Protein AF-A0A800JFX0-F1 (afdb_monomer_lite)

Structure (mmCIF, N/CA/C/O backbone):
data_AF-A0A800JFX0-F1
#
_entry.id   AF-A0A800JFX0-F1
#
loop_
_atom_site.group_PDB
_atom_site.id
_atom_site.type_symbol
_atom_site.label_atom_id
_atom_site.label_alt_id
_atom_site.label_comp_id
_atom_site.label_asym_id
_atom_site.label_entity_id
_atom_site.label_seq_id
_atom_site.pdbx_PDB_ins_code
_atom_site.Cartn_x
_atom_site.Cartn_y
_atom_site.Cartn_z
_atom_site.occupancy
_atom_site.B_iso_or_equiv
_atom_site.auth_seq_id
_atom_site.auth_comp_id
_atom_site.auth_asym_id
_atom_site.auth_atom_id
_atom_site.pdbx_PDB_model_num
ATOM 1 N N . MET A 1 1 ? 51.362 -11.423 40.341 1.00 31.89 1 MET A N 1
ATOM 2 C CA . MET A 1 1 ? 51.155 -12.878 40.547 1.00 31.89 1 MET A CA 1
ATOM 3 C C . MET A 1 1 ? 49.943 -13.297 39.725 1.00 31.89 1 MET A C 1
ATOM 5 O O . MET A 1 1 ? 48.928 -12.647 39.886 1.00 31.89 1 MET A O 1
ATOM 9 N N . LYS A 1 2 ? 49.920 -14.266 38.809 1.00 31.39 2 LYS A N 1
ATOM 10 C CA . LYS A 1 2 ? 50.889 -15.140 38.117 1.00 31.39 2 LYS A CA 1
ATOM 11 C C . LYS A 1 2 ? 50.219 -15.403 36.737 1.00 31.39 2 LYS A C 1
ATOM 13 O O . LYS A 1 2 ? 49.031 -15.685 36.722 1.00 31.39 2 LYS A O 1
ATOM 18 N N . LYS A 1 3 ? 50.875 -15.041 35.619 1.00 29.92 3 LYS A N 1
ATOM 19 C CA . LYS A 1 3 ? 51.467 -15.957 34.600 1.00 29.92 3 LYS A CA 1
ATOM 20 C C . LYS A 1 3 ? 50.419 -16.675 33.709 1.00 29.92 3 LYS A C 1
ATOM 22 O O . LYS A 1 3 ? 49.511 -17.274 34.252 1.00 29.92 3 LYS A O 1
ATOM 27 N N . THR A 1 4 ? 50.471 -16.739 32.371 1.00 33.66 4 THR A N 1
ATOM 28 C CA . THR A 1 4 ? 51.390 -16.228 31.329 1.00 33.66 4 THR A CA 1
ATOM 29 C C . THR A 1 4 ? 50.779 -16.505 29.940 1.00 33.66 4 THR A C 1
ATOM 31 O O . THR A 1 4 ? 49.936 -17.383 29.792 1.00 33.66 4 THR A O 1
ATOM 34 N N . ASN A 1 5 ? 51.275 -15.768 28.943 1.00 33.19 5 ASN A N 1
ATOM 35 C CA . ASN A 1 5 ? 51.171 -15.948 27.488 1.00 33.19 5 ASN A CA 1
ATOM 36 C C . ASN A 1 5 ? 51.281 -17.404 26.972 1.00 33.19 5 ASN A C 1
ATOM 38 O O . ASN A 1 5 ? 52.024 -18.189 27.555 1.00 33.19 5 ASN A O 1
ATOM 42 N N . LEU A 1 6 ? 50.736 -17.685 25.772 1.00 27.27 6 LEU A N 1
ATOM 43 C CA . LEU A 1 6 ? 51.493 -17.734 24.495 1.00 27.27 6 LEU A CA 1
ATOM 44 C C . LEU A 1 6 ? 50.897 -18.746 23.461 1.00 27.27 6 LEU A C 1
ATOM 46 O O . LEU A 1 6 ? 50.661 -19.900 23.787 1.00 27.27 6 LEU A O 1
ATOM 50 N N . LEU A 1 7 ? 50.780 -18.292 22.197 1.00 24.94 7 LEU A N 1
ATOM 51 C CA . LEU A 1 7 ? 50.815 -19.039 20.910 1.00 24.94 7 LEU A CA 1
ATOM 52 C C . LEU A 1 7 ? 49.556 -19.731 20.296 1.00 24.94 7 LEU A C 1
ATOM 54 O O . LEU A 1 7 ? 49.221 -20.869 20.587 1.00 24.94 7 LEU A O 1
ATOM 58 N N . LEU A 1 8 ? 49.049 -19.065 19.237 1.00 24.47 8 LEU A N 1
ATOM 59 C CA . LEU A 1 8 ? 49.073 -19.508 17.817 1.00 24.47 8 LEU A CA 1
ATOM 60 C C . LEU A 1 8 ? 47.778 -20.035 17.119 1.00 24.47 8 LEU A C 1
ATOM 62 O O . LEU A 1 8 ? 47.313 -21.143 17.337 1.00 24.47 8 LEU A O 1
ATOM 66 N N . ALA A 1 9 ? 47.356 -19.237 16.121 1.00 28.19 9 ALA A N 1
ATOM 67 C CA . ALA A 1 9 ? 46.900 -19.591 14.758 1.00 28.19 9 ALA A CA 1
ATOM 68 C C . ALA A 1 9 ? 45.443 -20.015 14.399 1.00 28.19 9 ALA A C 1
ATOM 70 O O . ALA A 1 9 ? 45.055 -21.169 14.486 1.00 28.19 9 ALA A O 1
ATOM 71 N N . VAL A 1 10 ? 44.739 -19.050 13.772 1.00 30.62 10 VAL A N 1
ATOM 72 C CA . VAL A 1 10 ? 44.364 -18.997 12.326 1.00 30.62 10 VAL A CA 1
ATOM 73 C C . VAL A 1 10 ? 43.278 -19.950 11.752 1.00 30.62 10 VAL A C 1
ATOM 75 O O . VAL A 1 10 ? 43.517 -21.102 11.429 1.00 30.62 10 VAL A O 1
ATOM 78 N N . ALA A 1 11 ? 42.138 -19.302 11.455 1.00 31.47 11 ALA A N 1
ATOM 79 C CA . ALA A 1 11 ? 41.409 -19.174 10.171 1.00 31.47 11 ALA A CA 1
ATOM 80 C C . ALA A 1 11 ? 40.453 -20.239 9.578 1.00 31.47 11 ALA A C 1
ATOM 82 O O . ALA A 1 11 ? 40.729 -21.422 9.435 1.00 31.47 11 ALA A O 1
ATOM 83 N N . LEU A 1 12 ? 39.343 -19.658 9.087 1.00 35.84 12 LEU A N 1
ATOM 84 C CA . LEU A 1 12 ? 38.417 -20.075 8.025 1.00 35.84 12 LEU A CA 1
ATOM 85 C C . LEU A 1 12 ? 39.061 -20.779 6.816 1.00 35.84 12 LEU A C 1
ATOM 87 O O . LEU A 1 12 ? 40.006 -20.241 6.246 1.00 35.84 12 LEU A O 1
ATOM 91 N N . ALA A 1 13 ? 38.362 -21.780 6.262 1.00 27.53 13 ALA A N 1
ATOM 92 C CA . ALA A 1 13 ? 38.081 -21.855 4.820 1.00 27.53 13 ALA A CA 1
ATOM 93 C C . ALA A 1 13 ? 36.938 -22.836 4.485 1.00 27.53 13 ALA A C 1
ATOM 95 O O . ALA A 1 13 ? 36.904 -23.972 4.944 1.00 27.53 13 ALA A O 1
ATOM 96 N N . VAL A 1 14 ? 36.030 -22.387 3.616 1.00 35.62 14 VAL A N 1
ATOM 97 C CA . VAL A 1 14 ? 35.141 -23.223 2.792 1.00 35.62 14 VAL A CA 1
ATOM 98 C C . VAL A 1 14 ? 35.913 -23.601 1.520 1.00 35.62 14 VAL A C 1
ATOM 100 O O . VAL A 1 14 ? 36.536 -22.706 0.958 1.00 35.62 14 VAL A O 1
ATOM 103 N N . PHE A 1 15 ? 35.851 -24.861 1.054 1.00 29.88 15 PHE A N 1
ATOM 104 C CA . PHE A 1 15 ? 35.455 -25.285 -0.315 1.00 29.88 15 PHE A CA 1
ATOM 105 C C . PHE A 1 15 ? 35.940 -26.704 -0.706 1.00 29.88 15 PHE A C 1
ATOM 107 O O . PHE A 1 15 ? 37.036 -27.127 -0.363 1.00 29.88 15 PHE A O 1
ATOM 114 N N . THR A 1 16 ? 35.140 -27.349 -1.570 1.00 27.17 16 THR A N 1
ATOM 115 C CA . THR A 1 16 ? 35.393 -28.541 -2.418 1.00 27.17 16 THR A CA 1
ATOM 116 C C . THR A 1 16 ? 35.145 -29.940 -1.827 1.00 27.17 16 THR A C 1
ATOM 118 O O . THR A 1 16 ? 35.936 -30.480 -1.068 1.00 27.17 16 THR A O 1
ATOM 121 N N . LEU A 1 17 ? 34.068 -30.583 -2.299 1.00 25.03 17 LEU A N 1
ATOM 122 C CA . LEU A 1 17 ? 34.016 -32.035 -2.486 1.00 25.03 17 LEU A CA 1
ATOM 123 C C . LEU A 1 17 ? 34.780 -32.354 -3.781 1.00 25.03 17 LEU A C 1
ATOM 125 O O . LEU A 1 17 ? 34.197 -32.398 -4.862 1.00 25.03 17 LEU A O 1
ATOM 129 N N . ASN A 1 18 ? 36.096 -32.515 -3.665 1.00 29.98 18 ASN A N 1
ATOM 130 C CA . ASN A 1 18 ? 36.841 -33.456 -4.496 1.00 29.98 18 ASN A CA 1
ATOM 131 C C . ASN A 1 18 ? 36.906 -34.785 -3.730 1.00 29.98 18 ASN A C 1
ATOM 133 O O . ASN A 1 18 ? 36.866 -34.797 -2.500 1.00 29.98 18 ASN A O 1
ATOM 137 N N . ALA A 1 19 ? 36.953 -35.890 -4.471 1.00 35.72 19 ALA A N 1
ATOM 138 C CA . ALA A 1 19 ? 37.069 -37.251 -3.960 1.00 35.72 19 ALA A CA 1
ATOM 139 C C . ALA A 1 19 ? 38.100 -37.359 -2.822 1.00 35.72 19 ALA A C 1
ATOM 141 O O . ALA A 1 19 ? 39.172 -36.756 -2.887 1.00 35.72 19 ALA A O 1
ATOM 142 N N . TRP A 1 20 ? 37.738 -38.095 -1.771 1.00 42.78 20 TRP A N 1
ATOM 143 C CA . TRP A 1 20 ? 38.525 -38.207 -0.548 1.00 42.78 20 TRP A CA 1
ATOM 144 C C . TRP A 1 20 ? 39.895 -38.804 -0.891 1.00 42.78 20 TRP A C 1
ATOM 146 O O . TRP A 1 20 ? 39.968 -39.860 -1.519 1.00 42.78 20 TRP A O 1
ATOM 156 N N . ALA A 1 21 ? 40.969 -38.096 -0.541 1.00 54.41 21 ALA A N 1
ATOM 157 C CA . ALA A 1 21 ? 42.328 -38.593 -0.707 1.00 54.41 21 ALA A CA 1
ATOM 158 C C . ALA A 1 21 ? 42.578 -39.743 0.283 1.00 54.41 21 ALA A C 1
ATOM 160 O O . ALA A 1 21 ? 42.263 -39.599 1.468 1.00 54.41 21 ALA A O 1
ATOM 161 N N . ASP A 1 22 ? 43.152 -40.861 -0.169 1.00 65.75 22 ASP A N 1
ATOM 162 C CA . ASP A 1 22 ? 43.520 -41.983 0.708 1.00 65.75 22 ASP A CA 1
ATOM 163 C C . ASP A 1 22 ? 44.812 -41.614 1.466 1.00 65.75 22 ASP A C 1
ATOM 165 O O . ASP A 1 22 ? 45.940 -41.921 1.070 1.00 65.75 22 ASP A O 1
ATOM 169 N N . LEU A 1 23 ? 44.653 -40.860 2.558 1.00 75.00 23 LEU A N 1
ATOM 170 C CA . LEU A 1 23 ? 45.734 -40.398 3.430 1.00 75.00 23 LEU A CA 1
ATOM 171 C C . LEU A 1 23 ? 45.781 -41.224 4.720 1.00 75.00 23 LEU A C 1
ATOM 173 O O . LEU A 1 23 ? 44.759 -41.472 5.352 1.00 75.00 23 LEU A O 1
ATOM 177 N N . CYS A 1 24 ? 46.983 -41.602 5.166 1.00 79.19 24 CYS A N 1
ATOM 178 C CA . CYS A 1 24 ? 47.150 -42.254 6.467 1.00 79.19 24 CYS A CA 1
ATOM 179 C C . CYS A 1 24 ? 46.810 -41.297 7.628 1.00 79.19 24 CYS A C 1
ATOM 181 O O . CYS A 1 24 ? 46.922 -40.080 7.457 1.00 79.19 24 CYS A O 1
ATOM 183 N N . PRO A 1 25 ? 46.488 -41.804 8.836 1.00 75.38 25 PRO A N 1
ATOM 184 C CA . PRO A 1 25 ? 46.047 -40.983 9.974 1.00 75.38 25 PRO A CA 1
ATOM 185 C C . PRO A 1 25 ? 47.003 -39.854 10.392 1.00 75.38 25 PRO A C 1
ATOM 187 O O . PRO A 1 25 ? 46.586 -38.879 11.015 1.00 75.38 25 PRO A O 1
ATOM 190 N N . LYS A 1 26 ? 48.298 -39.980 10.069 1.00 77.38 26 LYS A N 1
ATOM 191 C CA . LYS A 1 26 ? 49.296 -38.924 10.297 1.00 77.38 26 LYS A CA 1
ATOM 192 C C . LYS A 1 26 ? 49.232 -37.836 9.225 1.00 77.38 26 LYS A C 1
ATOM 194 O O . LYS A 1 26 ? 49.356 -36.662 9.546 1.00 77.38 26 LYS A O 1
ATOM 199 N N . CYS A 1 27 ? 49.026 -38.213 7.964 1.00 78.50 27 CYS A N 1
ATOM 200 C CA . CYS A 1 27 ? 48.965 -37.271 6.852 1.00 78.50 27 CYS A CA 1
ATOM 201 C C . CYS A 1 27 ? 47.585 -36.628 6.698 1.00 78.50 27 CYS A C 1
ATOM 203 O O . CYS A 1 27 ? 47.526 -35.487 6.270 1.00 78.50 27 CYS A O 1
ATOM 205 N N . SER A 1 28 ? 46.493 -37.288 7.091 1.00 75.00 28 SER A N 1
ATOM 206 C CA . SER A 1 28 ? 45.139 -36.709 7.037 1.00 75.00 28 SER A CA 1
ATOM 207 C C . SER A 1 28 ? 44.950 -35.502 7.964 1.00 75.00 28 SER A C 1
ATOM 209 O O . SER A 1 28 ? 44.048 -34.699 7.747 1.00 75.00 28 SER A O 1
ATOM 211 N N . LYS A 1 29 ? 45.816 -35.351 8.975 1.00 73.19 29 LYS A N 1
ATOM 212 C CA . LYS A 1 29 ? 45.848 -34.202 9.892 1.00 73.19 29 LYS A CA 1
ATOM 213 C C . LYS A 1 29 ? 46.700 -33.035 9.382 1.00 73.19 29 LYS A C 1
ATOM 215 O O . LYS A 1 29 ? 46.724 -31.985 10.017 1.00 73.19 29 LYS A O 1
ATOM 220 N N . LEU A 1 30 ? 47.417 -33.209 8.272 1.00 73.69 30 LEU A N 1
ATOM 221 C CA . LEU A 1 30 ? 48.210 -32.146 7.662 1.00 73.69 30 LEU A CA 1
ATOM 222 C C . LEU A 1 30 ? 47.331 -31.333 6.708 1.00 73.69 30 LEU A C 1
ATOM 224 O O . LEU A 1 30 ? 46.566 -31.885 5.919 1.00 73.69 30 LEU A O 1
ATOM 228 N N . ALA A 1 31 ? 47.451 -30.009 6.772 1.00 68.44 31 ALA A N 1
ATOM 229 C CA . ALA A 1 31 ? 46.774 -29.122 5.838 1.00 68.44 31 ALA A CA 1
ATOM 230 C C . ALA A 1 31 ? 47.555 -29.078 4.518 1.00 68.44 31 ALA A C 1
ATOM 232 O O . ALA A 1 31 ? 48.714 -28.664 4.487 1.00 68.44 31 ALA A O 1
ATOM 233 N N . PHE A 1 32 ? 46.915 -29.485 3.422 1.00 70.50 32 PHE A N 1
ATOM 234 C CA . PHE A 1 32 ? 47.513 -29.449 2.090 1.00 70.50 32 PHE A CA 1
ATOM 235 C C . PHE A 1 32 ? 46.901 -28.338 1.248 1.00 70.50 32 PHE A C 1
ATOM 237 O O . PHE A 1 32 ? 45.685 -28.157 1.202 1.00 70.50 32 PHE A O 1
ATOM 244 N N . ILE A 1 33 ? 47.757 -27.604 0.543 1.00 62.53 33 ILE A N 1
ATOM 245 C CA . ILE A 1 33 ? 47.316 -26.616 -0.438 1.00 62.53 33 ILE A CA 1
ATOM 246 C C . ILE A 1 33 ? 46.846 -27.314 -1.723 1.00 62.53 33 ILE A C 1
ATOM 248 O O . ILE A 1 33 ? 47.414 -28.327 -2.141 1.00 62.53 33 ILE A O 1
ATOM 252 N N . SER A 1 34 ? 45.830 -26.751 -2.382 1.00 61.47 34 SER A N 1
ATOM 253 C CA . SER A 1 34 ? 45.351 -27.210 -3.691 1.00 61.47 34 SER A CA 1
ATOM 254 C C . SER A 1 34 ? 46.300 -26.730 -4.805 1.00 61.47 34 SER A C 1
ATOM 256 O O . SER A 1 34 ? 45.997 -25.781 -5.538 1.00 61.47 34 SER A O 1
ATOM 258 N N . SER A 1 35 ? 47.490 -27.321 -4.876 1.00 70.31 35 SER A N 1
ATOM 259 C CA . SER A 1 35 ? 48.451 -27.169 -5.975 1.00 70.31 35 SER A CA 1
ATOM 260 C C . SER A 1 35 ? 48.517 -28.469 -6.772 1.00 70.31 35 SER A C 1
ATOM 262 O O . SER A 1 35 ? 48.308 -29.534 -6.217 1.00 70.31 35 SER A O 1
ATOM 264 N N . ILE A 1 36 ? 48.773 -28.424 -8.076 1.00 70.88 36 ILE A N 1
ATOM 265 C CA . ILE A 1 36 ? 48.854 -29.655 -8.871 1.00 70.88 36 ILE A CA 1
ATOM 266 C C . ILE A 1 36 ? 50.304 -30.152 -8.849 1.00 70.88 36 ILE A C 1
ATOM 268 O O . ILE A 1 36 ? 51.194 -29.438 -9.303 1.00 70.88 36 ILE A O 1
ATOM 272 N N . GLY A 1 37 ? 50.541 -31.349 -8.309 1.00 75.25 37 GLY A N 1
ATOM 273 C CA . GLY A 1 37 ? 51.840 -32.035 -8.358 1.00 75.25 37 GLY A CA 1
ATOM 274 C C . GLY A 1 37 ? 51.901 -33.097 -9.454 1.00 75.25 37 GLY A C 1
ATOM 275 O O . GLY A 1 37 ? 50.948 -33.267 -10.218 1.00 75.25 37 GLY A O 1
ATOM 276 N N . LYS A 1 38 ? 53.014 -33.837 -9.524 1.00 83.81 38 LYS A N 1
ATOM 277 C CA . LYS A 1 38 ? 53.167 -35.016 -10.393 1.00 83.81 38 LYS A CA 1
ATOM 278 C C . LYS A 1 38 ? 53.276 -36.286 -9.558 1.00 83.81 38 LYS A C 1
ATOM 280 O O . LYS A 1 38 ? 54.020 -36.347 -8.583 1.00 83.81 38 LYS A O 1
ATOM 285 N N . CYS A 1 39 ? 52.547 -37.319 -9.966 1.00 84.31 39 CYS A N 1
ATOM 286 C CA . CYS A 1 39 ? 52.588 -38.622 -9.327 1.00 84.31 39 CYS A CA 1
ATOM 287 C C . CYS A 1 39 ? 53.895 -39.336 -9.673 1.00 84.31 39 CYS A C 1
ATOM 289 O O . CYS A 1 39 ? 54.146 -39.634 -10.833 1.00 84.31 39 CYS A O 1
ATOM 291 N N . SER A 1 40 ? 54.658 -39.728 -8.660 1.00 82.38 40 SER A N 1
ATOM 292 C CA . SER A 1 40 ? 55.919 -40.473 -8.816 1.00 82.38 40 SER A CA 1
ATOM 293 C C . SER A 1 40 ? 55.801 -41.836 -9.520 1.00 82.38 40 SER A C 1
ATOM 295 O O . SER A 1 40 ? 56.815 -42.385 -9.922 1.00 82.38 40 SER A O 1
ATOM 297 N N . LYS A 1 41 ? 54.590 -42.400 -9.669 1.00 82.38 41 LYS A N 1
ATOM 298 C CA . LYS A 1 41 ? 54.374 -43.749 -10.234 1.00 82.38 41 LYS A CA 1
ATOM 299 C C . LYS A 1 41 ? 53.788 -43.770 -11.648 1.00 82.38 41 LYS A C 1
ATOM 301 O O . LYS A 1 41 ? 53.941 -44.755 -12.352 1.00 82.38 41 LYS A O 1
ATOM 306 N N . CYS A 1 42 ? 53.054 -42.734 -12.043 1.00 84.31 42 CYS A N 1
ATOM 307 C CA . CYS A 1 42 ? 52.403 -42.687 -13.361 1.00 84.31 42 CYS A CA 1
ATOM 308 C C . CYS A 1 42 ? 52.508 -41.318 -14.035 1.00 84.31 42 CYS A C 1
ATOM 310 O O . CYS A 1 42 ? 51.823 -41.083 -15.024 1.00 84.31 42 CYS A O 1
ATOM 312 N N . GLU A 1 43 ? 53.266 -40.400 -13.428 1.00 78.12 43 GLU A N 1
ATOM 313 C CA . GLU A 1 43 ? 53.538 -39.022 -13.863 1.00 78.12 43 GLU A CA 1
ATOM 314 C C . GLU A 1 43 ? 52.317 -38.104 -14.033 1.00 78.12 43 GLU A C 1
ATOM 316 O O . GLU A 1 43 ? 52.460 -36.893 -14.201 1.00 78.12 43 GLU A O 1
ATOM 321 N N . ASN A 1 44 ? 51.108 -38.647 -13.880 1.00 78.12 44 ASN A N 1
ATOM 322 C CA . ASN A 1 44 ? 49.856 -37.907 -13.906 1.00 78.12 44 ASN A CA 1
ATOM 323 C C . ASN A 1 44 ? 49.725 -36.935 -12.730 1.00 78.12 44 ASN A C 1
ATOM 325 O O . ASN A 1 44 ? 50.321 -37.099 -11.663 1.00 78.12 44 ASN A O 1
ATOM 329 N N . HIS A 1 45 ? 48.861 -35.946 -12.919 1.00 77.19 45 HIS A N 1
ATOM 330 C CA . HIS A 1 45 ? 48.621 -34.873 -11.967 1.00 77.19 45 HIS A CA 1
ATOM 331 C C . HIS A 1 45 ? 48.054 -35.363 -10.622 1.00 77.19 45 HIS A C 1
ATOM 333 O O . HIS A 1 45 ? 47.116 -36.164 -10.579 1.00 77.19 45 HIS A O 1
ATOM 339 N N . THR A 1 46 ? 48.605 -34.854 -9.519 1.00 80.69 46 THR A N 1
ATOM 340 C CA . THR A 1 46 ? 48.089 -35.061 -8.157 1.00 80.69 46 THR A CA 1
ATOM 341 C C . THR A 1 46 ? 47.250 -33.868 -7.703 1.00 80.69 46 THR A C 1
ATOM 343 O O . THR A 1 46 ? 47.422 -32.744 -8.173 1.00 80.69 46 THR A O 1
ATOM 346 N N . SER A 1 47 ? 46.319 -34.113 -6.782 1.00 72.12 47 SER A N 1
ATOM 347 C CA . SER A 1 47 ? 45.401 -33.112 -6.214 1.00 72.12 47 SER A CA 1
ATOM 348 C C . SER A 1 47 ? 46.086 -32.099 -5.284 1.00 72.12 47 SER A C 1
ATOM 350 O O . SER A 1 47 ? 45.533 -31.024 -5.046 1.00 72.12 47 SER A O 1
ATOM 352 N N . SER A 1 48 ? 47.284 -32.430 -4.787 1.00 80.12 48 SER A N 1
ATOM 353 C CA . SER A 1 48 ? 48.193 -31.524 -4.081 1.00 80.12 48 SER A CA 1
ATOM 354 C C . SER A 1 48 ? 49.637 -31.720 -4.562 1.00 80.12 48 SER A C 1
ATOM 356 O O . SER A 1 48 ? 50.073 -32.856 -4.756 1.00 80.12 48 SER A O 1
ATOM 358 N N . GLY A 1 49 ? 50.416 -30.639 -4.672 1.00 75.94 49 GLY A N 1
ATOM 359 C CA . GLY A 1 49 ? 51.856 -30.678 -4.954 1.00 75.94 49 GLY A CA 1
ATOM 360 C C . GLY A 1 49 ? 52.670 -31.405 -3.884 1.00 75.94 49 GLY A C 1
ATOM 361 O O . GLY A 1 49 ? 53.763 -31.884 -4.160 1.00 75.94 49 GLY A O 1
ATOM 362 N N . ALA A 1 50 ? 52.112 -31.534 -2.678 1.00 76.44 50 ALA A N 1
ATOM 363 C CA . ALA A 1 50 ? 52.697 -32.293 -1.579 1.00 76.44 50 ALA A CA 1
ATOM 364 C C . ALA A 1 50 ? 52.419 -33.808 -1.664 1.00 76.44 50 ALA A C 1
ATOM 366 O O . ALA A 1 50 ? 52.969 -34.576 -0.874 1.00 76.44 50 ALA A O 1
ATOM 367 N N . PHE A 1 51 ? 51.557 -34.257 -2.585 1.00 86.31 51 PHE A N 1
ATOM 368 C CA . PHE A 1 51 ? 51.235 -35.673 -2.755 1.00 86.31 51 PHE A CA 1
ATOM 369 C C . PHE A 1 51 ? 52.199 -36.341 -3.726 1.00 86.31 51 PHE A C 1
ATOM 371 O O . PHE A 1 51 ? 52.353 -35.913 -4.868 1.00 86.31 51 PHE A O 1
ATOM 378 N N . LYS A 1 52 ? 52.820 -37.433 -3.273 1.00 83.81 52 LYS A N 1
ATOM 379 C CA . LYS A 1 52 ? 53.734 -38.251 -4.077 1.00 83.81 52 LYS A CA 1
ATOM 380 C C . LYS A 1 52 ? 52.986 -39.204 -5.008 1.00 83.81 52 LYS A C 1
ATOM 382 O O . LYS A 1 52 ? 53.543 -39.615 -6.028 1.00 83.81 52 LYS A O 1
ATOM 387 N N . LEU A 1 53 ? 51.754 -39.594 -4.674 1.00 83.88 53 LEU A N 1
ATOM 388 C CA . LEU A 1 53 ? 50.908 -40.467 -5.493 1.00 83.88 53 LEU A CA 1
ATOM 389 C C . LEU A 1 53 ? 49.593 -39.772 -5.846 1.00 83.88 53 LEU A C 1
ATOM 391 O O . LEU A 1 53 ? 49.051 -39.018 -5.047 1.00 83.88 53 LEU A O 1
ATOM 395 N N . CYS A 1 54 ? 49.066 -40.042 -7.041 1.00 86.12 54 CYS A N 1
ATOM 396 C CA . CYS A 1 54 ? 47.695 -39.665 -7.368 1.00 86.12 54 CYS A CA 1
ATOM 397 C C . CYS A 1 54 ? 46.719 -40.654 -6.723 1.00 86.12 54 CYS A C 1
ATOM 399 O O . CYS A 1 54 ? 47.069 -41.811 -6.477 1.00 86.12 54 CYS A O 1
ATOM 401 N N . ASN A 1 55 ? 45.478 -40.217 -6.532 1.00 79.25 55 ASN A N 1
ATOM 402 C CA . ASN A 1 55 ? 44.415 -41.009 -5.916 1.00 79.25 55 ASN A CA 1
ATOM 403 C C . ASN A 1 55 ? 44.259 -42.412 -6.544 1.00 79.25 55 ASN A C 1
ATOM 405 O O . ASN A 1 55 ? 44.241 -43.413 -5.836 1.00 79.25 55 ASN A O 1
ATOM 409 N N . LYS A 1 56 ? 44.320 -42.526 -7.880 1.00 83.25 56 LYS A N 1
ATOM 410 C CA . LYS A 1 56 ? 44.262 -43.829 -8.575 1.00 83.25 56 LYS A CA 1
ATOM 411 C C . LYS A 1 56 ? 45.433 -44.761 -8.240 1.00 83.25 56 LYS A C 1
ATOM 413 O O . LYS A 1 56 ? 45.246 -45.972 -8.179 1.00 83.25 56 LYS A O 1
ATOM 418 N N . CYS A 1 57 ? 46.641 -44.226 -8.074 1.00 82.44 57 CYS A N 1
ATOM 419 C CA . CYS A 1 57 ? 47.824 -45.023 -7.738 1.00 82.44 57 CYS A CA 1
ATOM 420 C C . CYS A 1 57 ? 47.872 -45.376 -6.250 1.00 82.44 57 CYS A C 1
ATOM 422 O O . CYS A 1 57 ? 48.342 -46.458 -5.906 1.00 82.44 57 CYS A O 1
ATOM 424 N N . SER A 1 58 ? 47.369 -44.492 -5.389 1.00 81.00 58 SER A N 1
ATOM 425 C CA . SER A 1 58 ? 47.200 -44.753 -3.961 1.00 81.00 58 SER A CA 1
ATOM 426 C C . SER A 1 58 ? 46.198 -45.883 -3.724 1.00 81.00 58 SER A C 1
ATOM 428 O O . SER A 1 58 ? 46.572 -46.887 -3.124 1.00 81.00 58 SER A O 1
ATOM 430 N N . ALA A 1 59 ? 45.015 -45.809 -4.343 1.00 77.19 59 ALA A N 1
ATOM 431 C CA . ALA A 1 59 ? 43.978 -46.836 -4.246 1.00 77.19 59 ALA A CA 1
ATOM 432 C C . ALA A 1 59 ? 44.387 -48.201 -4.836 1.00 77.19 59 ALA A C 1
ATOM 434 O O . ALA A 1 59 ? 43.862 -49.229 -4.435 1.00 77.19 59 ALA A O 1
ATOM 435 N N . LYS A 1 60 ? 45.326 -48.237 -5.795 1.00 80.62 60 LYS A N 1
ATOM 436 C CA . LYS A 1 60 ? 45.855 -49.492 -6.367 1.00 80.62 60 LYS A CA 1
ATOM 437 C C . LYS A 1 60 ? 46.993 -50.120 -5.563 1.00 80.62 60 LYS A C 1
ATOM 439 O O . LYS A 1 60 ? 47.390 -51.237 -5.871 1.00 80.62 60 LYS A O 1
ATOM 444 N N . SER A 1 61 ? 47.605 -49.381 -4.640 1.00 76.00 61 SER A N 1
ATOM 445 C CA . SER A 1 61 ? 48.781 -49.853 -3.897 1.00 76.00 61 SER A CA 1
ATOM 446 C C . SER A 1 61 ? 48.621 -49.782 -2.382 1.00 76.00 61 SER A C 1
ATOM 448 O O . SER A 1 61 ? 49.605 -50.008 -1.684 1.00 76.00 61 SER A O 1
ATOM 450 N N . ASP A 1 62 ? 47.418 -49.450 -1.899 1.00 77.75 62 ASP A N 1
ATOM 451 C CA . ASP A 1 62 ? 47.045 -49.283 -0.487 1.00 77.75 62 ASP A CA 1
ATOM 452 C C . ASP A 1 62 ? 48.012 -48.403 0.320 1.00 77.75 62 ASP A C 1
ATOM 454 O O . ASP A 1 62 ? 48.260 -48.593 1.514 1.00 77.75 62 ASP A O 1
ATOM 458 N N . LYS A 1 63 ? 48.579 -47.396 -0.351 1.00 82.19 63 LYS A N 1
ATOM 459 C CA . LYS A 1 63 ? 49.621 -46.512 0.179 1.00 82.19 63 LYS A CA 1
ATOM 460 C C . LYS A 1 63 ? 49.170 -45.063 0.147 1.00 82.19 63 LYS A C 1
ATOM 462 O O . LYS A 1 63 ? 48.657 -44.591 -0.860 1.00 82.19 63 LYS A O 1
ATOM 467 N N . CYS A 1 64 ? 49.441 -44.343 1.228 1.00 84.81 64 CYS A N 1
ATOM 468 C CA . CYS A 1 64 ? 49.058 -42.951 1.441 1.00 84.81 64 CYS A CA 1
ATOM 469 C C . CYS A 1 64 ? 49.498 -42.025 0.291 1.00 84.81 64 CYS A C 1
ATOM 471 O O . CYS A 1 64 ? 50.679 -42.020 -0.069 1.00 84.81 64 CYS A O 1
ATOM 473 N N . GLU A 1 65 ? 48.588 -41.180 -0.212 1.00 84.56 65 GLU A N 1
ATOM 474 C CA . GLU A 1 65 ? 48.865 -40.211 -1.292 1.00 84.56 65 GLU A CA 1
ATOM 475 C C . GLU A 1 65 ? 50.038 -39.260 -0.974 1.00 84.56 65 GLU A C 1
ATOM 477 O O . GLU A 1 65 ? 50.809 -38.898 -1.867 1.00 84.56 65 GLU A O 1
ATOM 482 N N . ALA A 1 66 ? 50.232 -38.903 0.302 1.00 84.81 66 ALA A N 1
ATOM 483 C CA . ALA A 1 66 ? 51.274 -37.972 0.744 1.00 84.81 66 ALA A CA 1
ATOM 484 C C . ALA A 1 66 ? 52.624 -38.642 1.069 1.00 84.81 66 ALA A C 1
ATOM 486 O O . ALA A 1 66 ? 53.670 -38.168 0.629 1.00 84.81 66 ALA A O 1
ATOM 487 N N . CYS A 1 67 ? 52.631 -39.740 1.835 1.00 84.44 67 CYS A N 1
ATOM 488 C CA . CYS A 1 67 ? 53.870 -40.324 2.376 1.00 84.44 67 CYS A CA 1
ATOM 489 C C . CYS A 1 67 ? 54.180 -41.752 1.906 1.00 84.44 67 CYS A C 1
ATOM 491 O O . CYS A 1 67 ? 55.200 -42.298 2.317 1.00 84.44 67 CYS A O 1
ATOM 493 N N . GLN A 1 68 ? 53.322 -42.356 1.074 1.00 82.38 68 GLN A N 1
ATOM 494 C CA . GLN A 1 68 ? 53.456 -43.718 0.533 1.00 82.38 68 GLN A CA 1
ATOM 495 C C . GLN A 1 68 ? 53.518 -44.852 1.575 1.00 82.38 68 GLN A C 1
ATOM 497 O O . GLN A 1 68 ? 53.839 -45.988 1.231 1.00 82.38 68 GLN A O 1
ATOM 502 N N . LYS A 1 69 ? 53.186 -44.574 2.842 1.00 82.69 69 LYS A N 1
ATOM 503 C CA . LYS A 1 69 ? 53.043 -45.600 3.888 1.00 82.69 69 LYS A CA 1
ATOM 504 C C . LYS A 1 69 ? 51.680 -46.305 3.794 1.00 82.69 69 LYS A C 1
ATOM 506 O O . LYS A 1 69 ? 50.729 -45.655 3.353 1.00 82.69 69 LYS A O 1
ATOM 511 N N . PRO A 1 70 ? 51.557 -47.573 4.232 1.00 74.81 70 PRO A N 1
ATOM 512 C CA . PRO A 1 70 ? 50.291 -48.308 4.220 1.00 74.81 70 PRO A CA 1
ATOM 513 C C . PRO A 1 70 ? 49.192 -47.576 4.999 1.00 74.81 70 PRO A C 1
ATOM 515 O O . PRO A 1 70 ? 49.442 -47.047 6.087 1.00 74.81 70 PRO A O 1
ATOM 518 N N . VAL A 1 71 ? 47.980 -47.523 4.448 1.00 68.00 71 VAL A N 1
ATOM 519 C CA . VAL A 1 71 ? 46.827 -46.877 5.096 1.00 68.00 71 VAL A CA 1
ATOM 520 C C . VAL A 1 71 ? 46.080 -47.925 5.929 1.00 68.00 71 VAL A C 1
ATOM 522 O O . VAL A 1 71 ? 45.120 -48.530 5.469 1.00 68.00 71 VAL A O 1
ATOM 525 N N . ALA A 1 72 ? 46.542 -48.192 7.154 1.00 55.22 72 ALA A N 1
ATOM 526 C CA . ALA A 1 72 ? 45.873 -49.138 8.050 1.00 55.22 72 ALA A CA 1
ATOM 527 C C . ALA A 1 72 ? 44.578 -48.529 8.624 1.00 55.22 72 ALA A C 1
ATOM 529 O O . ALA A 1 72 ? 44.627 -47.497 9.296 1.00 55.22 72 ALA A O 1
ATOM 530 N N . GLY A 1 73 ? 43.437 -49.181 8.365 1.00 54.25 73 GLY A N 1
ATOM 531 C CA . GLY A 1 73 ? 42.139 -48.864 8.972 1.00 54.25 73 GLY A CA 1
ATOM 532 C C . GLY A 1 73 ? 41.034 -48.467 7.987 1.00 54.25 73 GLY A C 1
ATOM 533 O O . GLY A 1 73 ? 40.598 -47.318 7.981 1.00 54.25 73 GLY A O 1
ATOM 534 N N . LYS A 1 74 ? 40.516 -49.428 7.211 1.00 33.78 74 LYS A N 1
ATOM 535 C CA . LYS A 1 74 ? 39.135 -49.388 6.697 1.00 33.78 74 LYS A CA 1
ATOM 536 C C . LYS A 1 74 ? 38.402 -50.649 7.177 1.00 33.78 74 LYS A C 1
ATOM 538 O O . LYS A 1 74 ? 38.794 -51.738 6.765 1.00 33.78 74 LYS A O 1
ATOM 543 N N . PRO A 1 75 ? 37.352 -50.543 8.014 1.00 32.22 75 PRO A N 1
ATOM 544 C CA . PRO A 1 75 ? 36.355 -51.600 8.106 1.00 32.22 75 PRO A CA 1
ATOM 545 C C . PRO A 1 75 ? 35.617 -51.690 6.764 1.00 32.22 75 PRO A C 1
ATOM 547 O O . PRO A 1 75 ? 35.249 -50.675 6.166 1.00 32.22 75 PRO A O 1
ATOM 550 N N . ILE A 1 76 ? 35.449 -52.915 6.274 1.00 35.78 76 ILE A N 1
ATOM 551 C CA . ILE A 1 76 ? 34.768 -53.227 5.018 1.00 35.78 76 ILE A CA 1
ATOM 552 C C . ILE A 1 76 ? 33.278 -52.908 5.200 1.00 35.78 76 ILE A C 1
ATOM 554 O O . ILE A 1 76 ? 32.527 -53.686 5.781 1.00 35.78 76 ILE A O 1
ATOM 558 N N . ALA A 1 77 ? 32.851 -51.738 4.727 1.00 31.55 77 ALA A N 1
ATOM 559 C CA . ALA A 1 77 ? 31.444 -51.372 4.648 1.00 31.55 77 ALA A CA 1
ATOM 560 C C . ALA A 1 77 ? 30.845 -51.943 3.355 1.00 31.55 77 ALA A C 1
ATOM 562 O O . ALA A 1 77 ? 31.142 -51.478 2.251 1.00 31.55 77 ALA A O 1
ATOM 563 N N . ALA A 1 78 ? 29.998 -52.962 3.505 1.00 28.23 78 ALA A N 1
ATOM 564 C CA . ALA A 1 78 ? 29.127 -53.462 2.453 1.00 28.23 78 ALA A CA 1
ATOM 565 C C . ALA A 1 78 ? 28.200 -52.339 1.945 1.00 28.23 78 ALA A C 1
ATOM 567 O O . ALA A 1 78 ? 27.619 -51.585 2.727 1.00 28.23 78 ALA A O 1
ATOM 568 N N . GLN A 1 79 ? 28.077 -52.214 0.623 1.00 29.91 79 GLN A N 1
ATOM 569 C CA . GLN A 1 79 ? 27.230 -51.209 -0.021 1.00 29.91 79 GLN A CA 1
ATOM 570 C C . GLN A 1 79 ? 25.735 -51.491 0.214 1.00 29.91 79 GLN A C 1
ATOM 572 O O . GLN A 1 79 ? 25.304 -52.631 0.030 1.00 29.91 79 GLN A O 1
ATOM 577 N N . PRO A 1 80 ? 24.898 -50.476 0.496 1.00 34.50 80 PRO A N 1
ATOM 578 C CA . PRO A 1 80 ? 23.457 -50.630 0.408 1.00 34.50 80 PRO A CA 1
ATOM 579 C C . PRO A 1 80 ? 23.007 -50.502 -1.059 1.00 34.50 80 PRO A C 1
ATOM 581 O O . PRO A 1 80 ? 23.147 -49.450 -1.680 1.00 34.50 80 PRO A O 1
ATOM 584 N N . GLY A 1 81 ? 22.429 -51.581 -1.601 1.00 35.78 81 GLY A N 1
ATOM 585 C CA . GLY A 1 81 ? 21.523 -51.525 -2.757 1.00 35.78 81 GLY A CA 1
ATOM 586 C C . GLY A 1 81 ? 22.119 -51.765 -4.149 1.00 35.78 81 GLY A C 1
ATOM 587 O O . GLY A 1 81 ? 21.766 -51.057 -5.091 1.00 35.78 81 GLY A O 1
ATOM 588 N N . GLY A 1 82 ? 22.970 -52.780 -4.325 1.00 34.59 82 GLY A N 1
ATOM 589 C CA . GLY A 1 82 ? 23.264 -53.315 -5.659 1.00 34.59 82 GLY A CA 1
ATOM 590 C C . GLY A 1 82 ? 22.016 -53.964 -6.273 1.00 34.59 82 GLY A C 1
ATOM 591 O O . GLY A 1 82 ? 21.393 -54.823 -5.651 1.00 34.59 82 GLY A O 1
ATOM 592 N N . ARG A 1 83 ? 21.636 -53.566 -7.497 1.00 49.59 83 ARG A N 1
ATOM 593 C CA . ARG A 1 83 ? 20.643 -54.302 -8.299 1.00 49.59 83 ARG A CA 1
ATOM 594 C C . ARG A 1 83 ? 21.127 -55.748 -8.416 1.00 49.59 83 ARG A C 1
ATOM 596 O O . ARG A 1 83 ? 22.193 -55.970 -8.988 1.00 49.59 83 ARG A O 1
ATOM 603 N N . LYS A 1 84 ? 20.371 -56.711 -7.877 1.00 60.22 84 LYS A N 1
ATOM 604 C CA . LYS A 1 84 ? 20.641 -58.138 -8.100 1.00 60.22 84 LYS A CA 1
ATOM 605 C C . LYS A 1 84 ? 20.760 -58.364 -9.614 1.00 60.22 84 LYS A C 1
ATOM 607 O O . LYS A 1 84 ? 19.904 -57.908 -10.370 1.00 60.22 84 LYS A O 1
ATOM 612 N N . ALA A 1 85 ? 21.837 -58.995 -10.071 1.00 67.44 85 ALA A N 1
ATOM 613 C CA . ALA A 1 85 ? 21.965 -59.363 -11.477 1.00 67.44 85 ALA A CA 1
ATOM 614 C C . ALA A 1 85 ? 20.969 -60.490 -11.794 1.00 67.44 85 ALA A C 1
ATOM 616 O O . ALA A 1 85 ? 20.739 -61.359 -10.951 1.00 67.44 85 ALA A O 1
ATOM 617 N N . PHE A 1 86 ? 20.364 -60.475 -12.984 1.00 76.75 86 PHE A N 1
ATOM 618 C CA . PHE A 1 86 ? 19.499 -61.578 -13.406 1.00 76.75 86 PHE A CA 1
ATOM 619 C C . PHE A 1 86 ? 20.326 -62.868 -13.547 1.00 76.75 86 PHE A C 1
ATOM 621 O O . PHE A 1 86 ? 21.465 -62.795 -14.025 1.00 76.75 86 PHE A O 1
ATOM 628 N N . PRO A 1 87 ? 19.790 -64.033 -13.144 1.00 81.19 87 PRO A N 1
ATOM 629 C CA . PRO A 1 87 ? 20.437 -65.317 -13.371 1.00 81.19 87 PRO A CA 1
ATOM 630 C C . PRO A 1 87 ? 20.799 -65.505 -14.844 1.00 81.19 87 PRO A C 1
ATOM 632 O O . PRO A 1 87 ? 20.024 -65.164 -15.738 1.00 81.19 87 PRO A O 1
ATOM 635 N N . LYS A 1 88 ? 21.993 -66.044 -15.109 1.00 74.62 88 LYS A N 1
ATOM 636 C CA . LYS A 1 88 ? 22.509 -66.184 -16.479 1.00 74.62 88 LYS A CA 1
ATOM 637 C C . LYS A 1 88 ? 21.603 -67.059 -17.356 1.00 74.62 88 LYS A C 1
ATOM 639 O O . LYS A 1 88 ? 21.494 -66.793 -18.549 1.00 74.62 88 LYS A O 1
ATOM 644 N N . HIS A 1 89 ? 20.925 -68.053 -16.773 1.00 80.56 89 HIS A N 1
ATOM 645 C CA . HIS A 1 89 ? 20.037 -68.972 -17.495 1.00 80.56 89 HIS A CA 1
ATOM 646 C C . HIS A 1 89 ? 18.704 -68.343 -17.924 1.00 80.56 89 HIS A C 1
ATOM 648 O O . HIS A 1 89 ? 18.005 -68.916 -18.753 1.00 80.56 89 HIS A O 1
ATOM 654 N N . TRP A 1 90 ? 18.356 -67.150 -17.429 1.00 82.31 90 TRP A N 1
ATOM 655 C CA . TRP A 1 90 ? 17.140 -66.436 -17.846 1.00 82.31 90 TRP A CA 1
ATOM 656 C C . TRP A 1 90 ? 17.268 -65.768 -19.219 1.00 82.31 90 TRP A C 1
ATOM 658 O O . TRP A 1 90 ? 16.260 -65.382 -19.813 1.00 82.31 90 TRP A O 1
ATOM 668 N N . GLY A 1 91 ? 18.494 -65.630 -19.731 1.00 78.06 91 GLY A N 1
ATOM 669 C CA . GLY A 1 91 ? 18.779 -64.908 -20.966 1.00 78.06 91 GLY A CA 1
ATOM 670 C C . GLY A 1 91 ? 18.681 -63.385 -20.814 1.00 78.06 91 GLY A C 1
ATOM 671 O O . GLY A 1 91 ? 18.540 -62.838 -19.719 1.00 78.06 91 GLY A O 1
ATOM 672 N N . ALA A 1 92 ? 18.797 -62.672 -21.936 1.00 76.50 92 ALA A N 1
ATOM 673 C CA . ALA A 1 92 ? 18.748 -61.213 -21.940 1.00 76.50 92 ALA A CA 1
ATOM 674 C C . ALA A 1 92 ? 17.311 -60.692 -21.721 1.00 76.50 92 ALA A C 1
ATOM 676 O O . ALA A 1 92 ? 16.365 -61.246 -22.289 1.00 76.50 92 ALA A O 1
ATOM 677 N N . PRO A 1 93 ? 17.124 -59.598 -20.957 1.00 83.12 93 PRO A N 1
ATOM 678 C CA . PRO A 1 93 ? 15.806 -59.007 -20.765 1.00 83.12 93 PRO A CA 1
ATOM 679 C C . PRO A 1 93 ? 15.257 -58.413 -22.078 1.00 83.12 93 PRO A C 1
ATOM 681 O O . PRO A 1 93 ? 16.036 -58.039 -22.963 1.00 83.12 93 PRO A O 1
ATOM 684 N N . PRO A 1 94 ? 13.923 -58.255 -22.207 1.00 82.69 94 PRO A N 1
ATOM 685 C CA . PRO A 1 94 ? 13.295 -57.680 -23.394 1.00 82.69 94 PRO A CA 1
ATOM 686 C C . PRO A 1 94 ? 13.896 -56.318 -23.766 1.00 82.69 94 PRO A C 1
ATOM 688 O O . PRO A 1 94 ? 13.983 -55.409 -22.934 1.00 82.69 94 PRO A O 1
ATOM 691 N N . ARG A 1 95 ? 14.312 -56.176 -25.032 1.00 73.56 95 ARG A N 1
ATOM 692 C CA . ARG A 1 95 ? 14.939 -54.945 -25.552 1.00 73.56 95 ARG A CA 1
ATOM 693 C C . ARG A 1 95 ? 13.921 -53.821 -25.758 1.00 73.56 95 ARG A C 1
ATOM 695 O O . ARG A 1 95 ? 14.249 -52.657 -25.554 1.00 73.56 95 ARG A O 1
ATOM 702 N N . LEU A 1 96 ? 12.692 -54.174 -26.135 1.00 70.75 96 LEU A N 1
ATOM 703 C CA . LEU A 1 96 ? 11.563 -53.250 -26.220 1.00 70.75 96 LEU A CA 1
ATOM 704 C C . LEU A 1 96 ? 10.867 -53.210 -24.863 1.00 70.75 96 LEU A C 1
ATOM 706 O O . LEU A 1 96 ? 10.366 -54.227 -24.391 1.00 70.75 96 LEU A O 1
ATOM 710 N N . GLN A 1 97 ? 10.869 -52.041 -24.230 1.00 83.69 97 GLN A N 1
ATOM 711 C CA . GLN A 1 97 ? 10.302 -51.841 -22.903 1.00 83.69 97 GLN A CA 1
ATOM 712 C C . GLN A 1 97 ? 9.331 -50.671 -22.906 1.00 83.69 97 GLN A C 1
ATOM 714 O O . GLN A 1 97 ? 9.555 -49.638 -23.540 1.00 83.69 97 GLN A O 1
ATOM 719 N N . THR A 1 98 ? 8.263 -50.832 -22.142 1.00 77.25 98 THR A N 1
ATOM 720 C CA . THR A 1 98 ? 7.352 -49.753 -21.781 1.00 77.25 98 THR A CA 1
ATOM 721 C C . THR A 1 98 ? 8.073 -48.703 -20.922 1.00 77.25 98 THR A C 1
ATOM 723 O O . THR A 1 98 ? 9.006 -49.014 -20.184 1.00 77.25 98 THR A O 1
ATOM 726 N N . LYS A 1 99 ? 7.665 -47.431 -21.023 1.00 79.00 99 LYS A N 1
ATOM 727 C CA . LYS A 1 99 ? 8.302 -46.306 -20.301 1.00 79.00 99 LYS A CA 1
ATOM 728 C C . LYS A 1 99 ? 7.879 -46.177 -18.828 1.00 79.00 99 LYS A C 1
ATOM 730 O O . LYS A 1 99 ? 8.205 -45.180 -18.190 1.00 79.00 99 LYS A O 1
ATOM 735 N N . ASP A 1 100 ? 7.121 -47.131 -18.298 1.00 76.75 100 ASP A N 1
ATOM 736 C CA . ASP A 1 100 ? 6.663 -47.113 -16.911 1.00 76.75 100 ASP A CA 1
ATOM 737 C C . ASP A 1 100 ? 7.771 -47.541 -15.935 1.00 76.75 100 ASP A C 1
ATOM 739 O O . ASP A 1 100 ? 8.730 -48.211 -16.316 1.00 76.75 100 ASP A O 1
ATOM 743 N N . LEU A 1 101 ? 7.649 -47.138 -14.668 1.00 77.31 101 LEU A N 1
ATOM 744 C CA . LEU A 1 101 ? 8.600 -47.480 -13.612 1.00 77.31 101 LEU A CA 1
ATOM 745 C C . LEU A 1 101 ? 7.842 -48.058 -12.413 1.00 77.31 101 LEU A C 1
ATOM 747 O O . LEU A 1 101 ? 7.091 -47.342 -11.752 1.00 77.31 101 LEU A O 1
ATOM 751 N N . ARG A 1 102 ? 8.037 -49.348 -12.131 1.00 80.19 102 ARG A N 1
ATOM 752 C CA . ARG A 1 102 ? 7.354 -50.087 -11.060 1.00 80.19 102 ARG A CA 1
ATOM 753 C C . ARG A 1 102 ? 8.302 -51.033 -10.314 1.00 80.19 102 ARG A C 1
ATOM 755 O O . ARG A 1 102 ? 9.350 -51.383 -10.860 1.00 80.19 102 ARG A O 1
ATOM 762 N N . PRO A 1 103 ? 7.944 -51.482 -9.100 1.00 78.69 103 PRO A N 1
ATOM 763 C CA . PRO A 1 103 ? 8.698 -52.510 -8.386 1.00 78.69 103 PRO A CA 1
ATOM 764 C C . PRO A 1 103 ? 8.747 -53.819 -9.182 1.00 78.69 103 PRO A C 1
ATOM 766 O O . PRO A 1 103 ? 7.720 -54.290 -9.676 1.00 78.69 103 PRO A O 1
ATOM 769 N N . LEU A 1 104 ? 9.943 -54.389 -9.322 1.00 82.38 104 LEU A N 1
ATOM 770 C CA . LEU A 1 104 ? 10.186 -55.674 -9.967 1.00 82.38 104 LEU A CA 1
ATOM 771 C C . LEU A 1 104 ? 10.013 -56.814 -8.944 1.00 82.38 104 LEU A C 1
ATOM 773 O O . LEU A 1 104 ? 10.515 -56.690 -7.821 1.00 82.38 104 LEU A O 1
ATOM 777 N N . PRO A 1 105 ? 9.354 -57.927 -9.314 1.00 77.50 105 PRO A N 1
ATOM 778 C CA . PRO A 1 105 ? 9.235 -59.109 -8.455 1.00 77.50 105 PRO A CA 1
ATOM 779 C C . PRO A 1 105 ? 10.610 -59.669 -8.066 1.00 77.50 105 PRO A C 1
ATOM 781 O O . PRO A 1 105 ? 11.574 -59.467 -8.796 1.00 77.50 105 PRO A O 1
ATOM 784 N N . GLY A 1 106 ? 10.731 -60.358 -6.926 1.00 73.31 106 GLY A N 1
ATOM 785 C CA . GLY A 1 106 ? 11.984 -61.020 -6.510 1.00 73.31 106 GLY A CA 1
ATOM 786 C C . GLY A 1 106 ? 13.083 -60.102 -5.945 1.00 73.31 106 GLY A C 1
ATOM 787 O O . GLY A 1 106 ? 14.220 -60.534 -5.746 1.00 73.31 106 GLY A O 1
ATOM 788 N N . GLY A 1 107 ? 12.774 -58.829 -5.667 1.00 72.06 107 GLY A N 1
ATOM 789 C CA . GLY A 1 107 ? 13.719 -57.890 -5.043 1.00 72.06 107 GLY A CA 1
ATOM 790 C C . GLY A 1 107 ? 14.761 -57.305 -6.004 1.00 72.06 107 GLY A C 1
ATOM 791 O O . GLY A 1 107 ? 15.827 -56.874 -5.569 1.00 72.06 107 GLY A O 1
ATOM 792 N N . TYR A 1 108 ? 14.461 -57.270 -7.307 1.00 77.25 108 TYR A N 1
ATOM 793 C CA . TYR A 1 108 ? 15.344 -56.742 -8.361 1.00 77.25 108 TYR A CA 1
ATOM 794 C C . TYR A 1 108 ? 15.285 -55.206 -8.540 1.00 77.25 108 TYR A C 1
ATOM 796 O O . TYR A 1 108 ? 15.927 -54.655 -9.434 1.00 77.25 108 TYR A O 1
ATOM 804 N N . GLY A 1 109 ? 14.553 -54.483 -7.685 1.00 78.88 109 GLY A N 1
ATOM 805 C CA . GLY A 1 109 ? 14.474 -53.016 -7.703 1.00 78.88 109 GLY A CA 1
ATOM 806 C C . GLY A 1 109 ? 13.306 -52.473 -8.535 1.00 78.88 109 GLY A C 1
ATOM 807 O O . GLY A 1 109 ? 12.212 -53.021 -8.480 1.00 78.88 109 GLY A O 1
ATOM 808 N N . LEU A 1 110 ? 13.507 -51.371 -9.269 1.00 79.62 110 LEU A N 1
ATOM 809 C CA . LEU A 1 110 ? 12.479 -50.701 -10.087 1.00 79.62 110 LEU A CA 1
ATOM 810 C C . LEU A 1 110 ? 12.773 -50.860 -11.591 1.00 79.62 110 LEU A C 1
ATOM 812 O O . LEU A 1 110 ? 13.921 -50.686 -12.006 1.00 79.62 110 LEU A O 1
ATOM 816 N N . GLY A 1 111 ? 11.750 -51.120 -12.411 1.00 82.31 111 GLY A N 1
ATOM 817 C CA . GLY A 1 111 ? 11.871 -51.254 -13.870 1.00 82.31 111 GLY A CA 1
ATOM 818 C C . GLY A 1 111 ? 10.529 -51.200 -14.607 1.00 82.31 111 GLY A C 1
ATOM 819 O O . GLY A 1 111 ? 9.500 -50.914 -14.000 1.00 82.31 111 GLY A O 1
ATOM 820 N N . SER A 1 112 ? 10.539 -51.453 -15.918 1.00 85.69 112 SER A N 1
ATOM 821 C CA . SER A 1 112 ? 9.330 -51.413 -16.756 1.00 85.69 112 SER A CA 1
ATOM 822 C C . SER A 1 112 ? 8.394 -52.591 -16.494 1.00 85.69 112 SER A C 1
ATOM 824 O O . SER A 1 112 ? 8.834 -53.677 -16.110 1.00 85.69 112 SER A O 1
ATOM 826 N N . SER A 1 113 ? 7.093 -52.429 -16.748 1.00 84.19 113 SER A N 1
ATOM 827 C CA . SER A 1 113 ? 6.127 -53.536 -16.665 1.00 84.19 113 SER A CA 1
ATOM 828 C C . SER A 1 113 ? 6.447 -54.692 -17.599 1.00 84.19 113 SER A C 1
ATOM 830 O O . SER A 1 113 ? 6.156 -55.840 -17.258 1.00 84.19 113 SER A O 1
ATOM 832 N N . THR A 1 114 ? 7.117 -54.410 -18.715 1.00 85.12 114 THR A N 1
ATOM 833 C CA . THR A 1 114 ? 7.628 -55.435 -19.630 1.00 85.12 114 THR A CA 1
ATOM 834 C C . THR A 1 114 ? 8.713 -56.287 -18.960 1.00 85.12 114 THR A C 1
ATOM 836 O O . THR A 1 114 ? 8.654 -57.514 -19.011 1.00 85.12 114 THR A O 1
ATOM 839 N N . VAL A 1 115 ? 9.655 -55.655 -18.249 1.00 85.50 115 VAL A N 1
ATOM 840 C CA . VAL A 1 115 ? 10.694 -56.357 -17.474 1.00 85.50 115 VAL A CA 1
ATOM 841 C C . VAL A 1 115 ? 10.100 -57.071 -16.259 1.00 85.50 115 VAL A C 1
ATOM 843 O O . VAL A 1 115 ? 10.466 -58.208 -15.991 1.00 85.50 115 VAL A O 1
ATOM 846 N N . ALA A 1 116 ? 9.136 -56.464 -15.564 1.00 87.62 116 ALA A N 1
ATOM 847 C CA . ALA A 1 116 ? 8.469 -57.080 -14.415 1.00 87.62 116 ALA A CA 1
ATOM 848 C C . ALA A 1 116 ? 7.742 -58.384 -14.786 1.00 87.62 116 ALA A C 1
ATOM 850 O O . ALA A 1 116 ? 7.860 -59.374 -14.068 1.00 87.62 116 ALA A O 1
ATOM 851 N N . LYS A 1 117 ? 7.024 -58.404 -15.920 1.00 86.31 117 LYS A N 1
ATOM 852 C CA . LYS A 1 117 ? 6.351 -59.614 -16.426 1.00 86.31 117 LYS A CA 1
ATOM 853 C C . LYS A 1 117 ? 7.349 -60.690 -16.856 1.00 86.31 117 LYS A C 1
ATOM 855 O O . LYS A 1 117 ? 7.122 -61.867 -16.597 1.00 86.31 117 LYS A O 1
ATOM 860 N N . TRP A 1 118 ? 8.451 -60.292 -17.491 1.00 90.44 118 TRP A N 1
ATOM 861 C CA . TRP A 1 118 ? 9.515 -61.215 -17.888 1.00 90.44 118 TRP A CA 1
ATOM 862 C C . TRP A 1 118 ? 10.201 -61.866 -16.675 1.00 90.44 118 TRP A C 1
ATOM 864 O O . TRP A 1 118 ? 10.370 -63.082 -16.666 1.00 90.44 118 TRP A O 1
ATOM 874 N N . ILE A 1 119 ? 10.501 -61.094 -15.622 1.00 87.06 119 ILE A N 1
ATOM 875 C CA . ILE A 1 119 ? 11.061 -61.614 -14.360 1.00 87.06 119 ILE A CA 1
ATOM 876 C C . ILE A 1 119 ? 10.096 -62.599 -13.702 1.00 87.06 119 ILE A C 1
ATOM 878 O O . ILE A 1 119 ? 10.518 -63.688 -13.335 1.00 87.06 119 ILE A O 1
ATOM 882 N N . GLN A 1 120 ? 8.809 -62.247 -13.592 1.00 86.38 120 GLN A N 1
ATOM 883 C CA . GLN A 1 120 ? 7.817 -63.138 -12.984 1.00 86.38 120 GLN A CA 1
ATOM 884 C C . GLN A 1 120 ? 7.746 -64.477 -13.727 1.00 86.38 120 GLN A C 1
ATOM 886 O O . GLN A 1 120 ? 7.848 -65.524 -13.107 1.00 86.38 120 GLN A O 1
ATOM 891 N N . LYS A 1 121 ? 7.704 -64.448 -15.065 1.00 85.50 121 LYS A N 1
ATOM 892 C CA . LYS A 1 121 ? 7.665 -65.663 -15.889 1.00 85.50 121 LYS A CA 1
ATOM 893 C C . LYS A 1 121 ? 8.889 -66.564 -15.691 1.00 85.50 121 LYS A C 1
ATOM 895 O O . LYS A 1 121 ? 8.758 -67.779 -15.794 1.00 85.50 121 LYS A O 1
ATOM 900 N N . ASN A 1 122 ? 10.069 -65.993 -15.453 1.00 86.38 122 ASN A N 1
ATOM 901 C CA . ASN A 1 122 ? 11.279 -66.777 -15.202 1.00 86.38 122 ASN A CA 1
ATOM 902 C C . ASN A 1 122 ? 11.342 -67.303 -13.764 1.00 86.38 122 ASN A C 1
ATOM 904 O O . ASN A 1 122 ? 11.725 -68.449 -13.575 1.00 86.38 122 ASN A O 1
ATOM 908 N N . LEU A 1 123 ? 10.876 -66.531 -12.777 1.00 85.19 123 LEU A N 1
ATOM 909 C CA . LEU A 1 123 ? 10.698 -67.018 -11.405 1.00 85.19 123 LEU A CA 1
ATOM 910 C C . LEU A 1 123 ? 9.711 -68.191 -11.347 1.00 85.19 123 LEU A C 1
ATOM 912 O O . LEU A 1 123 ? 9.993 -69.195 -10.704 1.00 85.19 123 LEU A O 1
ATOM 916 N N . ASP A 1 124 ? 8.594 -68.098 -12.071 1.00 81.38 124 ASP A N 1
ATOM 917 C CA . ASP A 1 124 ? 7.588 -69.163 -12.135 1.00 81.38 124 ASP A CA 1
ATOM 918 C C . ASP A 1 124 ? 8.138 -70.427 -12.828 1.00 81.38 124 ASP A C 1
ATOM 920 O O . ASP A 1 124 ? 7.744 -71.544 -12.497 1.00 81.38 124 ASP A O 1
ATOM 924 N N . LYS A 1 125 ? 9.058 -70.271 -13.792 1.00 78.44 125 LYS A N 1
ATOM 925 C CA . LYS A 1 125 ? 9.769 -71.390 -14.438 1.00 78.44 125 LYS A CA 1
ATOM 926 C C . LYS A 1 125 ? 10.808 -72.021 -13.516 1.00 78.44 125 LYS A C 1
ATOM 928 O O . LYS A 1 125 ? 10.879 -73.242 -13.447 1.00 78.44 125 LYS A O 1
ATOM 933 N N . ASP A 1 126 ? 11.576 -71.209 -12.801 1.00 76.81 126 ASP A N 1
ATOM 934 C CA . ASP A 1 126 ? 12.564 -71.684 -11.831 1.00 76.81 126 ASP A CA 1
ATOM 935 C C . ASP A 1 126 ? 11.890 -72.442 -10.679 1.00 76.81 126 ASP A C 1
ATOM 937 O O . ASP A 1 126 ? 12.371 -73.502 -10.280 1.00 76.81 126 ASP A O 1
ATOM 941 N N . ALA A 1 127 ? 10.724 -71.965 -10.225 1.00 71.94 127 ALA A N 1
ATOM 942 C CA . ALA A 1 127 ? 9.902 -72.638 -9.222 1.00 71.94 127 ALA A CA 1
ATOM 943 C C . ALA A 1 127 ? 9.374 -74.004 -9.699 1.00 71.94 127 ALA A C 1
ATOM 945 O O . ALA A 1 127 ? 9.265 -74.929 -8.900 1.00 71.94 127 ALA A O 1
ATOM 946 N N . LYS A 1 128 ? 9.081 -74.158 -10.999 1.00 71.25 128 LYS A N 1
ATOM 947 C CA . LYS A 1 128 ? 8.673 -75.446 -11.595 1.00 71.25 128 LYS A CA 1
ATOM 948 C C . LYS A 1 128 ? 9.838 -76.413 -11.813 1.00 71.25 128 LYS A C 1
ATOM 950 O O . LYS A 1 128 ? 9.618 -77.617 -11.821 1.00 71.25 128 LYS A O 1
ATOM 955 N N . ASN A 1 129 ? 11.058 -75.900 -11.960 1.00 63.16 129 ASN A N 1
ATOM 956 C CA . ASN A 1 129 ? 12.261 -76.689 -12.241 1.00 63.16 129 ASN A CA 1
ATOM 957 C C . ASN A 1 129 ? 13.083 -77.021 -10.978 1.00 63.16 129 ASN A C 1
ATOM 959 O O . ASN A 1 129 ? 14.236 -77.429 -11.093 1.00 63.16 129 ASN A O 1
ATOM 963 N N . GLY A 1 130 ? 12.519 -76.833 -9.779 1.00 56.38 130 GLY A N 1
ATOM 964 C CA . GLY A 1 130 ? 13.154 -77.220 -8.514 1.00 56.38 130 GLY A CA 1
ATOM 965 C C . GLY A 1 130 ? 14.355 -76.364 -8.093 1.00 56.38 130 GLY A C 1
ATOM 966 O O . GLY A 1 130 ? 15.141 -76.796 -7.252 1.00 56.38 130 GLY A O 1
ATOM 967 N N . VAL A 1 131 ? 14.521 -75.153 -8.641 1.00 53.25 131 VAL A N 1
ATOM 968 C CA . VAL A 1 131 ? 15.593 -74.235 -8.220 1.00 53.25 131 VAL A CA 1
ATOM 969 C C . VAL A 1 131 ? 15.138 -73.468 -6.963 1.00 53.25 131 VAL A C 1
ATOM 971 O O . VAL A 1 131 ? 14.080 -72.835 -7.006 1.00 53.25 131 VAL A O 1
ATOM 974 N N . PRO A 1 132 ? 15.887 -73.481 -5.836 1.00 48.62 132 PRO A N 1
ATOM 975 C CA . PRO A 1 132 ? 15.411 -72.901 -4.578 1.00 48.62 132 PRO A CA 1
ATOM 976 C C . PRO A 1 132 ? 15.189 -71.382 -4.646 1.00 48.62 132 PRO A C 1
ATOM 978 O O . PRO A 1 132 ? 16.088 -70.614 -4.996 1.00 48.62 132 PRO A O 1
ATOM 981 N N . VAL A 1 133 ? 14.000 -70.939 -4.229 1.00 48.62 133 VAL A N 1
ATOM 982 C CA . VAL A 1 133 ? 13.643 -69.525 -4.029 1.00 48.62 133 VAL A CA 1
ATOM 983 C C . VAL A 1 133 ? 14.087 -69.086 -2.620 1.00 48.62 133 VAL A C 1
ATOM 985 O O . VAL A 1 133 ? 13.742 -69.764 -1.654 1.00 48.62 133 VAL A O 1
ATOM 988 N N . PRO A 1 134 ? 14.811 -67.962 -2.431 1.00 42.56 134 PRO A N 1
ATOM 989 C CA . PRO A 1 134 ? 15.144 -67.475 -1.091 1.00 42.56 134 PRO A CA 1
ATOM 990 C C . PRO A 1 134 ? 13.912 -66.882 -0.382 1.00 42.56 134 PRO A C 1
ATOM 992 O O . PRO A 1 134 ? 13.264 -65.970 -0.901 1.00 42.56 134 PRO A O 1
ATOM 995 N N . ALA A 1 135 ? 13.615 -67.401 0.813 1.00 43.34 135 ALA A N 1
ATOM 996 C CA . ALA A 1 135 ? 12.486 -67.027 1.670 1.00 43.34 135 ALA A CA 1
ATOM 997 C C . ALA A 1 135 ? 12.559 -65.580 2.228 1.00 43.34 135 ALA A C 1
ATOM 999 O O . ALA A 1 135 ? 13.655 -65.038 2.404 1.00 43.34 135 ALA A O 1
ATOM 1000 N N . PRO A 1 136 ? 11.409 -64.942 2.540 1.00 42.72 136 PRO A N 1
ATOM 1001 C CA . PRO A 1 136 ? 11.355 -63.658 3.244 1.00 42.72 136 PRO A CA 1
ATOM 1002 C C . PRO A 1 136 ? 11.694 -63.811 4.741 1.00 42.72 136 PRO A C 1
ATOM 1004 O O . PRO A 1 136 ? 11.260 -64.758 5.389 1.00 42.72 136 PRO A O 1
ATOM 1007 N N . ALA A 1 137 ? 12.465 -62.868 5.296 1.00 36.59 137 ALA A N 1
ATOM 1008 C CA . ALA A 1 137 ? 12.907 -62.888 6.696 1.00 36.59 137 ALA A CA 1
ATOM 1009 C C . ALA A 1 137 ? 11.782 -62.509 7.702 1.00 36.59 137 ALA A C 1
ATOM 1011 O O . ALA A 1 137 ? 10.940 -61.671 7.367 1.00 36.59 137 ALA A O 1
ATOM 1012 N N . PRO A 1 138 ? 11.780 -63.085 8.927 1.00 41.97 138 PRO A N 1
ATOM 1013 C CA . PRO A 1 138 ? 10.754 -62.885 9.966 1.00 41.97 138 PRO A CA 1
ATOM 1014 C C . PRO A 1 138 ? 10.868 -61.540 10.728 1.00 41.97 138 PRO A C 1
ATOM 1016 O O . PRO A 1 138 ? 11.917 -60.891 10.675 1.00 41.97 138 PRO A O 1
ATOM 1019 N N . PRO A 1 139 ? 9.813 -61.105 11.457 1.00 41.47 139 PRO A N 1
ATOM 1020 C CA . PRO A 1 139 ? 9.812 -59.850 12.211 1.00 41.47 139 PRO A CA 1
ATOM 1021 C C . PRO A 1 139 ? 10.625 -59.983 13.508 1.00 41.47 139 PRO A C 1
ATOM 1023 O O . PRO A 1 139 ? 10.361 -60.851 14.334 1.00 41.47 139 PRO A O 1
ATOM 1026 N N . ILE A 1 140 ? 11.612 -59.106 13.695 1.00 37.00 140 ILE A N 1
ATOM 1027 C CA . ILE A 1 140 ? 12.443 -59.058 14.905 1.00 37.00 140 ILE A CA 1
ATOM 1028 C C . ILE A 1 140 ? 11.720 -58.230 15.978 1.00 37.00 140 ILE A C 1
ATOM 1030 O O . ILE A 1 140 ? 11.331 -57.087 15.728 1.00 37.00 140 ILE A O 1
ATOM 1034 N N . ALA A 1 141 ? 11.549 -58.826 17.161 1.00 36.16 141 ALA A N 1
ATOM 1035 C CA . ALA A 1 141 ? 11.025 -58.199 18.371 1.00 36.16 141 ALA A CA 1
ATOM 1036 C C . ALA A 1 141 ? 11.931 -57.048 18.853 1.00 36.16 141 ALA A C 1
ATOM 1038 O O . ALA A 1 141 ? 13.157 -57.128 18.776 1.00 36.16 141 ALA A O 1
ATOM 1039 N N . ILE A 1 142 ? 11.317 -55.964 19.328 1.00 36.06 142 ILE A N 1
ATOM 1040 C CA . ILE A 1 142 ? 12.003 -54.753 19.786 1.00 36.06 142 ILE A CA 1
ATOM 1041 C C . ILE A 1 142 ? 12.040 -54.769 21.317 1.00 36.06 142 ILE A C 1
ATOM 1043 O O . ILE A 1 142 ? 11.030 -54.462 21.943 1.00 36.06 142 ILE A O 1
ATOM 1047 N N . ASP A 1 143 ? 13.208 -55.046 21.894 1.00 38.16 143 ASP A N 1
ATOM 1048 C CA . ASP A 1 143 ? 13.572 -54.584 23.241 1.00 38.16 143 ASP A CA 1
ATOM 1049 C C . ASP A 1 143 ? 14.253 -53.198 23.155 1.00 38.16 143 ASP A C 1
ATOM 1051 O O . ASP A 1 143 ? 14.798 -52.833 22.101 1.00 38.16 143 ASP A O 1
ATOM 1055 N N . PRO A 1 144 ? 14.177 -52.357 24.207 1.00 49.72 144 PRO A N 1
ATOM 1056 C CA . PRO A 1 144 ? 14.298 -50.907 24.083 1.00 49.72 144 PRO A CA 1
ATOM 1057 C C . PRO A 1 144 ? 15.747 -50.460 23.854 1.00 49.72 144 PRO A C 1
ATOM 1059 O O . PRO A 1 144 ? 16.574 -50.396 24.760 1.00 49.72 144 PRO A O 1
ATOM 1062 N N . VAL A 1 145 ? 16.038 -50.094 22.606 1.00 42.19 145 VAL A N 1
ATOM 1063 C CA . VAL A 1 145 ? 17.310 -49.506 22.175 1.00 42.19 145 VAL A CA 1
ATOM 1064 C C . VAL A 1 145 ? 17.473 -48.101 22.769 1.00 42.19 145 VAL A C 1
ATOM 1066 O O . VAL A 1 145 ? 16.661 -47.207 22.521 1.00 42.19 145 VAL A O 1
ATOM 1069 N N . ALA A 1 146 ? 18.566 -47.909 23.512 1.00 46.81 146 ALA A N 1
ATOM 1070 C CA . ALA A 1 146 ? 19.117 -46.615 23.912 1.00 46.81 146 ALA A CA 1
ATOM 1071 C C . ALA A 1 146 ? 19.146 -45.612 22.732 1.00 46.81 146 ALA A C 1
ATOM 1073 O O . ALA A 1 146 ? 19.339 -46.024 21.586 1.00 46.81 146 ALA A O 1
ATOM 1074 N N . PRO A 1 147 ? 18.968 -44.296 22.963 1.00 44.16 147 PRO A N 1
ATOM 1075 C CA . PRO A 1 147 ? 18.781 -43.330 21.883 1.00 44.16 147 PRO A CA 1
ATOM 1076 C C . PRO A 1 147 ? 19.970 -43.335 20.910 1.00 44.16 147 PRO A C 1
ATOM 1078 O O . PRO A 1 147 ? 21.089 -42.964 21.261 1.00 44.16 147 PRO A O 1
ATOM 1081 N N . ARG A 1 148 ? 19.711 -43.760 19.665 1.00 47.72 148 ARG A N 1
ATOM 1082 C CA . ARG A 1 148 ? 20.666 -43.687 18.552 1.00 47.72 148 ARG A CA 1
ATOM 1083 C C . ARG A 1 148 ? 21.103 -42.230 18.319 1.00 47.72 148 ARG A C 1
ATOM 1085 O O . ARG A 1 148 ? 20.258 -41.335 18.407 1.00 47.72 148 ARG A O 1
ATOM 1092 N N . PRO A 1 149 ? 22.375 -41.973 17.958 1.00 51.84 149 PRO A N 1
ATOM 1093 C CA . PRO A 1 149 ? 22.798 -40.672 17.457 1.00 51.84 149 PRO A CA 1
ATOM 1094 C C . PRO A 1 149 ? 21.959 -40.314 16.229 1.00 51.84 149 PRO A C 1
ATOM 1096 O O . PRO A 1 149 ? 21.876 -41.094 15.284 1.00 51.84 149 PRO A O 1
ATOM 1099 N N . VAL A 1 150 ? 21.308 -39.154 16.283 1.00 51.03 150 VAL A N 1
ATOM 1100 C CA . VAL A 1 150 ? 20.497 -38.589 15.201 1.00 51.03 150 VAL A CA 1
ATOM 1101 C C . VAL A 1 150 ? 21.229 -38.665 13.859 1.00 51.03 150 VAL A C 1
ATOM 1103 O O . VAL A 1 150 ? 22.353 -38.175 13.735 1.00 51.03 150 VAL A O 1
ATOM 1106 N N . ASP A 1 151 ? 20.580 -39.268 12.860 1.00 48.28 151 ASP A N 1
ATOM 1107 C CA . ASP A 1 151 ? 21.068 -39.305 11.481 1.00 48.28 151 ASP A CA 1
ATOM 1108 C C . ASP A 1 151 ? 21.464 -37.892 11.002 1.00 48.28 151 ASP A C 1
ATOM 1110 O O . ASP A 1 151 ? 20.778 -36.912 11.329 1.00 48.28 151 ASP A O 1
ATOM 1114 N N . PRO A 1 152 ? 22.542 -37.737 10.207 1.00 57.59 152 PRO A N 1
ATOM 1115 C CA . PRO A 1 152 ? 22.884 -36.446 9.627 1.00 57.59 152 PRO A CA 1
ATOM 1116 C C . PRO A 1 152 ? 21.720 -35.934 8.757 1.00 57.59 152 PRO A C 1
ATOM 1118 O O . PRO A 1 152 ? 21.136 -36.703 7.988 1.00 57.59 152 PRO A O 1
ATOM 1121 N N . PRO A 1 153 ? 21.362 -34.639 8.852 1.00 59.66 153 PRO A N 1
ATOM 1122 C CA . PRO A 1 153 ? 20.152 -34.116 8.235 1.00 59.66 153 PRO A CA 1
ATOM 1123 C C . PRO A 1 153 ? 20.199 -34.266 6.712 1.00 59.66 153 PRO A C 1
ATOM 1125 O O . PRO A 1 153 ? 21.099 -33.749 6.046 1.00 59.66 153 PRO A O 1
ATOM 1128 N N . ALA A 1 154 ? 19.192 -34.943 6.158 1.00 61.22 154 ALA A N 1
ATOM 1129 C CA . ALA A 1 154 ? 18.961 -35.005 4.721 1.00 61.22 154 ALA A CA 1
ATOM 1130 C C . ALA A 1 154 ? 18.886 -33.584 4.129 1.00 61.22 154 ALA A C 1
ATOM 1132 O O . ALA A 1 154 ? 18.261 -32.689 4.707 1.00 61.22 154 ALA A O 1
ATOM 1133 N N . PHE A 1 155 ? 19.523 -33.360 2.973 1.00 61.38 155 PHE A N 1
ATOM 1134 C CA . PHE A 1 155 ? 19.518 -32.058 2.301 1.00 61.38 155 PHE A CA 1
ATOM 1135 C C . PHE A 1 155 ? 18.116 -31.719 1.769 1.00 61.38 155 PHE A C 1
ATOM 1137 O O . PHE A 1 155 ? 17.721 -32.101 0.671 1.00 61.38 155 PHE A O 1
ATOM 1144 N N . ASP A 1 156 ? 17.380 -31.008 2.616 1.00 73.06 156 ASP A N 1
ATOM 1145 C CA . ASP A 1 156 ? 16.114 -30.312 2.420 1.00 73.06 156 ASP A CA 1
ATOM 114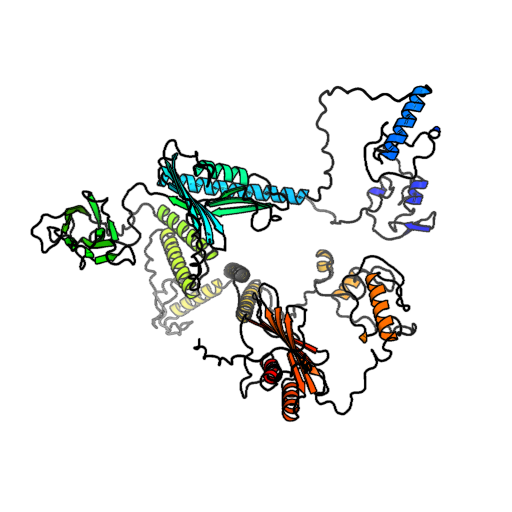6 C C . ASP A 1 156 ? 16.173 -28.998 1.606 1.00 73.06 156 ASP A C 1
ATOM 1148 O O . ASP A 1 156 ? 16.296 -27.965 2.275 1.00 73.06 156 ASP A O 1
ATOM 1152 N N . PRO A 1 157 ? 16.077 -28.905 0.256 1.00 72.75 157 PRO A N 1
ATOM 1153 C CA . PRO A 1 157 ? 16.160 -27.600 -0.421 1.00 72.75 157 PRO A CA 1
ATOM 1154 C C . PRO A 1 157 ? 15.048 -26.622 0.004 1.00 72.75 157 PRO A C 1
ATOM 1156 O O . PRO A 1 157 ? 15.212 -25.408 -0.127 1.00 72.75 157 PRO A O 1
ATOM 1159 N N . ASN A 1 158 ? 13.941 -27.127 0.560 1.00 77.69 158 ASN A N 1
ATOM 1160 C CA . ASN A 1 158 ? 12.830 -26.342 1.090 1.00 77.69 158 ASN A CA 1
ATOM 1161 C C . ASN A 1 158 ? 12.839 -26.225 2.623 1.00 77.69 158 ASN A C 1
ATOM 1163 O O . ASN A 1 158 ? 11.996 -25.508 3.168 1.00 77.69 158 ASN A O 1
ATOM 1167 N N . ALA A 1 159 ? 13.782 -26.853 3.337 1.00 80.50 159 ALA A N 1
ATOM 1168 C CA . ALA A 1 159 ? 13.835 -26.824 4.803 1.00 80.50 159 ALA A CA 1
ATOM 1169 C C . ALA A 1 159 ? 13.883 -25.394 5.355 1.00 80.50 159 ALA A C 1
ATOM 1171 O O . ALA A 1 159 ? 13.082 -25.028 6.213 1.00 80.50 159 ALA A O 1
ATOM 1172 N N . LYS A 1 160 ? 14.719 -24.540 4.758 1.00 81.69 160 LYS A N 1
ATOM 1173 C CA . LYS A 1 160 ? 14.817 -23.122 5.130 1.00 81.69 160 LYS A CA 1
ATOM 1174 C C . LYS A 1 160 ? 13.536 -22.331 4.836 1.00 81.69 160 LYS A C 1
ATOM 1176 O O . LYS A 1 160 ? 13.207 -21.391 5.557 1.00 81.69 160 LYS A O 1
ATOM 1181 N N . ALA A 1 161 ? 12.807 -22.693 3.778 1.00 80.62 161 ALA A N 1
ATOM 1182 C CA . ALA A 1 161 ? 11.537 -22.055 3.439 1.00 80.62 161 ALA A CA 1
ATOM 1183 C C . ALA A 1 161 ? 10.430 -22.444 4.433 1.00 80.62 161 ALA A C 1
ATOM 1185 O O . ALA A 1 161 ? 9.673 -21.568 4.855 1.00 80.62 161 ALA A O 1
ATOM 1186 N N . ARG A 1 162 ? 10.374 -23.715 4.863 1.00 83.50 162 ARG A N 1
ATOM 1187 C CA . ARG A 1 162 ? 9.459 -24.157 5.930 1.00 83.50 162 ARG A CA 1
ATOM 1188 C C . ARG A 1 162 ? 9.770 -23.481 7.259 1.00 83.50 162 ARG A C 1
ATOM 1190 O O . ARG A 1 162 ? 8.868 -22.933 7.879 1.00 83.50 162 ARG A O 1
ATOM 1197 N N . GLU A 1 163 ? 11.044 -23.437 7.643 1.00 86.19 163 GLU A N 1
ATOM 1198 C CA . GLU A 1 163 ? 11.490 -22.785 8.879 1.00 86.19 163 GLU A CA 1
ATOM 1199 C C . GLU A 1 163 ? 11.081 -21.300 8.905 1.00 86.19 163 GLU A C 1
ATOM 1201 O O . GLU A 1 163 ? 10.584 -20.787 9.910 1.00 86.19 163 GLU A O 1
ATOM 1206 N N . LEU A 1 164 ? 11.228 -20.595 7.776 1.00 86.31 164 LEU A N 1
ATOM 1207 C CA . LEU A 1 164 ? 10.774 -19.210 7.648 1.00 86.31 164 LEU A CA 1
ATOM 1208 C C . LEU A 1 164 ? 9.244 -19.094 7.740 1.00 86.31 164 LEU A C 1
ATOM 1210 O O . LEU A 1 164 ? 8.745 -18.177 8.395 1.00 86.31 164 LEU A O 1
ATOM 1214 N N . ALA A 1 165 ? 8.502 -20.011 7.113 1.00 86.12 165 ALA A N 1
ATOM 1215 C CA . ALA A 1 165 ? 7.042 -20.043 7.169 1.00 86.12 165 ALA A CA 1
ATOM 1216 C C . ALA A 1 165 ? 6.524 -20.299 8.596 1.00 86.12 165 ALA A C 1
ATOM 1218 O O . ALA A 1 165 ? 5.582 -19.639 9.032 1.00 86.12 165 ALA A O 1
ATOM 1219 N N . GLU A 1 166 ? 7.170 -21.186 9.352 1.00 88.44 166 GLU A N 1
ATOM 1220 C CA . GLU A 1 166 ? 6.866 -21.455 10.761 1.00 88.44 166 GLU A CA 1
ATOM 1221 C C . GLU A 1 166 ? 7.176 -20.249 11.654 1.00 88.44 166 GLU A C 1
ATOM 1223 O O . GLU A 1 166 ? 6.358 -19.861 12.493 1.00 88.44 166 GLU A O 1
ATOM 1228 N N . ARG A 1 167 ? 8.328 -19.593 11.450 1.00 87.94 167 ARG A N 1
ATOM 1229 C CA . ARG A 1 167 ? 8.664 -18.340 12.150 1.00 87.94 167 ARG A CA 1
ATOM 1230 C C . ARG A 1 167 ? 7.632 -17.251 11.867 1.00 87.94 167 ARG A C 1
ATOM 1232 O O . ARG A 1 167 ? 7.188 -16.576 12.795 1.00 87.94 167 ARG A O 1
ATOM 1239 N N . GLN A 1 168 ? 7.206 -17.109 10.613 1.00 87.75 168 GLN A N 1
ATOM 1240 C CA . GLN A 1 168 ? 6.172 -16.146 10.244 1.00 87.75 168 GLN A CA 1
ATOM 1241 C C . GLN A 1 168 ? 4.815 -16.499 10.869 1.00 87.75 168 GLN A C 1
ATOM 1243 O O . GLN A 1 168 ? 4.137 -15.606 11.374 1.00 87.75 168 GLN A O 1
ATOM 1248 N N . ALA A 1 169 ? 4.437 -17.781 10.918 1.00 89.00 169 ALA A N 1
ATOM 1249 C CA . ALA A 1 169 ? 3.205 -18.226 11.568 1.00 89.00 169 ALA A CA 1
ATOM 1250 C C . ALA A 1 169 ? 3.177 -17.883 13.068 1.00 89.00 169 ALA A C 1
ATOM 1252 O O . ALA A 1 169 ? 2.141 -17.451 13.575 1.00 89.00 169 ALA A O 1
ATOM 1253 N N . LYS A 1 170 ? 4.318 -17.965 13.769 1.00 90.00 170 LYS A N 1
ATOM 1254 C CA . LYS A 1 170 ? 4.435 -17.520 15.172 1.00 90.00 170 LYS A CA 1
ATOM 1255 C C . LYS A 1 170 ? 4.179 -16.015 15.323 1.00 90.00 170 LYS A C 1
ATOM 1257 O O . LYS A 1 170 ? 3.414 -15.610 16.198 1.00 90.00 170 LYS A O 1
ATOM 1262 N N . VAL A 1 171 ? 4.763 -15.194 14.447 1.00 91.06 171 VAL A N 1
ATOM 1263 C CA . VAL A 1 171 ? 4.559 -13.731 14.440 1.00 91.06 171 VAL A CA 1
ATOM 1264 C C . VAL A 1 171 ? 3.103 -13.374 14.131 1.00 91.06 171 VAL A C 1
ATOM 1266 O O . VAL A 1 171 ? 2.510 -12.526 14.795 1.00 91.06 171 VAL A O 1
ATOM 1269 N N . ASP A 1 172 ? 2.511 -14.028 13.138 1.00 90.00 172 ASP A N 1
ATOM 1270 C CA . ASP A 1 172 ? 1.120 -13.809 12.745 1.00 90.00 172 ASP A CA 1
ATOM 1271 C C . ASP A 1 172 ? 0.150 -14.225 13.856 1.00 90.00 172 ASP A C 1
ATOM 1273 O O . ASP A 1 172 ? -0.776 -13.482 14.177 1.00 90.00 172 ASP A O 1
ATOM 1277 N N . THR A 1 173 ? 0.405 -15.362 14.506 1.00 91.44 173 THR A N 1
ATOM 1278 C CA . THR A 1 173 ? -0.368 -15.831 15.663 1.00 91.44 173 THR A CA 1
ATOM 1279 C C . THR A 1 173 ? -0.324 -14.817 16.806 1.00 91.44 173 THR A C 1
ATOM 1281 O O . THR A 1 173 ? -1.354 -14.554 17.425 1.00 91.44 173 THR A O 1
ATOM 1284 N N . ALA A 1 174 ? 0.832 -14.198 17.070 1.00 91.38 174 ALA A N 1
ATOM 1285 C CA . ALA A 1 174 ? 0.947 -13.149 18.083 1.00 91.38 174 ALA A CA 1
ATOM 1286 C C . ALA A 1 174 ? 0.070 -11.924 17.756 1.00 91.38 174 ALA A C 1
ATOM 1288 O O . ALA A 1 174 ? -0.629 -11.429 18.637 1.00 91.38 174 ALA A O 1
ATOM 1289 N N . LYS A 1 175 ? 0.021 -11.497 16.486 1.00 90.00 175 LYS A N 1
ATOM 1290 C CA . LYS A 1 175 ? -0.854 -10.395 16.040 1.00 90.00 175 LYS A CA 1
ATOM 1291 C C . LYS A 1 175 ? -2.337 -10.718 16.207 1.00 90.00 175 LYS A C 1
ATOM 1293 O O . LYS A 1 175 ? -3.109 -9.857 16.613 1.00 90.00 175 LYS A O 1
ATOM 1298 N N . ILE A 1 176 ? -2.750 -11.952 15.905 1.00 92.44 176 ILE A N 1
ATOM 1299 C CA . ILE A 1 176 ? -4.147 -12.361 16.108 1.00 92.44 176 ILE A CA 1
ATOM 1300 C C . ILE A 1 176 ? -4.489 -12.403 17.597 1.00 92.44 176 ILE A C 1
ATOM 1302 O O . ILE A 1 176 ? -5.545 -11.911 17.980 1.00 92.44 176 ILE A O 1
ATOM 1306 N N . LYS A 1 177 ? -3.586 -12.906 18.450 1.00 92.25 177 LYS A N 1
ATOM 1307 C CA . LYS A 1 177 ? -3.766 -12.873 19.911 1.00 92.25 177 LYS A CA 1
ATOM 1308 C C . LYS A 1 177 ? -3.915 -11.444 20.443 1.00 92.25 177 LYS A C 1
ATOM 1310 O O . LYS A 1 177 ? -4.744 -11.208 21.314 1.00 92.25 177 LYS A O 1
ATOM 1315 N N . GLU A 1 178 ? -3.163 -10.485 19.908 1.00 89.88 178 GLU A N 1
ATOM 1316 C CA . GLU A 1 178 ? -3.330 -9.062 20.237 1.00 89.88 178 GLU A CA 1
ATOM 1317 C C . GLU A 1 178 ? -4.700 -8.526 19.787 1.00 89.88 178 GLU A C 1
ATOM 1319 O O . GLU A 1 178 ? -5.392 -7.866 20.560 1.00 89.88 178 GLU A O 1
ATOM 1324 N N . GLY A 1 179 ? -5.143 -8.881 18.576 1.00 90.62 179 GLY A N 1
ATOM 1325 C CA . GLY A 1 179 ? -6.480 -8.541 18.079 1.00 90.62 179 GLY A CA 1
ATOM 1326 C C . GLY A 1 179 ? -7.616 -9.137 18.920 1.00 90.62 179 GLY A C 1
ATOM 1327 O O . GLY A 1 179 ? -8.614 -8.458 19.153 1.00 90.62 179 GLY A O 1
ATOM 1328 N N . ILE A 1 180 ? -7.454 -10.370 19.419 1.00 91.75 180 ILE A N 1
ATOM 1329 C CA . ILE A 1 180 ? -8.396 -11.021 20.346 1.00 91.75 180 ILE A CA 1
ATOM 1330 C C . ILE A 1 180 ? -8.496 -10.227 21.650 1.00 91.75 180 ILE A C 1
ATOM 1332 O O . ILE A 1 180 ? -9.604 -9.884 22.051 1.00 91.75 180 ILE A O 1
ATOM 1336 N N . LYS A 1 181 ? -7.367 -9.826 22.249 1.00 90.94 181 LYS A N 1
ATOM 1337 C CA . LYS A 1 181 ? -7.370 -8.964 23.446 1.00 90.94 181 LYS A CA 1
ATOM 1338 C C . LYS A 1 181 ? -8.085 -7.632 23.196 1.00 90.94 181 LYS A C 1
ATOM 1340 O O . LYS A 1 181 ? -8.856 -7.164 24.033 1.00 90.94 181 LYS A O 1
ATOM 1345 N N . GLY A 1 182 ? -7.859 -7.022 22.029 1.00 90.44 182 GLY A N 1
ATOM 1346 C CA . GLY A 1 182 ? -8.561 -5.802 21.620 1.00 90.44 182 GLY A CA 1
ATOM 1347 C C . GLY A 1 182 ? -10.076 -6.001 21.503 1.00 90.44 182 GLY A C 1
ATOM 1348 O O . GLY A 1 182 ? -10.852 -5.141 21.925 1.00 90.44 182 GLY A O 1
ATOM 1349 N N . TRP A 1 183 ? -10.503 -7.153 20.985 1.00 92.81 183 TRP A N 1
ATOM 1350 C CA . TRP A 1 183 ? -11.912 -7.527 20.910 1.00 92.81 183 TRP A CA 1
ATOM 1351 C C . TRP A 1 183 ? -12.533 -7.792 22.279 1.00 92.81 183 TRP A C 1
ATOM 1353 O O . TRP A 1 183 ? -13.611 -7.271 22.537 1.00 92.81 183 TRP A O 1
ATOM 1363 N N . GLU A 1 184 ? -11.867 -8.508 23.183 1.00 91.00 184 GLU A N 1
ATOM 1364 C CA . GLU A 1 184 ? -12.364 -8.742 24.547 1.00 91.00 184 GLU A CA 1
ATOM 1365 C C . GLU A 1 184 ? -12.630 -7.418 25.282 1.00 91.00 184 GLU A C 1
ATOM 1367 O O . GLU A 1 184 ? -13.703 -7.219 25.859 1.00 91.00 184 GLU A O 1
ATOM 1372 N N . ALA A 1 185 ? -11.711 -6.455 25.161 1.00 89.00 185 ALA A N 1
ATOM 1373 C CA . ALA A 1 185 ? -11.890 -5.113 25.710 1.00 89.00 185 ALA A CA 1
ATOM 1374 C C . ALA A 1 185 ? -13.062 -4.352 25.056 1.00 89.00 185 ALA A C 1
ATOM 1376 O O . ALA A 1 185 ? -13.800 -3.631 25.732 1.00 89.00 185 ALA A O 1
ATOM 1377 N N . ALA A 1 186 ? -13.256 -4.492 23.742 1.00 88.94 186 ALA A N 1
ATOM 1378 C CA . ALA A 1 186 ? -14.379 -3.884 23.027 1.00 88.94 186 ALA A CA 1
ATOM 1379 C C . ALA A 1 186 ? -15.726 -4.534 23.388 1.00 88.94 186 ALA A C 1
ATOM 1381 O O . ALA A 1 186 ? -16.720 -3.831 23.583 1.00 88.94 186 ALA A O 1
ATOM 1382 N N . LYS A 1 187 ? -15.745 -5.859 23.536 1.00 89.25 187 LYS A N 1
ATOM 1383 C CA . LYS A 1 187 ? -16.903 -6.665 23.923 1.00 89.25 187 LYS A CA 1
ATOM 1384 C C . LYS A 1 187 ? -17.390 -6.306 25.323 1.00 89.25 187 LYS A C 1
ATOM 1386 O O . LYS A 1 187 ? -18.596 -6.160 25.518 1.00 89.25 187 LYS A O 1
ATOM 1391 N N . ALA A 1 188 ? -16.467 -6.090 26.264 1.00 86.31 188 ALA A N 1
ATOM 1392 C CA . ALA A 1 188 ? -16.789 -5.582 27.596 1.00 86.31 188 ALA A CA 1
ATOM 1393 C C . ALA A 1 188 ? -17.478 -4.207 27.523 1.00 86.31 188 ALA A C 1
ATOM 1395 O O . ALA A 1 188 ? -18.512 -3.992 28.154 1.00 86.31 188 ALA A O 1
ATOM 1396 N N . LYS A 1 189 ? -16.973 -3.297 26.676 1.00 85.94 189 LYS A N 1
ATOM 1397 C CA . LYS A 1 189 ? -17.553 -1.954 26.489 1.00 85.94 189 LYS A CA 1
ATOM 1398 C C . LYS A 1 189 ? -18.952 -1.972 25.869 1.00 85.94 189 LYS A C 1
ATOM 1400 O O . LYS A 1 189 ? -19.770 -1.125 26.213 1.00 85.94 189 LYS A O 1
ATOM 1405 N N . CYS A 1 190 ? -19.242 -2.904 24.962 1.00 84.75 190 CYS A N 1
ATOM 1406 C CA . CYS A 1 190 ? -20.560 -3.006 24.325 1.00 84.75 190 CYS A CA 1
ATOM 1407 C C . CYS A 1 190 ? -21.506 -4.021 24.991 1.00 84.75 190 CYS A C 1
ATOM 1409 O O . CYS A 1 190 ? -22.612 -4.238 24.493 1.00 84.75 190 CYS A O 1
ATOM 1411 N N . LYS A 1 191 ? -21.095 -4.656 26.101 1.00 86.81 191 LYS A N 1
ATOM 1412 C CA . LYS A 1 191 ? -21.822 -5.753 26.772 1.00 86.81 191 LYS A CA 1
ATOM 1413 C C . LYS A 1 191 ? -22.287 -6.848 25.793 1.00 86.81 191 LYS A C 1
ATOM 1415 O O . LYS A 1 191 ? -23.388 -7.377 25.906 1.00 86.81 191 LYS A O 1
ATOM 1420 N N . GLY A 1 192 ? -21.469 -7.150 24.782 1.00 83.38 192 GLY A N 1
ATOM 1421 C CA . GLY A 1 192 ? -21.797 -8.145 23.754 1.00 83.38 192 GLY A CA 1
ATOM 1422 C C . GLY A 1 192 ? -22.863 -7.720 22.732 1.00 83.38 192 GLY A C 1
ATOM 1423 O O . GLY A 1 192 ? -23.378 -8.586 22.027 1.00 83.38 192 GLY A O 1
ATOM 1424 N N . ASN A 1 193 ? -23.184 -6.424 22.622 1.00 89.25 193 ASN A N 1
ATOM 1425 C CA . ASN A 1 193 ? -24.085 -5.879 21.603 1.00 89.25 193 ASN A CA 1
ATOM 1426 C C . ASN A 1 193 ? -23.296 -5.248 20.452 1.00 89.25 193 ASN A C 1
ATOM 1428 O O . ASN A 1 193 ? -22.617 -4.231 20.605 1.00 89.25 193 ASN A O 1
ATOM 1432 N N . TYR A 1 194 ? -23.380 -5.842 19.271 1.00 91.88 194 TYR A N 1
ATOM 1433 C CA . TYR A 1 194 ? -22.644 -5.378 18.100 1.00 91.88 194 TYR A CA 1
ATOM 1434 C C . TYR A 1 194 ? -23.303 -5.871 16.820 1.00 91.88 194 TYR A C 1
ATOM 1436 O O . TYR A 1 194 ? -24.119 -6.787 16.820 1.00 91.88 194 TYR A O 1
ATOM 1444 N N . SER A 1 195 ? -22.928 -5.273 15.702 1.00 91.50 195 SER A N 1
ATOM 1445 C CA . SER A 1 195 ? -23.275 -5.790 14.386 1.00 91.50 195 SER A CA 1
ATOM 1446 C C . SER A 1 195 ? -22.057 -5.769 13.488 1.00 91.50 195 SER A C 1
ATOM 1448 O O . SER A 1 195 ? -21.206 -4.889 13.616 1.00 91.50 195 SER A O 1
ATOM 1450 N N . TYR A 1 196 ? -21.969 -6.711 12.564 1.00 93.25 196 TYR A N 1
ATOM 1451 C CA . TYR A 1 196 ? -20.894 -6.732 11.587 1.00 93.25 196 TYR A CA 1
ATOM 1452 C C . TYR A 1 196 ? -21.420 -7.121 10.210 1.00 93.25 196 TYR A C 1
ATOM 1454 O O . TYR A 1 196 ? -22.500 -7.694 10.068 1.00 93.25 196 TYR A O 1
ATOM 1462 N N . LYS A 1 197 ? -20.651 -6.769 9.181 1.00 92.88 197 LYS A N 1
ATOM 1463 C CA . LYS A 1 197 ? -21.019 -6.973 7.779 1.00 92.88 197 LYS A CA 1
ATOM 1464 C C . LYS A 1 197 ? -20.009 -7.867 7.089 1.00 92.88 197 LYS A C 1
ATOM 1466 O O . LYS A 1 197 ? -18.808 -7.638 7.218 1.00 92.88 197 LYS A O 1
ATOM 1471 N N . ILE A 1 198 ? -20.490 -8.832 6.319 1.00 91.75 198 ILE A N 1
ATOM 1472 C CA . ILE A 1 198 ? -19.691 -9.694 5.448 1.00 91.75 198 ILE A CA 1
ATOM 1473 C C . ILE A 1 198 ? -20.246 -9.549 4.042 1.00 91.75 198 ILE A C 1
ATOM 1475 O O . ILE A 1 198 ? -21.434 -9.755 3.821 1.00 91.75 198 ILE A O 1
ATOM 1479 N N . GLY A 1 199 ? -19.409 -9.189 3.080 1.00 87.50 199 GLY A N 1
ATOM 1480 C CA . GLY A 1 199 ? -19.884 -9.048 1.714 1.00 87.50 199 GLY A CA 1
ATOM 1481 C C . GLY A 1 199 ? -18.773 -9.002 0.690 1.00 87.50 199 GLY A C 1
ATOM 1482 O O . GLY A 1 199 ? -17.613 -8.725 1.003 1.00 87.50 199 GLY A O 1
ATOM 1483 N N . PHE A 1 200 ? -19.170 -9.250 -0.548 1.00 85.56 200 PHE A N 1
ATOM 1484 C CA . PHE A 1 200 ? -18.333 -9.125 -1.725 1.00 85.56 200 PHE A CA 1
ATOM 1485 C C . PHE A 1 200 ? -18.924 -8.063 -2.649 1.00 85.56 200 PHE A C 1
ATOM 1487 O O . PHE A 1 200 ? -20.137 -7.996 -2.842 1.00 85.56 200 PHE A O 1
ATOM 1494 N N . GLN A 1 201 ? -18.049 -7.255 -3.240 1.00 83.06 201 GLN A N 1
ATOM 1495 C CA . GLN A 1 201 ? -18.403 -6.316 -4.292 1.00 83.06 201 GLN A CA 1
ATOM 1496 C C . GLN A 1 201 ? -17.452 -6.523 -5.470 1.00 83.06 201 GLN A C 1
ATOM 1498 O O . GLN A 1 201 ? -16.234 -6.436 -5.311 1.00 83.06 201 GLN A O 1
ATOM 1503 N N . SER A 1 202 ? -18.029 -6.762 -6.644 1.00 77.81 202 SER A N 1
ATOM 1504 C CA . SER A 1 202 ? -17.317 -6.825 -7.913 1.00 77.81 202 SER A CA 1
ATOM 1505 C C . SER A 1 202 ? -17.021 -5.424 -8.445 1.00 77.81 202 SER A C 1
ATOM 1507 O O . SER A 1 202 ? -17.749 -4.462 -8.176 1.00 77.81 202 SER A O 1
ATOM 1509 N N . TRP A 1 203 ? -15.973 -5.310 -9.260 1.00 68.19 203 TRP A N 1
ATOM 1510 C CA . TRP A 1 203 ? -15.594 -4.051 -9.900 1.00 68.19 203 TRP A CA 1
ATOM 1511 C C . TRP A 1 203 ? -16.678 -3.507 -10.852 1.00 68.19 203 TRP A C 1
ATOM 1513 O O . TRP A 1 203 ? -16.778 -2.297 -11.032 1.00 68.19 203 TRP A O 1
ATOM 1523 N N . VAL A 1 204 ? -17.536 -4.380 -11.401 1.00 69.81 204 VAL A N 1
ATOM 1524 C CA . VAL A 1 204 ? -18.649 -4.015 -12.297 1.00 69.81 204 VAL A CA 1
ATOM 1525 C C . VAL A 1 204 ? -19.905 -3.590 -11.525 1.00 69.81 204 VAL A C 1
ATOM 1527 O O . VAL A 1 204 ? -20.921 -3.264 -12.128 1.00 69.81 204 VAL A O 1
ATOM 1530 N N . GLY A 1 205 ? -19.852 -3.572 -10.189 1.00 71.12 205 GLY A N 1
ATOM 1531 C CA . GLY A 1 205 ? -20.897 -3.000 -9.342 1.00 71.12 205 GLY A CA 1
ATOM 1532 C C . GLY A 1 205 ? -21.898 -3.996 -8.757 1.00 71.12 205 GLY A C 1
ATOM 1533 O O . GLY A 1 205 ? -22.655 -3.595 -7.872 1.00 71.12 205 GLY A O 1
ATOM 1534 N N . PHE A 1 206 ? -21.898 -5.270 -9.164 1.00 83.38 206 PHE A N 1
ATOM 1535 C CA . PHE A 1 206 ? -22.702 -6.294 -8.489 1.00 83.38 206 PHE A CA 1
ATOM 1536 C C . PHE A 1 206 ? -22.033 -6.794 -7.205 1.00 83.38 206 PHE A C 1
ATOM 1538 O O . PHE A 1 206 ? -20.806 -6.791 -7.078 1.00 83.38 206 PHE A O 1
ATOM 1545 N N . GLY A 1 207 ? -22.832 -7.234 -6.243 1.00 86.25 207 GLY A N 1
ATOM 1546 C CA . GLY A 1 207 ? -22.335 -7.759 -4.983 1.00 86.25 207 GLY A CA 1
ATOM 1547 C C . GLY A 1 207 ? -23.440 -8.277 -4.078 1.00 86.25 207 GLY A C 1
ATOM 1548 O O . GLY A 1 207 ? -24.626 -8.216 -4.401 1.00 86.25 207 GLY A O 1
ATOM 1549 N N . HIS A 1 208 ? -23.031 -8.790 -2.926 1.00 89.56 208 HIS A N 1
ATOM 1550 C CA . HIS A 1 208 ? -23.938 -9.185 -1.859 1.00 89.56 208 HIS A CA 1
ATOM 1551 C C . HIS A 1 208 ? -23.347 -8.823 -0.501 1.00 89.56 208 HIS A C 1
ATOM 1553 O O . HIS A 1 208 ? -22.130 -8.743 -0.325 1.00 89.56 208 HIS A O 1
ATOM 1559 N N . GLU A 1 209 ? -24.223 -8.595 0.465 1.00 91.69 209 GLU A N 1
ATOM 1560 C CA . GLU A 1 209 ? -23.882 -8.184 1.817 1.00 91.69 209 GLU A CA 1
ATOM 1561 C C . GLU A 1 209 ? -24.784 -8.931 2.797 1.00 91.69 209 GLU A C 1
ATOM 1563 O O . GLU A 1 209 ? -26.004 -8.934 2.660 1.00 91.69 209 GLU A O 1
ATOM 1568 N N . THR A 1 210 ? -24.165 -9.557 3.791 1.00 92.62 210 THR A N 1
ATOM 1569 C CA . THR A 1 210 ? -24.818 -10.158 4.951 1.00 92.62 210 THR A CA 1
ATOM 1570 C C . THR A 1 210 ? -24.475 -9.315 6.175 1.00 92.62 210 THR A C 1
ATOM 1572 O O . THR A 1 210 ? -23.298 -9.157 6.500 1.00 92.62 210 THR A O 1
ATOM 1575 N N . THR A 1 211 ? -25.475 -8.765 6.853 1.00 92.31 211 THR A N 1
ATOM 1576 C CA . THR A 1 211 ? -25.325 -8.090 8.145 1.00 92.31 211 THR A CA 1
ATOM 1577 C C . THR A 1 211 ? -25.756 -9.044 9.248 1.00 92.31 211 THR A C 1
ATOM 1579 O O . THR A 1 211 ? -26.863 -9.572 9.210 1.00 92.31 211 THR A O 1
ATOM 1582 N N . ILE A 1 212 ? -24.889 -9.256 10.231 1.00 91.62 212 ILE A N 1
ATOM 1583 C CA . ILE A 1 212 ? -25.168 -10.067 11.412 1.00 91.62 212 ILE A CA 1
ATOM 1584 C C . ILE A 1 212 ? -25.306 -9.125 12.599 1.00 91.62 212 ILE A C 1
ATOM 1586 O O . ILE A 1 212 ? -24.389 -8.353 12.890 1.00 91.62 212 ILE A O 1
ATOM 1590 N N . VAL A 1 213 ? -26.450 -9.179 13.274 1.00 90.81 213 VAL A N 1
ATOM 1591 C CA . VAL A 1 213 ? -26.726 -8.421 14.494 1.00 90.81 213 VAL A CA 1
ATOM 1592 C C . VAL A 1 213 ? -26.631 -9.378 15.670 1.00 90.81 213 VAL A C 1
ATOM 1594 O O . VAL A 1 213 ? -27.342 -10.379 15.735 1.00 90.81 213 VAL A O 1
ATOM 1597 N N . VAL A 1 214 ? -25.750 -9.062 16.610 1.00 91.12 214 VAL A N 1
ATOM 1598 C CA . VAL A 1 214 ? -25.509 -9.842 17.820 1.00 91.12 214 VAL A CA 1
ATOM 1599 C C . VAL A 1 214 ? -25.979 -9.029 19.018 1.00 91.12 214 VAL A C 1
ATOM 1601 O O . VAL A 1 214 ? -25.582 -7.873 19.195 1.00 91.12 214 VAL A O 1
ATOM 1604 N N . ARG A 1 215 ? -26.837 -9.632 19.841 1.00 89.19 215 ARG A N 1
ATOM 1605 C CA . ARG A 1 215 ? -27.322 -9.050 21.096 1.00 89.19 215 ARG A CA 1
ATOM 1606 C C . ARG A 1 215 ? -26.961 -9.977 22.242 1.00 89.19 215 ARG A C 1
ATOM 1608 O O . ARG A 1 215 ? -27.152 -11.185 22.130 1.00 89.19 215 ARG A O 1
ATOM 1615 N N . ASN A 1 216 ? -26.418 -9.428 23.325 1.00 85.56 216 ASN A N 1
ATOM 1616 C CA . ASN A 1 216 ? -25.970 -10.205 24.489 1.00 85.56 216 ASN A CA 1
ATOM 1617 C C . ASN A 1 216 ? -25.078 -11.406 24.102 1.00 85.56 216 ASN A C 1
ATOM 1619 O O . ASN A 1 216 ? -25.238 -12.514 24.607 1.00 85.56 216 ASN A O 1
ATOM 1623 N N . ASN A 1 217 ? -24.162 -11.193 23.152 1.00 87.25 217 ASN A N 1
ATOM 1624 C CA . ASN A 1 217 ? -23.267 -12.211 22.597 1.00 87.25 217 ASN A CA 1
ATOM 1625 C C . ASN A 1 217 ? -23.939 -13.407 21.887 1.00 87.25 217 ASN A C 1
ATOM 1627 O O . ASN A 1 217 ? -23.273 -14.407 21.630 1.00 87.25 217 ASN A O 1
ATOM 1631 N N . LYS A 1 218 ? -25.225 -13.313 21.534 1.00 88.25 218 LYS A N 1
ATOM 1632 C CA . LYS A 1 218 ? -25.938 -14.294 20.704 1.00 88.25 218 LYS A CA 1
ATOM 1633 C C . LYS A 1 218 ? -26.382 -13.649 19.396 1.00 88.25 218 LYS A C 1
ATOM 1635 O O . LYS A 1 218 ? -26.797 -12.488 19.380 1.00 88.25 218 LYS A O 1
ATOM 1640 N N . VAL A 1 219 ? -26.264 -14.376 18.285 1.00 90.38 219 VAL A N 1
ATOM 1641 C CA . VAL A 1 219 ? -26.756 -13.891 16.988 1.00 90.38 219 VAL A CA 1
ATOM 1642 C C . VAL A 1 219 ? -28.273 -13.747 17.089 1.00 90.38 219 VAL A C 1
ATOM 1644 O O . VAL A 1 219 ? -28.967 -14.717 17.368 1.00 90.38 219 VAL A O 1
ATOM 1647 N N . ALA A 1 220 ? -28.766 -12.523 16.922 1.00 88.38 220 ALA A N 1
ATOM 1648 C CA . ALA A 1 220 ? -30.180 -12.188 17.053 1.00 88.38 220 ALA A CA 1
ATOM 1649 C C . ALA A 1 220 ? -30.852 -12.039 15.685 1.00 88.38 220 ALA A C 1
ATOM 1651 O O . ALA A 1 220 ? -32.020 -12.392 15.532 1.00 88.38 220 ALA A O 1
ATOM 1652 N N . GLU A 1 221 ? -30.123 -11.509 14.697 1.00 90.19 221 GLU A N 1
ATOM 1653 C CA . GLU A 1 221 ? -30.656 -11.267 13.357 1.00 90.19 221 GLU A CA 1
ATOM 1654 C C . GLU A 1 221 ? -29.571 -11.475 12.289 1.00 90.19 221 GLU A C 1
ATOM 1656 O O . GLU A 1 221 ? -28.405 -11.114 12.489 1.00 90.19 221 GLU A O 1
ATOM 1661 N N . ARG A 1 222 ? -29.965 -12.004 11.127 1.00 91.75 222 ARG A N 1
ATOM 1662 C CA . ARG A 1 222 ? -29.124 -12.109 9.926 1.00 91.75 222 ARG A CA 1
ATOM 1663 C C . ARG A 1 222 ? -29.865 -11.521 8.731 1.00 91.75 222 ARG A C 1
ATOM 1665 O O . ARG A 1 222 ? -30.920 -12.004 8.349 1.00 91.75 222 ARG A O 1
ATOM 1672 N N . HIS A 1 223 ? -29.307 -10.470 8.142 1.00 91.12 223 HIS A N 1
ATOM 1673 C CA . HIS A 1 223 ? -29.905 -9.726 7.034 1.00 91.12 223 HIS A CA 1
ATOM 1674 C C . HIS A 1 223 ? -29.051 -9.929 5.792 1.00 91.12 223 HIS A C 1
ATOM 1676 O O . HIS A 1 223 ? -27.884 -9.542 5.792 1.00 91.12 223 HIS A O 1
ATOM 1682 N N . PHE A 1 224 ? -29.602 -10.492 4.728 1.00 91.25 224 PHE A N 1
ATOM 1683 C CA . PHE A 1 224 ? -28.905 -10.659 3.458 1.00 91.25 224 PHE A CA 1
ATOM 1684 C C . PHE A 1 224 ? -29.515 -9.757 2.396 1.00 91.25 224 PHE A C 1
ATOM 1686 O O . PHE A 1 224 ? -30.734 -9.632 2.298 1.00 91.25 224 PHE A O 1
ATOM 1693 N N . ARG A 1 225 ? -28.668 -9.162 1.559 1.00 89.00 225 ARG A N 1
ATOM 1694 C CA . ARG A 1 225 ? -29.098 -8.478 0.342 1.00 89.00 225 ARG A CA 1
ATOM 1695 C C . ARG A 1 225 ? -28.073 -8.634 -0.768 1.00 89.00 225 ARG A C 1
ATOM 1697 O O . ARG A 1 225 ? -26.867 -8.578 -0.534 1.00 89.00 225 ARG A O 1
ATOM 1704 N N . THR A 1 226 ? -28.563 -8.751 -1.987 1.00 87.50 226 THR A N 1
ATOM 1705 C CA . THR A 1 226 ? -27.785 -8.535 -3.209 1.00 87.50 226 THR A CA 1
ATOM 1706 C C . THR A 1 226 ? -27.921 -7.078 -3.638 1.00 87.50 226 THR A C 1
ATOM 1708 O O . THR A 1 226 ? -28.834 -6.372 -3.219 1.00 87.50 226 THR A O 1
ATOM 1711 N N . PHE A 1 227 ? -26.980 -6.580 -4.424 1.00 83.81 227 PHE A N 1
ATOM 1712 C CA . PHE A 1 227 ? -27.092 -5.267 -5.043 1.00 83.81 227 PHE A CA 1
ATOM 1713 C C . PHE A 1 227 ? -26.390 -5.282 -6.393 1.00 83.81 227 PHE A C 1
ATOM 1715 O O . PHE A 1 227 ? -25.381 -5.964 -6.570 1.00 83.81 227 PHE A O 1
ATOM 1722 N N . ASN A 1 228 ? -26.898 -4.494 -7.335 1.00 78.38 228 ASN A N 1
ATOM 1723 C CA . ASN A 1 228 ? -26.233 -4.231 -8.600 1.00 78.38 228 ASN A CA 1
ATOM 1724 C C . ASN A 1 228 ? -26.139 -2.718 -8.807 1.00 78.38 228 ASN A C 1
ATOM 1726 O O . ASN A 1 228 ? -27.137 -2.050 -9.043 1.00 78.38 228 ASN A O 1
ATOM 1730 N N . ARG A 1 229 ? -24.931 -2.173 -8.641 1.00 66.62 229 ARG A N 1
ATOM 1731 C CA . ARG A 1 229 ? -24.610 -0.748 -8.810 1.00 66.62 229 ARG A CA 1
ATOM 1732 C C . ARG A 1 229 ? -24.135 -0.412 -10.227 1.00 66.62 229 ARG A C 1
ATOM 1734 O O . ARG A 1 229 ? -23.599 0.679 -10.428 1.00 66.62 229 ARG A O 1
ATOM 1741 N N . ALA A 1 230 ? -24.264 -1.333 -11.188 1.00 55.50 230 ALA A N 1
ATOM 1742 C CA . ALA A 1 230 ? -24.025 -1.014 -12.591 1.00 55.50 230 ALA A CA 1
ATOM 1743 C C . ALA A 1 230 ? -24.915 0.170 -13.018 1.00 55.50 230 ALA A C 1
ATOM 1745 O O . ALA A 1 230 ? -26.009 0.356 -12.486 1.00 55.50 230 ALA A O 1
ATOM 1746 N N . ARG A 1 231 ? -24.389 1.005 -13.927 1.00 50.12 231 ARG A N 1
ATOM 1747 C CA . ARG A 1 231 ? -25.009 2.251 -14.420 1.00 50.12 231 ARG A CA 1
ATOM 1748 C C . ARG A 1 231 ? -26.503 2.068 -14.730 1.00 50.12 231 ARG A C 1
ATOM 1750 O O . ARG A 1 231 ? -26.875 0.973 -15.148 1.00 50.12 231 ARG A O 1
ATOM 1757 N N . PRO A 1 232 ? -27.325 3.136 -14.634 1.00 52.47 232 PRO A N 1
ATOM 1758 C CA . PRO A 1 232 ? -28.666 3.119 -15.208 1.00 52.47 232 PRO A CA 1
ATOM 1759 C C . PRO A 1 232 ? -28.564 2.579 -16.632 1.00 52.47 232 PRO A C 1
ATOM 1761 O O . PRO A 1 232 ? -27.764 3.088 -17.425 1.00 52.47 232 PRO A O 1
ATOM 1764 N N . ILE A 1 233 ? -29.296 1.506 -16.920 1.00 54.41 233 ILE A N 1
ATOM 1765 C CA . ILE A 1 233 ? -29.413 0.993 -18.280 1.00 54.41 233 ILE A CA 1
ATOM 1766 C C . ILE A 1 233 ? -29.917 2.171 -19.117 1.00 54.41 233 ILE A C 1
ATOM 1768 O O . ILE A 1 233 ? -30.874 2.837 -18.716 1.00 54.41 233 ILE A O 1
ATOM 1772 N N . ALA A 1 234 ? -29.219 2.496 -20.209 1.00 52.88 234 ALA A N 1
ATOM 1773 C CA . ALA A 1 234 ? -29.656 3.562 -21.104 1.00 52.88 234 ALA A CA 1
ATOM 1774 C C . ALA A 1 234 ? -31.124 3.304 -21.495 1.00 52.88 234 ALA A C 1
ATOM 1776 O O . ALA A 1 234 ? -31.466 2.139 -21.722 1.00 52.88 234 ALA A O 1
ATOM 1777 N N . PRO A 1 235 ? -31.990 4.335 -21.544 1.00 55.31 235 PRO A N 1
ATOM 1778 C CA . PRO A 1 235 ? -33.367 4.135 -21.972 1.00 55.31 235 PRO A CA 1
ATOM 1779 C C . PRO A 1 235 ? -33.364 3.425 -23.334 1.00 55.31 235 PRO A C 1
ATOM 1781 O O . PRO A 1 235 ? -32.501 3.730 -24.170 1.00 55.31 235 PRO A O 1
ATOM 1784 N N . PRO A 1 236 ? -34.248 2.435 -23.547 1.00 59.12 236 PRO A N 1
ATOM 1785 C CA . PRO A 1 236 ? -34.271 1.712 -24.806 1.00 59.12 236 PRO A CA 1
ATOM 1786 C C . PRO A 1 236 ? -34.530 2.679 -25.967 1.00 59.12 236 PRO A C 1
ATOM 1788 O O . PRO A 1 236 ? -35.165 3.724 -25.806 1.00 59.12 236 PRO A O 1
ATOM 1791 N N . ARG A 1 237 ? -34.011 2.335 -27.153 1.00 58.84 237 ARG A N 1
ATOM 1792 C CA . ARG A 1 237 ? -34.353 3.051 -28.391 1.00 58.84 237 ARG A CA 1
ATOM 1793 C C . ARG A 1 237 ? -35.878 3.018 -28.588 1.00 58.84 237 ARG A C 1
ATOM 1795 O O . ARG A 1 237 ? -36.494 2.034 -28.170 1.00 58.84 237 ARG A O 1
ATOM 1802 N N . PRO A 1 238 ? -36.479 4.033 -29.237 1.00 47.19 238 PRO A N 1
ATOM 1803 C CA . PRO A 1 238 ? -37.908 4.019 -29.542 1.00 47.19 238 PRO A CA 1
ATOM 1804 C C . PRO A 1 238 ? -38.283 2.700 -30.237 1.00 47.19 238 PRO A C 1
ATOM 1806 O O . PRO A 1 238 ? -37.682 2.360 -31.254 1.00 47.19 238 PRO A O 1
ATOM 1809 N N . GLY A 1 239 ? -39.199 1.932 -29.637 1.00 61.56 239 GLY A N 1
ATOM 1810 C CA . GLY A 1 239 ? -39.652 0.622 -30.130 1.00 61.56 239 GLY A CA 1
ATOM 1811 C C . GLY A 1 239 ? -39.011 -0.622 -29.489 1.00 61.56 239 GLY A C 1
ATOM 1812 O O . GLY A 1 239 ? -39.437 -1.731 -29.789 1.00 61.56 239 GLY A O 1
ATOM 1813 N N . GLY A 1 240 ? -38.021 -0.487 -28.597 1.00 54.72 240 GLY A N 1
ATOM 1814 C CA . GLY A 1 240 ? -37.436 -1.621 -27.865 1.00 54.72 240 GLY A CA 1
ATOM 1815 C C . GLY A 1 240 ? -37.992 -1.761 -26.445 1.00 54.72 240 GLY A C 1
ATOM 1816 O O . GLY A 1 240 ? -37.968 -0.801 -25.678 1.00 54.72 240 GLY A O 1
ATOM 1817 N N . GLY A 1 241 ? -38.451 -2.955 -26.058 1.00 54.59 241 GLY A N 1
ATOM 1818 C CA . GLY A 1 241 ? -38.836 -3.245 -24.672 1.00 54.59 241 GLY A CA 1
ATOM 1819 C C . GLY A 1 241 ? -37.670 -3.033 -23.696 1.00 54.59 241 GLY A C 1
ATOM 1820 O O . GLY A 1 241 ? -36.521 -3.364 -24.001 1.00 54.59 241 GLY A O 1
ATOM 1821 N N . ALA A 1 242 ? -37.946 -2.459 -22.522 1.00 56.12 242 ALA A N 1
ATOM 1822 C CA . ALA A 1 242 ? -36.925 -2.259 -21.497 1.00 56.12 242 ALA A CA 1
ATOM 1823 C C . ALA A 1 242 ? -36.408 -3.619 -20.980 1.00 56.12 242 ALA A C 1
ATOM 1825 O O . ALA A 1 242 ? -37.219 -4.482 -20.636 1.00 56.12 242 ALA A O 1
ATOM 1826 N N . PRO A 1 243 ? -35.082 -3.835 -20.881 1.00 55.44 243 PRO A N 1
ATOM 1827 C CA . PRO A 1 243 ? -34.556 -5.050 -20.272 1.00 55.44 243 PRO A CA 1
ATOM 1828 C C . PRO A 1 243 ? -34.951 -5.108 -18.790 1.00 55.44 243 PRO A C 1
ATOM 1830 O O . PRO A 1 243 ? -34.868 -4.108 -18.071 1.00 55.44 243 PRO A O 1
ATOM 1833 N N . ALA A 1 244 ? -35.380 -6.287 -18.332 1.00 55.72 244 ALA A N 1
ATOM 1834 C CA . ALA A 1 244 ? -35.802 -6.503 -16.953 1.00 55.72 244 ALA A CA 1
ATOM 1835 C C . ALA A 1 244 ? -34.674 -6.146 -15.969 1.00 55.72 244 ALA A C 1
ATOM 1837 O O . ALA A 1 244 ? -33.532 -6.591 -16.114 1.00 55.72 244 ALA A O 1
ATOM 1838 N N . GLN A 1 245 ? -34.996 -5.343 -14.952 1.00 56.94 245 GLN A N 1
ATOM 1839 C CA . GLN A 1 245 ? -34.054 -5.016 -13.883 1.00 56.94 245 GLN A CA 1
ATOM 1840 C C . GLN A 1 245 ? -33.632 -6.304 -13.154 1.00 56.94 245 GLN A C 1
ATOM 1842 O O . GLN A 1 245 ? -34.487 -7.148 -12.866 1.00 56.94 245 GLN A O 1
ATOM 1847 N N . PRO A 1 246 ? -32.340 -6.479 -12.819 1.00 59.16 246 PRO A N 1
ATOM 1848 C CA . PRO A 1 246 ? -31.888 -7.660 -12.098 1.00 59.16 246 PRO A CA 1
ATOM 1849 C C . PRO A 1 246 ? -32.589 -7.741 -10.735 1.00 59.16 246 PRO A C 1
ATOM 1851 O O . PRO A 1 246 ? -32.522 -6.813 -9.924 1.00 59.16 246 PRO A O 1
ATOM 1854 N N . LYS A 1 247 ? -33.275 -8.862 -10.491 1.00 62.91 247 LYS A N 1
ATOM 1855 C CA . LYS A 1 247 ? -34.071 -9.104 -9.282 1.00 62.91 247 LYS A CA 1
ATOM 1856 C C . LYS A 1 247 ? -33.164 -9.015 -8.049 1.00 62.91 247 LYS A C 1
ATOM 1858 O O . LYS A 1 247 ? -32.231 -9.800 -7.897 1.00 62.91 247 LYS A O 1
ATOM 1863 N N . THR A 1 248 ? -33.416 -8.038 -7.180 1.00 72.56 248 THR A N 1
ATOM 1864 C CA . THR A 1 248 ? -32.666 -7.880 -5.928 1.00 72.56 248 THR A CA 1
ATOM 1865 C C . THR A 1 248 ? -33.204 -8.876 -4.910 1.00 72.56 248 THR A C 1
ATOM 1867 O O . THR A 1 248 ? -34.340 -8.770 -4.465 1.00 72.56 248 THR A O 1
ATOM 1870 N N . ILE A 1 249 ? -32.390 -9.866 -4.559 1.00 82.62 249 ILE A N 1
ATOM 1871 C CA . ILE A 1 249 ? -32.698 -10.850 -3.520 1.00 82.62 249 ILE A CA 1
ATOM 1872 C C . ILE A 1 249 ? -32.295 -10.254 -2.172 1.00 82.62 249 ILE A C 1
ATOM 1874 O O . ILE A 1 249 ? -31.120 -9.923 -1.981 1.00 82.62 249 ILE A O 1
ATOM 1878 N N . SER A 1 250 ? -33.243 -10.143 -1.244 1.00 87.00 250 SER A N 1
ATOM 1879 C CA . SER A 1 250 ? -32.994 -9.783 0.153 1.00 87.00 250 SER A CA 1
ATOM 1880 C C . SER A 1 250 ? -33.915 -10.549 1.090 1.00 87.00 250 SER A C 1
ATOM 1882 O O . SER A 1 250 ? -35.087 -10.732 0.775 1.00 87.00 250 SER A O 1
ATOM 1884 N N . TRP A 1 251 ? -33.399 -10.958 2.243 1.00 88.44 251 TRP A N 1
ATOM 1885 C CA . TRP A 1 251 ? -34.166 -11.640 3.283 1.00 88.44 251 TRP A CA 1
ATOM 1886 C C . TRP A 1 251 ? -33.588 -11.327 4.663 1.00 88.44 251 TRP A C 1
ATOM 1888 O O . TRP A 1 251 ? -32.430 -10.920 4.795 1.00 88.44 251 TRP A O 1
ATOM 1898 N N . VAL A 1 252 ? -34.411 -11.510 5.692 1.00 87.75 252 VAL A N 1
ATOM 1899 C CA . VAL A 1 252 ? -34.045 -11.309 7.095 1.00 87.75 252 VAL A CA 1
ATOM 1900 C C . VAL A 1 252 ? -34.440 -12.553 7.873 1.00 87.75 252 VAL A C 1
ATOM 1902 O O . VAL A 1 252 ? -35.568 -13.022 7.770 1.00 87.75 252 VAL A O 1
ATOM 1905 N N . GLU A 1 253 ? -33.508 -13.079 8.655 1.00 87.31 253 GLU A N 1
ATOM 1906 C CA . GLU A 1 253 ? -33.743 -14.174 9.586 1.00 87.31 253 GLU A CA 1
ATOM 1907 C C . GLU A 1 253 ? -33.666 -13.673 11.020 1.00 87.31 253 GLU A C 1
ATOM 1909 O O . GLU A 1 253 ? -32.716 -12.979 11.400 1.00 87.31 253 GLU A O 1
ATOM 1914 N N . THR A 1 254 ? -34.639 -14.084 11.824 1.00 87.50 254 THR A N 1
ATOM 1915 C CA . THR A 1 254 ? -34.728 -13.786 13.252 1.00 87.50 254 THR A CA 1
ATOM 1916 C C . THR A 1 254 ? -35.130 -15.043 14.026 1.00 87.50 254 THR A C 1
ATOM 1918 O O . THR A 1 254 ? -35.736 -15.971 13.482 1.00 87.50 254 THR A O 1
ATOM 1921 N N . GLY A 1 255 ? -34.767 -15.104 15.309 1.00 81.69 255 GLY A N 1
ATOM 1922 C CA . GLY A 1 255 ? -35.167 -16.196 16.202 1.00 81.69 255 GLY A CA 1
ATOM 1923 C C . GLY A 1 255 ? -34.758 -17.587 15.695 1.00 81.69 255 GLY A C 1
ATOM 1924 O O . GLY A 1 255 ? -33.591 -17.827 15.395 1.00 81.69 255 GLY A O 1
ATOM 1925 N N . LYS A 1 256 ? -35.725 -18.510 15.594 1.00 79.38 256 LYS A N 1
ATOM 1926 C CA . LYS A 1 256 ? -35.496 -19.903 15.159 1.00 79.38 256 LYS A CA 1
ATOM 1927 C C . LYS A 1 256 ? -35.125 -20.036 13.674 1.00 79.38 256 LYS A C 1
ATOM 1929 O O . LYS A 1 256 ? -34.618 -21.077 13.278 1.00 79.38 256 LYS A O 1
ATOM 1934 N N . ALA A 1 257 ? -35.352 -19.000 12.862 1.00 81.19 257 ALA A N 1
ATOM 1935 C CA . ALA A 1 257 ? -35.029 -19.016 11.435 1.00 81.19 257 ALA A CA 1
ATOM 1936 C C . ALA A 1 257 ? -33.544 -18.726 11.142 1.00 81.19 257 ALA A C 1
ATOM 1938 O O . ALA A 1 257 ? -33.117 -18.830 9.991 1.00 81.19 257 ALA A O 1
ATOM 1939 N N . ILE A 1 258 ? -32.744 -18.359 12.150 1.00 85.00 258 ILE A N 1
ATOM 1940 C CA . ILE A 1 258 ? -31.322 -18.035 11.975 1.00 85.00 258 ILE A CA 1
ATOM 1941 C C . ILE A 1 258 ? -30.559 -19.268 11.481 1.00 85.00 258 ILE A C 1
ATOM 1943 O O . ILE A 1 258 ? -30.498 -20.289 12.158 1.00 85.00 258 ILE A O 1
ATOM 1947 N N . GLY A 1 259 ? -29.940 -19.150 10.305 1.00 80.88 259 GLY A N 1
ATOM 1948 C CA . GLY A 1 259 ? -29.161 -20.224 9.686 1.00 80.88 259 GLY A CA 1
ATOM 1949 C C . GLY A 1 259 ? -29.953 -21.144 8.752 1.00 80.88 259 GLY A C 1
ATOM 1950 O O . GLY A 1 259 ? -29.349 -22.037 8.163 1.00 80.88 259 GLY A O 1
ATOM 1951 N N . THR A 1 260 ? -31.260 -20.924 8.568 1.00 85.00 260 THR A N 1
ATOM 1952 C CA . THR A 1 260 ? -32.098 -21.749 7.673 1.00 85.00 260 THR A CA 1
ATOM 1953 C C . THR A 1 260 ? -31.780 -21.526 6.191 1.00 85.00 260 THR A C 1
ATOM 1955 O O . THR A 1 260 ? -31.762 -22.475 5.407 1.00 85.00 260 THR A O 1
ATOM 1958 N N . ASN A 1 261 ? -31.444 -20.297 5.791 1.00 84.44 261 ASN A N 1
ATOM 1959 C CA . ASN A 1 261 ? -31.024 -19.998 4.427 1.00 84.44 261 ASN A CA 1
ATOM 1960 C C . ASN A 1 261 ? -29.554 -20.379 4.198 1.00 84.44 261 ASN A C 1
ATOM 1962 O O . ASN A 1 261 ? -28.653 -19.962 4.932 1.00 84.44 261 ASN A O 1
ATOM 1966 N N . LYS A 1 262 ? -29.299 -21.114 3.106 1.00 80.94 262 LYS A N 1
ATOM 1967 C CA . LYS A 1 262 ? -27.945 -21.504 2.664 1.00 80.94 262 LYS A CA 1
ATOM 1968 C C . LYS A 1 262 ? -27.152 -20.353 2.023 1.00 80.94 262 LYS A C 1
ATOM 1970 O O . LYS A 1 262 ? -25.945 -20.473 1.840 1.00 80.94 262 LYS A O 1
ATOM 1975 N N . GLY A 1 263 ? -27.821 -19.257 1.656 1.00 77.38 263 GLY A N 1
ATOM 1976 C CA . GLY A 1 263 ? -27.190 -18.067 1.081 1.00 77.38 263 GLY A CA 1
ATOM 1977 C C . GLY A 1 263 ? -26.554 -17.154 2.134 1.00 77.38 263 GLY A C 1
ATOM 1978 O O . GLY A 1 263 ? -26.959 -17.139 3.295 1.00 77.38 263 GLY A O 1
ATOM 1979 N N . GLY A 1 264 ? -25.583 -16.341 1.715 1.00 83.06 264 GLY A N 1
ATOM 1980 C CA . GLY A 1 264 ? -24.931 -15.359 2.585 1.00 83.06 264 GLY A CA 1
ATOM 1981 C C . GLY A 1 264 ? -23.930 -15.956 3.576 1.00 83.06 264 GLY A C 1
ATOM 1982 O O . GLY A 1 264 ? -23.554 -17.123 3.508 1.00 83.06 264 GLY A O 1
ATOM 1983 N N . ALA A 1 265 ? -23.441 -15.116 4.485 1.00 85.88 265 ALA A N 1
ATOM 1984 C CA . ALA A 1 265 ? -22.459 -15.531 5.479 1.00 85.88 265 ALA A CA 1
ATOM 1985 C C . ALA A 1 265 ? -23.091 -16.408 6.582 1.00 85.88 265 ALA A C 1
ATOM 1987 O O . ALA A 1 265 ? -24.259 -16.207 6.936 1.00 85.88 265 ALA A O 1
ATOM 1988 N N . PRO A 1 266 ? -22.335 -17.359 7.165 1.00 87.69 266 PRO A N 1
ATOM 1989 C CA . PRO A 1 266 ? -22.830 -18.182 8.264 1.00 87.69 266 PRO A CA 1
ATOM 1990 C C . PRO A 1 266 ? -23.140 -17.325 9.500 1.00 87.69 266 PRO A C 1
ATOM 1992 O O . PRO A 1 266 ? -22.455 -16.336 9.768 1.00 87.69 266 PRO A O 1
ATOM 1995 N N . ALA A 1 267 ? -24.154 -17.724 10.268 1.00 89.00 267 ALA A N 1
ATOM 1996 C CA . ALA A 1 267 ? -24.580 -17.045 11.492 1.00 89.00 267 ALA A CA 1
ATOM 1997 C C . ALA A 1 267 ? -23.610 -17.320 12.658 1.00 89.00 267 ALA A C 1
ATOM 1999 O O . ALA A 1 267 ? -23.923 -18.072 13.573 1.00 89.00 267 ALA A O 1
ATOM 2000 N N . LYS A 1 268 ? -22.410 -16.734 12.597 1.00 91.38 268 LYS A N 1
ATOM 2001 C CA . LYS A 1 268 ? -21.374 -16.855 13.635 1.00 91.38 268 LYS A CA 1
ATOM 2002 C C . LYS A 1 268 ? -21.256 -15.579 14.465 1.00 91.38 268 LYS A C 1
ATOM 2004 O O . LYS A 1 268 ? -21.604 -14.487 14.023 1.00 91.38 268 LYS A O 1
ATOM 2009 N N . THR A 1 269 ? -20.736 -15.682 15.672 1.00 93.19 269 THR A N 1
ATOM 2010 C CA . THR A 1 269 ? -20.330 -14.540 16.502 1.00 93.19 269 THR A CA 1
ATOM 2011 C C . THR A 1 269 ? -18.909 -14.090 16.149 1.00 93.19 269 THR A C 1
ATOM 2013 O O . THR A 1 269 ? -18.156 -14.820 15.500 1.00 93.19 269 THR A O 1
ATOM 2016 N N . LEU A 1 270 ? -18.501 -12.889 16.583 1.00 91.44 270 LEU A N 1
ATOM 2017 C CA . LEU A 1 270 ? -17.106 -12.456 16.424 1.00 91.44 270 LEU A CA 1
ATOM 2018 C C . LEU A 1 270 ? -16.129 -13.343 17.215 1.00 91.44 270 LEU A C 1
ATOM 2020 O O . LEU A 1 270 ? -15.017 -13.553 16.743 1.00 91.44 270 LEU A O 1
ATOM 2024 N N . ASP A 1 271 ? -16.551 -13.931 18.340 1.00 91.38 271 ASP A N 1
ATOM 2025 C CA . ASP A 1 271 ? -15.731 -14.873 19.118 1.00 91.38 271 ASP A CA 1
ATOM 2026 C C . ASP A 1 271 ? -15.365 -16.115 18.284 1.00 91.38 271 ASP A C 1
ATOM 2028 O O . ASP A 1 271 ? -14.194 -16.480 18.158 1.00 91.38 271 ASP A O 1
ATOM 2032 N N . GLU A 1 272 ? -16.362 -16.735 17.646 1.00 92.62 272 GLU A N 1
ATOM 2033 C CA . GLU A 1 272 ? -16.166 -17.906 16.781 1.00 92.62 272 GLU A CA 1
ATOM 2034 C C . GLU A 1 272 ? -15.328 -17.561 15.546 1.00 92.62 272 GLU A C 1
ATOM 2036 O O . GLU A 1 272 ? -14.445 -18.314 15.132 1.00 92.62 272 GLU A O 1
ATOM 2041 N N . LEU A 1 273 ? -15.576 -16.389 14.966 1.00 91.88 273 LEU A N 1
ATOM 2042 C CA . LEU A 1 273 ? -14.829 -15.860 13.832 1.00 91.88 273 LEU A CA 1
ATOM 2043 C C . LEU A 1 273 ? -13.353 -15.591 14.174 1.00 91.88 273 LEU A C 1
ATOM 2045 O O . LEU A 1 273 ? -12.467 -15.852 13.355 1.00 91.88 273 LEU A O 1
ATOM 2049 N N . TYR A 1 274 ? -13.066 -15.117 15.384 1.00 92.56 274 TYR A N 1
ATOM 2050 C CA . TYR A 1 274 ? -11.705 -14.878 15.860 1.00 92.56 274 TYR A CA 1
ATOM 2051 C C . TYR A 1 274 ? -10.987 -16.183 16.222 1.00 92.56 274 TYR A C 1
ATOM 2053 O O . TYR A 1 274 ? -9.782 -16.296 15.986 1.00 92.56 274 TYR A O 1
ATOM 2061 N N . LYS A 1 275 ? -11.714 -17.204 16.695 1.00 93.31 275 LYS A N 1
ATOM 2062 C CA . LYS A 1 275 ? -11.175 -18.564 16.847 1.00 93.31 275 LYS A CA 1
ATOM 2063 C C . LYS A 1 275 ? -10.723 -19.134 15.497 1.00 93.31 275 LYS A C 1
ATOM 2065 O O . LYS A 1 275 ? -9.585 -19.580 15.371 1.00 93.31 275 LYS A O 1
ATOM 2070 N N . ILE A 1 276 ? -11.548 -18.993 14.457 1.00 91.38 276 ILE A N 1
ATOM 2071 C CA . ILE A 1 276 ? -11.187 -19.381 13.080 1.00 91.38 276 ILE A CA 1
ATOM 2072 C C . ILE A 1 276 ? -9.964 -18.592 12.588 1.00 91.38 276 ILE A C 1
ATOM 2074 O O . ILE A 1 276 ? -9.077 -19.151 11.936 1.00 91.38 276 ILE A O 1
ATOM 2078 N N . ALA A 1 277 ? -9.876 -17.297 12.905 1.00 92.56 277 ALA A N 1
ATOM 2079 C CA . ALA A 1 277 ? -8.712 -16.480 12.564 1.00 92.56 277 ALA A CA 1
ATOM 2080 C C . ALA A 1 277 ? -7.426 -16.977 13.244 1.00 92.56 277 ALA A C 1
ATOM 2082 O O . ALA A 1 277 ? -6.366 -16.965 12.616 1.00 92.56 277 ALA A O 1
ATOM 2083 N N . LEU A 1 278 ? -7.516 -17.420 14.501 1.00 92.12 278 LEU A N 1
ATOM 2084 C CA . LEU A 1 278 ? -6.390 -17.961 15.259 1.00 92.12 278 LEU A CA 1
ATOM 2085 C C . LEU A 1 278 ? -5.911 -19.291 14.669 1.00 92.12 278 LEU A C 1
ATOM 2087 O O . LEU A 1 278 ? -4.722 -19.435 14.391 1.00 92.12 278 LEU A O 1
ATOM 2091 N N . GLU A 1 279 ? -6.830 -20.217 14.395 1.00 91.56 279 GLU A N 1
ATOM 2092 C CA . GLU A 1 279 ? -6.530 -21.490 13.723 1.00 91.56 279 GLU A CA 1
ATOM 2093 C C . GLU A 1 279 ? -5.894 -21.254 12.344 1.00 91.56 279 GLU A C 1
ATOM 2095 O O . GLU A 1 279 ? -4.926 -21.908 11.955 1.00 91.56 279 GLU A O 1
ATOM 2100 N N . THR A 1 280 ? -6.390 -20.257 11.609 1.00 90.50 280 THR A N 1
ATOM 2101 C CA . THR A 1 280 ? -5.845 -19.874 10.301 1.00 90.50 280 THR A CA 1
ATOM 2102 C C . THR A 1 280 ? -4.438 -19.281 10.413 1.00 90.50 280 THR A C 1
ATOM 2104 O O . THR A 1 280 ? -3.618 -19.500 9.520 1.00 90.50 280 THR A O 1
ATOM 2107 N N . ALA A 1 281 ? -4.126 -18.555 11.491 1.00 90.50 281 ALA A N 1
ATOM 2108 C CA . ALA A 1 281 ? -2.809 -17.960 11.731 1.00 90.50 281 ALA A CA 1
ATOM 2109 C C . ALA A 1 281 ? -1.739 -18.974 12.173 1.00 90.50 281 ALA A C 1
ATOM 2111 O O . ALA A 1 281 ? -0.559 -18.781 11.872 1.00 90.50 281 ALA A O 1
ATOM 2112 N N . GLN A 1 282 ? -2.149 -20.066 12.822 1.00 90.56 282 GLN A N 1
ATOM 2113 C CA . GLN A 1 282 ? -1.246 -21.130 13.269 1.00 90.56 282 GLN A CA 1
ATOM 2114 C C . GLN A 1 282 ? -0.733 -22.011 12.122 1.00 90.56 282 GLN A C 1
ATOM 2116 O O . GLN A 1 282 ? 0.376 -22.533 12.204 1.00 90.56 282 GLN A O 1
ATOM 2121 N N . LYS A 1 283 ? -1.500 -22.158 11.033 1.00 88.00 283 LYS A N 1
ATOM 2122 C CA . LYS A 1 283 ? -1.105 -22.995 9.886 1.00 88.00 283 LYS A CA 1
ATOM 2123 C C . LYS A 1 283 ? 0.191 -22.473 9.235 1.00 88.00 283 LYS A C 1
ATOM 2125 O O . LYS A 1 283 ? 0.264 -21.287 8.926 1.00 88.00 283 LYS A O 1
ATOM 2130 N N . PRO A 1 284 ? 1.225 -23.286 8.982 1.00 85.81 284 PRO A N 1
ATOM 2131 C CA . PRO A 1 284 ? 2.370 -22.827 8.199 1.00 85.81 284 PRO A CA 1
ATOM 2132 C C . PRO A 1 284 ? 1.941 -22.561 6.747 1.00 85.81 284 PRO A C 1
ATOM 2134 O O . PRO A 1 284 ? 1.138 -23.305 6.185 1.00 85.81 284 PRO A O 1
ATOM 2137 N N . LEU A 1 285 ? 2.455 -21.485 6.142 1.00 86.38 285 LEU A N 1
ATOM 2138 C CA . LEU A 1 285 ? 2.139 -21.138 4.752 1.00 86.38 285 LEU A CA 1
ATOM 2139 C C . LEU A 1 285 ? 2.856 -22.072 3.776 1.00 86.38 285 LEU A C 1
ATOM 2141 O O . LEU A 1 285 ? 4.070 -22.263 3.876 1.00 86.38 285 LEU A O 1
ATOM 2145 N N . LYS A 1 286 ? 2.126 -22.598 2.787 1.00 85.38 286 LYS A N 1
ATOM 2146 C CA . LYS A 1 286 ? 2.731 -23.313 1.653 1.00 85.38 286 LYS A CA 1
ATOM 2147 C C . LYS A 1 286 ? 3.376 -22.329 0.669 1.00 85.38 286 LYS A C 1
ATOM 2149 O O . LYS A 1 286 ? 3.063 -21.142 0.653 1.00 85.38 286 LYS A O 1
ATOM 2154 N N . GLN A 1 287 ? 4.243 -22.839 -0.211 1.00 80.06 287 GLN A N 1
ATOM 2155 C CA . GLN A 1 287 ? 5.070 -22.055 -1.147 1.00 80.06 287 GLN A CA 1
ATOM 2156 C C . GLN A 1 287 ? 4.308 -20.991 -1.969 1.00 80.06 287 GLN A C 1
ATOM 2158 O O . GLN A 1 287 ? 4.865 -19.935 -2.268 1.00 80.06 287 GLN A O 1
ATOM 2163 N N . PHE A 1 288 ? 3.047 -21.247 -2.329 1.00 82.69 288 PHE A N 1
ATOM 2164 C CA . PHE A 1 288 ? 2.225 -20.346 -3.151 1.00 82.69 288 PHE A CA 1
ATOM 2165 C C . PHE A 1 288 ? 1.072 -19.687 -2.389 1.00 82.69 288 PHE A C 1
ATOM 2167 O O . PHE A 1 288 ? 0.276 -18.955 -2.976 1.00 82.69 288 PHE A O 1
ATOM 2174 N N . GLU A 1 289 ? 0.986 -19.907 -1.082 1.00 88.38 289 GLU A N 1
ATOM 2175 C CA . GLU A 1 289 ? -0.054 -19.334 -0.240 1.00 88.38 289 GLU A CA 1
ATOM 2176 C C . GLU A 1 289 ? 0.377 -17.976 0.321 1.00 88.38 289 GLU A C 1
ATOM 2178 O O . GLU A 1 289 ? 1.551 -17.703 0.582 1.00 88.38 289 GLU A O 1
ATOM 2183 N N . ARG A 1 290 ? -0.599 -17.096 0.531 1.00 87.56 290 ARG A N 1
ATOM 2184 C CA . ARG A 1 290 ? -0.412 -15.829 1.232 1.00 87.56 290 ARG A CA 1
ATOM 2185 C C . ARG A 1 290 ? -1.447 -15.698 2.329 1.00 87.56 290 ARG A C 1
ATOM 2187 O O . ARG A 1 290 ? -2.640 -15.831 2.070 1.00 87.56 290 ARG A O 1
ATOM 2194 N N . ARG A 1 291 ? -0.995 -15.331 3.527 1.00 91.81 291 ARG A N 1
ATOM 2195 C CA . ARG A 1 291 ? -1.877 -14.859 4.592 1.00 91.81 291 ARG A CA 1
ATOM 2196 C C . ARG A 1 291 ? -2.102 -13.356 4.487 1.00 91.81 291 ARG A C 1
ATOM 2198 O O . ARG A 1 291 ? -1.160 -12.590 4.280 1.00 91.81 291 ARG A O 1
ATOM 2205 N N . SER A 1 292 ? -3.349 -12.939 4.665 1.00 89.06 292 SER A N 1
ATOM 2206 C CA . SER A 1 292 ? -3.741 -11.538 4.804 1.00 89.06 292 SER A CA 1
ATOM 2207 C C . SER A 1 292 ? -4.284 -11.299 6.207 1.00 89.06 292 SER A C 1
ATOM 2209 O O . SER A 1 292 ? -5.258 -11.943 6.582 1.00 89.06 292 SER A O 1
ATOM 2211 N N . ILE A 1 293 ? -3.670 -10.390 6.969 1.00 92.31 293 ILE A N 1
ATOM 2212 C CA . ILE A 1 293 ? -4.115 -9.975 8.309 1.00 92.31 293 ILE A CA 1
ATOM 2213 C C . ILE A 1 293 ? -4.349 -8.468 8.271 1.00 92.31 293 ILE A C 1
ATOM 2215 O O . ILE A 1 293 ? -3.441 -7.714 7.916 1.00 92.31 293 ILE A O 1
ATOM 2219 N N . ARG A 1 294 ? -5.556 -8.023 8.621 1.00 91.75 294 ARG A N 1
ATOM 2220 C CA . ARG A 1 294 ? -5.930 -6.604 8.640 1.00 91.75 294 ARG A CA 1
ATOM 2221 C C . ARG A 1 294 ? -6.829 -6.315 9.830 1.00 91.75 294 ARG A C 1
ATOM 2223 O O . ARG A 1 294 ? -7.804 -7.034 10.050 1.00 91.75 294 ARG A O 1
ATOM 2230 N N . SER A 1 295 ? -6.544 -5.205 10.495 1.00 91.06 295 SER A N 1
ATOM 2231 C CA . SER A 1 295 ? -7.412 -4.607 11.505 1.00 91.06 295 SER A CA 1
ATOM 2232 C C . SER A 1 295 ? -8.049 -3.324 10.971 1.00 91.06 295 SER A C 1
ATOM 2234 O O . SER A 1 295 ? -7.525 -2.703 10.041 1.00 91.06 295 SER A O 1
ATOM 2236 N N . ASP A 1 296 ? -9.202 -2.953 11.512 1.00 87.56 296 ASP A N 1
ATOM 2237 C CA . ASP A 1 296 ? -9.863 -1.689 11.211 1.00 87.56 296 ASP A CA 1
ATOM 2238 C C . ASP A 1 296 ? -9.222 -0.502 11.952 1.00 87.56 296 ASP A C 1
ATOM 2240 O O . ASP A 1 296 ? -8.225 -0.630 12.665 1.00 87.56 296 ASP A O 1
ATOM 2244 N N . LYS A 1 297 ? -9.813 0.686 11.779 1.00 83.00 297 LYS A N 1
ATOM 2245 C CA . LYS A 1 297 ? -9.386 1.914 12.467 1.00 83.00 297 LYS A CA 1
ATOM 2246 C C . LYS A 1 297 ? -9.578 1.851 13.990 1.00 83.00 297 LYS A C 1
ATOM 2248 O O . LYS A 1 297 ? -8.959 2.641 14.692 1.00 83.00 297 LYS A O 1
ATOM 2253 N N . GLN A 1 298 ? -10.435 0.957 14.482 1.00 82.81 298 GLN A N 1
ATOM 2254 C CA . GLN A 1 298 ? -10.700 0.737 15.905 1.00 82.81 298 GLN A CA 1
ATOM 2255 C C . GLN A 1 298 ? -9.734 -0.299 16.511 1.00 82.81 298 GLN A C 1
ATOM 2257 O O . GLN A 1 298 ? -9.767 -0.527 17.717 1.00 82.81 298 GLN A O 1
ATOM 2262 N N . GLY A 1 299 ? -8.864 -0.907 15.695 1.00 83.56 299 GLY A N 1
ATOM 2263 C CA . GLY A 1 299 ? -7.933 -1.956 16.105 1.00 83.56 299 GLY A CA 1
ATOM 2264 C C . GLY A 1 299 ? -8.541 -3.362 16.119 1.00 83.56 299 GLY A C 1
ATOM 2265 O O . GLY A 1 299 ? -7.847 -4.309 16.484 1.00 83.56 299 GLY A O 1
ATOM 2266 N N . LEU A 1 300 ? -9.798 -3.530 15.694 1.00 89.88 300 LEU A N 1
ATOM 2267 C CA . LEU A 1 300 ? -10.472 -4.825 15.626 1.00 89.88 300 LEU A CA 1
ATOM 2268 C C . LEU A 1 300 ? -10.089 -5.573 14.352 1.00 89.88 300 LEU A C 1
ATOM 2270 O O . LEU A 1 300 ? -9.953 -4.991 13.275 1.00 89.88 300 LEU A O 1
ATOM 2274 N N . LEU A 1 301 ? -9.911 -6.884 14.465 1.00 91.56 301 LEU A N 1
ATOM 2275 C CA . LEU A 1 301 ? -9.523 -7.736 13.355 1.00 91.56 301 LEU A CA 1
ATOM 2276 C C . LEU A 1 301 ? -10.691 -7.885 12.370 1.00 91.56 301 LEU A C 1
ATOM 2278 O O . LEU A 1 301 ? -11.730 -8.452 12.691 1.00 91.56 301 LEU A O 1
ATOM 2282 N N . VAL A 1 302 ? -10.494 -7.412 11.140 1.00 92.50 302 VAL A N 1
ATOM 2283 C CA . VAL A 1 302 ? -11.508 -7.493 10.076 1.00 92.50 302 VAL A CA 1
ATOM 2284 C C . VAL A 1 302 ? -11.200 -8.568 9.046 1.00 92.50 302 VAL A C 1
ATOM 2286 O O . VAL A 1 302 ? -12.107 -9.081 8.404 1.00 92.50 302 VAL A O 1
ATOM 2289 N N . SER A 1 303 ? -9.935 -8.943 8.854 1.00 89.81 303 SER A N 1
ATOM 2290 C CA . SER A 1 303 ? -9.622 -10.063 7.967 1.00 89.81 303 SER A CA 1
ATOM 2291 C C . SER A 1 303 ? -8.407 -10.849 8.424 1.00 89.81 303 SER A C 1
ATOM 2293 O O . SER A 1 303 ? -7.370 -10.254 8.710 1.00 89.81 303 SER A O 1
ATOM 2295 N N . CYS A 1 304 ? -8.531 -12.173 8.413 1.00 91.50 304 CYS A N 1
ATOM 2296 C CA . CYS A 1 304 ? -7.453 -13.139 8.592 1.00 91.50 304 CYS A CA 1
ATOM 2297 C C . CYS A 1 304 ? -7.762 -14.362 7.726 1.00 91.50 304 CYS A C 1
ATOM 2299 O O . CYS A 1 304 ? -8.527 -15.226 8.144 1.00 91.50 304 CYS A O 1
ATOM 2301 N N . TYR A 1 305 ? -7.218 -14.425 6.513 1.00 89.88 305 TYR A N 1
ATOM 2302 C CA . TYR A 1 305 ? -7.454 -15.551 5.603 1.00 89.88 305 TYR A CA 1
ATOM 2303 C C . TYR A 1 305 ? -6.194 -15.934 4.832 1.00 89.88 305 TYR A C 1
ATOM 2305 O O . TYR A 1 305 ? -5.284 -15.117 4.651 1.00 89.88 305 TYR A O 1
ATOM 2313 N N . ILE A 1 306 ? -6.162 -17.183 4.373 1.00 89.19 306 ILE A N 1
ATOM 2314 C CA . ILE A 1 306 ? -5.148 -17.700 3.452 1.00 89.19 306 ILE A CA 1
ATOM 2315 C C . ILE A 1 306 ? -5.750 -17.749 2.045 1.00 89.19 306 ILE A C 1
ATOM 2317 O O . ILE A 1 306 ? -6.897 -18.160 1.872 1.00 89.19 306 ILE A O 1
ATOM 2321 N N . MET A 1 307 ? -4.976 -17.299 1.058 1.00 87.75 307 MET A N 1
ATOM 2322 C CA . MET A 1 307 ? -5.308 -17.335 -0.369 1.00 87.75 307 MET A CA 1
ATOM 2323 C C . MET A 1 307 ? -4.155 -17.965 -1.158 1.00 87.75 307 MET A C 1
ATOM 2325 O O . MET A 1 307 ? -2.988 -17.655 -0.896 1.00 87.75 307 MET A O 1
ATOM 2329 N N . ASP A 1 308 ? -4.467 -18.821 -2.132 1.00 87.00 308 ASP A N 1
ATOM 2330 C CA . ASP A 1 308 ? -3.481 -19.325 -3.095 1.00 87.00 308 ASP A CA 1
ATOM 2331 C C . ASP A 1 308 ? -3.245 -18.264 -4.174 1.00 87.00 308 ASP A C 1
ATOM 2333 O O . ASP A 1 308 ? -4.179 -17.799 -4.821 1.00 87.00 308 ASP A O 1
ATOM 2337 N N . ARG A 1 309 ? -1.989 -17.861 -4.365 1.00 83.81 309 ARG A N 1
ATOM 2338 C CA . ARG A 1 309 ? -1.606 -16.811 -5.317 1.00 83.81 309 ARG A CA 1
ATOM 2339 C C . ARG A 1 309 ? -1.595 -17.274 -6.773 1.00 83.81 309 ARG A C 1
ATOM 2341 O O . ARG A 1 309 ? -1.381 -16.442 -7.650 1.00 83.81 309 ARG A O 1
ATOM 2348 N N . ARG A 1 310 ? -1.734 -18.576 -7.027 1.00 84.50 310 ARG A N 1
ATOM 2349 C CA . ARG A 1 310 ? -1.818 -19.140 -8.383 1.00 84.50 310 ARG A CA 1
ATOM 2350 C C . ARG A 1 310 ? -3.220 -19.016 -8.962 1.00 84.50 310 ARG A C 1
ATOM 2352 O O . ARG A 1 310 ? -3.365 -19.028 -10.178 1.00 84.50 310 ARG A O 1
ATOM 2359 N N . ILE A 1 311 ? -4.229 -18.900 -8.101 1.00 79.81 311 ILE A N 1
ATOM 2360 C CA . ILE A 1 311 ? -5.610 -18.660 -8.507 1.00 79.81 311 ILE A CA 1
ATOM 2361 C C . ILE A 1 311 ? -5.783 -17.142 -8.635 1.00 79.81 311 ILE A C 1
ATOM 2363 O O . ILE A 1 311 ? -5.381 -16.396 -7.740 1.00 79.81 311 ILE A O 1
ATOM 2367 N N . ALA A 1 312 ? -6.308 -16.693 -9.777 1.00 68.75 312 ALA A N 1
ATOM 2368 C CA . ALA A 1 312 ? -6.561 -15.280 -10.057 1.00 68.75 312 ALA A CA 1
ATOM 2369 C C . ALA A 1 312 ? -7.794 -14.770 -9.274 1.00 68.75 312 ALA A C 1
ATOM 2371 O O . ALA A 1 312 ? -8.026 -15.211 -8.151 1.00 68.75 312 ALA A O 1
ATOM 2372 N N . ASP A 1 313 ? -8.550 -13.824 -9.838 1.00 62.22 313 ASP A N 1
ATOM 2373 C CA . ASP A 1 313 ? -9.605 -13.005 -9.209 1.00 62.22 313 ASP A CA 1
ATOM 2374 C C . ASP A 1 313 ? -10.557 -13.723 -8.217 1.00 62.22 313 ASP A C 1
ATOM 2376 O O . ASP A 1 313 ? -11.007 -13.094 -7.254 1.00 62.22 313 ASP A O 1
ATOM 2380 N N . ASP A 1 314 ? -10.770 -15.036 -8.370 1.00 68.62 314 ASP A N 1
ATOM 2381 C CA . ASP A 1 314 ? -11.693 -15.868 -7.581 1.00 68.62 314 ASP A CA 1
ATOM 2382 C C . ASP A 1 314 ? -11.026 -16.803 -6.549 1.00 68.62 314 ASP A C 1
ATOM 2384 O O . ASP A 1 314 ? -11.626 -17.784 -6.104 1.00 68.62 314 ASP A O 1
ATOM 2388 N N . ALA A 1 315 ? -9.780 -16.538 -6.140 1.00 75.50 315 ALA A N 1
ATOM 2389 C CA . ALA A 1 315 ? -9.103 -17.370 -5.141 1.00 75.50 315 ALA A CA 1
ATOM 2390 C C . ALA A 1 315 ? -9.934 -17.506 -3.840 1.00 75.50 315 ALA A C 1
ATOM 2392 O O . ALA A 1 315 ? -10.253 -16.484 -3.211 1.00 75.50 315 ALA A O 1
ATOM 2393 N N . PRO A 1 316 ? -10.250 -18.739 -3.383 1.00 77.31 316 PRO A N 1
ATOM 2394 C CA . PRO A 1 316 ? -11.045 -18.947 -2.181 1.00 77.31 316 PRO A CA 1
ATOM 2395 C C . PRO A 1 316 ? -10.308 -18.383 -0.969 1.00 77.31 316 PRO A C 1
ATOM 2397 O O . PRO A 1 316 ? -9.135 -18.675 -0.720 1.00 77.31 316 PRO A O 1
ATOM 2400 N N . ARG A 1 317 ? -11.006 -17.538 -0.213 1.00 82.50 317 ARG A N 1
ATOM 2401 C CA . ARG A 1 317 ? -10.476 -16.896 0.989 1.00 82.50 317 ARG A CA 1
ATOM 2402 C C . ARG A 1 317 ? -10.886 -17.732 2.192 1.00 82.50 317 ARG A C 1
ATOM 2404 O O . ARG A 1 317 ? -12.000 -17.615 2.690 1.00 82.50 317 ARG A O 1
ATOM 2411 N N . ASN A 1 318 ? -9.977 -18.577 2.658 1.00 78.56 318 ASN A N 1
ATOM 2412 C CA . ASN A 1 318 ? -10.247 -19.464 3.785 1.00 78.56 318 ASN A CA 1
ATOM 2413 C C . ASN A 1 318 ? -9.855 -18.762 5.092 1.00 78.56 318 ASN A C 1
ATOM 2415 O O . ASN A 1 318 ? -8.662 -18.597 5.364 1.00 78.56 318 ASN A O 1
ATOM 2419 N N . GLY A 1 319 ? -10.845 -18.312 5.871 1.00 85.75 319 GLY A N 1
ATOM 2420 C CA . GLY A 1 319 ? -10.643 -17.694 7.186 1.00 85.75 319 GLY A CA 1
ATOM 2421 C C . GLY A 1 319 ? -11.666 -16.605 7.532 1.00 85.75 319 GLY A C 1
ATOM 2422 O O . GLY A 1 319 ? -12.805 -16.625 7.073 1.00 85.75 319 GLY A O 1
ATOM 2423 N N . LEU A 1 320 ? -11.247 -15.641 8.353 1.00 88.69 320 LEU A N 1
ATOM 2424 C CA . LEU A 1 320 ? -12.040 -14.486 8.768 1.00 88.69 320 LEU A CA 1
ATOM 2425 C C . LEU A 1 320 ? -12.132 -13.435 7.658 1.00 88.69 320 LEU A C 1
ATOM 2427 O O . LEU A 1 320 ? -11.109 -12.898 7.217 1.00 88.69 320 LEU A O 1
ATOM 2431 N N . ILE A 1 321 ? -13.360 -13.085 7.271 1.00 88.75 321 ILE A N 1
ATOM 2432 C CA . ILE A 1 321 ? -13.649 -12.054 6.271 1.00 88.75 321 ILE A CA 1
ATOM 2433 C C . ILE A 1 321 ? -14.813 -11.198 6.763 1.00 88.75 321 ILE A C 1
ATOM 2435 O O . ILE A 1 321 ? -15.973 -11.553 6.592 1.00 88.75 321 ILE A O 1
ATOM 2439 N N . VAL A 1 322 ? -14.496 -10.055 7.356 1.00 91.44 322 VAL A N 1
ATOM 2440 C CA . VAL A 1 322 ? -15.459 -9.046 7.794 1.00 91.44 322 VAL A CA 1
ATOM 2441 C C . VAL A 1 322 ? -15.141 -7.735 7.080 1.00 91.44 322 VAL A C 1
ATOM 2443 O O . VAL A 1 322 ? -13.987 -7.320 6.948 1.00 91.44 322 VAL A O 1
ATOM 2446 N N . SER A 1 323 ? -16.178 -7.082 6.571 1.00 86.69 323 SER A N 1
ATOM 2447 C CA . SER A 1 323 ? -16.071 -5.804 5.865 1.00 86.69 323 SER A CA 1
ATOM 2448 C C . SER A 1 323 ? -16.055 -4.629 6.842 1.00 86.69 323 SER A C 1
ATOM 2450 O O . SER A 1 323 ? -15.271 -3.698 6.670 1.00 86.69 323 SER A O 1
ATOM 2452 N N . SER A 1 324 ? -16.891 -4.677 7.882 1.00 89.44 324 SER A N 1
ATOM 2453 C CA . SER A 1 324 ? -16.946 -3.659 8.937 1.00 89.44 324 SER A CA 1
ATOM 2454 C C . SER A 1 324 ? -17.565 -4.210 10.216 1.00 89.44 324 SER A C 1
ATOM 2456 O O . SER A 1 324 ? -18.494 -5.018 10.145 1.00 89.44 324 SER A O 1
ATOM 2458 N N . ILE A 1 325 ? -17.106 -3.709 11.361 1.00 91.19 325 ILE A N 1
ATOM 2459 C CA . ILE A 1 325 ? -17.663 -3.992 12.685 1.00 91.19 325 ILE A CA 1
ATOM 2460 C C . ILE A 1 325 ? -18.256 -2.692 13.236 1.00 91.19 325 ILE A C 1
ATOM 2462 O O . ILE A 1 325 ? -17.713 -1.607 13.044 1.00 91.19 325 ILE A O 1
ATOM 2466 N N . THR A 1 326 ? -19.411 -2.785 13.883 1.00 90.19 326 THR A N 1
ATOM 2467 C CA . THR A 1 326 ? -20.082 -1.668 14.547 1.00 90.19 326 THR A CA 1
ATOM 2468 C C . THR A 1 326 ? -20.420 -2.096 15.964 1.00 90.19 326 THR A C 1
ATOM 2470 O O . THR A 1 326 ? -21.218 -3.007 16.180 1.00 90.19 326 THR A O 1
ATOM 2473 N N . LEU A 1 327 ? -19.775 -1.453 16.934 1.00 88.56 327 LEU A N 1
ATOM 2474 C CA . LEU A 1 327 ? -20.037 -1.668 18.351 1.00 88.56 327 LEU A CA 1
ATOM 2475 C C . LEU A 1 327 ? -21.236 -0.812 18.748 1.00 88.56 327 LEU A C 1
ATOM 2477 O O . LEU A 1 327 ? -21.167 0.417 18.687 1.00 88.56 327 LEU A O 1
ATOM 2481 N N . ASN A 1 328 ? -22.325 -1.450 19.163 1.00 76.25 328 ASN A N 1
ATOM 2482 C CA . ASN A 1 328 ? -23.482 -0.722 19.656 1.00 76.25 328 ASN A CA 1
ATOM 2483 C C . ASN A 1 328 ? -23.199 -0.371 21.116 1.00 76.25 328 ASN A C 1
ATOM 2485 O O . ASN A 1 328 ? -23.141 -1.251 21.975 1.00 76.25 328 ASN A O 1
ATOM 2489 N N . LYS A 1 329 ? -22.968 0.914 21.406 1.00 56.06 329 LYS A N 1
ATOM 2490 C CA . LYS A 1 329 ? -22.907 1.372 22.796 1.00 56.06 329 LYS A CA 1
ATOM 2491 C C . LYS A 1 329 ? -24.267 1.097 23.436 1.00 56.06 329 LYS A C 1
ATOM 2493 O O . LYS A 1 329 ? -25.297 1.500 22.897 1.00 56.06 329 LYS A O 1
ATOM 2498 N N . VAL A 1 330 ? -24.257 0.409 24.576 1.00 45.75 330 VAL A N 1
ATOM 2499 C CA . VAL A 1 330 ? -25.416 0.373 25.474 1.00 45.75 330 VAL A CA 1
ATOM 2500 C C . VAL A 1 330 ? -25.748 1.824 25.801 1.00 45.75 330 VAL A C 1
ATOM 2502 O O . VAL A 1 330 ? -24.838 2.592 26.104 1.00 45.75 330 VAL A O 1
ATOM 2505 N N . GLY A 1 331 ? -27.014 2.204 25.636 1.00 40.22 331 GLY A N 1
ATOM 2506 C CA . GLY A 1 331 ? -27.470 3.586 25.716 1.00 40.22 331 GLY A CA 1
ATOM 2507 C C . GLY A 1 331 ? -27.084 4.267 27.026 1.00 40.22 331 GLY A C 1
ATOM 2508 O O . GLY A 1 331 ? -27.804 4.192 28.010 1.00 40.22 331 GLY A O 1
ATOM 2509 N N . THR A 1 332 ? -25.977 4.991 26.990 1.00 31.28 332 THR A N 1
ATOM 2510 C CA . THR A 1 332 ? -25.781 6.253 27.691 1.00 31.28 332 THR A CA 1
ATOM 2511 C C . THR A 1 332 ? -25.488 7.283 26.611 1.00 31.28 332 THR A C 1
ATOM 2513 O O . THR A 1 332 ? -24.726 7.019 25.676 1.00 31.28 332 THR A O 1
ATOM 2516 N N . ALA A 1 333 ? -26.208 8.403 26.677 1.00 35.00 333 ALA A N 1
ATOM 2517 C CA . ALA A 1 333 ? -26.222 9.450 25.668 1.00 35.00 333 ALA A CA 1
ATOM 2518 C C . ALA A 1 333 ? -24.807 9.764 25.157 1.00 35.00 333 ALA A C 1
ATOM 2520 O O . ALA A 1 333 ? -23.874 10.018 25.916 1.00 35.00 333 ALA A O 1
ATOM 2521 N N . SER A 1 334 ? -24.652 9.688 23.839 1.00 31.91 334 SER A N 1
ATOM 2522 C CA . SER A 1 334 ? -23.414 9.983 23.134 1.00 31.91 334 SER A CA 1
ATOM 2523 C C . SER A 1 334 ? -23.141 11.487 23.189 1.00 31.91 334 SER A C 1
ATOM 2525 O O . SER A 1 334 ? -23.569 12.221 22.300 1.00 31.91 334 SER A O 1
ATOM 2527 N N . THR A 1 335 ? -22.384 11.950 24.182 1.00 32.50 335 THR A N 1
ATOM 2528 C CA . THR A 1 335 ? -21.683 13.236 24.099 1.00 32.50 335 THR A CA 1
ATOM 2529 C C . THR A 1 335 ? -20.562 13.074 23.074 1.00 32.50 335 THR A C 1
ATOM 2531 O O . THR A 1 335 ? -19.515 12.487 23.351 1.00 32.50 335 THR A O 1
ATOM 2534 N N . GLY A 1 336 ? -20.836 13.497 21.839 1.00 31.23 336 GLY A N 1
ATOM 2535 C CA . GLY A 1 336 ? -19.817 13.651 20.810 1.00 31.23 336 GLY A CA 1
ATOM 2536 C C . GLY A 1 336 ? -18.833 14.753 21.197 1.00 31.23 336 GLY A C 1
ATOM 2537 O O . GLY A 1 336 ? -19.142 15.630 21.995 1.00 31.23 336 GLY A O 1
ATOM 2538 N N . GLU A 1 337 ? -17.649 14.711 20.600 1.00 37.03 337 GLU A N 1
ATOM 2539 C CA . GLU A 1 337 ? -16.522 15.655 20.719 1.00 37.03 337 GLU A CA 1
ATOM 2540 C C . GLU A 1 337 ? -16.810 17.082 20.193 1.00 37.03 337 GLU A C 1
ATOM 2542 O O . GLU A 1 337 ? -15.918 17.841 19.829 1.00 37.03 337 GLU A O 1
ATOM 2547 N N . THR A 1 338 ? -18.074 17.474 20.175 1.00 40.41 338 THR A N 1
ATOM 2548 C CA . THR A 1 338 ? -18.578 18.824 19.933 1.00 40.41 338 THR A CA 1
ATOM 2549 C C . THR A 1 338 ? -19.450 19.131 21.137 1.00 40.41 338 THR A C 1
ATOM 2551 O O . THR A 1 338 ? -20.260 18.276 21.469 1.00 40.41 338 THR A O 1
ATOM 2554 N N . GLY A 1 339 ? -19.311 20.278 21.809 1.00 55.53 339 GLY A N 1
ATOM 2555 C CA . GLY A 1 339 ? -20.080 20.654 23.016 1.00 55.53 339 GLY A CA 1
ATOM 2556 C C . GLY A 1 339 ? -21.602 20.817 22.815 1.00 55.53 339 GLY A C 1
ATOM 2557 O O . GLY A 1 339 ? -22.178 21.817 23.237 1.00 55.53 339 GLY A O 1
ATOM 2558 N N . VAL A 1 340 ? -22.236 19.852 22.147 1.00 68.50 340 VAL A N 1
ATOM 2559 C CA . VAL A 1 340 ? -23.621 19.778 21.698 1.00 68.50 340 VAL A CA 1
ATOM 2560 C C . VAL A 1 340 ? -24.164 18.394 22.076 1.00 68.50 340 VAL A C 1
ATOM 2562 O O . VAL A 1 340 ? -23.670 17.370 21.601 1.00 68.50 340 VAL A O 1
ATOM 2565 N N . THR A 1 341 ? -25.173 18.354 22.942 1.00 79.19 341 THR A N 1
ATOM 2566 C CA . THR A 1 341 ? -25.900 17.130 23.309 1.00 79.19 341 THR A CA 1
ATOM 2567 C C . THR A 1 341 ? -27.003 16.877 22.292 1.00 79.19 341 THR A C 1
ATOM 2569 O O . THR A 1 341 ? -27.892 17.706 22.155 1.00 79.19 341 THR A O 1
ATOM 2572 N N . GLN A 1 342 ? -26.966 15.743 21.595 1.00 84.44 342 GLN A N 1
ATOM 2573 C CA . GLN A 1 342 ? -27.962 15.380 20.581 1.00 84.44 342 GLN A CA 1
ATOM 2574 C C . GLN A 1 342 ? -29.067 14.512 21.199 1.00 84.44 342 GLN A C 1
ATOM 2576 O O . GLN A 1 342 ? -28.766 13.478 21.798 1.00 84.44 342 GLN A O 1
ATOM 2581 N N . LEU A 1 343 ? -30.328 14.908 21.030 1.00 85.25 343 LEU A N 1
ATOM 2582 C CA . LEU A 1 343 ? -31.522 14.216 21.517 1.00 85.25 343 LEU A CA 1
ATOM 2583 C C . LEU A 1 343 ? -32.452 13.838 20.366 1.00 85.25 343 LEU A C 1
ATOM 2585 O O . LEU A 1 343 ? -32.550 14.535 19.356 1.00 85.25 343 LEU A O 1
ATOM 2589 N N . THR A 1 344 ? -33.169 12.731 20.539 1.00 88.00 344 THR A N 1
ATOM 2590 C CA . THR A 1 344 ? -34.122 12.213 19.549 1.00 88.00 344 THR A CA 1
ATOM 2591 C C . THR A 1 344 ? -35.468 11.897 20.191 1.00 88.00 344 THR A C 1
ATOM 2593 O O . THR A 1 344 ? -35.604 11.923 21.410 1.00 88.00 344 THR A O 1
ATOM 2596 N N . ALA A 1 345 ? -36.463 11.495 19.393 1.00 81.62 345 ALA A N 1
ATOM 2597 C CA . ALA A 1 345 ? -37.777 11.080 19.900 1.00 81.62 345 ALA A CA 1
ATOM 2598 C C . ALA A 1 345 ? -37.719 9.963 20.970 1.00 81.62 345 ALA A C 1
ATOM 2600 O O . ALA A 1 345 ? -38.631 9.847 21.783 1.00 81.62 345 ALA A O 1
ATOM 2601 N N . LYS A 1 346 ? -36.642 9.163 21.011 1.00 79.88 346 LYS A N 1
ATOM 2602 C CA . LYS A 1 346 ? -36.424 8.115 22.029 1.00 79.88 346 LYS A CA 1
ATOM 2603 C C . LYS A 1 346 ? -36.086 8.664 23.416 1.00 79.88 346 LYS A C 1
ATOM 2605 O O . LYS A 1 346 ? -36.011 7.887 24.366 1.00 79.88 346 LYS A O 1
ATOM 2610 N N . ASP A 1 347 ? -35.814 9.959 23.516 1.00 81.25 347 ASP A N 1
ATOM 2611 C CA . ASP A 1 347 ? -35.414 10.648 24.742 1.00 81.25 347 ASP A CA 1
ATOM 2612 C C . ASP A 1 347 ? -36.564 11.452 25.362 1.00 81.25 347 ASP A C 1
ATOM 2614 O O . ASP A 1 347 ? -36.358 12.184 26.326 1.00 81.25 347 ASP A O 1
ATOM 2618 N N . ASN A 1 348 ? -37.781 11.268 24.838 1.00 85.56 348 ASN A N 1
ATOM 2619 C CA . ASN A 1 348 ? -39.000 11.847 25.385 1.00 85.56 348 ASN A CA 1
ATOM 2620 C C . ASN A 1 348 ? -39.249 11.323 26.811 1.00 85.56 348 ASN A C 1
ATOM 2622 O O . ASN A 1 348 ? -39.189 10.116 27.047 1.00 85.56 348 ASN A O 1
ATOM 2626 N N . GLY A 1 349 ? -39.502 12.230 27.748 1.00 80.31 349 GLY A N 1
ATOM 2627 C CA . GLY A 1 349 ? -39.711 11.963 29.170 1.00 80.31 349 GLY A CA 1
ATOM 2628 C C . GLY A 1 349 ? -38.439 11.681 29.977 1.00 80.31 349 GLY A C 1
ATOM 2629 O O . GLY A 1 349 ? -38.541 11.343 31.152 1.00 80.31 349 GLY A O 1
ATOM 2630 N N . LYS A 1 350 ? -37.238 11.781 29.386 1.00 82.50 350 LYS A N 1
ATOM 2631 C CA . LYS A 1 350 ? -35.982 11.520 30.110 1.00 82.50 350 LYS A CA 1
ATOM 2632 C C . LYS A 1 350 ? -35.435 12.765 30.801 1.00 82.50 350 LYS A C 1
ATOM 2634 O O . LYS A 1 350 ? -35.660 13.890 30.360 1.00 82.50 350 LYS A O 1
ATOM 2639 N N . THR A 1 351 ? -34.610 12.529 31.818 1.00 81.06 351 THR A N 1
ATOM 2640 C CA . THR A 1 351 ? -33.773 13.556 32.442 1.00 81.06 351 THR A CA 1
ATOM 2641 C C . THR A 1 351 ? -32.350 13.473 31.899 1.00 81.06 351 THR A C 1
ATOM 2643 O O . THR A 1 351 ? -31.725 12.412 31.953 1.00 81.06 351 THR A O 1
ATOM 2646 N N . ILE A 1 352 ? -31.825 14.584 31.385 1.00 80.38 352 ILE A N 1
ATOM 2647 C CA . ILE A 1 352 ? -30.455 14.704 30.883 1.00 80.38 352 ILE A CA 1
ATOM 2648 C C . ILE A 1 352 ? -29.656 15.700 31.719 1.00 80.38 352 ILE A C 1
ATOM 2650 O O . ILE A 1 352 ? -30.160 16.752 32.099 1.00 80.38 352 ILE A O 1
ATOM 2654 N N . THR A 1 353 ? -28.390 15.385 31.979 1.00 77.81 353 THR A N 1
ATOM 2655 C CA . THR A 1 353 ? -27.480 16.283 32.701 1.00 77.81 353 THR A CA 1
ATOM 2656 C C . THR A 1 353 ? -26.563 16.988 31.710 1.00 77.81 353 THR A C 1
ATOM 2658 O O . THR A 1 353 ? -25.885 16.330 30.917 1.00 77.81 353 THR A O 1
ATOM 2661 N N . VAL A 1 354 ? -26.527 18.319 31.752 1.00 76.38 354 VAL A N 1
ATOM 2662 C CA . VAL A 1 354 ? -25.693 19.154 30.870 1.00 76.38 354 VAL A CA 1
ATOM 2663 C C . VAL A 1 354 ? -24.932 20.200 31.677 1.00 76.38 354 VAL A C 1
ATOM 2665 O O . VAL A 1 354 ? -25.320 20.552 32.789 1.00 76.38 354 VAL A O 1
ATOM 2668 N N . LYS A 1 355 ? -23.831 20.704 31.119 1.00 77.88 355 LYS A N 1
ATOM 2669 C CA . LYS A 1 355 ? -23.066 21.799 31.726 1.00 77.88 355 LYS A CA 1
ATOM 2670 C C . LYS A 1 355 ? -23.700 23.152 31.393 1.00 77.88 355 LYS A C 1
ATOM 2672 O O . LYS A 1 355 ? -24.261 23.316 30.307 1.00 77.88 355 LYS A O 1
ATOM 2677 N N . ALA A 1 356 ? -23.557 24.133 32.283 1.00 74.38 356 ALA A N 1
ATOM 2678 C CA . ALA A 1 356 ? -23.923 25.519 31.983 1.00 74.38 356 ALA A CA 1
ATOM 2679 C C . ALA A 1 356 ? -23.206 26.005 30.704 1.00 74.38 356 ALA A C 1
ATOM 2681 O O . ALA A 1 356 ? -22.013 25.766 30.518 1.00 74.38 356 ALA A O 1
ATOM 2682 N N . GLY A 1 357 ? -23.950 26.625 29.785 1.00 69.81 357 GLY A N 1
ATOM 2683 C CA . GLY A 1 357 ? -23.463 27.073 28.477 1.00 69.81 357 GLY A CA 1
ATOM 2684 C C . GLY A 1 357 ? -23.431 26.007 27.371 1.00 69.81 357 GLY A C 1
ATOM 2685 O O . GLY A 1 357 ? -23.176 26.354 26.216 1.00 69.81 357 GLY A O 1
ATOM 2686 N N . GLN A 1 358 ? -23.710 24.731 27.673 1.00 79.06 358 GLN A N 1
ATOM 2687 C CA . GLN A 1 358 ? -23.737 23.647 26.683 1.00 79.06 358 GLN A CA 1
ATOM 2688 C C . GLN A 1 358 ? -24.956 23.758 25.754 1.00 79.06 358 GLN A C 1
ATOM 2690 O O . GLN A 1 358 ? -26.053 24.131 26.180 1.00 79.06 358 GLN A O 1
ATOM 2695 N N . ARG A 1 359 ? -24.769 23.416 24.471 1.00 85.19 359 ARG A N 1
ATOM 2696 C CA . ARG A 1 359 ? -25.857 23.382 23.482 1.00 85.19 359 ARG A CA 1
ATOM 2697 C C . ARG A 1 359 ? -26.539 22.016 23.473 1.00 85.19 359 ARG A C 1
ATOM 2699 O O . ARG A 1 359 ? -25.887 20.992 23.670 1.00 85.19 359 ARG A O 1
ATOM 2706 N N . ILE A 1 360 ? -27.838 21.993 23.222 1.00 86.06 360 ILE A N 1
ATOM 2707 C CA . ILE A 1 360 ? -28.663 20.787 23.133 1.00 86.06 360 ILE A CA 1
ATOM 2708 C C . ILE A 1 360 ? -29.401 20.844 21.805 1.00 86.06 360 ILE A C 1
ATOM 2710 O O . ILE A 1 360 ? -30.110 21.805 21.544 1.00 86.06 360 ILE A O 1
ATOM 2714 N N . GLU A 1 361 ? -29.242 19.838 20.965 1.00 87.94 361 GLU A N 1
ATOM 2715 C CA . GLU A 1 361 ? -29.903 19.753 19.669 1.00 87.94 361 GLU A CA 1
ATOM 2716 C C . GLU A 1 361 ? -30.913 18.605 19.700 1.00 87.94 361 GLU A C 1
ATOM 2718 O O . GLU A 1 361 ? -30.568 17.465 20.000 1.00 87.94 361 GLU A O 1
ATOM 2723 N N . ILE A 1 362 ? -32.176 18.912 19.426 1.00 89.50 362 ILE A N 1
ATOM 2724 C CA . ILE A 1 362 ? -33.296 17.974 19.452 1.00 89.50 362 ILE A CA 1
ATOM 2725 C C . ILE A 1 362 ? -33.738 17.741 18.011 1.00 89.50 362 ILE A C 1
ATOM 2727 O O . ILE A 1 362 ? -34.240 18.657 17.364 1.00 89.50 362 ILE A O 1
ATOM 2731 N N . SER A 1 363 ? -33.561 16.517 17.516 1.00 89.06 363 SER A N 1
ATOM 2732 C CA . SER A 1 363 ? -33.927 16.115 16.154 1.00 89.06 363 SER A CA 1
ATOM 2733 C C . SER A 1 363 ? -35.135 15.173 16.163 1.00 89.06 363 SER A C 1
ATOM 2735 O O . SER A 1 363 ? -35.049 14.024 16.611 1.00 89.06 363 SER A O 1
ATOM 2737 N N . LEU A 1 364 ? -36.267 15.641 15.633 1.00 89.69 364 LEU A N 1
ATOM 2738 C CA . LEU A 1 364 ? -37.555 14.937 15.611 1.00 89.69 364 LEU A CA 1
ATOM 2739 C C . LEU A 1 364 ? -38.051 14.761 14.175 1.00 89.69 364 LEU A C 1
ATOM 2741 O O . LEU A 1 364 ? -37.863 15.634 13.334 1.00 89.69 364 LEU A O 1
ATOM 2745 N N . ALA A 1 365 ? -38.706 13.639 13.876 1.00 88.94 365 ALA A N 1
ATOM 2746 C CA . ALA A 1 365 ? -39.336 13.457 12.570 1.00 88.94 365 ALA A CA 1
ATOM 2747 C C . ALA A 1 365 ? -40.466 14.487 12.388 1.00 88.94 365 ALA A C 1
ATOM 2749 O O . ALA A 1 365 ? -41.301 14.656 13.280 1.00 88.94 365 ALA A O 1
ATOM 2750 N N . GLY A 1 366 ? -40.491 15.168 11.246 1.00 85.75 366 GLY A N 1
ATOM 2751 C CA . GLY A 1 366 ? -41.483 16.192 10.923 1.00 85.75 366 GLY A CA 1
ATOM 2752 C C . GLY A 1 366 ? -41.723 16.275 9.420 1.00 85.75 366 GLY A C 1
ATOM 2753 O O . GLY A 1 366 ? -40.862 15.900 8.625 1.00 85.75 366 GLY A O 1
ATOM 2754 N N . ASN A 1 367 ? -42.901 16.744 9.021 1.00 86.44 367 ASN A N 1
ATOM 2755 C CA . ASN A 1 367 ? -43.224 16.999 7.621 1.00 86.44 367 ASN A CA 1
ATOM 2756 C C . ASN A 1 367 ? -43.983 18.331 7.449 1.00 86.44 367 ASN A C 1
ATOM 2758 O O . ASN A 1 367 ? -45.216 18.328 7.426 1.00 86.44 367 ASN A O 1
ATOM 2762 N N . PRO A 1 368 ? -43.275 19.464 7.283 1.00 84.44 368 PRO A N 1
ATOM 2763 C CA . PRO A 1 368 ? -43.892 20.777 7.098 1.00 84.44 368 PRO A CA 1
ATOM 2764 C C . PRO A 1 368 ? -44.799 20.879 5.868 1.00 84.44 368 PRO A C 1
ATOM 2766 O O . PRO A 1 368 ? -45.708 21.698 5.864 1.00 84.44 368 PRO A O 1
ATOM 2769 N N . THR A 1 369 ? -44.618 20.026 4.848 1.00 83.62 369 THR A N 1
ATOM 2770 C CA . THR A 1 369 ? -45.480 20.028 3.645 1.00 83.62 369 THR A CA 1
ATOM 2771 C C . THR A 1 369 ? -46.930 19.639 3.941 1.00 83.62 369 THR A C 1
ATOM 2773 O O . THR A 1 369 ? -47.825 19.935 3.161 1.00 83.62 369 THR A O 1
ATOM 2776 N N . THR A 1 370 ? -47.174 19.030 5.104 1.00 83.50 370 THR A N 1
ATOM 2777 C CA . THR A 1 370 ? -48.515 18.700 5.604 1.00 83.50 370 THR A CA 1
ATOM 2778 C C . THR A 1 370 ? -49.110 19.800 6.492 1.00 83.50 370 THR A C 1
ATOM 2780 O O . THR A 1 370 ? -50.156 19.588 7.102 1.00 83.50 370 THR A O 1
ATOM 2783 N N . GLY A 1 371 ? -48.431 20.942 6.641 1.00 81.69 371 GLY A N 1
ATOM 2784 C CA . GLY A 1 371 ? -48.794 22.029 7.557 1.00 81.69 371 GLY A CA 1
ATOM 2785 C C . GLY A 1 371 ? -48.410 21.785 9.024 1.00 81.69 371 GLY A C 1
ATOM 2786 O O . GLY A 1 371 ? -48.435 22.719 9.820 1.00 81.69 371 GLY A O 1
ATOM 2787 N N . PHE A 1 372 ? -48.037 20.559 9.406 1.00 85.88 372 PHE A N 1
ATOM 2788 C CA . PHE A 1 372 ? -47.629 20.240 10.775 1.00 85.88 372 PHE A CA 1
ATOM 2789 C C . PHE A 1 372 ? -46.152 20.566 11.024 1.00 85.88 372 PHE A C 1
ATOM 2791 O O . PHE A 1 372 ? -45.257 19.978 10.399 1.00 85.88 372 PHE A O 1
ATOM 2798 N N . THR A 1 373 ? -45.891 21.429 12.006 1.00 87.19 373 THR A N 1
ATOM 2799 C CA . THR A 1 373 ? -44.545 21.838 12.429 1.00 87.19 373 THR A CA 1
ATOM 2800 C C . THR A 1 373 ? -44.329 21.576 13.918 1.00 87.19 373 THR A C 1
ATOM 2802 O O . THR A 1 373 ? -45.274 21.494 14.704 1.00 87.19 373 THR A O 1
ATOM 2805 N N . TRP A 1 374 ? -43.066 21.396 14.309 1.00 89.31 374 TRP A N 1
ATOM 2806 C CA . TRP A 1 374 ? -42.678 21.374 15.719 1.00 89.31 374 TRP A CA 1
ATOM 2807 C C . TRP A 1 374 ? -42.562 22.811 16.220 1.00 89.31 374 TRP A C 1
ATOM 2809 O O . TRP A 1 374 ? -41.891 23.619 15.585 1.00 89.31 374 TRP A O 1
ATOM 2819 N N . ASN A 1 375 ? -43.196 23.106 17.350 1.00 86.56 375 ASN A N 1
ATOM 2820 C CA . ASN A 1 375 ? -43.258 24.428 17.963 1.00 86.56 375 ASN A CA 1
ATOM 2821 C C . ASN A 1 375 ? -42.703 24.367 19.384 1.00 86.56 375 ASN A C 1
ATOM 2823 O O . ASN A 1 375 ? -42.924 23.389 20.096 1.00 86.56 375 ASN A O 1
ATOM 2827 N N . ASN A 1 376 ? -41.977 25.405 19.794 1.00 86.94 376 ASN A N 1
ATOM 2828 C CA . ASN A 1 376 ? -41.411 25.490 21.134 1.00 86.94 376 ASN A CA 1
ATOM 2829 C C . ASN A 1 376 ? -42.434 26.061 22.125 1.00 86.94 376 ASN A C 1
ATOM 2831 O O . ASN A 1 376 ? -42.872 27.193 21.957 1.00 86.94 376 ASN A O 1
ATOM 2835 N N . VAL A 1 377 ? -42.758 25.298 23.170 1.00 85.12 377 VAL A N 1
ATOM 2836 C CA . VAL A 1 377 ? -43.641 25.707 24.282 1.00 85.12 377 VAL A CA 1
ATOM 2837 C C . VAL A 1 377 ? -42.932 25.619 25.640 1.00 85.12 377 VAL A C 1
ATOM 2839 O O . VAL A 1 377 ? -43.568 25.608 26.693 1.00 85.12 377 VAL A O 1
ATOM 2842 N N . THR A 1 378 ? -41.600 25.543 25.621 1.00 81.38 378 THR A N 1
ATOM 2843 C CA . THR A 1 378 ? -40.742 25.526 26.812 1.00 81.38 378 THR A CA 1
ATOM 2844 C C . THR A 1 378 ? -41.063 26.711 27.723 1.00 81.38 378 THR A C 1
ATOM 2846 O O . THR A 1 378 ? -40.970 27.863 27.299 1.00 81.38 378 THR A O 1
ATOM 2849 N N . ARG A 1 379 ? -41.437 26.427 28.977 1.00 68.06 379 ARG A N 1
ATOM 2850 C CA . ARG A 1 379 ? -41.743 27.436 30.000 1.00 68.06 379 ARG A CA 1
ATOM 2851 C C . ARG A 1 379 ? -40.493 27.692 30.846 1.00 68.06 379 ARG A C 1
ATOM 2853 O O . ARG A 1 379 ? -39.928 26.752 31.393 1.00 68.06 379 ARG A O 1
ATOM 2860 N N . GLY A 1 380 ? -40.078 28.955 30.950 1.00 61.50 380 GLY A N 1
ATOM 2861 C CA . GLY A 1 380 ? -38.917 29.388 31.738 1.00 61.50 380 GLY A CA 1
ATOM 2862 C C . GLY A 1 380 ? -37.805 30.028 30.896 1.00 61.50 380 GLY A C 1
ATOM 2863 O O . GLY A 1 380 ? -37.533 29.615 29.772 1.00 61.50 380 GLY A O 1
ATOM 2864 N N . HIS A 1 381 ? -37.141 31.049 31.445 1.00 60.38 381 HIS A N 1
ATOM 2865 C CA . HIS A 1 381 ? -36.086 31.819 30.759 1.00 60.38 381 HIS A CA 1
ATOM 2866 C C . HIS A 1 381 ? -34.679 31.200 30.879 1.00 60.38 381 HIS A C 1
ATOM 2868 O O . HIS A 1 381 ? -33.686 31.792 30.458 1.00 60.38 381 HIS A O 1
ATOM 2874 N N . GLU A 1 382 ? -34.574 30.012 31.470 1.00 70.62 382 GLU A N 1
ATOM 2875 C CA . GLU A 1 382 ? -33.303 29.374 31.840 1.00 70.62 382 GLU A CA 1
ATOM 2876 C C . GLU A 1 382 ? -32.705 28.537 30.695 1.00 70.62 382 GLU A C 1
ATOM 2878 O O . GLU A 1 382 ? -31.502 28.253 30.684 1.00 70.62 382 GLU A O 1
ATOM 2883 N N . MET A 1 383 ? -33.531 28.216 29.690 1.00 76.38 383 MET A N 1
ATOM 2884 C CA . MET A 1 383 ? -33.167 27.523 28.453 1.00 76.38 383 MET A CA 1
ATOM 2885 C C . MET A 1 383 ? -33.554 28.383 27.247 1.00 76.38 383 MET A C 1
ATOM 2887 O O . MET A 1 383 ? -34.732 28.626 26.998 1.00 76.38 383 MET A O 1
ATOM 2891 N N . LYS A 1 384 ? -32.569 28.830 26.463 1.00 80.06 384 LYS A N 1
ATOM 2892 C CA . LYS A 1 384 ? -32.814 29.677 25.285 1.00 80.06 384 LYS A CA 1
ATOM 2893 C C . LYS A 1 384 ? -32.815 28.842 24.006 1.00 80.06 384 LYS A C 1
ATOM 2895 O O . LYS A 1 384 ? -31.818 28.181 23.725 1.00 80.06 384 LYS A O 1
ATOM 2900 N N . LEU A 1 385 ? -33.887 28.908 23.210 1.00 84.19 385 LEU A N 1
ATOM 2901 C CA . LEU A 1 385 ? -33.879 28.394 21.835 1.00 84.19 385 LEU A CA 1
ATOM 2902 C C . LEU A 1 385 ? -32.967 29.290 20.974 1.00 84.19 385 LEU A C 1
ATOM 2904 O O . LEU A 1 385 ? -33.123 30.510 20.935 1.00 84.19 385 LEU A O 1
ATOM 2908 N N . LEU A 1 386 ? -31.982 28.683 20.321 1.00 80.81 386 LEU A N 1
ATOM 2909 C CA . LEU A 1 386 ? -31.054 29.329 19.405 1.00 80.81 386 LEU A CA 1
ATOM 2910 C C . LEU A 1 386 ? -31.612 29.256 17.980 1.00 80.81 386 LEU A C 1
ATOM 2912 O O . LEU A 1 386 ? -31.450 28.245 17.298 1.00 80.81 386 LEU A O 1
ATOM 2916 N N . GLY A 1 387 ? -32.234 30.352 17.542 1.00 80.94 387 GLY A N 1
ATOM 2917 C CA . GLY A 1 387 ? -32.827 30.482 16.210 1.00 80.94 387 GLY A CA 1
ATOM 2918 C C . GLY A 1 387 ? -34.190 29.798 16.083 1.00 80.94 387 GLY A C 1
ATOM 2919 O O . GLY A 1 387 ? -34.847 29.499 17.078 1.00 80.94 387 GLY A O 1
ATOM 2920 N N . GLU A 1 388 ? -34.613 29.565 14.843 1.00 83.00 388 GLU A N 1
ATOM 2921 C CA . GLU A 1 388 ? -35.860 28.869 14.523 1.00 83.00 388 GLU A CA 1
ATOM 2922 C C . GLU A 1 388 ? -35.647 27.356 14.381 1.00 83.00 388 GLU A C 1
ATOM 2924 O O . GLU A 1 388 ? -34.539 26.872 14.127 1.00 83.00 388 GLU A O 1
ATOM 2929 N N . ILE A 1 389 ? -36.727 26.588 14.529 1.00 86.62 389 ILE A N 1
ATOM 2930 C CA . ILE A 1 389 ? -36.701 25.138 14.322 1.00 86.62 389 ILE A CA 1
ATOM 2931 C C . ILE A 1 389 ? -36.563 24.872 12.821 1.00 86.62 389 ILE A C 1
ATOM 2933 O O . ILE A 1 389 ? -37.470 25.138 12.037 1.00 86.62 389 ILE A O 1
ATOM 2937 N N . THR A 1 390 ? -35.421 24.322 12.417 1.00 85.88 390 THR A N 1
ATOM 2938 C CA . THR A 1 390 ? -35.118 24.068 11.001 1.00 85.88 390 THR A CA 1
ATOM 2939 C C . THR A 1 390 ? -35.642 22.707 10.560 1.00 85.88 390 THR A C 1
ATOM 2941 O O . THR A 1 390 ? -35.797 21.806 11.381 1.00 85.88 390 THR A O 1
ATOM 2944 N N . HIS A 1 391 ? -35.910 22.525 9.264 1.00 83.06 391 HIS A N 1
ATOM 2945 C CA . HIS A 1 391 ? -36.346 21.243 8.713 1.00 83.06 391 HIS A CA 1
ATOM 2946 C C . HIS A 1 391 ? -35.488 20.796 7.529 1.00 83.06 391 HIS A C 1
ATOM 2948 O O . HIS A 1 391 ? -35.204 21.572 6.618 1.00 83.06 391 HIS A O 1
ATOM 2954 N N . LYS A 1 392 ? -35.121 19.513 7.515 1.00 85.94 392 LYS A N 1
ATOM 2955 C CA . LYS A 1 392 ? -34.372 18.873 6.434 1.00 85.94 392 LYS A CA 1
ATOM 2956 C C . LYS A 1 392 ? -35.137 17.677 5.876 1.00 85.94 392 LYS A C 1
ATOM 2958 O O . LYS A 1 392 ? -35.290 16.670 6.567 1.00 85.94 392 LYS A O 1
ATOM 2963 N N . ALA A 1 393 ? -35.550 17.766 4.611 1.00 83.00 393 ALA A N 1
ATOM 2964 C CA . ALA A 1 393 ? -36.247 16.691 3.904 1.00 83.00 393 ALA A CA 1
ATOM 2965 C C . ALA A 1 393 ? -35.378 15.422 3.779 1.00 83.00 393 ALA A C 1
ATOM 2967 O O . ALA A 1 393 ? -34.176 15.497 3.505 1.00 83.00 393 ALA A O 1
ATOM 2968 N N . GLY A 1 394 ? -35.988 14.246 3.962 1.00 76.75 394 GLY A N 1
ATOM 2969 C CA . GLY A 1 394 ? -35.307 12.946 3.900 1.00 76.75 394 GLY A CA 1
ATOM 2970 C C . GLY A 1 394 ? -35.052 12.417 2.482 1.00 76.75 394 GLY A C 1
ATOM 2971 O O . GLY A 1 394 ? -34.371 11.404 2.321 1.00 76.75 394 GLY A O 1
ATOM 2972 N N . GLY A 1 395 ? -35.569 13.086 1.446 1.00 77.50 395 GLY A N 1
ATOM 2973 C CA . GLY A 1 395 ? -35.465 12.655 0.051 1.00 77.50 395 GLY A CA 1
ATOM 2974 C C . GLY A 1 395 ? -35.724 13.779 -0.953 1.00 77.50 395 GLY A C 1
ATOM 2975 O O . GLY A 1 395 ? -36.069 14.894 -0.578 1.00 77.50 395 GLY A O 1
ATOM 2976 N N . ARG A 1 396 ? -35.538 13.476 -2.247 1.00 72.50 396 ARG A N 1
ATOM 2977 C CA . ARG A 1 396 ? -35.758 14.415 -3.369 1.00 72.50 396 ARG A CA 1
ATOM 2978 C C . ARG A 1 396 ? -37.214 14.489 -3.848 1.00 72.50 396 ARG A C 1
ATOM 2980 O O . ARG A 1 396 ? -37.503 15.265 -4.750 1.00 72.50 396 ARG A O 1
ATOM 2987 N N . ALA A 1 397 ? -38.101 13.658 -3.302 1.00 74.56 397 ALA A N 1
ATOM 2988 C CA . ALA A 1 397 ? -39.517 13.681 -3.648 1.00 74.56 397 ALA A CA 1
ATOM 2989 C C . ALA A 1 397 ? -40.202 14.906 -3.021 1.00 74.56 397 ALA A C 1
ATOM 2991 O O . ALA A 1 397 ? -39.945 15.233 -1.859 1.00 74.56 397 ALA A O 1
ATOM 2992 N N . LEU A 1 398 ? -41.079 15.563 -3.783 1.00 75.69 398 LEU A N 1
ATOM 2993 C CA . LEU A 1 398 ? -41.945 16.626 -3.271 1.00 75.69 398 LEU A CA 1
ATOM 2994 C C . LEU A 1 398 ? -42.827 16.047 -2.153 1.00 75.69 398 LEU A C 1
ATOM 2996 O O . LEU A 1 398 ? -43.426 14.990 -2.329 1.00 75.69 398 LEU A O 1
ATOM 3000 N N . GLY A 1 399 ? -42.856 16.698 -0.987 1.00 75.50 399 GLY A N 1
ATOM 3001 C CA . GLY A 1 399 ? -43.624 16.222 0.172 1.00 75.50 399 GLY A CA 1
ATOM 3002 C C . GLY A 1 399 ? -42.922 15.200 1.076 1.00 75.50 399 GLY A C 1
ATOM 3003 O O . GLY A 1 399 ? -43.531 14.715 2.032 1.00 75.50 399 GLY A O 1
ATOM 3004 N N . ALA A 1 400 ? -41.658 14.846 0.800 1.00 75.75 400 ALA A N 1
ATOM 3005 C CA . ALA A 1 400 ? -40.953 13.824 1.570 1.00 75.75 400 ALA A CA 1
ATOM 3006 C C . ALA A 1 400 ? -40.825 14.205 3.061 1.00 75.75 400 ALA A C 1
ATOM 3008 O O . ALA A 1 400 ? -40.336 15.297 3.368 1.00 75.75 400 ALA A O 1
ATOM 3009 N N . PRO A 1 401 ? -41.176 13.299 3.996 1.00 79.25 401 PRO A N 1
ATOM 3010 C CA . PRO A 1 401 ? -40.948 13.534 5.413 1.00 79.25 401 PRO A CA 1
ATOM 3011 C C . PRO A 1 401 ? -39.447 13.669 5.689 1.00 79.25 401 PRO A C 1
ATOM 3013 O O . PRO A 1 401 ? -38.598 13.096 4.996 1.00 79.25 401 PRO A O 1
ATOM 3016 N N . GLY A 1 402 ? -39.105 14.431 6.719 1.00 86.56 402 GLY A N 1
ATOM 3017 C CA . GLY A 1 402 ? -37.720 14.698 7.078 1.00 86.56 402 GLY A CA 1
ATOM 3018 C C . GLY A 1 402 ? -37.527 14.863 8.579 1.00 86.56 402 GLY A C 1
ATOM 3019 O O . GLY A 1 402 ? -38.331 14.392 9.383 1.00 86.56 402 GLY A O 1
ATOM 3020 N N . MET A 1 403 ? -36.458 15.558 8.954 1.00 88.94 403 MET A N 1
ATOM 3021 C CA . MET A 1 403 ? -36.100 15.813 10.349 1.00 88.94 403 MET A CA 1
ATOM 3022 C C . MET A 1 403 ? -36.192 17.304 10.655 1.00 88.94 403 MET A C 1
ATOM 3024 O O . MET A 1 403 ? -35.614 18.119 9.939 1.00 88.94 403 MET A O 1
ATOM 3028 N N . SER A 1 404 ? -36.942 17.652 11.695 1.00 88.25 404 SER A N 1
ATOM 3029 C CA . SER A 1 404 ? -36.975 18.979 12.301 1.00 88.25 404 SER A CA 1
ATOM 3030 C C . SER A 1 404 ? -35.982 19.043 13.459 1.00 88.25 404 SER A C 1
ATOM 3032 O O . SER A 1 404 ? -35.978 18.153 14.310 1.00 88.25 404 SER A O 1
ATOM 3034 N N . THR A 1 405 ? -35.163 20.089 13.495 1.00 88.44 405 THR A N 1
ATOM 3035 C CA . THR A 1 405 ? -34.063 20.249 14.447 1.00 88.44 405 THR A CA 1
ATOM 3036 C C . THR A 1 405 ? -34.223 21.550 15.231 1.00 88.44 405 THR A C 1
ATOM 3038 O O . THR A 1 405 ? -34.237 22.634 14.647 1.00 88.44 405 THR A O 1
ATOM 3041 N N . ALA A 1 406 ? -34.326 21.435 16.557 1.00 86.62 406 ALA A N 1
ATOM 3042 C CA . ALA A 1 406 ? -34.398 22.549 17.501 1.00 86.62 406 ALA A CA 1
ATOM 3043 C C . ALA A 1 406 ? -33.118 22.608 18.350 1.00 86.62 406 ALA A C 1
ATOM 3045 O O . ALA A 1 406 ? -32.721 21.595 18.922 1.00 86.62 406 ALA A O 1
ATOM 3046 N N . THR A 1 407 ? -32.483 23.777 18.462 1.00 87.25 407 THR A N 1
ATOM 3047 C CA . THR A 1 407 ? -31.236 23.941 19.231 1.00 87.25 407 THR A CA 1
ATOM 3048 C C . THR A 1 407 ? -31.477 24.810 20.458 1.00 87.25 407 THR A C 1
ATOM 3050 O O . THR A 1 407 ? -31.913 25.941 20.319 1.00 87.25 407 THR A O 1
ATOM 3053 N N . PHE A 1 408 ? -31.149 24.328 21.651 1.00 86.56 408 PHE A N 1
ATOM 3054 C CA . PHE A 1 408 ? -31.266 25.045 22.919 1.00 86.56 408 PHE A CA 1
ATOM 3055 C C . PHE A 1 408 ? -29.892 25.299 23.546 1.00 86.56 408 PHE A C 1
ATOM 3057 O O . PHE A 1 408 ? -28.952 24.533 23.338 1.00 86.56 408 PHE A O 1
ATOM 3064 N N . GLN A 1 409 ? -29.773 26.353 24.349 1.00 83.56 409 GLN A N 1
ATOM 3065 C CA . GLN A 1 409 ? -28.600 26.649 25.169 1.00 83.56 409 GLN A CA 1
ATOM 3066 C C . GLN A 1 409 ? -29.000 26.775 26.638 1.00 83.56 409 GLN A C 1
ATOM 3068 O O . GLN A 1 409 ? -29.933 27.509 26.970 1.00 83.56 409 GLN A O 1
ATOM 3073 N N . ALA A 1 410 ? -28.279 26.065 27.506 1.00 80.31 410 ALA A N 1
ATOM 3074 C CA . ALA A 1 410 ? -28.464 26.142 28.951 1.00 80.31 410 ALA A CA 1
ATOM 3075 C C . ALA A 1 410 ? -27.812 27.413 29.514 1.00 80.31 410 ALA A C 1
ATOM 3077 O O . ALA A 1 410 ? -26.591 27.552 29.430 1.00 80.31 410 ALA A O 1
ATOM 3078 N N . MET A 1 411 ? -28.606 28.332 30.073 1.00 74.69 411 MET A N 1
ATOM 3079 C CA . MET A 1 411 ? -28.118 29.627 30.571 1.00 74.69 411 MET A CA 1
ATOM 3080 C C . MET A 1 411 ? -27.881 29.631 32.084 1.00 74.69 411 MET A C 1
ATOM 3082 O O . MET A 1 411 ? -26.870 30.165 32.533 1.00 74.69 411 MET A O 1
ATOM 3086 N N . LYS A 1 412 ? -28.788 29.034 32.867 1.00 70.25 412 LYS A N 1
ATOM 3087 C CA . LYS A 1 412 ? -28.719 29.005 34.337 1.00 70.25 412 LYS A CA 1
ATOM 3088 C C . LYS A 1 412 ? -28.705 27.578 34.883 1.00 70.25 412 LYS A C 1
ATOM 3090 O O . LYS A 1 412 ? -29.222 26.658 34.250 1.00 70.25 412 LYS A O 1
ATOM 3095 N N . LEU A 1 413 ? -28.081 27.421 36.050 1.00 75.44 413 LEU A N 1
ATOM 3096 C CA . LEU A 1 413 ? -28.046 26.182 36.829 1.00 75.44 413 LEU A CA 1
ATOM 3097 C C . LEU A 1 413 ? -29.444 25.880 37.376 1.00 75.44 413 LEU A C 1
ATOM 3099 O O . LEU A 1 413 ? -30.113 26.791 37.853 1.00 75.44 413 LEU A O 1
ATOM 3103 N N . GLY A 1 414 ? -29.876 24.622 37.316 1.00 74.00 414 GLY A N 1
ATOM 3104 C CA . GLY A 1 414 ? -31.228 24.240 37.728 1.00 74.00 414 GLY A CA 1
ATOM 3105 C C . GLY A 1 414 ? -31.800 23.072 36.929 1.00 74.00 414 GLY A C 1
ATOM 3106 O O . GLY A 1 414 ? -31.192 22.596 35.968 1.00 74.00 414 GLY A O 1
ATOM 3107 N N . LYS A 1 415 ? -32.962 22.572 37.356 1.00 79.06 415 LYS A N 1
ATOM 3108 C CA . LYS A 1 415 ? -33.738 21.571 36.612 1.00 79.06 415 LYS A CA 1
ATOM 3109 C C . LYS A 1 415 ? -34.757 22.301 35.743 1.00 79.06 415 LYS A C 1
ATOM 3111 O O . LYS A 1 415 ? -35.721 22.843 36.266 1.00 79.06 415 LYS A O 1
ATOM 3116 N N . ASN A 1 416 ? -34.556 22.252 34.433 1.00 81.88 416 ASN A N 1
ATOM 3117 C CA . ASN A 1 416 ? -35.380 22.947 33.447 1.00 81.88 416 ASN A CA 1
ATOM 3118 C C . ASN A 1 416 ? -36.136 21.926 32.592 1.00 81.88 416 ASN A C 1
ATOM 3120 O O . ASN A 1 416 ? -35.596 20.865 32.298 1.00 81.88 416 ASN A O 1
ATOM 3124 N N . GLU A 1 417 ? -37.352 22.220 32.140 1.00 85.12 417 GLU A N 1
ATOM 3125 C CA . GLU A 1 417 ? -38.096 21.339 31.228 1.00 85.12 417 GLU A CA 1
ATOM 3126 C C . GLU A 1 417 ? -38.168 21.963 29.833 1.00 85.12 417 GLU A C 1
ATOM 3128 O O . GLU A 1 417 ? -38.682 23.064 29.679 1.00 85.12 417 GLU A O 1
ATOM 3133 N N . ILE A 1 418 ? -37.679 21.260 28.808 1.00 87.88 418 ILE A N 1
ATOM 3134 C CA . ILE A 1 418 ? -37.901 21.638 27.407 1.00 87.88 418 ILE A CA 1
ATOM 3135 C C . ILE A 1 418 ? -39.156 20.923 26.916 1.00 87.88 418 ILE A C 1
ATOM 3137 O O . ILE A 1 418 ? -39.245 19.697 27.025 1.00 87.88 418 ILE A O 1
ATOM 3141 N N . SER A 1 419 ? -40.085 21.667 26.311 1.00 88.31 419 SER A N 1
ATOM 3142 C CA . SER A 1 419 ? -41.307 21.111 25.730 1.00 88.31 419 SER A CA 1
ATOM 3143 C C . SER A 1 419 ? -41.531 21.598 24.293 1.00 88.31 419 SER A C 1
ATOM 3145 O O . SER A 1 419 ? -41.500 22.797 24.010 1.00 88.31 419 SER A O 1
ATOM 3147 N N . LEU A 1 420 ? -41.728 20.646 23.376 1.00 89.50 420 LEU A N 1
ATOM 3148 C CA . LEU A 1 420 ? -42.031 20.871 21.963 1.00 89.50 420 LEU A CA 1
ATOM 3149 C C . LEU A 1 420 ? -43.360 20.205 21.586 1.00 89.50 420 LEU A C 1
ATOM 3151 O O . LEU A 1 420 ? -43.629 19.067 21.976 1.00 89.50 420 LEU A O 1
ATOM 3155 N N . GLU A 1 421 ? -44.152 20.881 20.761 1.00 91.81 421 GLU A N 1
ATOM 3156 C CA . GLU A 1 421 ? -45.468 20.427 20.301 1.00 91.81 421 GLU A CA 1
ATOM 3157 C C . GLU A 1 421 ? -45.529 20.336 18.776 1.00 91.81 421 GLU A C 1
ATOM 3159 O O . GLU A 1 421 ? -45.167 21.276 18.069 1.00 91.81 421 GLU A O 1
ATOM 3164 N N . TYR A 1 422 ? -46.019 19.213 18.255 1.00 90.75 422 TYR A N 1
ATOM 3165 C CA . TYR A 1 422 ? -46.235 18.995 16.829 1.00 90.75 422 TYR A CA 1
ATOM 3166 C C . TYR A 1 422 ? -47.690 19.288 16.467 1.00 90.75 422 TYR A C 1
ATOM 3168 O O . TYR A 1 422 ? -48.581 18.481 16.751 1.00 90.75 422 TYR A O 1
ATOM 3176 N N . ARG A 1 423 ? -47.938 20.448 15.855 1.00 88.50 423 ARG A N 1
ATOM 3177 C CA . ARG A 1 423 ? -49.287 20.917 15.507 1.00 88.50 423 ARG A CA 1
ATOM 3178 C C . ARG A 1 423 ? -49.279 21.818 14.277 1.00 88.50 423 ARG A C 1
ATOM 3180 O O . ARG A 1 423 ? -48.232 22.320 13.870 1.00 88.50 423 ARG A O 1
ATOM 3187 N N . ARG A 1 424 ? -50.461 22.044 13.711 1.00 86.31 424 ARG A N 1
ATOM 3188 C CA . ARG A 1 424 ? -50.717 23.123 12.754 1.00 86.31 424 ARG A CA 1
ATOM 3189 C C . ARG A 1 424 ? -51.054 24.372 13.550 1.00 86.31 424 ARG A C 1
ATOM 3191 O O . ARG A 1 424 ? -52.091 24.423 14.194 1.00 86.31 424 ARG A O 1
ATOM 3198 N N . VAL A 1 425 ? -50.165 25.360 13.552 1.00 80.50 425 VAL A N 1
ATOM 3199 C CA . VAL A 1 425 ? -50.317 26.565 14.393 1.00 80.50 425 VAL A CA 1
ATOM 3200 C C . VAL A 1 425 ? -51.550 27.411 14.056 1.00 80.50 425 VAL A C 1
ATOM 3202 O O . VAL A 1 425 ? -51.985 28.193 14.891 1.00 80.50 425 VAL A O 1
ATOM 3205 N N . PHE A 1 426 ? -52.112 27.238 12.857 1.00 77.94 426 PHE A N 1
ATOM 3206 C CA . PHE A 1 426 ? -53.328 27.904 12.386 1.00 77.94 426 PHE A CA 1
ATOM 3207 C C . PHE A 1 426 ? -54.622 27.134 12.717 1.00 77.94 426 PHE A C 1
ATOM 3209 O O . PHE A 1 426 ? -55.710 27.650 12.482 1.00 77.94 426 PHE A O 1
ATOM 3216 N N . GLU A 1 427 ? -54.531 25.918 13.266 1.00 82.38 427 GLU A N 1
ATOM 3217 C CA . GLU A 1 427 ? -55.685 25.139 13.723 1.00 82.38 427 GLU A CA 1
ATOM 3218 C C . GLU A 1 427 ? -55.791 25.197 15.254 1.00 82.38 427 GLU A C 1
ATOM 3220 O O . GLU A 1 427 ? -54.789 25.123 15.964 1.00 82.38 427 GLU A O 1
ATOM 3225 N N . LYS A 1 428 ? -57.017 25.270 15.785 1.00 77.94 428 LYS A N 1
ATOM 3226 C CA . LYS A 1 428 ? -57.278 25.275 17.241 1.00 77.94 428 LYS A CA 1
ATOM 3227 C C . LYS A 1 428 ? -57.201 23.880 17.888 1.00 77.94 428 LYS A C 1
ATOM 3229 O O . LYS A 1 428 ? -57.512 23.730 19.066 1.00 77.94 428 LYS A O 1
ATOM 3234 N N . ASN A 1 429 ? -56.799 22.864 17.128 1.00 80.50 429 ASN A N 1
ATOM 3235 C CA . ASN A 1 429 ? -56.740 21.475 17.572 1.00 80.50 429 ASN A CA 1
ATOM 3236 C C . ASN A 1 429 ? -55.565 21.229 18.542 1.00 80.50 429 ASN A C 1
ATOM 3238 O O . ASN A 1 429 ? -54.516 21.874 18.419 1.00 80.50 429 ASN A O 1
ATOM 3242 N N . PRO A 1 430 ? -55.695 20.274 19.485 1.00 82.56 430 PRO A N 1
ATOM 3243 C CA . PRO A 1 430 ? -54.593 19.890 20.361 1.00 82.56 430 PRO A CA 1
ATOM 3244 C C . PRO A 1 430 ? -53.408 19.313 19.561 1.00 82.56 430 PRO A C 1
ATOM 3246 O O . PRO A 1 430 ? -53.588 18.781 18.460 1.00 82.56 430 PRO A O 1
ATOM 3249 N N . PRO A 1 431 ? -52.174 19.400 20.091 1.00 85.94 431 PRO A N 1
ATOM 3250 C CA . PRO A 1 431 ? -50.992 18.902 19.401 1.00 85.94 431 PRO A CA 1
ATOM 3251 C C . PRO A 1 431 ? -51.030 17.380 19.236 1.00 85.94 431 PRO A C 1
ATOM 3253 O O . PRO A 1 431 ? -51.284 16.637 20.179 1.00 85.94 431 PRO A O 1
ATOM 3256 N N . VAL A 1 432 ? -50.699 16.909 18.032 1.00 86.06 432 VAL A N 1
ATOM 3257 C CA . VAL A 1 432 ? -50.740 15.480 17.676 1.00 86.06 432 VAL A CA 1
ATOM 3258 C C . VAL A 1 432 ? -49.597 14.707 18.336 1.00 86.06 432 VAL A C 1
ATOM 3260 O O . VAL A 1 432 ? -49.718 13.515 18.610 1.00 86.06 432 VAL A O 1
ATOM 3263 N N . LYS A 1 433 ? -48.458 15.367 18.581 1.00 88.12 433 LYS A N 1
ATOM 3264 C CA . LYS A 1 433 ? -47.323 14.791 19.317 1.00 88.12 433 LYS A CA 1
ATOM 3265 C C . LYS A 1 433 ? -46.707 15.830 20.233 1.00 88.12 433 LYS A C 1
ATOM 3267 O O . LYS A 1 433 ? -46.557 16.986 19.849 1.00 88.12 433 LYS A O 1
ATOM 3272 N N . THR A 1 434 ? -46.279 15.391 21.407 1.00 88.75 434 THR A N 1
ATOM 3273 C CA . THR A 1 434 ? -45.546 16.217 22.365 1.00 88.75 434 THR A CA 1
ATOM 3274 C C . THR A 1 434 ? -44.204 15.568 22.684 1.00 88.75 434 THR A C 1
ATOM 3276 O O . THR A 1 434 ? -44.076 14.342 22.758 1.00 88.75 434 THR A O 1
ATOM 3279 N N . PHE A 1 435 ? -43.179 16.398 22.831 1.00 88.50 435 PHE A N 1
ATOM 3280 C CA . PHE A 1 435 ? -41.853 15.994 23.271 1.00 88.50 435 PHE A CA 1
ATOM 3281 C C . PHE A 1 435 ? -41.488 16.812 24.503 1.00 88.50 435 PHE A C 1
ATOM 3283 O O . PHE A 1 435 ? -41.492 18.039 24.448 1.00 88.50 435 PHE A O 1
ATOM 3290 N N . LYS A 1 436 ? -41.189 16.135 25.610 1.00 89.69 436 LYS A N 1
ATOM 3291 C CA . LYS A 1 436 ? -40.772 16.739 26.874 1.00 89.69 436 LYS A CA 1
ATOM 3292 C C . LYS A 1 436 ? -39.456 16.123 27.315 1.00 89.69 436 LYS A C 1
ATOM 3294 O O . LYS A 1 436 ? -39.296 14.909 27.245 1.00 89.69 436 LYS A O 1
ATOM 3299 N N . VAL A 1 437 ? -38.508 16.932 27.764 1.00 87.19 437 VAL A N 1
ATOM 3300 C CA . VAL A 1 437 ? -37.248 16.440 28.332 1.00 87.19 437 VAL A CA 1
ATOM 3301 C C . VAL A 1 437 ? -36.836 17.334 29.492 1.00 87.19 437 VAL A C 1
ATOM 3303 O O . VAL A 1 437 ? -36.843 18.560 29.377 1.00 87.19 437 VAL A O 1
ATOM 3306 N N . THR A 1 438 ? -36.467 16.721 30.613 1.00 84.56 438 THR A N 1
ATOM 3307 C CA . THR A 1 438 ? -35.954 17.447 31.775 1.00 84.56 438 THR A CA 1
ATOM 3308 C C . THR A 1 438 ? -34.442 17.589 31.642 1.00 84.56 438 THR A C 1
ATOM 3310 O O . THR A 1 438 ? -33.724 16.621 31.409 1.00 84.56 438 THR A O 1
ATOM 3313 N N . VAL A 1 439 ? -33.931 18.800 31.789 1.00 82.31 439 VAL A N 1
ATOM 3314 C CA . VAL A 1 439 ? -32.522 19.155 31.666 1.00 82.31 439 VAL A CA 1
ATOM 3315 C C . VAL A 1 439 ? -32.021 19.641 33.019 1.00 82.31 439 VAL A C 1
ATOM 3317 O O . VAL A 1 439 ? -32.377 20.725 33.466 1.00 82.31 439 VAL A O 1
ATOM 3320 N N . ALA A 1 440 ? -31.183 18.844 33.674 1.00 79.31 440 ALA A N 1
ATOM 3321 C CA . ALA A 1 440 ? -30.473 19.245 34.881 1.00 79.31 440 ALA A CA 1
ATOM 3322 C C . ALA A 1 440 ? -29.154 19.929 34.491 1.00 79.31 440 ALA A C 1
ATOM 3324 O O . ALA A 1 440 ? -28.225 19.281 33.999 1.00 79.31 440 ALA A O 1
ATOM 3325 N N . VAL A 1 441 ? -29.078 21.243 34.692 1.00 77.12 441 VAL A N 1
ATOM 3326 C CA . VAL A 1 441 ? -27.884 22.050 34.430 1.00 77.12 441 VAL A CA 1
ATOM 3327 C C . VAL A 1 441 ? -27.038 22.084 35.700 1.00 77.12 441 VAL A C 1
ATOM 3329 O O . VAL A 1 441 ? -27.417 22.715 36.685 1.00 77.12 441 VAL A O 1
ATOM 3332 N N . ALA A 1 442 ? -25.906 21.380 35.680 1.00 72.94 442 ALA A N 1
ATOM 3333 C CA . ALA A 1 442 ? -24.971 21.301 36.802 1.00 72.94 442 ALA A CA 1
ATOM 3334 C C . ALA A 1 442 ? -23.717 22.149 36.542 1.00 72.94 442 ALA A C 1
ATOM 3336 O O . ALA A 1 442 ? -23.317 22.349 35.387 1.00 72.94 442 ALA A O 1
ATOM 3337 N N . GLU A 1 443 ? -23.065 22.610 37.615 1.00 53.31 443 GLU A N 1
ATOM 3338 C CA . GLU A 1 443 ? -21.752 23.251 37.533 1.00 53.31 443 GLU A CA 1
ATOM 3339 C C . GLU A 1 443 ? -20.729 22.233 37.030 1.00 53.31 443 GLU A C 1
ATOM 3341 O O . GLU A 1 443 ? -20.209 21.383 37.751 1.00 53.31 443 GLU A O 1
ATOM 3346 N N . GLY A 1 444 ? -20.448 22.292 35.732 1.00 39.84 444 GLY A N 1
ATOM 3347 C CA . GLY A 1 444 ? -19.308 21.606 35.161 1.00 39.84 444 GLY A CA 1
ATOM 3348 C C . GLY A 1 444 ? -18.059 22.348 35.595 1.00 39.84 444 GLY A C 1
ATOM 3349 O O . GLY A 1 444 ? -17.695 23.311 34.931 1.00 39.84 444 GLY A O 1
ATOM 3350 N N . GLY A 1 445 ? -17.431 21.897 36.682 1.00 34.78 445 GLY A N 1
ATOM 3351 C CA . GLY A 1 445 ? -16.232 22.501 37.248 1.00 34.78 445 GLY A CA 1
ATOM 3352 C C . GLY A 1 445 ? -15.244 22.973 36.183 1.00 34.78 445 GLY A C 1
ATOM 3353 O O . GLY A 1 445 ? -14.534 22.178 35.566 1.00 34.78 445 GLY A O 1
ATOM 3354 N N . THR A 1 446 ? -15.138 24.290 36.033 1.00 33.28 446 THR A N 1
ATOM 3355 C CA . THR A 1 446 ? -13.909 24.965 35.617 1.00 33.28 446 THR A CA 1
ATOM 3356 C C . THR A 1 446 ? -12.962 24.988 36.810 1.00 33.28 446 THR A C 1
ATOM 3358 O O . THR A 1 446 ? -12.506 26.028 37.266 1.00 33.28 446 THR A O 1
ATOM 3361 N N . GLY A 1 447 ? -12.690 23.806 37.353 1.00 30.97 447 GLY A N 1
ATOM 3362 C CA . GLY A 1 447 ? -11.533 23.577 38.179 1.00 30.97 447 GLY A CA 1
ATOM 3363 C C . GLY A 1 447 ? -10.430 23.157 37.233 1.00 30.97 447 GLY A C 1
ATOM 3364 O O . GLY A 1 447 ? -10.277 21.973 36.939 1.00 30.97 447 GLY A O 1
ATOM 3365 N N . SER A 1 448 ? -9.612 24.109 36.791 1.00 32.78 448 SER A N 1
ATOM 3366 C CA . SER A 1 448 ? -8.180 23.844 36.758 1.00 32.78 448 SER A CA 1
ATOM 3367 C C . SER A 1 448 ? -7.805 23.416 38.175 1.00 32.78 448 SER A C 1
ATOM 3369 O O . SER A 1 448 ? -7.447 24.241 39.015 1.00 32.78 448 SER A O 1
ATOM 3371 N N . ALA A 1 449 ? -7.995 22.129 38.470 1.00 29.77 449 ALA A N 1
ATOM 3372 C CA . ALA A 1 449 ? -7.459 21.509 39.652 1.00 29.77 449 ALA A CA 1
ATOM 3373 C C . ALA A 1 449 ? -5.950 21.662 39.512 1.00 29.77 449 ALA A C 1
ATOM 3375 O O . ALA A 1 449 ? -5.282 20.911 38.803 1.00 29.77 449 ALA A O 1
ATOM 3376 N N . LYS A 1 450 ? -5.424 22.693 40.176 1.00 32.12 450 LYS A N 1
ATOM 3377 C CA . LYS A 1 450 ? -4.117 22.627 40.804 1.00 32.12 450 LYS A CA 1
ATOM 3378 C C . LYS A 1 450 ? -4.036 21.219 41.400 1.00 32.12 450 LYS A C 1
ATOM 3380 O O . LYS A 1 450 ? -4.865 20.918 42.262 1.00 32.12 450 LYS A O 1
ATOM 3385 N N . PRO A 1 451 ? -3.162 20.325 40.906 1.00 29.61 451 PRO A N 1
ATOM 3386 C CA . PRO A 1 451 ? -3.049 19.021 41.516 1.00 29.61 451 PRO A CA 1
ATOM 3387 C C . PRO A 1 451 ? -2.717 19.259 42.983 1.00 29.61 451 PRO A C 1
ATOM 3389 O O . PRO A 1 451 ? -1.790 20.008 43.312 1.00 29.61 451 PRO A O 1
ATOM 3392 N N . ALA A 1 452 ? -3.541 18.665 43.844 1.00 32.78 452 ALA A N 1
ATOM 3393 C CA . ALA A 1 452 ? -3.216 18.478 45.238 1.00 32.78 452 ALA A CA 1
ATOM 3394 C C . ALA A 1 452 ? -1.762 18.001 45.310 1.00 32.78 452 ALA A C 1
ATOM 3396 O O . ALA A 1 452 ? -1.342 17.135 44.532 1.00 32.78 452 ALA A O 1
ATOM 3397 N N . ALA A 1 453 ? -0.985 18.635 46.184 1.00 40.31 453 ALA A N 1
ATOM 3398 C CA . ALA A 1 453 ? 0.392 18.280 46.468 1.00 40.31 453 ALA A CA 1
ATOM 3399 C C . ALA A 1 453 ? 0.421 16.825 46.958 1.00 40.31 453 ALA A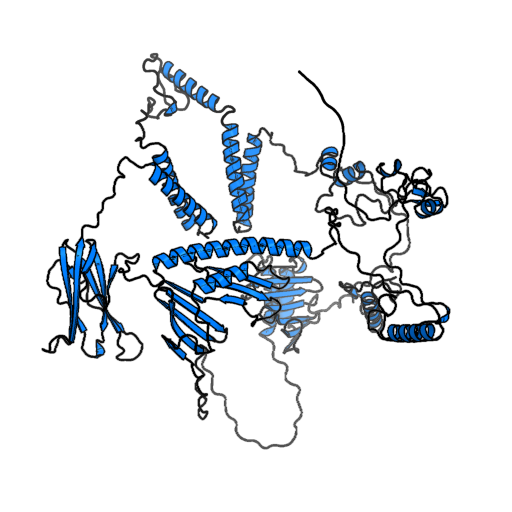 C 1
ATOM 3401 O O . ALA A 1 453 ? 0.220 16.556 48.134 1.00 40.31 453 ALA A O 1
ATOM 3402 N N . GLY A 1 454 ? 0.541 15.882 46.023 1.00 49.00 454 GLY A N 1
ATOM 3403 C CA . GLY A 1 454 ? 0.300 14.486 46.356 1.00 49.00 454 GLY A CA 1
ATOM 3404 C C . GLY A 1 454 ? 0.234 13.487 45.208 1.00 49.00 454 GLY A C 1
ATOM 3405 O O . GLY A 1 454 ? -0.218 12.386 45.467 1.00 49.00 454 GLY A O 1
ATOM 3406 N N . ASN A 1 455 ? 0.655 13.790 43.968 1.00 59.09 455 ASN A N 1
ATOM 3407 C CA . ASN A 1 455 ? 1.161 12.728 43.074 1.00 59.09 455 ASN A CA 1
ATOM 3408 C C . ASN A 1 455 ? 1.932 13.249 41.842 1.00 59.09 455 ASN A C 1
ATOM 3410 O O . ASN A 1 455 ? 1.579 12.965 40.694 1.00 59.09 455 ASN A O 1
ATOM 3414 N N . ASN A 1 456 ? 3.025 13.992 42.051 1.00 64.81 456 ASN A N 1
ATOM 3415 C CA . ASN A 1 456 ? 3.922 14.384 40.950 1.00 64.81 456 ASN A CA 1
ATOM 3416 C C . ASN A 1 456 ? 4.385 13.159 40.131 1.00 64.81 456 ASN A C 1
ATOM 3418 O O . ASN A 1 456 ? 4.575 13.257 38.921 1.00 64.81 456 ASN A O 1
ATOM 3422 N N . GLN A 1 457 ? 4.470 11.981 40.757 1.00 71.31 457 GLN A N 1
ATOM 3423 C CA . GLN A 1 457 ? 4.796 10.713 40.103 1.00 71.31 457 GLN A CA 1
ATOM 3424 C C . GLN A 1 457 ? 3.742 10.246 39.089 1.00 71.31 457 GLN A C 1
ATOM 3426 O O . GLN A 1 457 ? 4.119 9.814 37.998 1.00 71.31 457 GLN A O 1
ATOM 3431 N N . ALA A 1 458 ? 2.446 10.377 39.387 1.00 74.12 458 ALA A N 1
ATOM 3432 C CA . ALA A 1 458 ? 1.378 10.033 38.444 1.00 74.12 458 ALA A CA 1
ATOM 3433 C C . ALA A 1 458 ? 1.394 10.949 37.210 1.00 74.12 458 ALA A C 1
ATOM 3435 O O . ALA A 1 458 ? 1.312 10.465 36.079 1.00 74.12 458 ALA A O 1
ATOM 3436 N N . ARG A 1 459 ? 1.604 12.259 37.407 1.00 79.31 459 ARG A N 1
ATOM 3437 C CA . ARG A 1 459 ? 1.715 13.215 36.294 1.00 79.31 459 ARG A CA 1
ATOM 3438 C C . ARG A 1 459 ? 2.976 12.986 35.460 1.00 79.31 459 ARG A C 1
ATOM 3440 O O . ARG A 1 459 ? 2.922 13.045 34.235 1.00 79.31 459 ARG A O 1
ATOM 3447 N N . ILE A 1 460 ? 4.098 12.651 36.099 1.00 80.56 460 ILE A N 1
ATOM 3448 C CA . ILE A 1 460 ? 5.338 12.253 35.414 1.00 80.56 460 ILE A CA 1
ATOM 3449 C C . ILE A 1 460 ? 5.113 10.993 34.563 1.00 80.56 460 ILE A C 1
ATOM 3451 O O . ILE A 1 460 ? 5.591 10.930 33.430 1.00 80.56 460 ILE A O 1
ATOM 3455 N N . ALA A 1 461 ? 4.393 9.991 35.077 1.00 80.38 461 ALA A N 1
ATOM 3456 C CA . ALA A 1 461 ? 4.082 8.770 34.333 1.00 80.38 461 ALA A CA 1
ATOM 3457 C C . ALA A 1 461 ? 3.162 9.047 33.130 1.00 80.38 461 ALA A C 1
ATOM 3459 O O . ALA A 1 461 ? 3.409 8.549 32.029 1.00 80.38 461 ALA A O 1
ATOM 3460 N N . GLU A 1 462 ? 2.146 9.889 33.313 1.00 82.69 462 GLU A N 1
ATOM 3461 C CA . GLU A 1 462 ? 1.238 10.318 32.249 1.00 82.69 462 GLU A CA 1
ATOM 3462 C C . GLU A 1 462 ? 1.973 11.096 31.146 1.00 82.69 462 GLU A C 1
ATOM 3464 O O . GLU A 1 462 ? 1.861 10.748 29.968 1.00 82.69 462 GLU A O 1
ATOM 3469 N N . LEU A 1 463 ? 2.802 12.078 31.516 1.00 86.94 463 LEU A N 1
ATOM 3470 C CA . LEU A 1 463 ? 3.608 12.857 30.572 1.00 86.94 463 LEU A CA 1
ATOM 3471 C C . LEU A 1 463 ? 4.609 11.983 29.811 1.00 86.94 463 LEU A C 1
ATOM 3473 O O . LEU A 1 463 ? 4.761 12.139 28.600 1.00 86.94 463 LEU A O 1
ATOM 3477 N N . LYS A 1 464 ? 5.252 11.012 30.474 1.00 87.44 464 LYS A N 1
ATOM 3478 C CA . LYS A 1 464 ? 6.135 10.036 29.808 1.00 87.44 464 LYS A CA 1
ATOM 3479 C C . LYS A 1 464 ? 5.385 9.214 28.759 1.00 87.44 464 LYS A C 1
ATOM 3481 O O . LYS A 1 464 ? 5.893 9.039 27.649 1.00 87.44 464 LYS A O 1
ATOM 3486 N N . ASN A 1 465 ? 4.182 8.745 29.085 1.00 86.69 465 ASN A N 1
ATOM 3487 C CA . ASN A 1 465 ? 3.342 7.994 28.153 1.00 86.69 465 ASN A CA 1
ATOM 3488 C C . ASN A 1 465 ? 2.879 8.864 26.977 1.00 86.69 465 ASN A C 1
ATOM 3490 O O . ASN A 1 465 ? 2.898 8.409 25.833 1.00 86.69 465 ASN A O 1
ATOM 3494 N N . GLU A 1 466 ? 2.528 10.126 27.222 1.00 85.19 466 GLU A N 1
ATOM 3495 C CA . GLU A 1 466 ? 2.106 11.058 26.175 1.00 85.19 466 GLU A CA 1
ATOM 3496 C C . GLU A 1 466 ? 3.253 11.442 25.234 1.00 85.19 466 GLU A C 1
ATOM 3498 O O . GLU A 1 466 ? 3.110 11.349 24.014 1.00 85.19 466 GLU A O 1
ATOM 3503 N N . ILE A 1 467 ? 4.434 11.749 25.775 1.00 89.50 467 ILE A N 1
ATOM 3504 C CA . ILE A 1 467 ? 5.652 11.993 24.991 1.00 89.50 467 ILE A CA 1
ATOM 3505 C C . ILE A 1 467 ? 6.002 10.756 24.152 1.00 89.50 467 ILE A C 1
ATOM 3507 O O . ILE A 1 467 ? 6.351 10.884 22.975 1.00 89.50 467 ILE A O 1
ATOM 3511 N N . ALA A 1 468 ? 5.877 9.547 24.711 1.00 86.50 468 ALA A N 1
ATOM 3512 C CA . ALA A 1 468 ? 6.116 8.305 23.977 1.00 86.50 468 ALA A CA 1
ATOM 3513 C C . ALA A 1 468 ? 5.106 8.105 22.833 1.00 86.50 468 ALA A C 1
ATOM 3515 O O . ALA A 1 468 ? 5.514 7.780 21.714 1.00 86.50 468 ALA A O 1
ATOM 3516 N N . ARG A 1 469 ? 3.812 8.365 23.071 1.00 86.00 469 ARG A N 1
ATOM 3517 C CA . ARG A 1 469 ? 2.763 8.330 22.037 1.00 86.00 469 ARG A CA 1
ATOM 3518 C C . ARG A 1 469 ? 3.013 9.359 20.938 1.00 86.00 469 ARG A C 1
ATOM 3520 O O . ARG A 1 469 ? 2.948 9.014 19.760 1.00 86.00 469 ARG A O 1
ATOM 3527 N N . MET A 1 470 ? 3.365 10.593 21.292 1.00 85.31 470 MET A N 1
ATOM 3528 C CA . MET A 1 470 ? 3.656 11.651 20.323 1.00 85.31 470 MET A CA 1
ATOM 3529 C C . MET A 1 470 ? 4.923 11.372 19.507 1.00 85.31 470 MET A C 1
ATOM 3531 O O . MET A 1 470 ? 4.948 11.654 18.307 1.00 85.31 470 MET A O 1
ATOM 3535 N N . LYS A 1 471 ? 5.958 10.774 20.112 1.00 86.38 471 LYS A N 1
ATOM 3536 C CA . LYS A 1 471 ? 7.161 10.311 19.400 1.00 86.38 471 LYS A CA 1
ATOM 3537 C C . LYS A 1 471 ? 6.855 9.132 18.479 1.00 86.38 471 LYS A C 1
ATOM 3539 O O . LYS A 1 471 ? 7.372 9.074 17.367 1.00 86.38 471 LYS A O 1
ATOM 3544 N N . ASP A 1 472 ? 5.992 8.209 18.891 1.00 79.94 472 ASP A N 1
ATOM 3545 C CA . ASP A 1 472 ? 5.560 7.097 18.047 1.00 79.94 472 ASP A CA 1
ATOM 3546 C C . ASP A 1 472 ? 4.699 7.555 16.861 1.00 79.94 472 ASP A C 1
ATOM 3548 O O . ASP A 1 472 ? 4.959 7.154 15.725 1.00 79.94 472 ASP A O 1
ATOM 3552 N N . PHE A 1 473 ? 3.764 8.478 17.093 1.00 83.69 473 PHE A N 1
ATOM 3553 C CA . PHE A 1 473 ? 3.026 9.156 16.033 1.00 83.69 473 PHE A CA 1
ATOM 3554 C C . PHE A 1 473 ? 3.979 9.881 15.078 1.00 83.69 473 PHE A C 1
ATOM 3556 O O . PHE A 1 473 ? 3.860 9.710 13.866 1.00 83.69 473 PHE A O 1
ATOM 3563 N N . ALA A 1 474 ? 4.990 10.587 15.601 1.00 79.06 474 ALA A N 1
ATOM 3564 C CA . ALA A 1 474 ? 5.994 11.253 14.775 1.00 79.06 474 ALA A CA 1
ATOM 3565 C C . ALA A 1 474 ? 6.755 10.285 13.850 1.00 79.06 474 ALA A C 1
ATOM 3567 O O . ALA A 1 474 ? 7.101 10.643 12.726 1.00 79.06 474 ALA A O 1
ATOM 3568 N N . ARG A 1 475 ? 6.984 9.040 14.298 1.00 75.44 475 ARG A N 1
ATOM 3569 C CA . ARG A 1 475 ? 7.627 7.985 13.493 1.00 75.44 475 ARG A CA 1
ATOM 3570 C C . ARG A 1 475 ? 6.736 7.447 12.370 1.00 75.44 475 ARG A C 1
ATOM 3572 O O . ARG A 1 475 ? 7.268 6.915 11.398 1.00 75.44 475 ARG A O 1
ATOM 3579 N N . ARG A 1 476 ? 5.408 7.537 12.502 1.00 69.50 476 ARG A N 1
ATOM 3580 C CA . ARG A 1 476 ? 4.437 6.919 11.576 1.00 69.50 476 ARG A CA 1
ATOM 3581 C C . ARG A 1 476 ? 3.735 7.926 10.666 1.00 69.50 476 ARG A C 1
ATOM 3583 O O . ARG A 1 476 ? 3.348 7.574 9.552 1.00 69.50 476 ARG A O 1
ATOM 3590 N N . ALA A 1 477 ? 3.552 9.157 11.127 1.00 72.50 477 ALA A N 1
ATOM 3591 C CA . ALA A 1 477 ? 2.833 10.198 10.411 1.00 72.50 477 ALA A CA 1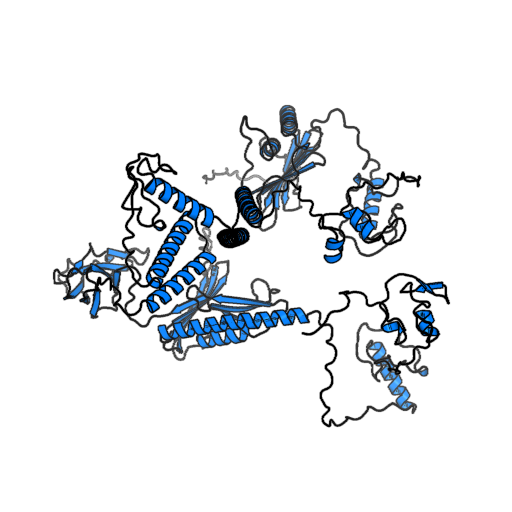
ATOM 3592 C C . ALA A 1 477 ? 3.696 10.854 9.322 1.00 72.50 477 ALA A C 1
ATOM 3594 O O . ALA A 1 477 ? 4.920 10.941 9.420 1.00 72.50 477 ALA A O 1
ATOM 3595 N N . ARG A 1 478 ? 3.041 11.346 8.266 1.00 77.81 478 ARG A N 1
ATOM 3596 C CA . ARG A 1 478 ? 3.666 12.213 7.259 1.00 77.81 478 ARG A CA 1
ATOM 3597 C C . ARG A 1 478 ? 3.262 13.651 7.551 1.00 77.81 478 ARG A C 1
ATOM 3599 O O . ARG A 1 478 ? 2.089 13.982 7.420 1.00 77.81 478 ARG A O 1
ATOM 3606 N N . PHE A 1 479 ? 4.222 14.487 7.929 1.00 80.44 479 PHE A N 1
ATOM 3607 C CA . PHE A 1 479 ? 3.975 15.899 8.213 1.00 80.44 479 PHE A CA 1
ATOM 3608 C C . PHE A 1 479 ? 4.249 16.777 6.994 1.00 80.44 479 PHE A C 1
ATOM 3610 O O . PHE A 1 479 ? 5.165 16.513 6.215 1.00 80.44 479 PHE A O 1
ATOM 3617 N N . THR A 1 480 ? 3.493 17.867 6.880 1.00 76.00 480 THR A N 1
ATOM 3618 C CA . THR A 1 480 ? 3.949 19.064 6.164 1.00 76.00 480 THR A CA 1
ATOM 3619 C C . THR A 1 480 ? 5.032 19.771 6.999 1.00 76.00 480 THR A C 1
ATOM 3621 O O . THR A 1 480 ? 5.080 19.565 8.215 1.00 76.00 480 THR A O 1
ATOM 3624 N N . PRO A 1 481 ? 5.903 20.614 6.413 1.00 68.75 481 PRO A N 1
ATOM 3625 C CA . PRO A 1 481 ? 6.938 21.330 7.171 1.00 68.75 481 PRO A CA 1
ATOM 3626 C C . PRO A 1 481 ? 6.379 22.142 8.351 1.00 68.75 481 PRO A C 1
ATOM 3628 O O . PRO A 1 481 ? 6.922 22.108 9.454 1.00 68.75 481 PRO A O 1
ATOM 3631 N N . GLU A 1 482 ? 5.241 22.807 8.148 1.00 68.25 482 GLU A N 1
ATOM 3632 C CA . GLU A 1 482 ? 4.562 23.568 9.198 1.00 68.25 482 GLU A CA 1
ATOM 3633 C C . GLU A 1 482 ? 3.932 22.657 10.264 1.00 68.25 482 GLU A C 1
ATOM 3635 O O . GLU A 1 482 ? 4.047 22.926 11.461 1.00 68.25 482 GLU A O 1
ATOM 3640 N N . GLY A 1 483 ? 3.328 21.539 9.845 1.00 66.94 483 GLY A N 1
ATOM 3641 C CA . GLY A 1 483 ? 2.780 20.535 10.757 1.00 66.94 483 GLY A CA 1
ATOM 3642 C C . GLY A 1 483 ? 3.857 19.910 11.645 1.00 66.94 483 GLY A C 1
ATOM 3643 O O . GLY A 1 483 ? 3.630 19.713 12.836 1.00 66.94 483 GLY A O 1
ATOM 3644 N N . LEU A 1 484 ? 5.054 19.673 11.099 1.00 80.38 484 LEU A N 1
ATOM 3645 C CA . LEU A 1 484 ? 6.196 19.169 11.860 1.00 80.38 484 LEU A CA 1
ATOM 3646 C C . LEU A 1 484 ? 6.693 20.200 12.880 1.00 80.38 484 LEU A C 1
ATOM 3648 O O . LEU A 1 484 ? 7.013 19.835 14.007 1.00 80.38 484 LEU A O 1
ATOM 3652 N N . ARG A 1 485 ? 6.721 21.489 12.516 1.00 69.81 485 ARG A N 1
ATOM 3653 C CA . ARG A 1 485 ? 7.112 22.572 13.433 1.00 69.81 485 ARG A CA 1
ATOM 3654 C C . ARG A 1 485 ? 6.151 22.678 14.619 1.00 69.81 485 ARG A C 1
ATOM 3656 O O . ARG A 1 485 ? 6.608 22.744 15.755 1.00 69.81 485 ARG A O 1
ATOM 3663 N N . LYS A 1 486 ? 4.837 22.630 14.366 1.00 76.44 486 LYS A N 1
ATOM 3664 C CA . LYS A 1 486 ? 3.801 22.637 15.418 1.00 76.44 486 LYS A CA 1
ATOM 3665 C C . LYS A 1 486 ? 3.883 21.386 16.299 1.00 76.44 486 LYS A C 1
ATOM 3667 O O . LYS A 1 486 ? 3.816 21.492 17.520 1.00 76.44 486 LYS A O 1
ATOM 3672 N N . HIS A 1 487 ? 4.099 20.216 15.693 1.00 84.56 487 HIS A N 1
ATOM 3673 C CA . HIS A 1 487 ? 4.270 18.955 16.421 1.00 84.56 487 HIS A CA 1
ATOM 3674 C C . HIS A 1 487 ? 5.503 18.970 17.332 1.00 84.56 487 HIS A C 1
ATOM 3676 O O . HIS A 1 487 ? 5.411 18.604 18.500 1.00 84.56 487 HIS A O 1
ATOM 3682 N N . ASN A 1 488 ? 6.644 19.443 16.824 1.00 82.69 488 ASN A N 1
ATOM 3683 C CA . ASN A 1 488 ? 7.882 19.539 17.598 1.00 82.69 488 ASN A CA 1
ATOM 3684 C C . ASN A 1 488 ? 7.791 20.584 18.718 1.00 82.69 488 ASN A C 1
ATOM 3686 O O . ASN A 1 488 ? 8.327 20.346 19.794 1.00 82.69 488 ASN A O 1
ATOM 3690 N N . ALA A 1 489 ? 7.096 21.705 18.495 1.00 82.19 489 ALA A N 1
ATOM 3691 C CA . ALA A 1 489 ? 6.862 22.708 19.535 1.00 82.19 489 ALA A CA 1
ATOM 3692 C C . ALA A 1 489 ? 6.038 22.133 20.698 1.00 82.19 489 ALA A C 1
ATOM 3694 O O . ALA A 1 489 ? 6.426 22.272 21.853 1.00 82.19 489 ALA A O 1
ATOM 3695 N N . LYS A 1 490 ? 4.964 21.397 20.385 1.00 82.75 490 LYS A N 1
ATOM 3696 C CA . LYS A 1 490 ? 4.136 20.724 21.394 1.00 82.75 490 LYS A CA 1
ATOM 3697 C C . LYS A 1 490 ? 4.905 19.632 22.147 1.00 82.75 490 LYS A C 1
ATOM 3699 O O . LYS A 1 490 ? 4.740 19.475 23.351 1.00 82.75 490 LYS A O 1
ATOM 3704 N N . LEU A 1 491 ? 5.775 18.894 21.454 1.00 89.00 491 LEU A N 1
ATOM 3705 C CA . LEU A 1 491 ? 6.642 17.904 22.095 1.00 89.00 491 LEU A CA 1
ATOM 3706 C C . LEU A 1 491 ? 7.633 18.565 23.068 1.00 89.00 491 LEU A C 1
ATOM 3708 O O . LEU A 1 491 ? 7.818 18.063 24.171 1.00 89.00 491 LEU A O 1
ATOM 3712 N N . ALA A 1 492 ? 8.225 19.698 22.678 1.00 83.38 492 ALA A N 1
ATOM 3713 C CA . ALA A 1 492 ? 9.155 20.450 23.517 1.00 83.38 492 ALA A CA 1
ATOM 3714 C C . ALA A 1 492 ? 8.478 21.033 24.769 1.00 83.38 492 ALA A C 1
ATOM 3716 O O . ALA A 1 492 ? 9.081 21.058 25.838 1.00 83.38 492 ALA A O 1
ATOM 3717 N N . GLU A 1 493 ? 7.222 21.467 24.658 1.00 84.12 493 GLU A N 1
ATOM 3718 C CA . GLU A 1 493 ? 6.426 21.950 25.791 1.00 84.12 493 GLU A CA 1
ATOM 3719 C C . GLU A 1 493 ? 6.158 20.839 26.818 1.00 84.12 493 GLU A C 1
ATOM 3721 O O . GLU A 1 493 ? 6.424 21.027 28.003 1.00 84.12 493 GLU A O 1
ATOM 3726 N N . LEU A 1 494 ? 5.744 19.650 26.365 1.00 84.50 494 LEU A N 1
ATOM 3727 C CA . LEU A 1 494 ? 5.528 18.491 27.241 1.00 84.50 494 LEU A CA 1
ATOM 3728 C C . LEU A 1 494 ? 6.830 17.986 27.878 1.00 84.50 494 LEU A C 1
ATOM 3730 O O . LEU A 1 494 ? 6.841 17.594 29.044 1.00 84.50 494 LEU A O 1
ATOM 3734 N N . GLU A 1 495 ? 7.939 17.996 27.133 1.00 88.12 495 GLU A N 1
ATOM 3735 C CA . GLU A 1 495 ? 9.262 17.648 27.668 1.00 88.12 495 GLU A CA 1
ATOM 3736 C C . GLU A 1 495 ? 9.730 18.663 28.719 1.00 88.12 495 GLU A C 1
ATOM 3738 O O . GLU A 1 495 ? 10.319 18.272 29.728 1.00 88.12 495 GLU A O 1
ATOM 3743 N N . LYS A 1 496 ? 9.413 19.950 28.532 1.00 85.38 496 LYS A N 1
ATOM 3744 C CA . LYS A 1 496 ? 9.672 21.000 29.521 1.00 85.38 496 LYS A CA 1
ATOM 3745 C C . LYS A 1 496 ? 8.810 20.809 30.767 1.00 85.38 496 LYS A C 1
ATOM 3747 O O . LYS A 1 496 ? 9.342 20.874 31.870 1.00 85.38 496 LYS A O 1
ATOM 3752 N N . GLU A 1 497 ? 7.519 20.519 30.619 1.00 83.94 497 GLU A N 1
ATOM 3753 C CA . GLU A 1 497 ? 6.618 20.224 31.742 1.00 83.94 497 GLU A CA 1
ATOM 3754 C C . GLU A 1 497 ? 7.109 19.006 32.544 1.00 83.94 497 GLU A C 1
ATOM 3756 O O . GLU A 1 497 ? 7.228 19.076 33.768 1.00 83.94 497 GLU A O 1
ATOM 3761 N N . LEU A 1 498 ? 7.506 17.928 31.855 1.00 83.69 498 LEU A N 1
ATOM 3762 C CA . LEU A 1 498 ? 8.098 16.743 32.476 1.00 83.69 498 LEU A CA 1
ATOM 3763 C C . LEU A 1 498 ? 9.374 17.097 33.251 1.00 83.69 498 LEU A C 1
ATOM 3765 O O . LEU A 1 498 ? 9.511 16.689 34.401 1.00 83.69 498 LEU A O 1
ATOM 3769 N N . ALA A 1 499 ? 10.279 17.879 32.658 1.00 82.75 499 ALA A N 1
ATOM 3770 C CA . ALA A 1 499 ? 11.505 18.317 33.322 1.00 82.75 499 ALA A CA 1
ATOM 3771 C C . ALA A 1 499 ? 11.215 19.176 34.566 1.00 82.75 499 ALA A C 1
ATOM 3773 O O . ALA A 1 499 ? 11.861 19.007 35.596 1.00 82.75 499 ALA A O 1
ATOM 3774 N N . THR A 1 500 ? 10.208 20.050 34.498 1.00 78.69 500 THR A N 1
ATOM 3775 C CA . THR A 1 500 ? 9.814 20.934 35.608 1.00 78.69 500 THR A CA 1
ATOM 3776 C C . THR A 1 500 ? 9.238 20.135 36.782 1.00 78.69 500 THR A C 1
ATOM 3778 O O . THR A 1 500 ? 9.549 20.405 37.940 1.00 78.69 500 THR A O 1
ATOM 3781 N N . LEU A 1 501 ? 8.437 19.107 36.488 1.00 78.50 501 LEU A N 1
ATOM 3782 C CA . LEU A 1 501 ? 7.856 18.220 37.498 1.00 78.50 501 LEU A CA 1
ATOM 3783 C C . LEU A 1 501 ? 8.877 17.229 38.069 1.00 78.50 501 LEU A C 1
ATOM 3785 O O . LEU A 1 501 ? 8.828 16.925 39.259 1.00 78.50 501 LEU A O 1
ATOM 3789 N N . GLN A 1 502 ? 9.831 16.759 37.257 1.00 76.56 502 GLN A N 1
ATOM 3790 C CA . GLN A 1 502 ? 10.956 15.939 37.722 1.00 76.56 502 GLN A CA 1
ATOM 3791 C C . GLN A 1 502 ? 11.942 16.731 38.591 1.00 76.56 502 GLN A C 1
ATOM 3793 O O . GLN A 1 502 ? 12.572 16.144 39.465 1.00 76.56 502 GLN A O 1
ATOM 3798 N N . ALA A 1 503 ? 12.044 18.048 38.392 1.00 73.00 503 ALA A N 1
ATOM 3799 C CA . ALA A 1 503 ? 12.869 18.946 39.199 1.00 73.00 503 ALA A CA 1
ATOM 3800 C C . ALA A 1 503 ? 12.234 19.338 40.553 1.00 73.00 503 ALA A C 1
ATOM 3802 O O . ALA A 1 503 ? 12.796 20.161 41.270 1.00 73.00 503 ALA A O 1
ATOM 3803 N N . GLY A 1 504 ? 11.082 18.762 40.925 1.00 54.56 504 GLY A N 1
ATOM 3804 C CA . GLY A 1 504 ? 10.556 18.865 42.289 1.00 54.56 504 GLY A CA 1
ATOM 3805 C C . GLY A 1 504 ? 9.903 20.200 42.658 1.00 54.56 504 GLY A C 1
ATOM 3806 O O . GLY A 1 504 ? 9.989 20.610 43.808 1.00 54.56 504 GLY A O 1
ATOM 3807 N N . GLY A 1 505 ? 9.225 20.884 41.727 1.00 47.12 505 GLY A N 1
ATOM 3808 C CA . GLY A 1 505 ? 8.309 21.981 42.081 1.00 47.12 505 GLY A CA 1
ATOM 3809 C C . GLY A 1 505 ? 8.944 23.216 42.743 1.00 47.12 505 GLY A C 1
ATOM 3810 O O . GLY A 1 505 ? 8.242 23.971 43.411 1.00 47.12 505 GLY A O 1
ATOM 3811 N N . GLY A 1 506 ? 10.241 23.461 42.553 1.00 33.72 506 GLY A N 1
ATOM 3812 C CA . GLY A 1 506 ? 10.874 24.719 42.947 1.00 33.72 506 GLY A CA 1
ATOM 3813 C C . GLY A 1 506 ? 10.632 25.818 41.910 1.00 33.72 506 GLY A C 1
ATOM 3814 O O . GLY A 1 506 ? 10.983 25.657 40.740 1.00 33.72 506 GLY A O 1
ATOM 3815 N N . LYS A 1 507 ? 10.074 26.965 42.331 1.00 34.44 507 LYS A N 1
ATOM 3816 C CA . LYS A 1 507 ? 10.214 28.238 41.594 1.00 34.44 507 LYS A CA 1
ATOM 3817 C C . LYS A 1 507 ? 11.696 28.436 41.231 1.00 34.44 507 LYS A C 1
ATOM 3819 O O . LYS A 1 507 ? 12.543 28.100 42.061 1.00 34.44 507 LYS A O 1
ATOM 3824 N N . PRO A 1 508 ? 12.037 29.013 40.062 1.00 35.66 508 PRO A N 1
ATOM 3825 C CA . PRO A 1 508 ? 13.417 29.386 39.787 1.00 35.66 508 PRO A CA 1
ATOM 3826 C C . PRO A 1 508 ? 13.867 30.346 40.888 1.00 35.66 508 PRO A C 1
ATOM 3828 O O . PRO A 1 508 ? 13.329 31.447 41.023 1.00 35.66 508 PRO A O 1
ATOM 3831 N N . GLY A 1 509 ? 14.797 29.883 41.723 1.00 36.94 509 GLY A N 1
ATOM 3832 C CA . GLY A 1 509 ? 15.425 30.709 42.738 1.00 36.94 509 GLY A CA 1
ATOM 3833 C C . GLY A 1 509 ? 15.975 31.961 42.068 1.00 36.94 509 GLY A C 1
ATOM 3834 O O . GLY A 1 509 ? 16.588 31.887 41.003 1.00 36.94 509 GLY A O 1
ATOM 3835 N N . ASN A 1 510 ? 15.694 33.109 42.672 1.00 44.59 510 ASN A N 1
ATOM 3836 C CA . ASN A 1 510 ? 16.223 34.403 42.280 1.00 44.59 510 ASN A CA 1
ATOM 3837 C C . ASN A 1 510 ? 17.760 34.352 42.355 1.00 44.59 510 ASN A C 1
ATOM 3839 O O . ASN A 1 510 ? 18.347 34.591 43.408 1.00 44.59 510 ASN A O 1
ATOM 3843 N N . VAL A 1 511 ? 18.420 33.970 41.258 1.00 48.97 511 VAL A N 1
ATOM 3844 C CA . VAL A 1 511 ? 19.875 34.066 41.148 1.00 48.97 511 VAL A CA 1
ATOM 3845 C C . VAL A 1 511 ? 20.182 35.545 40.973 1.00 48.97 511 VAL A C 1
ATOM 3847 O O . VAL A 1 511 ? 19.942 36.116 39.911 1.00 48.97 511 VAL A O 1
ATOM 3850 N N . LYS A 1 512 ? 20.656 36.182 42.045 1.00 56.50 512 LYS A N 1
ATOM 3851 C CA . LYS A 1 512 ? 21.012 37.602 42.071 1.00 56.50 512 LYS A CA 1
ATOM 3852 C C . LYS A 1 512 ? 22.022 37.895 40.953 1.00 56.50 512 LYS A C 1
ATOM 3854 O O . LYS A 1 512 ? 23.159 37.435 41.005 1.00 56.50 512 LYS A O 1
ATOM 3859 N N . VAL A 1 513 ? 21.591 38.630 39.926 1.00 66.56 513 VAL A N 1
ATOM 3860 C CA . VAL A 1 513 ? 22.434 39.012 38.783 1.00 66.56 513 VAL A CA 1
ATOM 3861 C C . VAL A 1 513 ? 23.251 40.239 39.171 1.00 66.56 513 VAL A C 1
ATOM 3863 O O . VAL A 1 513 ? 22.712 41.338 39.303 1.00 66.56 513 VAL A O 1
ATOM 3866 N N . TYR A 1 514 ? 24.554 40.055 39.355 1.00 78.38 514 TYR A N 1
ATOM 3867 C CA . TYR A 1 514 ? 25.484 41.154 39.598 1.00 78.38 514 TYR A CA 1
ATOM 3868 C C . TYR A 1 514 ? 25.828 41.838 38.273 1.00 78.38 514 TYR A C 1
ATOM 3870 O O . TYR A 1 514 ? 26.021 41.165 37.263 1.00 78.38 514 TYR A O 1
ATOM 3878 N N . ARG A 1 515 ? 25.879 43.172 38.251 1.00 80.31 515 ARG A N 1
ATOM 3879 C CA . ARG A 1 515 ? 26.166 43.965 37.045 1.00 80.31 515 ARG A CA 1
ATOM 3880 C C . ARG A 1 515 ? 27.469 44.733 37.206 1.00 80.31 515 ARG A C 1
ATOM 3882 O O . ARG A 1 515 ? 27.806 45.160 38.308 1.00 80.31 515 ARG A O 1
ATOM 3889 N N . ALA A 1 516 ? 28.183 44.899 36.103 1.00 79.31 516 ALA A N 1
ATOM 3890 C CA . ALA A 1 516 ? 29.331 45.779 36.003 1.00 79.31 516 ALA A CA 1
ATOM 3891 C C . ALA A 1 516 ? 28.895 47.259 36.046 1.00 79.31 516 ALA A C 1
ATOM 3893 O O . ALA A 1 516 ? 27.724 47.554 35.786 1.00 79.31 516 ALA A O 1
ATOM 3894 N N . PRO A 1 517 ? 29.820 48.203 36.306 1.00 75.44 517 PRO A N 1
ATOM 3895 C CA . PRO A 1 517 ? 29.521 49.638 36.331 1.00 75.44 517 PRO A CA 1
ATOM 3896 C C . PRO A 1 517 ? 28.898 50.170 35.033 1.00 75.44 517 PRO A C 1
ATOM 3898 O O . PRO A 1 517 ? 28.089 51.087 35.071 1.00 75.44 517 PRO A O 1
ATOM 3901 N N . ASN A 1 518 ? 29.208 49.559 33.884 1.00 76.62 518 ASN A N 1
ATOM 3902 C CA . ASN A 1 518 ? 28.600 49.902 32.594 1.00 76.62 518 ASN A CA 1
ATOM 3903 C C . ASN A 1 518 ? 27.221 49.245 32.348 1.00 76.62 518 ASN A C 1
ATOM 3905 O O . ASN A 1 518 ? 26.741 49.218 31.217 1.00 76.62 518 ASN A O 1
ATOM 3909 N N . GLY A 1 519 ? 26.611 48.642 33.375 1.00 75.25 519 GLY A N 1
ATOM 3910 C CA . GLY A 1 519 ? 25.290 48.010 33.324 1.00 75.25 519 GLY A CA 1
ATOM 3911 C C . GLY A 1 519 ? 25.259 46.581 32.766 1.00 75.25 519 GLY A C 1
ATOM 3912 O O . GLY A 1 519 ? 24.241 45.887 32.921 1.00 75.25 519 GLY A O 1
ATOM 3913 N N . LYS A 1 520 ? 26.354 46.088 32.164 1.00 77.81 520 LYS A N 1
ATOM 3914 C CA . LYS A 1 520 ? 26.412 44.711 31.650 1.00 77.81 520 LYS A CA 1
ATOM 3915 C C . LYS A 1 520 ? 26.347 43.695 32.798 1.00 77.81 520 LYS A C 1
ATOM 3917 O O . LYS A 1 520 ? 27.117 43.813 33.750 1.00 77.81 520 LYS A O 1
ATOM 3922 N N . PRO A 1 521 ? 25.458 42.689 32.737 1.00 79.88 521 PRO A N 1
ATOM 3923 C CA . PRO A 1 521 ? 25.385 41.651 33.760 1.00 79.88 521 PRO A CA 1
ATOM 3924 C C . PRO A 1 521 ? 26.594 40.714 33.686 1.00 79.88 521 PRO A C 1
ATOM 3926 O O . PRO A 1 521 ? 26.987 40.294 32.598 1.00 79.88 521 PRO A O 1
ATOM 3929 N N . PHE A 1 522 ? 27.154 40.356 34.840 1.00 77.88 522 PHE A N 1
ATOM 3930 C CA . PHE A 1 522 ? 28.112 39.260 34.947 1.00 77.88 522 PHE A CA 1
ATOM 3931 C C . PHE A 1 522 ? 27.388 37.910 34.781 1.00 77.88 522 PHE A C 1
ATOM 3933 O O . PHE A 1 522 ? 26.222 37.790 35.179 1.00 77.88 522 PHE A O 1
ATOM 3940 N N . PRO A 1 523 ? 28.052 36.881 34.218 1.00 79.25 523 PRO A N 1
ATOM 3941 C CA . PRO A 1 523 ? 27.520 35.524 34.182 1.00 79.25 523 PRO A CA 1
ATOM 3942 C C . PRO A 1 523 ? 27.099 35.039 35.571 1.00 79.25 523 PRO A C 1
ATOM 3944 O O . PRO A 1 523 ? 27.808 35.224 36.560 1.00 79.25 523 PRO A O 1
ATOM 3947 N N . THR A 1 524 ? 25.941 34.388 35.651 1.00 73.62 524 THR A N 1
ATOM 3948 C CA . THR A 1 524 ? 25.327 33.991 36.927 1.00 73.62 524 THR A CA 1
ATOM 3949 C C . THR A 1 524 ? 26.170 33.000 37.731 1.00 73.62 524 THR A C 1
ATOM 3951 O O . THR A 1 524 ? 26.060 32.971 38.954 1.00 73.62 524 THR A O 1
ATOM 3954 N N . HIS A 1 525 ? 27.043 32.222 37.082 1.00 72.44 525 HIS A N 1
ATOM 3955 C CA . HIS A 1 525 ? 27.933 31.263 37.746 1.00 72.44 525 HIS A CA 1
ATOM 3956 C C . HIS A 1 525 ? 29.220 31.878 38.317 1.00 72.44 525 HIS A C 1
ATOM 3958 O O . HIS A 1 525 ? 29.965 31.165 38.984 1.00 72.44 525 HIS A O 1
ATOM 3964 N N . TRP A 1 526 ? 29.499 33.166 38.075 1.00 76.31 526 TRP A N 1
ATOM 3965 C CA . TRP A 1 526 ? 30.684 33.849 38.624 1.00 76.31 526 TRP A CA 1
ATOM 3966 C C . TRP A 1 526 ? 30.506 34.275 40.085 1.00 76.31 526 TRP A C 1
ATOM 3968 O O . TRP A 1 526 ? 31.491 34.483 40.789 1.00 76.31 526 TRP A O 1
ATOM 3978 N N . GLY A 1 527 ? 29.261 34.373 40.560 1.00 73.56 527 GLY A N 1
ATOM 3979 C CA . GLY A 1 527 ? 28.949 34.843 41.909 1.00 73.56 527 GLY A CA 1
ATOM 3980 C C . GLY A 1 527 ? 29.106 36.360 42.077 1.00 73.56 527 GLY A C 1
ATOM 3981 O O . GLY A 1 527 ? 29.166 37.112 41.104 1.00 73.56 527 GLY A O 1
ATOM 3982 N N . ALA A 1 528 ? 29.118 36.822 43.330 1.00 79.75 528 ALA A N 1
ATOM 3983 C CA . ALA A 1 528 ? 29.210 38.243 43.662 1.00 79.75 528 ALA A CA 1
ATOM 3984 C C . ALA A 1 528 ? 30.629 38.794 43.416 1.00 79.75 528 ALA A C 1
ATOM 3986 O O . ALA A 1 528 ? 31.593 38.162 43.856 1.00 79.75 528 ALA A O 1
ATOM 3987 N N . PRO A 1 529 ? 30.783 39.977 42.789 1.00 81.69 529 PRO A N 1
ATOM 3988 C CA . PRO A 1 529 ? 32.081 40.628 42.697 1.00 81.69 529 PRO A CA 1
ATOM 3989 C C . PRO A 1 529 ? 32.565 41.080 44.091 1.00 81.69 529 PRO A C 1
ATOM 3991 O O . PRO A 1 529 ? 31.738 41.330 44.978 1.00 81.69 529 PRO A O 1
ATOM 3994 N N . PRO A 1 530 ? 33.889 41.215 44.302 1.00 80.06 530 PRO A N 1
ATOM 3995 C CA . PRO A 1 530 ? 34.453 41.718 45.551 1.00 80.06 530 PRO A CA 1
ATOM 3996 C C . PRO A 1 530 ? 33.843 43.072 45.936 1.00 80.06 530 PRO A C 1
ATOM 3998 O O . PRO A 1 530 ? 33.770 43.981 45.112 1.00 80.06 530 PRO A O 1
ATOM 4001 N N . ARG A 1 531 ? 33.400 43.205 47.194 1.00 70.19 531 ARG A N 1
ATOM 4002 C CA . ARG A 1 531 ? 32.726 44.419 47.697 1.00 70.19 531 ARG A CA 1
ATOM 4003 C C . ARG A 1 531 ? 33.693 45.539 48.081 1.00 70.19 531 ARG A C 1
ATOM 4005 O O . ARG A 1 531 ? 33.277 46.687 48.163 1.00 70.19 531 ARG A O 1
ATOM 4012 N N . ILE A 1 532 ? 34.959 45.198 48.313 1.00 61.34 532 ILE A N 1
ATOM 4013 C CA . ILE A 1 532 ? 36.029 46.126 48.683 1.00 61.34 532 ILE A CA 1
ATOM 4014 C C . ILE A 1 532 ? 37.047 46.108 47.546 1.00 61.34 532 ILE A C 1
ATOM 4016 O O . ILE A 1 532 ? 37.528 45.043 47.150 1.00 61.34 532 ILE A O 1
ATOM 4020 N N . GLY A 1 533 ? 37.332 47.279 46.988 1.00 65.06 533 GLY A N 1
ATOM 4021 C CA . GLY A 1 533 ? 38.235 47.441 45.857 1.00 65.06 533 GLY A CA 1
ATOM 4022 C C . GLY A 1 533 ? 39.256 48.539 46.105 1.00 65.06 533 GLY A C 1
ATOM 4023 O O . GLY A 1 533 ? 39.028 49.451 46.895 1.00 65.06 533 GLY A O 1
ATOM 4024 N N . THR A 1 534 ? 40.381 48.443 45.408 1.00 68.75 534 THR A N 1
ATOM 4025 C CA . THR A 1 534 ? 41.380 49.509 45.325 1.00 68.75 534 THR A CA 1
ATOM 4026 C C . THR A 1 534 ? 40.811 50.736 44.597 1.00 68.75 534 THR A C 1
ATOM 4028 O O . THR A 1 534 ? 39.906 50.616 43.772 1.00 68.75 534 THR A O 1
ATOM 4031 N N . ARG A 1 535 ? 41.313 51.936 44.912 1.00 69.69 535 ARG A N 1
ATOM 4032 C CA . ARG A 1 535 ? 40.787 53.217 44.393 1.00 69.69 535 ARG A CA 1
ATOM 4033 C C . ARG A 1 535 ? 41.312 53.596 42.997 1.00 69.69 535 ARG A C 1
ATOM 4035 O O . ARG A 1 535 ? 41.260 54.759 42.615 1.00 69.69 535 ARG A O 1
ATOM 4042 N N . ASP A 1 536 ? 41.853 52.632 42.261 1.00 76.50 536 ASP A N 1
ATOM 4043 C CA . ASP A 1 536 ? 42.397 52.804 40.916 1.00 76.50 536 ASP A CA 1
ATOM 4044 C C . ASP A 1 536 ? 41.317 52.608 39.841 1.00 76.50 536 ASP A C 1
ATOM 4046 O O . ASP A 1 536 ? 40.439 51.763 39.980 1.00 76.50 536 ASP A O 1
ATOM 4050 N N . LEU A 1 537 ? 41.378 53.375 38.749 1.00 77.06 537 LEU A N 1
ATOM 4051 C CA . LEU A 1 537 ? 40.436 53.258 37.634 1.00 77.06 537 LEU A CA 1
ATOM 4052 C C . LEU A 1 537 ? 41.125 52.572 36.451 1.00 77.06 537 LEU A C 1
ATOM 4054 O O . LEU A 1 537 ? 41.943 53.179 35.764 1.00 77.06 537 LEU A O 1
ATOM 4058 N N . ARG A 1 538 ? 40.813 51.295 36.217 1.00 79.38 538 ARG A N 1
ATOM 4059 C CA . ARG A 1 538 ? 41.382 50.497 35.122 1.00 79.38 538 ARG A CA 1
ATOM 4060 C C . ARG A 1 538 ? 40.297 49.937 34.210 1.00 79.38 538 ARG A C 1
ATOM 4062 O O . ARG A 1 538 ? 39.236 49.554 34.706 1.00 79.38 538 ARG A O 1
ATOM 4069 N N . PRO A 1 539 ? 40.557 49.809 32.900 1.00 81.75 539 PRO A N 1
ATOM 4070 C CA . PRO A 1 539 ? 39.646 49.124 31.996 1.00 81.75 539 PRO A CA 1
ATOM 4071 C C . PRO A 1 539 ? 39.508 47.644 32.381 1.00 81.75 539 PRO A C 1
ATOM 4073 O O . PRO A 1 539 ? 40.491 46.940 32.617 1.00 81.75 539 PRO A O 1
ATOM 4076 N N . PHE A 1 540 ? 38.268 47.166 32.447 1.00 85.69 540 PHE A N 1
ATOM 4077 C CA . PHE A 1 540 ? 37.942 45.773 32.705 1.00 85.69 540 PHE A CA 1
ATOM 4078 C C . PHE A 1 540 ? 38.066 44.933 31.425 1.00 85.69 540 PHE A C 1
ATOM 4080 O O . PHE A 1 540 ? 37.561 45.337 30.370 1.00 85.69 540 PHE A O 1
ATOM 4087 N N . PRO A 1 541 ? 38.658 43.727 31.505 1.00 76.06 541 PRO A N 1
ATOM 4088 C CA . PRO A 1 541 ? 38.677 42.774 30.398 1.00 76.06 541 PRO A CA 1
ATOM 4089 C C . PRO A 1 541 ? 37.259 42.420 29.924 1.00 76.06 541 PRO A C 1
ATOM 4091 O O . PRO A 1 541 ? 36.306 42.462 30.699 1.00 76.06 541 PRO A O 1
ATOM 4094 N N . GLY A 1 542 ? 37.091 42.060 28.648 1.00 73.25 542 GLY A N 1
ATOM 4095 C CA . GLY A 1 542 ? 35.805 41.565 28.126 1.00 73.25 542 GLY A CA 1
ATOM 4096 C C . GLY A 1 542 ? 34.710 42.626 27.924 1.00 73.25 542 GLY A C 1
ATOM 4097 O O . GLY A 1 542 ? 33.553 42.280 27.688 1.00 73.25 542 GLY A O 1
ATOM 4098 N N . GLY A 1 543 ? 35.051 43.919 27.985 1.00 78.81 543 GLY A N 1
ATOM 4099 C CA . GLY A 1 543 ? 34.126 45.012 27.664 1.00 78.81 543 GLY A CA 1
ATOM 4100 C C . GLY A 1 543 ? 33.104 45.321 28.765 1.00 78.81 543 GLY A C 1
ATOM 4101 O O . GLY A 1 543 ? 31.981 45.734 28.451 1.00 78.81 543 GLY A O 1
ATOM 4102 N N . TYR A 1 544 ? 33.477 45.115 30.034 1.00 81.81 544 TYR A N 1
ATOM 4103 C CA . TYR A 1 544 ? 32.675 45.419 31.234 1.00 81.81 544 TYR A CA 1
ATOM 4104 C C . TYR A 1 544 ? 32.886 46.847 31.789 1.00 81.81 544 TYR A C 1
ATOM 4106 O O . TYR A 1 544 ? 32.394 47.172 32.867 1.00 81.81 544 TYR A O 1
ATOM 4114 N N . GLY A 1 545 ? 33.558 47.730 31.043 1.00 83.69 545 GLY A N 1
ATOM 4115 C CA . GLY A 1 545 ? 33.767 49.132 31.425 1.00 83.69 545 GLY A CA 1
ATOM 4116 C C . GLY A 1 545 ? 35.105 49.333 32.126 1.00 83.69 545 GLY A C 1
ATOM 4117 O O . GLY A 1 545 ? 36.083 48.706 31.736 1.00 83.69 545 GLY A O 1
ATOM 4118 N N . GLN A 1 546 ? 35.155 50.201 33.135 1.00 84.94 546 GLN A N 1
ATOM 4119 C CA . GLN A 1 546 ? 36.363 50.497 33.911 1.00 84.94 546 GLN A CA 1
ATOM 4120 C C . GLN A 1 546 ? 36.039 50.652 35.403 1.00 84.94 546 GLN A C 1
ATOM 4122 O O . GLN A 1 546 ? 34.918 51.020 35.754 1.00 84.94 546 GLN A O 1
ATOM 4127 N N . GLY A 1 547 ? 36.998 50.351 36.279 1.00 82.69 547 GLY A N 1
ATOM 4128 C CA . GLY A 1 547 ? 36.828 50.400 37.733 1.00 82.69 547 GLY A CA 1
ATOM 4129 C C . GLY A 1 547 ? 38.035 49.843 38.494 1.00 82.69 547 GLY A C 1
ATOM 4130 O O . GLY A 1 547 ? 39.133 49.783 37.944 1.00 82.69 547 GLY A O 1
ATOM 4131 N N . SER A 1 548 ? 37.824 49.412 39.743 1.00 83.25 548 SER A N 1
ATOM 4132 C CA . SER A 1 548 ? 38.906 48.984 40.644 1.00 83.25 548 SER A CA 1
ATOM 4133 C C . SER A 1 548 ? 39.739 47.822 40.107 1.00 83.25 548 SER A C 1
ATOM 4135 O O . SER A 1 548 ? 39.211 46.835 39.580 1.00 83.25 548 SER A O 1
ATOM 4137 N N . GLY A 1 549 ? 41.054 47.883 40.319 1.00 79.75 549 GLY A N 1
ATOM 4138 C CA . GLY A 1 549 ? 41.984 46.813 39.963 1.00 79.75 549 GLY A CA 1
ATOM 4139 C C . GLY A 1 549 ? 41.618 45.465 40.595 1.00 79.75 549 GLY A C 1
ATOM 4140 O O . GLY A 1 549 ? 41.817 44.419 39.975 1.00 79.75 549 GLY A O 1
ATOM 4141 N N . THR A 1 550 ? 41.008 45.468 41.786 1.00 83.12 550 THR A N 1
ATOM 4142 C CA . THR A 1 550 ? 40.482 44.259 42.444 1.00 83.12 550 THR A CA 1
ATOM 4143 C C . THR A 1 550 ? 39.348 43.608 41.649 1.00 83.12 550 THR A C 1
ATOM 4145 O O . THR A 1 550 ? 39.359 42.391 41.453 1.00 83.12 550 THR A O 1
ATOM 4148 N N . ILE A 1 551 ? 38.394 44.400 41.142 1.00 84.25 551 ILE A N 1
ATOM 4149 C CA . ILE A 1 551 ? 37.313 43.890 40.287 1.00 84.25 551 ILE A CA 1
ATOM 4150 C C . ILE A 1 551 ? 37.883 43.443 38.936 1.00 84.25 551 ILE A C 1
ATOM 4152 O O . ILE A 1 551 ? 37.523 42.369 38.460 1.00 84.25 551 ILE A O 1
ATOM 4156 N N . ALA A 1 552 ? 38.830 44.190 38.357 1.00 83.75 552 ALA A N 1
ATOM 4157 C CA . ALA A 1 552 ? 39.481 43.822 37.098 1.00 83.75 552 ALA A CA 1
ATOM 4158 C C . ALA A 1 552 ? 40.184 42.453 37.185 1.00 83.75 552 ALA A C 1
ATOM 4160 O O . ALA A 1 552 ? 39.987 41.594 36.324 1.00 83.75 552 ALA A O 1
ATOM 4161 N N . LYS A 1 553 ? 40.951 42.213 38.260 1.00 85.81 553 LYS A N 1
ATOM 4162 C CA . LYS A 1 553 ? 41.614 40.923 38.519 1.00 85.81 553 LYS A CA 1
ATOM 4163 C C . LYS A 1 553 ? 40.614 39.798 38.772 1.00 85.81 553 LYS A C 1
ATOM 4165 O O . LYS A 1 553 ? 40.828 38.683 38.306 1.00 85.81 553 LYS A O 1
ATOM 4170 N N . TRP A 1 554 ? 39.522 40.072 39.486 1.00 87.50 554 TRP A N 1
ATOM 4171 C CA . TRP A 1 554 ? 38.464 39.087 39.716 1.00 87.50 554 TRP A CA 1
ATOM 4172 C C . TRP A 1 554 ? 37.754 38.685 38.414 1.00 87.50 554 TRP A C 1
ATOM 4174 O O . TRP A 1 554 ? 37.562 37.493 38.173 1.00 87.50 554 TRP A O 1
ATOM 4184 N N . ILE A 1 555 ? 37.444 39.651 37.537 1.00 84.56 555 ILE A N 1
ATOM 4185 C CA . ILE A 1 555 ? 36.891 39.392 36.197 1.00 84.56 555 ILE A CA 1
ATOM 4186 C C . ILE A 1 555 ? 37.866 38.528 35.395 1.00 84.56 555 ILE A C 1
ATOM 4188 O O . ILE A 1 555 ? 37.464 37.493 34.869 1.00 84.56 555 ILE A O 1
ATOM 4192 N N . GLN A 1 556 ? 39.149 38.902 35.355 1.00 85.56 556 GLN A N 1
ATOM 4193 C CA . GLN A 1 556 ? 40.165 38.149 34.621 1.00 85.56 556 GLN A CA 1
ATOM 4194 C C . GLN A 1 556 ? 40.293 36.713 35.144 1.00 85.56 556 GLN A C 1
ATOM 4196 O O . GLN A 1 556 ? 40.240 35.776 34.359 1.00 85.56 556 GLN A O 1
ATOM 4201 N N . LYS A 1 557 ? 40.343 36.516 36.467 1.00 84.56 557 LYS A N 1
ATOM 4202 C CA . LYS A 1 557 ? 40.422 35.185 37.086 1.00 84.56 557 LYS A CA 1
ATOM 4203 C C . LYS A 1 557 ? 39.217 34.305 36.745 1.00 84.56 557 LYS A C 1
ATOM 4205 O O . LYS A 1 557 ? 39.395 33.118 36.492 1.00 84.56 557 LYS A O 1
ATOM 4210 N N . ASN A 1 558 ? 38.003 34.857 36.726 1.00 83.06 558 ASN A N 1
ATOM 4211 C CA . ASN A 1 558 ? 36.808 34.102 36.336 1.00 83.06 558 ASN A CA 1
ATOM 4212 C C . ASN A 1 558 ? 36.775 33.803 34.834 1.00 83.06 558 ASN A C 1
ATOM 4214 O O . ASN A 1 558 ? 36.405 32.697 34.447 1.00 83.06 558 ASN A O 1
ATOM 4218 N N . MET A 1 559 ? 37.223 34.737 33.991 1.00 79.81 559 MET A N 1
ATOM 4219 C CA . MET A 1 559 ? 37.404 34.489 32.559 1.00 79.81 559 MET A CA 1
ATOM 4220 C C . MET A 1 559 ? 38.462 33.414 32.300 1.00 79.81 559 MET A C 1
ATOM 4222 O O . MET A 1 559 ? 38.247 32.545 31.459 1.00 79.81 559 MET A O 1
ATOM 4226 N N . ASP A 1 560 ? 39.566 33.422 33.045 1.00 76.81 560 ASP A N 1
ATOM 4227 C CA . ASP A 1 560 ? 40.620 32.412 32.962 1.00 76.81 560 ASP A CA 1
ATOM 4228 C C . ASP A 1 560 ? 40.143 31.061 33.504 1.00 76.81 560 ASP A C 1
ATOM 4230 O O . ASP A 1 560 ? 40.450 30.028 32.917 1.00 76.81 560 ASP A O 1
ATOM 4234 N N . ALA A 1 561 ? 39.321 31.044 34.558 1.00 71.69 561 ALA A N 1
ATOM 4235 C CA . ALA A 1 561 ? 38.673 29.834 35.060 1.00 71.69 561 ALA A CA 1
ATOM 4236 C C . ALA A 1 561 ? 37.647 29.270 34.063 1.00 71.69 561 ALA A C 1
ATOM 4238 O O . ALA A 1 561 ? 37.566 28.055 33.890 1.00 71.69 561 ALA A O 1
ATOM 4239 N N . ASP A 1 562 ? 36.895 30.119 33.362 1.00 65.00 562 ASP A N 1
ATOM 4240 C CA . ASP A 1 562 ? 35.999 29.701 32.280 1.00 65.00 562 ASP A CA 1
ATOM 4241 C C . ASP A 1 562 ? 36.785 29.206 31.058 1.00 65.00 562 ASP A C 1
ATOM 4243 O O . ASP A 1 562 ? 36.420 28.201 30.446 1.00 65.00 562 ASP A O 1
ATOM 4247 N N . LYS A 1 563 ? 37.920 29.840 30.749 1.00 64.19 563 LYS A N 1
ATOM 4248 C CA . LYS A 1 563 ? 38.859 29.400 29.711 1.00 64.19 563 LYS A CA 1
ATOM 4249 C C . LYS A 1 563 ? 39.517 28.063 30.079 1.00 64.19 563 LYS A C 1
ATOM 4251 O O . LYS A 1 563 ? 39.655 27.202 29.214 1.00 64.19 563 LYS A O 1
ATOM 4256 N N . ALA A 1 564 ? 39.819 27.836 31.360 1.00 57.12 564 ALA A N 1
ATOM 4257 C CA . ALA A 1 564 ? 40.307 26.565 31.900 1.00 57.12 564 ALA A CA 1
ATOM 4258 C C . ALA A 1 564 ? 39.218 25.470 31.919 1.00 57.12 564 ALA A C 1
ATOM 4260 O O . ALA A 1 564 ? 39.509 24.304 31.653 1.00 57.12 564 ALA A O 1
ATOM 4261 N N . LYS A 1 565 ? 37.942 25.834 32.123 1.00 50.94 565 LYS A N 1
ATOM 4262 C CA . LYS A 1 565 ? 36.767 24.956 31.915 1.00 50.94 565 LYS A CA 1
ATOM 4263 C C . LYS A 1 565 ? 36.475 24.673 30.431 1.00 50.94 565 LYS A C 1
ATOM 4265 O O . LYS A 1 565 ? 35.724 23.751 30.121 1.00 50.94 565 LYS A O 1
ATOM 4270 N N . GLY A 1 566 ? 37.121 25.403 29.520 1.00 41.44 566 GLY A N 1
ATOM 4271 C CA . GLY A 1 566 ? 37.274 25.068 28.100 1.00 41.44 566 GLY A CA 1
ATOM 4272 C C . GLY A 1 566 ? 38.305 23.960 27.818 1.00 41.44 566 GLY A C 1
ATOM 4273 O O . GLY A 1 566 ? 38.578 23.670 26.655 1.00 41.44 566 GLY A O 1
ATOM 4274 N N . GLY A 1 567 ? 38.872 23.336 28.859 1.00 41.41 567 GLY A N 1
ATOM 4275 C CA . GLY A 1 567 ? 39.723 22.146 28.791 1.00 41.41 567 GLY A CA 1
ATOM 4276 C C . GLY A 1 567 ? 38.954 20.812 28.668 1.00 41.41 567 GLY A C 1
ATOM 4277 O O . GLY A 1 567 ? 37.726 20.793 28.575 1.00 41.41 567 GLY A O 1
ATOM 4278 N N . PRO A 1 568 ? 39.662 19.665 28.662 1.00 37.22 568 PRO A N 1
ATOM 4279 C CA . PRO A 1 568 ? 39.280 18.370 28.067 1.00 37.22 568 PRO A CA 1
ATOM 4280 C C . PRO A 1 568 ? 38.118 17.597 28.728 1.00 37.22 568 PRO A C 1
ATOM 4282 O O . PRO A 1 568 ? 38.028 16.389 28.541 1.00 37.22 568 PRO A O 1
ATOM 4285 N N . GLY A 1 569 ? 37.219 18.264 29.459 1.00 46.12 569 GLY A N 1
ATOM 4286 C CA . GLY A 1 569 ? 35.942 17.719 29.941 1.00 46.12 569 GLY A CA 1
ATOM 4287 C C . GLY A 1 569 ? 34.738 18.016 29.029 1.00 46.12 569 GLY A C 1
ATOM 4288 O O . GLY A 1 569 ? 33.736 17.308 29.087 1.00 46.12 569 GLY A O 1
ATOM 4289 N N . ASN A 1 570 ? 34.819 19.015 28.137 1.00 57.03 570 ASN A N 1
ATOM 4290 C CA . ASN A 1 570 ? 33.750 19.318 27.164 1.00 57.03 570 ASN A CA 1
ATOM 4291 C C . ASN A 1 570 ? 33.969 18.631 25.799 1.00 57.03 570 ASN A C 1
ATOM 4293 O O . ASN A 1 570 ? 33.056 18.507 24.986 1.00 57.03 570 ASN A O 1
ATOM 4297 N N . LYS A 1 571 ? 35.169 18.101 25.540 1.00 58.88 571 LYS A N 1
ATOM 4298 C CA . LYS A 1 571 ? 35.464 17.384 24.291 1.00 58.88 571 LYS A CA 1
ATOM 4299 C C . LYS A 1 571 ? 34.589 16.131 24.170 1.00 58.88 571 LYS A C 1
ATOM 4301 O O . LYS A 1 571 ? 33.932 15.948 23.153 1.00 58.88 571 LYS A O 1
ATOM 4306 N N . GLN A 1 572 ? 34.478 15.328 25.231 1.00 63.25 572 GLN A N 1
ATOM 4307 C CA . GLN A 1 572 ? 33.633 14.126 25.265 1.00 63.25 572 GLN A CA 1
ATOM 4308 C C . GLN A 1 572 ? 32.136 14.465 25.243 1.00 63.25 572 GLN A C 1
ATOM 4310 O O . GLN A 1 572 ? 31.369 13.763 24.589 1.00 63.25 572 GLN A O 1
ATOM 4315 N N . ALA A 1 573 ? 31.711 15.557 25.889 1.00 68.50 573 ALA A N 1
ATOM 4316 C CA . ALA A 1 573 ? 30.318 16.007 25.853 1.00 68.50 573 ALA A CA 1
ATOM 4317 C C . ALA A 1 573 ? 29.909 16.478 24.446 1.00 68.50 573 ALA A C 1
ATOM 4319 O O . ALA A 1 573 ? 28.861 16.076 23.936 1.00 68.50 573 ALA A O 1
ATOM 4320 N N . ARG A 1 574 ? 30.763 17.259 23.770 1.00 75.19 574 ARG A N 1
ATOM 4321 C CA . ARG A 1 574 ? 30.546 17.688 22.382 1.00 75.19 574 ARG A CA 1
ATOM 4322 C C . ARG A 1 574 ? 30.615 16.517 21.402 1.00 75.19 574 ARG A C 1
ATOM 4324 O O . ARG A 1 574 ? 29.763 16.439 20.522 1.00 75.19 574 ARG A O 1
ATOM 4331 N N . ILE A 1 575 ? 31.542 15.576 21.598 1.00 78.19 575 ILE A N 1
ATOM 4332 C CA . ILE A 1 575 ? 31.597 14.304 20.858 1.00 78.19 575 ILE A CA 1
ATOM 4333 C C . ILE A 1 575 ? 30.272 13.545 21.008 1.00 78.19 575 ILE A C 1
ATOM 4335 O O . ILE A 1 575 ? 29.678 13.171 20.003 1.00 78.19 575 ILE A O 1
ATOM 4339 N N . ALA A 1 576 ? 29.759 13.381 22.231 1.00 76.25 576 ALA A N 1
ATOM 4340 C CA . ALA A 1 576 ? 28.517 12.649 22.481 1.00 76.25 576 ALA A CA 1
ATOM 4341 C C . ALA A 1 576 ? 27.282 13.335 21.866 1.00 76.25 576 ALA A C 1
ATOM 4343 O O . ALA A 1 576 ? 26.355 12.664 21.403 1.00 76.25 576 ALA A O 1
ATOM 4344 N N . VAL A 1 577 ? 27.253 14.671 21.841 1.00 77.56 577 VAL A N 1
ATOM 4345 C CA . VAL A 1 577 ? 26.193 15.449 21.178 1.00 77.56 577 VAL A CA 1
ATOM 4346 C C . VAL A 1 577 ? 26.287 15.321 19.653 1.00 77.56 577 VAL A C 1
ATOM 4348 O O . VAL A 1 577 ? 25.274 15.049 19.008 1.00 77.56 577 VAL A O 1
ATOM 4351 N N . LEU A 1 578 ? 27.488 15.440 19.077 1.00 82.31 578 LEU A N 1
ATOM 4352 C CA . LEU A 1 578 ? 27.722 15.280 17.638 1.00 82.31 578 LEU A CA 1
ATOM 4353 C C . LEU A 1 578 ? 27.411 13.860 17.158 1.00 82.31 578 LEU A C 1
ATOM 4355 O O . LEU A 1 578 ? 26.773 13.693 16.123 1.00 82.31 578 LEU A O 1
ATOM 4359 N N . GLU A 1 579 ? 27.779 12.831 17.924 1.00 85.00 579 GLU A N 1
ATOM 4360 C CA . GLU A 1 579 ? 27.451 11.435 17.616 1.00 85.00 579 GLU A CA 1
ATOM 4361 C C . GLU A 1 579 ? 25.935 11.200 17.576 1.00 85.00 579 GLU A C 1
ATOM 4363 O O . GLU A 1 579 ? 25.432 10.545 16.657 1.00 85.00 579 GLU A O 1
ATOM 4368 N N . LYS A 1 580 ? 25.183 11.783 18.522 1.00 83.81 580 LYS A N 1
ATOM 4369 C CA . LYS A 1 580 ? 23.713 11.718 18.534 1.00 83.81 580 LYS A CA 1
ATOM 4370 C C . LYS A 1 580 ? 23.089 12.452 17.345 1.00 83.81 580 LYS A C 1
ATOM 4372 O O . LYS A 1 580 ? 22.150 11.927 16.743 1.00 83.81 580 LYS A O 1
ATOM 4377 N N . GLU A 1 581 ? 23.608 13.620 16.974 1.00 81.00 581 GLU A N 1
ATOM 4378 C CA . GLU A 1 581 ? 23.079 14.401 15.849 1.00 81.00 581 GLU A CA 1
ATOM 4379 C C . GLU A 1 581 ? 23.407 13.749 14.493 1.00 81.00 581 GLU A C 1
ATOM 4381 O O . GLU A 1 581 ? 22.527 13.616 13.642 1.00 81.00 581 GLU A O 1
ATOM 4386 N N . ILE A 1 582 ? 24.618 13.207 14.318 1.00 88.44 582 ILE A N 1
ATOM 4387 C CA . ILE A 1 582 ? 25.006 12.412 13.139 1.00 88.44 582 ILE A CA 1
ATOM 4388 C C . ILE A 1 582 ? 24.117 11.168 13.015 1.00 88.44 582 ILE A C 1
ATOM 4390 O O . ILE A 1 582 ? 23.629 10.858 11.923 1.00 88.44 582 ILE A O 1
ATOM 4394 N N . ALA A 1 583 ? 23.856 10.462 14.121 1.00 83.00 583 ALA A N 1
ATOM 4395 C CA . ALA A 1 583 ? 22.960 9.308 14.125 1.00 83.00 583 ALA A CA 1
ATOM 4396 C C . ALA A 1 583 ? 21.529 9.698 13.717 1.00 83.00 583 ALA A C 1
ATOM 4398 O O . ALA A 1 583 ? 20.926 9.032 12.871 1.00 83.00 583 ALA A O 1
ATOM 4399 N N . ARG A 1 584 ? 21.010 10.813 14.245 1.00 84.31 584 ARG A N 1
ATOM 4400 C CA . ARG A 1 584 ? 19.696 11.369 13.890 1.00 84.31 584 ARG A CA 1
ATOM 4401 C C . ARG A 1 584 ? 19.620 11.779 12.416 1.00 84.31 584 ARG A C 1
ATOM 4403 O O . ARG A 1 584 ? 18.629 11.471 11.752 1.00 84.31 584 ARG A O 1
ATOM 4410 N N . MET A 1 585 ? 20.655 12.417 11.874 1.00 85.50 585 MET A N 1
ATOM 4411 C CA . MET A 1 585 ? 20.708 12.827 10.467 1.00 85.50 585 MET A CA 1
ATOM 4412 C C . MET A 1 585 ? 20.836 11.643 9.504 1.00 85.50 585 MET A C 1
ATOM 4414 O O . MET A 1 585 ? 20.200 11.652 8.446 1.00 85.50 585 MET A O 1
ATOM 4418 N N . LYS A 1 586 ? 21.601 10.601 9.855 1.00 83.88 586 LYS A N 1
ATOM 4419 C CA . LYS A 1 586 ? 21.675 9.342 9.086 1.00 83.88 586 LYS A CA 1
ATOM 4420 C C . LYS A 1 586 ? 20.346 8.598 9.105 1.00 83.88 586 LYS A C 1
ATOM 4422 O O . LYS A 1 586 ? 19.909 8.040 8.101 1.00 83.88 586 LYS A O 1
ATOM 4427 N N . ASP A 1 587 ? 19.671 8.618 10.242 1.00 75.00 587 ASP A N 1
ATOM 4428 C CA . ASP A 1 587 ? 18.363 8.012 10.409 1.00 75.00 587 ASP A CA 1
ATOM 4429 C C . ASP A 1 587 ? 17.264 8.750 9.626 1.00 75.00 587 ASP A C 1
ATOM 4431 O O . ASP A 1 587 ? 16.474 8.113 8.925 1.00 75.00 587 ASP A O 1
ATOM 4435 N N . PHE A 1 588 ? 17.282 10.086 9.634 1.00 81.88 588 PHE A N 1
ATOM 4436 C CA . PHE A 1 588 ? 16.466 10.911 8.742 1.00 81.88 588 PHE A CA 1
ATOM 4437 C C . PHE A 1 588 ? 16.783 10.624 7.269 1.00 81.88 588 PHE A C 1
ATOM 4439 O O . PHE A 1 588 ? 15.856 10.431 6.484 1.00 81.88 588 PHE A O 1
ATOM 4446 N N . ALA A 1 589 ? 18.064 10.484 6.901 1.00 79.25 589 ALA A N 1
ATOM 4447 C CA . ALA A 1 589 ? 18.472 10.181 5.529 1.00 79.25 589 ALA A CA 1
ATOM 4448 C C . ALA A 1 589 ? 17.887 8.862 4.993 1.00 79.25 589 ALA A C 1
ATOM 4450 O O . ALA A 1 589 ? 17.553 8.762 3.815 1.00 79.25 589 ALA A O 1
ATOM 4451 N N . ARG A 1 590 ? 17.715 7.856 5.863 1.00 70.56 590 ARG A N 1
ATOM 4452 C CA . ARG A 1 590 ? 17.101 6.566 5.504 1.00 70.56 590 ARG A CA 1
ATOM 4453 C C . ARG A 1 590 ? 15.590 6.644 5.277 1.00 70.56 590 ARG A C 1
ATOM 4455 O O . ARG A 1 590 ? 15.040 5.765 4.619 1.00 70.56 590 ARG A O 1
ATOM 4462 N N . ARG A 1 591 ? 14.905 7.642 5.845 1.00 68.06 591 ARG A N 1
ATOM 4463 C CA . ARG A 1 591 ? 13.430 7.726 5.845 1.00 68.06 591 ARG A CA 1
ATOM 4464 C C . ARG A 1 591 ? 12.871 8.855 4.990 1.00 68.06 591 ARG A C 1
ATOM 4466 O O . ARG A 1 591 ? 11.744 8.752 4.505 1.00 68.06 591 ARG A O 1
ATOM 4473 N N . ALA A 1 592 ? 13.617 9.941 4.841 1.00 73.69 592 ALA A N 1
ATOM 4474 C CA . ALA A 1 592 ? 13.190 11.102 4.085 1.00 73.69 592 ALA A CA 1
ATOM 4475 C C . ALA A 1 592 ? 13.265 10.831 2.578 1.00 73.69 592 ALA A C 1
ATOM 4477 O O . ALA A 1 592 ? 14.167 10.156 2.083 1.00 73.69 592 ALA A O 1
ATOM 4478 N N . ARG A 1 593 ? 12.314 11.392 1.825 1.00 68.00 593 ARG A N 1
ATOM 4479 C CA . ARG A 1 593 ? 12.428 11.478 0.366 1.00 68.00 593 ARG A CA 1
ATOM 4480 C C . ARG A 1 593 ? 13.042 12.822 0.028 1.00 68.00 593 ARG A C 1
ATOM 4482 O O . ARG A 1 593 ? 12.380 13.848 0.146 1.00 68.00 593 ARG A O 1
ATOM 4489 N N . PHE A 1 594 ? 14.299 12.805 -0.376 1.00 78.19 594 PHE A N 1
ATOM 4490 C CA . PHE A 1 594 ? 14.991 14.012 -0.794 1.00 78.19 594 PHE A CA 1
ATOM 4491 C C . PHE A 1 594 ? 14.678 14.345 -2.251 1.00 78.19 594 PHE A C 1
ATOM 4493 O O . PHE A 1 594 ? 14.569 13.455 -3.097 1.00 78.19 594 PHE A O 1
ATOM 4500 N N . THR A 1 595 ? 14.615 15.638 -2.563 1.00 79.25 595 THR A N 1
ATOM 4501 C CA . THR A 1 595 ? 14.950 16.101 -3.912 1.00 79.25 595 THR A CA 1
ATOM 4502 C C . THR A 1 595 ? 16.461 15.918 -4.128 1.00 79.25 595 THR A C 1
ATOM 4504 O O . THR A 1 595 ? 17.209 15.904 -3.148 1.00 79.25 595 THR A O 1
ATOM 4507 N N . PRO A 1 596 ? 16.963 15.777 -5.367 1.00 73.62 596 PRO A N 1
ATOM 4508 C CA . PRO A 1 596 ? 18.401 15.619 -5.609 1.00 73.62 596 PRO A CA 1
ATOM 4509 C C . PRO A 1 596 ? 19.255 16.719 -4.959 1.00 73.62 596 PRO A C 1
ATOM 4511 O O . PRO A 1 596 ? 20.276 16.422 -4.347 1.00 73.62 596 PRO A O 1
ATOM 4514 N N . GLU A 1 597 ? 18.797 17.971 -5.008 1.00 74.25 597 GLU A N 1
ATOM 4515 C CA . GLU A 1 597 ? 19.455 19.117 -4.365 1.00 74.25 597 GLU A CA 1
ATOM 4516 C C . GLU A 1 597 ? 19.369 19.061 -2.836 1.00 74.25 597 GLU A C 1
ATOM 4518 O O . GLU A 1 597 ? 20.363 19.289 -2.147 1.00 74.25 597 GLU A O 1
ATOM 4523 N N . GLY A 1 598 ? 18.204 18.695 -2.291 1.00 73.50 598 GLY A N 1
ATOM 4524 C CA . GLY A 1 598 ? 18.025 18.504 -0.853 1.00 73.50 598 GLY A CA 1
ATOM 4525 C C . GLY A 1 598 ? 18.912 17.385 -0.305 1.00 73.50 598 GLY A C 1
ATOM 4526 O O . GLY A 1 598 ? 19.449 17.513 0.791 1.00 73.50 598 GLY A O 1
ATOM 4527 N N . PHE A 1 599 ? 19.129 16.320 -1.082 1.00 86.81 599 PHE A N 1
ATOM 4528 C CA . PHE A 1 599 ? 20.034 15.233 -0.712 1.00 86.81 599 PHE A CA 1
ATOM 4529 C C . PHE A 1 599 ? 21.490 15.699 -0.678 1.00 86.81 599 PHE A C 1
ATOM 4531 O O . PHE A 1 599 ? 22.216 15.338 0.243 1.00 86.81 599 PHE A O 1
ATOM 4538 N N . GLN A 1 600 ? 21.916 16.525 -1.641 1.00 77.06 600 GLN A N 1
ATOM 4539 C CA . GLN A 1 600 ? 23.274 17.079 -1.651 1.00 77.06 600 GLN A CA 1
ATOM 4540 C C . GLN A 1 600 ? 23.509 18.040 -0.483 1.00 77.06 600 GLN A C 1
ATOM 4542 O O . GLN A 1 600 ? 24.540 17.939 0.178 1.00 77.06 600 GLN A O 1
ATOM 4547 N N . LYS A 1 601 ? 22.537 18.905 -0.158 1.00 81.62 601 LYS A N 1
ATOM 4548 C CA . LYS A 1 601 ? 22.609 19.777 1.029 1.00 81.62 601 LYS A CA 1
ATOM 4549 C C . LYS A 1 601 ? 22.676 18.964 2.324 1.00 81.62 601 LYS A C 1
ATOM 4551 O O . LYS A 1 601 ? 23.525 19.229 3.168 1.00 81.62 601 LYS A O 1
ATOM 4556 N N . HIS A 1 602 ? 21.848 17.925 2.443 1.00 85.50 602 HIS A N 1
ATOM 4557 C CA . HIS A 1 602 ? 21.859 17.015 3.593 1.00 85.50 602 HIS A CA 1
ATOM 4558 C C . HIS A 1 602 ? 23.186 16.260 3.723 1.00 85.50 602 HIS A C 1
ATOM 4560 O O . HIS A 1 602 ? 23.724 16.120 4.817 1.00 85.50 602 HIS A O 1
ATOM 4566 N N . LYS A 1 603 ? 23.748 15.807 2.596 1.00 87.44 603 LYS A N 1
ATOM 4567 C CA . LYS A 1 603 ? 25.054 15.141 2.545 1.00 87.44 603 LYS A CA 1
ATOM 4568 C C . LYS A 1 603 ? 26.187 16.085 2.956 1.00 87.44 603 LYS A C 1
ATOM 4570 O O . LYS A 1 603 ? 27.065 15.667 3.701 1.00 87.44 603 LYS A O 1
ATOM 4575 N N . ALA A 1 604 ? 26.154 17.341 2.511 1.00 84.94 604 ALA A N 1
ATOM 4576 C CA . ALA A 1 604 ? 27.141 18.351 2.886 1.00 84.94 604 ALA A CA 1
ATOM 4577 C C . ALA A 1 604 ? 27.082 18.685 4.387 1.00 84.94 604 ALA A C 1
ATOM 4579 O O . ALA A 1 604 ? 28.120 18.751 5.038 1.00 84.94 604 ALA A O 1
ATOM 4580 N N . GLN A 1 605 ? 25.879 18.818 4.954 1.00 82.56 605 GLN A N 1
ATOM 4581 C CA . GLN A 1 605 ? 25.695 19.036 6.393 1.00 82.56 605 GLN A CA 1
ATOM 4582 C C . GLN A 1 605 ? 26.185 17.843 7.226 1.00 82.56 605 GLN A C 1
ATOM 4584 O O . GLN A 1 605 ? 26.867 18.036 8.228 1.00 82.56 605 GLN A O 1
ATOM 4589 N N . LEU A 1 606 ? 25.899 16.611 6.788 1.00 90.56 606 LEU A N 1
ATOM 4590 C CA . LEU A 1 606 ? 26.403 15.408 7.452 1.00 90.56 606 LEU A CA 1
ATOM 4591 C C . LEU A 1 606 ? 27.938 15.350 7.422 1.00 90.56 606 LEU A C 1
ATOM 4593 O O . LEU A 1 606 ? 28.552 15.080 8.448 1.00 90.56 606 LEU A O 1
ATOM 4597 N N . ALA A 1 607 ? 28.546 15.661 6.275 1.00 86.88 607 ALA A N 1
ATOM 4598 C CA . ALA A 1 607 ? 29.999 15.692 6.126 1.00 86.88 607 ALA A CA 1
ATOM 4599 C C . ALA A 1 607 ? 30.658 16.769 7.008 1.00 86.88 607 ALA A C 1
ATOM 4601 O O . ALA A 1 607 ? 31.721 16.527 7.571 1.00 86.88 607 ALA A O 1
ATOM 4602 N N . ALA A 1 608 ? 30.025 17.937 7.168 1.00 85.19 608 ALA A N 1
ATOM 4603 C CA . ALA A 1 608 ? 30.519 18.995 8.049 1.00 85.19 608 ALA A CA 1
ATOM 4604 C C . ALA A 1 608 ? 30.517 18.570 9.529 1.00 85.19 608 ALA A C 1
ATOM 4606 O O . ALA A 1 608 ? 31.510 18.776 10.222 1.00 85.19 608 ALA A O 1
ATOM 4607 N N . LEU A 1 609 ? 29.449 17.912 9.997 1.00 84.50 609 LEU A N 1
ATOM 4608 C CA . LEU A 1 609 ? 29.369 17.397 11.371 1.00 84.50 609 LEU A CA 1
ATOM 4609 C C . LEU A 1 609 ? 30.332 16.227 11.616 1.00 84.50 609 LEU A C 1
ATOM 4611 O O . LEU A 1 609 ? 30.933 16.135 12.683 1.00 84.50 609 LEU A O 1
ATOM 4615 N N . GLU A 1 610 ? 30.503 15.334 10.635 1.00 89.06 610 GLU A N 1
ATOM 4616 C CA . GLU A 1 610 ? 31.489 14.247 10.708 1.00 89.06 610 GLU A CA 1
ATOM 4617 C C . GLU A 1 610 ? 32.926 14.788 10.750 1.00 89.06 610 GLU A C 1
ATOM 4619 O O . GLU A 1 610 ? 33.764 14.240 11.467 1.00 89.06 610 GLU A O 1
ATOM 4624 N N . LYS A 1 611 ? 33.197 15.897 10.049 1.00 84.88 611 LYS A N 1
ATOM 4625 C CA . LYS A 1 611 ? 34.476 16.610 10.109 1.00 84.88 611 LYS A CA 1
ATOM 4626 C C . LYS A 1 611 ? 34.709 17.253 11.479 1.00 84.88 611 LYS A C 1
ATOM 4628 O O . LYS A 1 611 ? 35.770 17.044 12.058 1.00 84.88 611 LYS A O 1
ATOM 4633 N N . GLU A 1 612 ? 33.714 17.953 12.028 1.00 82.56 612 GLU A N 1
ATOM 4634 C CA . GLU A 1 612 ? 33.783 18.537 13.378 1.00 82.56 612 GLU A CA 1
ATOM 4635 C C . GLU A 1 612 ? 34.028 17.449 14.441 1.00 82.56 612 GLU A C 1
ATOM 4637 O O . GLU A 1 612 ? 34.854 17.615 15.337 1.00 82.56 612 GLU A O 1
ATOM 4642 N N . LEU A 1 613 ? 33.379 16.285 14.307 1.00 84.44 613 LEU A N 1
ATOM 4643 C CA . LEU A 1 613 ? 33.607 15.129 15.178 1.00 84.44 613 LEU A CA 1
ATOM 4644 C C . LEU A 1 613 ? 35.042 14.581 15.062 1.00 84.44 613 LEU A C 1
ATOM 4646 O O . LEU A 1 613 ? 35.611 14.159 16.068 1.00 84.44 613 LEU A O 1
ATOM 4650 N N . ALA A 1 614 ? 35.625 14.567 13.860 1.00 81.25 614 ALA A N 1
ATOM 4651 C CA . ALA A 1 614 ? 36.990 14.092 13.625 1.00 81.25 614 ALA A CA 1
ATOM 4652 C C . ALA A 1 614 ? 38.049 15.055 14.191 1.00 81.25 614 ALA A C 1
ATOM 4654 O O . ALA A 1 614 ? 38.984 14.618 14.869 1.00 81.25 614 ALA A O 1
ATOM 4655 N N . GLU A 1 615 ? 37.865 16.362 13.991 1.00 79.81 615 GLU A N 1
ATOM 4656 C CA . GLU A 1 615 ? 38.704 17.419 14.573 1.00 79.81 615 GLU A CA 1
ATOM 4657 C C . GLU A 1 615 ? 38.651 17.357 16.109 1.00 79.81 615 GLU A C 1
ATOM 4659 O O . GLU A 1 615 ? 39.682 17.307 16.790 1.00 79.81 615 GLU A O 1
ATOM 4664 N N . LEU A 1 616 ? 37.446 17.210 16.670 1.00 77.88 616 LEU A N 1
ATOM 4665 C CA . LEU A 1 616 ? 37.236 17.016 18.102 1.00 77.88 616 LEU A CA 1
ATOM 4666 C C . LEU A 1 616 ? 37.666 15.645 18.619 1.00 77.88 616 LEU A C 1
ATOM 4668 O O . LEU A 1 616 ? 37.693 15.475 19.826 1.00 77.88 616 LEU A O 1
ATOM 4672 N N . LYS A 1 617 ? 38.044 14.667 17.794 1.00 81.88 617 LYS A N 1
ATOM 4673 C CA . LYS A 1 617 ? 38.696 13.427 18.260 1.00 81.88 617 LYS A CA 1
ATOM 4674 C C . LYS A 1 617 ? 40.225 13.492 18.169 1.00 81.88 617 LYS A C 1
ATOM 4676 O O . LYS A 1 617 ? 40.889 12.532 18.541 1.00 81.88 617 LYS A O 1
ATOM 4681 N N . GLY A 1 618 ? 40.788 14.653 17.810 1.00 63.59 618 GLY A N 1
ATOM 4682 C CA . GLY A 1 618 ? 42.235 14.884 17.763 1.00 63.59 618 GLY A CA 1
ATOM 4683 C C . GLY A 1 618 ? 42.898 14.509 16.436 1.00 63.59 618 GLY A C 1
ATOM 4684 O O . GLY A 1 618 ? 44.111 14.328 16.407 1.00 63.59 618 GLY A O 1
ATOM 4685 N N . GLY A 1 619 ? 42.139 14.401 15.341 1.00 46.16 619 GLY A N 1
ATOM 4686 C CA . GLY A 1 619 ? 42.714 14.253 14.004 1.00 46.16 619 GLY A CA 1
ATOM 4687 C C . GLY A 1 619 ? 43.117 15.609 13.418 1.00 46.16 619 GLY A C 1
ATOM 4688 O O . GLY A 1 619 ? 42.268 16.480 13.248 1.00 46.16 619 GLY A O 1
ATOM 4689 N N . LYS A 1 620 ? 44.400 15.799 13.080 1.00 34.91 620 LYS A N 1
ATOM 4690 C CA . LYS A 1 620 ? 44.859 16.938 12.258 1.00 34.91 620 LYS A CA 1
ATOM 4691 C C . LYS A 1 620 ? 44.168 16.878 10.878 1.00 34.91 620 LYS A C 1
ATOM 4693 O O . LYS A 1 620 ? 44.050 15.778 10.332 1.00 34.91 620 LYS A O 1
ATOM 4698 N N . PRO A 1 621 ? 43.743 18.010 10.277 1.00 43.09 621 PRO A N 1
ATOM 4699 C CA . PRO A 1 621 ? 43.103 18.012 8.967 1.00 43.09 621 PRO A CA 1
ATOM 4700 C C . PRO A 1 621 ? 44.164 17.782 7.887 1.00 43.09 621 PRO A C 1
ATOM 4702 O O . PRO A 1 621 ? 44.841 18.703 7.438 1.00 43.09 621 PRO A O 1
ATOM 4705 N N . GLY A 1 622 ? 44.337 16.522 7.496 1.00 30.47 622 GLY A N 1
ATOM 4706 C CA . GLY A 1 622 ? 45.148 16.150 6.349 1.00 30.47 622 GLY A CA 1
ATOM 4707 C C . GLY A 1 622 ? 44.386 16.427 5.060 1.00 30.47 622 GLY A C 1
ATOM 4708 O O . GLY A 1 622 ? 43.340 15.830 4.805 1.00 30.47 622 GLY A O 1
ATOM 4709 N N . SER A 1 623 ? 44.940 17.299 4.225 1.00 39.03 623 SER A N 1
ATOM 4710 C CA . SER A 1 623 ? 44.769 17.309 2.774 1.00 39.03 623 SER A CA 1
ATOM 4711 C C . SER A 1 623 ? 45.197 15.954 2.195 1.00 39.03 623 SER A C 1
ATOM 4713 O O . SER A 1 623 ? 46.261 15.790 1.614 1.00 39.03 623 SER A O 1
ATOM 4715 N N . GLY A 1 624 ? 44.356 14.944 2.384 1.00 30.77 624 GLY A N 1
ATOM 4716 C CA . GLY A 1 624 ? 44.516 13.614 1.833 1.00 30.77 624 GLY A CA 1
ATOM 4717 C C . GLY A 1 624 ? 43.342 13.343 0.919 1.00 30.77 624 GLY A C 1
ATOM 4718 O O . GLY A 1 624 ? 42.224 13.116 1.374 1.00 30.77 624 GLY A O 1
ATOM 4719 N N . LYS A 1 625 ? 43.598 13.364 -0.386 1.00 34.81 625 LYS A N 1
ATOM 4720 C CA . LYS A 1 625 ? 42.784 12.662 -1.377 1.00 34.81 625 LYS A CA 1
ATOM 4721 C C . LYS A 1 625 ? 42.499 11.278 -0.785 1.00 34.81 625 LYS A C 1
ATOM 4723 O O . LYS A 1 625 ? 43.436 10.511 -0.593 1.00 34.81 625 LYS A O 1
ATOM 4728 N N . GLN A 1 626 ? 41.249 10.992 -0.428 1.00 32.31 626 GLN A N 1
ATOM 4729 C CA . GLN A 1 626 ? 40.879 9.684 0.096 1.00 32.31 626 GLN A CA 1
ATOM 4730 C C . GLN A 1 626 ? 41.057 8.662 -1.027 1.00 32.31 626 GLN A C 1
ATOM 4732 O O . GLN A 1 626 ? 40.173 8.427 -1.847 1.00 32.31 626 GLN A O 1
ATOM 4737 N N . THR A 1 627 ? 42.254 8.099 -1.115 1.00 37.97 627 THR A N 1
ATOM 4738 C CA . THR A 1 627 ? 42.472 6.807 -1.731 1.00 37.97 627 THR A CA 1
ATOM 4739 C C . THR A 1 627 ? 42.146 5.790 -0.649 1.00 37.97 627 THR A C 1
ATOM 4741 O O . THR A 1 627 ? 42.899 5.669 0.314 1.00 37.97 627 THR A O 1
ATOM 4744 N N . ASP A 1 628 ? 41.015 5.093 -0.792 1.00 54.25 628 ASP A N 1
ATOM 4745 C CA . ASP A 1 628 ? 40.648 3.881 -0.038 1.00 54.25 628 ASP A CA 1
ATOM 4746 C C . ASP A 1 628 ? 41.661 2.749 -0.321 1.00 54.25 628 ASP A C 1
ATOM 4748 O O . ASP A 1 628 ? 41.343 1.718 -0.918 1.00 54.25 628 ASP A O 1
ATOM 4752 N N . VAL A 1 629 ? 42.928 2.962 0.018 1.00 56.25 629 VAL A N 1
ATOM 4753 C CA . VAL A 1 629 ? 44.010 2.013 -0.220 1.00 56.25 629 VAL A CA 1
ATOM 4754 C C . VAL A 1 629 ? 44.477 1.510 1.146 1.00 56.25 629 VAL A C 1
ATOM 4756 O O . VAL A 1 629 ? 45.270 2.188 1.793 1.00 56.25 629 VAL A O 1
ATOM 4759 N N . PRO A 1 630 ? 43.942 0.370 1.626 1.00 71.44 630 PRO A N 1
ATOM 4760 C CA . PRO A 1 630 ? 44.414 -0.259 2.860 1.00 71.44 630 PRO A CA 1
ATOM 4761 C C . PRO A 1 630 ? 45.875 -0.677 2.695 1.00 71.44 630 PRO A C 1
ATOM 4763 O O . PRO A 1 630 ? 46.245 -1.058 1.589 1.00 71.44 630 PRO A O 1
ATOM 4766 N N . THR A 1 631 ? 46.685 -0.651 3.758 1.00 76.75 631 THR A N 1
ATOM 4767 C CA . THR A 1 631 ? 48.064 -1.182 3.707 1.00 76.75 631 THR A CA 1
ATOM 4768 C C . THR A 1 631 ? 48.076 -2.695 3.423 1.00 76.75 631 THR A C 1
ATOM 4770 O O . THR A 1 631 ? 47.062 -3.369 3.606 1.00 76.75 631 THR A O 1
ATOM 4773 N N . PHE A 1 632 ? 49.205 -3.271 2.971 1.00 75.19 632 PHE A N 1
ATOM 4774 C CA . PHE A 1 632 ? 49.271 -4.696 2.585 1.00 75.19 632 PHE A CA 1
ATOM 4775 C C . PHE A 1 632 ? 48.810 -5.612 3.720 1.00 75.19 632 PHE A C 1
ATOM 4777 O O . PHE A 1 632 ? 48.040 -6.543 3.499 1.00 75.19 632 PHE A O 1
ATOM 4784 N N . GLU A 1 633 ? 49.225 -5.303 4.943 1.00 71.69 633 GLU A N 1
ATOM 4785 C CA . GLU A 1 633 ? 48.887 -6.069 6.139 1.00 71.69 633 GLU A CA 1
ATOM 4786 C C . GLU A 1 633 ? 47.409 -5.912 6.522 1.00 71.69 633 GLU A C 1
ATOM 4788 O O . GLU A 1 633 ? 46.744 -6.903 6.828 1.00 71.69 633 GLU A O 1
ATOM 4793 N N . GLU A 1 634 ? 46.847 -4.706 6.413 1.00 72.81 634 GLU A N 1
ATOM 4794 C CA . GLU A 1 634 ? 45.419 -4.452 6.645 1.00 72.81 634 GLU A CA 1
ATOM 4795 C C . GLU A 1 634 ? 44.528 -5.096 5.575 1.00 72.81 634 GLU A C 1
ATOM 4797 O O . GLU A 1 634 ? 43.465 -5.636 5.885 1.00 72.81 634 GLU A O 1
ATOM 4802 N N . TRP A 1 635 ? 44.970 -5.102 4.318 1.00 81.25 635 TRP A N 1
ATOM 4803 C CA . TRP A 1 635 ? 44.278 -5.752 3.208 1.00 81.25 635 TRP A CA 1
ATOM 4804 C C . TRP A 1 635 ? 44.291 -7.276 3.344 1.00 81.25 635 TRP A C 1
ATOM 4806 O O . TRP A 1 635 ? 43.261 -7.927 3.139 1.00 81.25 635 TRP A O 1
ATOM 4816 N N . VAL A 1 636 ? 45.427 -7.848 3.758 1.00 79.75 636 VAL A N 1
ATOM 4817 C CA . VAL A 1 636 ? 45.541 -9.276 4.076 1.00 79.75 636 VAL A CA 1
ATOM 4818 C C . VAL A 1 636 ? 44.626 -9.635 5.249 1.00 79.75 636 VAL A C 1
ATOM 4820 O O . VAL A 1 636 ? 43.850 -10.587 5.146 1.00 79.75 636 VAL A O 1
ATOM 4823 N N . LYS A 1 637 ? 44.608 -8.818 6.311 1.00 71.62 637 LYS A N 1
ATOM 4824 C CA . LYS A 1 637 ? 43.720 -8.994 7.474 1.00 71.62 637 LYS A CA 1
ATOM 4825 C C . LYS A 1 637 ? 42.234 -8.841 7.118 1.00 71.62 637 LYS A C 1
ATOM 4827 O O . LYS A 1 637 ? 41.387 -9.519 7.693 1.00 71.62 637 LYS A O 1
ATOM 4832 N N . GLY A 1 638 ? 41.916 -8.015 6.120 1.00 69.94 638 GLY A N 1
ATOM 4833 C CA . GLY A 1 638 ? 40.579 -7.850 5.537 1.00 69.94 638 GLY A CA 1
ATOM 4834 C C . GLY A 1 638 ? 40.130 -8.982 4.597 1.00 69.94 638 GLY A C 1
ATOM 4835 O O . GLY A 1 638 ? 39.031 -8.913 4.033 1.00 69.94 638 GLY A O 1
ATOM 4836 N N . GLY A 1 639 ? 40.953 -10.022 4.423 1.00 73.56 639 GLY A N 1
ATOM 4837 C CA . GLY A 1 639 ? 40.662 -11.185 3.585 1.00 73.56 639 GLY A CA 1
ATOM 4838 C C . GLY A 1 639 ? 41.002 -10.997 2.105 1.00 73.56 639 GLY A C 1
ATOM 4839 O O . GLY A 1 639 ? 40.373 -11.637 1.266 1.00 73.56 639 GLY A O 1
ATOM 4840 N N . MET A 1 640 ? 41.948 -10.105 1.780 1.00 78.50 640 MET A N 1
ATOM 4841 C CA . MET A 1 640 ? 42.489 -9.885 0.428 1.00 78.50 640 MET A CA 1
ATOM 4842 C C . MET A 1 640 ? 41.406 -9.656 -0.640 1.00 78.50 640 MET A C 1
ATOM 4844 O O . MET A 1 640 ? 41.450 -10.183 -1.754 1.00 78.50 640 MET A O 1
ATOM 4848 N N . LYS A 1 641 ? 40.370 -8.892 -0.287 1.00 73.25 641 LYS A N 1
ATOM 4849 C CA . LYS A 1 641 ? 39.213 -8.671 -1.159 1.00 73.25 641 LYS A CA 1
ATOM 4850 C C . LYS A 1 641 ? 39.563 -7.721 -2.300 1.00 73.25 641 LYS A C 1
ATOM 4852 O O . LYS A 1 641 ? 40.204 -6.692 -2.096 1.00 73.25 641 LYS A O 1
ATOM 4857 N N . ILE A 1 642 ? 39.087 -8.043 -3.501 1.00 74.62 642 ILE A N 1
ATOM 4858 C CA . ILE A 1 642 ? 39.231 -7.175 -4.674 1.00 74.62 642 ILE A CA 1
ATOM 4859 C C . ILE A 1 642 ? 38.233 -6.006 -4.538 1.00 74.62 642 ILE A C 1
ATOM 4861 O O . ILE A 1 642 ? 37.045 -6.262 -4.312 1.00 74.62 642 ILE A O 1
ATOM 4865 N N . PRO A 1 643 ? 38.666 -4.737 -4.675 1.00 69.31 643 PRO A N 1
ATOM 4866 C CA . PRO A 1 643 ? 37.780 -3.579 -4.588 1.00 69.31 643 PRO A CA 1
ATOM 4867 C C . PRO A 1 643 ? 36.620 -3.637 -5.591 1.00 69.31 643 PRO A C 1
ATOM 4869 O O . PRO A 1 643 ? 36.797 -3.957 -6.770 1.00 69.31 643 PRO A O 1
ATOM 4872 N N . SER A 1 644 ? 35.419 -3.296 -5.123 1.00 52.72 644 SER A N 1
ATOM 4873 C CA . SER A 1 644 ? 34.199 -3.329 -5.936 1.00 52.72 644 SER A CA 1
ATOM 4874 C C . SER A 1 644 ? 34.225 -2.195 -6.965 1.00 52.72 644 SER A C 1
ATOM 4876 O O . SER A 1 644 ? 34.174 -1.028 -6.592 1.00 52.72 644 SER A O 1
ATOM 4878 N N . GLY A 1 645 ? 34.322 -2.533 -8.254 1.00 54.03 645 GLY A N 1
ATOM 4879 C CA . GLY A 1 645 ? 34.344 -1.560 -9.356 1.00 54.03 645 GLY A CA 1
ATOM 4880 C C . GLY A 1 645 ? 35.499 -1.720 -10.348 1.00 54.03 645 GLY A C 1
ATOM 4881 O O . GLY A 1 645 ? 35.473 -1.081 -11.397 1.00 54.03 645 GLY A O 1
ATOM 4882 N N . ARG A 1 646 ? 36.483 -2.590 -10.077 1.00 62.06 646 ARG A N 1
ATOM 4883 C CA . ARG A 1 646 ? 37.505 -2.963 -11.070 1.00 62.06 646 ARG A CA 1
ATOM 4884 C C . ARG A 1 646 ? 37.083 -4.204 -11.850 1.00 62.06 646 ARG A C 1
ATOM 4886 O O . ARG A 1 646 ? 36.725 -5.218 -11.259 1.00 62.06 646 ARG A O 1
ATOM 4893 N N . VAL A 1 647 ? 37.148 -4.119 -13.176 1.00 53.59 647 VAL A N 1
ATOM 4894 C CA . VAL A 1 647 ? 36.863 -5.227 -14.095 1.00 53.5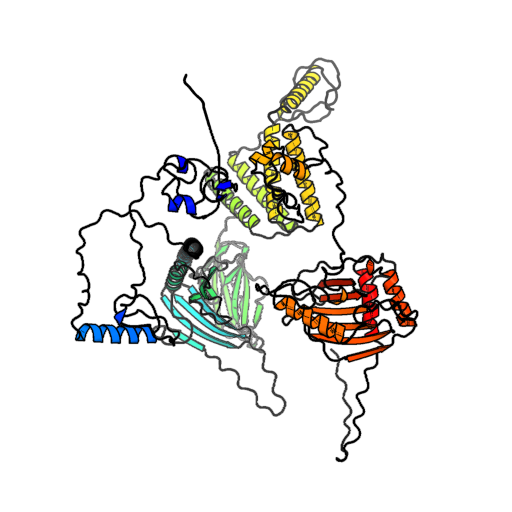9 647 VAL A CA 1
ATOM 4895 C C . VAL A 1 647 ? 38.167 -5.617 -14.781 1.00 53.59 647 VAL A C 1
ATOM 4897 O O . VAL A 1 647 ? 38.833 -4.765 -15.363 1.00 53.59 647 VAL A O 1
ATOM 4900 N N . PHE A 1 648 ? 38.528 -6.895 -14.705 1.00 60.53 648 PHE A N 1
ATOM 4901 C CA . PHE A 1 648 ? 39.725 -7.447 -15.336 1.00 60.53 648 PHE A CA 1
ATOM 4902 C C . PHE A 1 648 ? 39.305 -8.209 -16.594 1.00 60.53 648 PHE A C 1
ATOM 4904 O O . PHE A 1 648 ? 38.462 -9.105 -16.544 1.00 60.53 648 PHE A O 1
ATOM 4911 N N . ILE A 1 649 ? 39.834 -7.792 -17.743 1.00 47.94 649 ILE A N 1
ATOM 4912 C CA . ILE A 1 649 ? 39.507 -8.368 -19.049 1.00 47.94 649 ILE A CA 1
ATOM 4913 C C . ILE A 1 649 ? 40.446 -9.566 -19.254 1.00 47.94 649 ILE A C 1
ATOM 4915 O O . ILE A 1 649 ? 41.550 -9.394 -19.756 1.00 47.94 649 ILE A O 1
ATOM 4919 N N . GLY A 1 650 ? 40.039 -10.751 -18.789 1.00 49.84 650 GLY A N 1
ATOM 4920 C CA . GLY A 1 650 ? 40.853 -11.981 -18.848 1.00 49.84 650 GLY A CA 1
ATOM 4921 C C . GLY A 1 650 ? 41.028 -12.659 -17.488 1.00 49.84 650 GLY A C 1
ATOM 4922 O O . GLY A 1 650 ? 42.146 -12.883 -17.044 1.00 49.84 650 GLY A O 1
ATOM 4923 N N . GLY A 1 651 ? 39.922 -12.899 -16.779 1.00 61.34 651 GLY A N 1
ATOM 4924 C CA . GLY A 1 651 ? 39.950 -13.658 -15.529 1.00 61.34 651 GLY A CA 1
ATOM 4925 C C . GLY A 1 651 ? 40.426 -12.886 -14.292 1.00 61.34 651 GLY A C 1
ATOM 4926 O O . GLY A 1 651 ? 40.535 -11.661 -14.266 1.00 61.34 651 GLY A O 1
ATOM 4927 N N . SER A 1 652 ? 40.596 -13.631 -13.198 1.00 68.12 652 SER A N 1
ATOM 4928 C CA . SER A 1 652 ? 40.869 -13.103 -11.856 1.00 68.12 652 SER A CA 1
ATOM 4929 C C . SER A 1 652 ? 42.292 -12.523 -11.748 1.00 68.12 652 SER A C 1
ATOM 4931 O O . SER A 1 652 ? 43.223 -13.172 -12.218 1.00 68.12 652 SER A O 1
ATOM 4933 N N . PRO A 1 653 ? 42.522 -11.390 -11.048 1.00 76.81 653 PRO A N 1
ATOM 4934 C CA . PRO A 1 653 ? 43.859 -10.788 -10.855 1.00 76.81 653 PRO A CA 1
ATOM 4935 C C . PRO A 1 653 ? 44.897 -11.739 -10.253 1.00 76.81 653 PRO A C 1
ATOM 4937 O O . PRO A 1 653 ? 46.104 -11.581 -10.437 1.00 76.81 653 PRO A O 1
ATOM 4940 N N . TRP A 1 654 ? 44.395 -12.735 -9.529 1.00 77.94 654 TRP A N 1
ATOM 4941 C CA . TRP A 1 654 ? 45.140 -13.784 -8.852 1.00 77.94 654 TRP A CA 1
ATOM 4942 C C . TRP A 1 654 ? 45.777 -14.805 -9.801 1.00 77.94 654 TRP A C 1
ATOM 4944 O O . TRP A 1 654 ? 46.639 -15.570 -9.373 1.00 77.94 654 TRP A O 1
ATOM 4954 N N . PHE A 1 655 ? 45.368 -14.834 -11.071 1.00 70.56 655 PHE A N 1
ATOM 4955 C CA . PHE A 1 655 ? 45.851 -15.787 -12.062 1.00 70.56 655 PHE A CA 1
ATOM 4956 C C . PHE A 1 655 ? 46.433 -15.059 -13.277 1.00 70.56 655 PHE A C 1
ATOM 4958 O O . PHE A 1 655 ? 45.835 -14.125 -13.814 1.00 70.56 655 PHE A O 1
ATOM 4965 N N . ASP A 1 656 ? 47.633 -15.457 -13.691 1.00 71.12 656 ASP A N 1
ATOM 4966 C CA . ASP A 1 656 ? 48.261 -14.971 -14.912 1.00 71.12 656 ASP A CA 1
ATOM 4967 C C . ASP A 1 656 ? 47.934 -15.918 -16.068 1.00 71.12 656 ASP A C 1
ATOM 4969 O O . ASP A 1 656 ? 48.607 -16.927 -16.270 1.00 71.12 656 ASP A O 1
ATOM 4973 N N . GLU A 1 657 ? 46.901 -15.593 -16.849 1.00 61.91 657 GLU A N 1
ATOM 4974 C CA . GLU A 1 657 ? 46.462 -16.422 -17.982 1.00 61.91 657 GLU A CA 1
ATOM 4975 C C . GLU A 1 657 ? 47.538 -16.599 -19.071 1.00 61.91 657 GLU A C 1
ATOM 4977 O O . GLU A 1 657 ? 47.454 -17.545 -19.850 1.00 61.91 657 GLU A O 1
ATOM 4982 N N . ARG A 1 658 ? 48.570 -15.737 -19.133 1.00 57.91 658 ARG A N 1
ATOM 4983 C CA . ARG A 1 658 ? 49.668 -15.886 -20.106 1.00 57.91 658 ARG A CA 1
ATOM 4984 C C . ARG A 1 658 ? 50.699 -16.924 -19.679 1.00 57.91 658 ARG A C 1
ATOM 4986 O O . ARG A 1 658 ? 51.300 -17.549 -20.547 1.00 57.91 658 ARG A O 1
ATOM 4993 N N . LYS A 1 659 ? 50.926 -17.066 -18.372 1.00 63.31 659 LYS A N 1
ATOM 4994 C CA . LYS A 1 659 ? 51.907 -18.006 -17.804 1.00 63.31 659 LYS A CA 1
ATOM 4995 C C . LYS A 1 659 ? 51.266 -19.280 -17.250 1.00 63.31 659 LYS A C 1
ATOM 4997 O O . LYS A 1 659 ? 51.963 -20.260 -17.044 1.00 63.31 659 LYS A O 1
ATOM 5002 N N . GLY A 1 660 ? 49.949 -19.281 -17.027 1.00 66.06 660 GLY A N 1
ATOM 5003 C CA . GLY A 1 660 ? 49.235 -20.395 -16.399 1.00 66.06 660 GLY A CA 1
ATOM 5004 C C . GLY A 1 660 ? 49.496 -20.524 -14.893 1.00 66.06 660 GLY A C 1
ATOM 5005 O O . GLY A 1 660 ? 49.182 -21.556 -14.304 1.00 66.06 660 GLY A O 1
ATOM 5006 N N . GLU A 1 661 ? 50.052 -19.489 -14.260 1.00 67.31 661 GLU A N 1
ATOM 5007 C CA . GLU A 1 661 ? 50.522 -19.501 -12.870 1.00 67.31 661 GLU A CA 1
ATOM 5008 C C . GLU A 1 661 ? 49.738 -18.515 -11.989 1.00 67.31 661 GLU A C 1
ATOM 5010 O O . GLU A 1 661 ? 49.156 -17.535 -12.465 1.00 67.31 661 GLU A O 1
ATOM 5015 N N . ARG A 1 662 ? 49.707 -18.762 -10.672 1.00 67.56 662 ARG A N 1
ATOM 5016 C CA . ARG A 1 662 ? 49.069 -17.863 -9.694 1.00 67.56 662 ARG A CA 1
ATOM 5017 C C . ARG A 1 662 ? 50.066 -16.825 -9.189 1.00 67.56 662 ARG A C 1
ATOM 5019 O O . ARG A 1 662 ? 51.164 -17.180 -8.776 1.00 67.56 662 ARG A O 1
ATOM 5026 N N . ARG A 1 663 ? 49.656 -15.554 -9.177 1.00 77.75 663 ARG A N 1
ATOM 5027 C CA . ARG A 1 663 ? 50.481 -14.443 -8.672 1.00 77.75 663 ARG A CA 1
ATOM 5028 C C . ARG A 1 663 ? 50.499 -14.420 -7.144 1.00 77.75 663 ARG A C 1
ATOM 5030 O O . ARG A 1 663 ? 49.519 -14.816 -6.507 1.00 77.75 663 ARG A O 1
ATOM 5037 N N . SER A 1 664 ? 51.582 -13.919 -6.551 1.00 80.44 664 SER A N 1
ATOM 5038 C CA . SER A 1 664 ? 51.687 -13.794 -5.094 1.00 80.44 664 SER A CA 1
ATOM 5039 C C . SER A 1 664 ? 50.750 -12.701 -4.545 1.00 80.44 664 SER A C 1
ATOM 5041 O O . SER A 1 664 ? 50.478 -11.710 -5.232 1.00 80.44 664 SER A O 1
ATOM 5043 N N . PRO A 1 665 ? 50.275 -12.802 -3.285 1.00 78.81 665 PRO A N 1
ATOM 5044 C CA . PRO A 1 665 ? 49.418 -11.777 -2.684 1.00 78.81 665 PRO A CA 1
ATOM 5045 C C . PRO A 1 665 ? 50.030 -10.374 -2.700 1.00 78.81 665 PRO A C 1
ATOM 5047 O O . PRO A 1 665 ? 49.309 -9.393 -2.862 1.00 78.81 665 PRO A O 1
ATOM 5050 N N . ARG A 1 666 ? 51.359 -10.265 -2.575 1.00 78.50 666 ARG A N 1
ATOM 5051 C CA . ARG A 1 666 ? 52.069 -8.980 -2.580 1.00 78.50 666 ARG A CA 1
ATOM 5052 C C . ARG A 1 666 ? 52.124 -8.361 -3.978 1.00 78.50 666 ARG A C 1
ATOM 5054 O O . ARG A 1 666 ? 51.990 -7.147 -4.100 1.00 78.50 666 ARG A O 1
ATOM 5061 N N . GLU A 1 667 ? 52.234 -9.170 -5.030 1.00 75.88 667 GLU A N 1
ATOM 5062 C CA . GLU A 1 667 ? 52.109 -8.707 -6.421 1.00 75.88 667 GLU A CA 1
ATOM 5063 C C . GLU A 1 667 ? 50.679 -8.286 -6.757 1.00 75.88 667 GLU A C 1
ATOM 5065 O O . GLU A 1 667 ? 50.473 -7.242 -7.373 1.00 75.88 667 GLU A O 1
ATOM 5070 N N . VAL A 1 668 ? 49.679 -9.053 -6.313 1.00 77.62 668 VAL A N 1
ATOM 5071 C CA . VAL A 1 668 ? 48.265 -8.708 -6.524 1.00 77.62 668 VAL A CA 1
ATOM 5072 C C . VAL A 1 668 ? 47.908 -7.430 -5.768 1.00 77.62 668 VAL A C 1
ATOM 5074 O O . VAL A 1 668 ? 47.258 -6.549 -6.327 1.00 77.62 668 VAL A O 1
ATOM 5077 N N . TYR A 1 669 ? 48.397 -7.269 -4.539 1.00 81.25 669 TYR A N 1
ATOM 5078 C CA . TYR A 1 669 ? 48.263 -6.027 -3.788 1.00 81.25 669 TYR A CA 1
ATOM 5079 C C . TYR A 1 669 ? 48.927 -4.850 -4.509 1.00 81.25 669 TYR A C 1
ATOM 5081 O O . TYR A 1 669 ? 48.292 -3.814 -4.676 1.00 81.25 669 TYR A O 1
ATOM 5089 N N . LYS A 1 670 ? 50.157 -5.008 -5.022 1.00 78.31 670 LYS A N 1
ATOM 5090 C CA . LYS A 1 670 ? 50.821 -3.972 -5.831 1.00 78.31 670 LYS A CA 1
ATOM 5091 C C . LYS A 1 670 ? 50.045 -3.643 -7.113 1.00 78.31 670 LYS A C 1
ATOM 5093 O O . LYS A 1 670 ? 49.956 -2.479 -7.465 1.00 78.31 670 LYS A O 1
ATOM 5098 N N . MET A 1 671 ? 49.407 -4.609 -7.772 1.00 73.12 671 MET A N 1
ATOM 5099 C CA . MET A 1 671 ? 48.577 -4.358 -8.962 1.00 73.12 671 MET A CA 1
ATOM 5100 C C . MET A 1 671 ? 47.247 -3.654 -8.623 1.00 73.12 671 MET A C 1
ATOM 5102 O O . MET A 1 671 ? 46.703 -2.880 -9.417 1.00 73.12 671 MET A O 1
ATOM 5106 N N . LEU A 1 672 ? 46.697 -3.914 -7.436 1.00 75.56 672 LEU A N 1
ATOM 5107 C CA . LEU A 1 672 ? 45.475 -3.274 -6.957 1.00 75.56 672 LEU A CA 1
ATOM 5108 C C . LEU A 1 672 ? 45.736 -1.880 -6.369 1.00 75.56 672 LEU A C 1
ATOM 5110 O O . LEU A 1 672 ? 44.900 -0.993 -6.529 1.00 75.56 672 LEU A O 1
ATOM 5114 N N . HIS A 1 673 ? 46.885 -1.661 -5.738 1.00 74.62 673 HIS A N 1
ATOM 5115 C CA . HIS A 1 673 ? 47.108 -0.520 -4.849 1.00 74.62 673 HIS A CA 1
ATOM 5116 C C . HIS A 1 673 ? 48.441 0.220 -5.063 1.00 74.62 673 HIS A C 1
ATOM 5118 O O . HIS A 1 673 ? 48.586 1.337 -4.578 1.00 74.62 673 HIS A O 1
ATOM 5124 N N . GLY A 1 674 ? 49.396 -0.355 -5.797 1.00 56.75 674 GLY A N 1
ATOM 5125 C CA . GLY A 1 674 ? 50.688 0.253 -6.128 1.00 56.75 674 GLY A CA 1
ATOM 5126 C C . GLY A 1 674 ? 50.634 1.073 -7.421 1.00 56.75 674 GLY A C 1
ATOM 5127 O O . GLY A 1 674 ? 50.087 0.638 -8.430 1.00 56.75 674 GLY A O 1
ATOM 5128 N N . GLY A 1 675 ? 51.193 2.282 -7.386 1.00 51.97 675 GLY A N 1
ATOM 5129 C CA . GLY A 1 675 ? 51.163 3.264 -8.475 1.00 51.97 675 GLY A CA 1
ATOM 5130 C C . GLY A 1 675 ? 52.219 3.090 -9.574 1.00 51.97 675 GLY A C 1
ATOM 5131 O O . GLY A 1 675 ? 52.614 4.092 -10.160 1.00 51.97 675 GLY A O 1
ATOM 5132 N N . GLU A 1 676 ? 52.681 1.875 -9.878 1.00 42.62 676 GLU A N 1
ATOM 5133 C CA . GLU A 1 676 ? 53.671 1.647 -10.945 1.00 42.62 676 GLU A CA 1
ATOM 5134 C C . GLU A 1 676 ? 53.039 0.993 -12.182 1.00 42.62 676 GLU A C 1
ATOM 5136 O O . GLU A 1 676 ? 52.341 -0.020 -12.103 1.00 42.62 676 GLU A O 1
ATOM 5141 N N . LYS A 1 677 ? 53.277 1.600 -13.352 1.00 38.28 677 LYS A N 1
ATOM 5142 C CA . LYS A 1 677 ? 52.843 1.083 -14.657 1.00 38.28 677 LYS A CA 1
ATOM 5143 C C . LYS A 1 677 ? 53.653 -0.180 -15.004 1.00 38.28 677 LYS A C 1
ATOM 5145 O O . LYS A 1 677 ? 54.879 -0.104 -14.992 1.00 38.28 677 LYS A O 1
ATOM 5150 N N . PRO A 1 678 ? 53.020 -1.308 -15.383 1.00 34.06 678 PRO A N 1
ATOM 5151 C CA . PRO A 1 678 ? 53.749 -2.463 -15.905 1.00 34.06 678 PRO A CA 1
ATOM 5152 C C . PRO A 1 678 ? 54.501 -2.093 -17.197 1.00 34.06 678 PRO A C 1
ATOM 5154 O O . PRO A 1 678 ? 53.984 -1.282 -17.975 1.00 34.06 678 PRO A O 1
ATOM 5157 N N . PRO A 1 679 ? 55.681 -2.682 -17.464 1.00 34.38 679 PRO A N 1
ATOM 5158 C CA . PRO A 1 679 ? 56.486 -2.333 -18.626 1.00 34.38 679 PRO A CA 1
ATOM 5159 C C . PRO A 1 679 ? 55.765 -2.704 -19.926 1.00 34.38 679 PRO A C 1
ATOM 5161 O O . PRO A 1 679 ? 55.099 -3.738 -20.037 1.00 34.38 679 PRO A O 1
ATOM 5164 N N . VAL A 1 680 ? 55.914 -1.837 -20.927 1.00 44.78 680 VAL A N 1
ATOM 5165 C CA . VAL A 1 680 ? 55.396 -2.030 -22.283 1.00 44.78 680 VAL A CA 1
ATOM 5166 C C . VAL A 1 680 ? 56.155 -3.185 -22.937 1.00 44.78 680 VAL A C 1
ATOM 5168 O O . VAL A 1 680 ? 57.284 -3.019 -23.387 1.00 44.78 680 VAL A O 1
ATOM 5171 N N . ILE A 1 681 ? 55.528 -4.360 -23.018 1.00 36.94 681 ILE A N 1
ATOM 5172 C CA . ILE A 1 681 ? 56.034 -5.487 -23.811 1.00 36.94 681 ILE A CA 1
ATOM 5173 C C . ILE A 1 681 ? 55.226 -5.554 -25.109 1.00 36.94 681 ILE A C 1
ATOM 5175 O O . ILE A 1 681 ? 54.040 -5.896 -25.106 1.00 36.94 681 ILE A O 1
ATOM 5179 N N . LYS A 1 682 ? 55.886 -5.209 -26.220 1.00 33.50 682 LYS A N 1
ATOM 5180 C CA . LYS A 1 682 ? 55.359 -5.313 -27.589 1.00 33.50 682 LYS A CA 1
ATOM 5181 C C . LYS A 1 682 ? 54.978 -6.779 -27.886 1.00 33.50 682 LYS A C 1
ATOM 5183 O O . LYS A 1 682 ? 55.827 -7.656 -27.711 1.00 33.50 682 LYS A O 1
ATOM 5188 N N . PRO A 1 683 ? 53.746 -7.093 -28.331 1.00 31.91 683 PRO A N 1
ATOM 5189 C CA . PRO A 1 683 ? 53.411 -8.451 -28.749 1.00 31.91 683 PRO A CA 1
ATOM 5190 C C . PRO A 1 683 ? 54.181 -8.840 -30.018 1.00 31.91 683 PRO A C 1
ATOM 5192 O O . PRO A 1 683 ? 54.211 -8.078 -30.983 1.00 31.91 683 PRO A O 1
ATOM 5195 N N . ARG A 1 684 ? 54.767 -10.045 -30.023 1.00 32.03 684 ARG A N 1
ATOM 5196 C CA . ARG A 1 684 ? 55.279 -10.701 -31.238 1.00 32.03 684 ARG A CA 1
ATOM 5197 C C . ARG A 1 684 ? 54.135 -10.988 -32.227 1.00 32.03 684 ARG A C 1
ATOM 5199 O O . ARG A 1 684 ? 52.999 -11.188 -31.786 1.00 32.03 684 ARG A O 1
ATOM 5206 N N . PRO A 1 685 ? 54.420 -11.060 -33.539 1.00 37.12 685 PRO A N 1
ATOM 5207 C CA . PRO A 1 685 ? 53.394 -11.170 -34.569 1.00 37.12 685 PRO A CA 1
ATOM 5208 C C . PRO A 1 685 ? 52.735 -12.552 -34.515 1.00 37.12 685 PRO A C 1
ATOM 5210 O O . PRO A 1 685 ? 53.420 -13.574 -34.509 1.00 37.12 685 PRO A O 1
ATOM 5213 N N . ARG A 1 686 ? 51.401 -12.592 -34.482 1.00 30.19 686 ARG A N 1
ATOM 5214 C CA . ARG A 1 686 ? 50.596 -13.798 -34.731 1.00 30.19 686 ARG A CA 1
ATOM 5215 C C . ARG A 1 686 ? 49.427 -13.456 -35.667 1.00 30.19 686 ARG A C 1
ATOM 5217 O O . ARG A 1 686 ? 49.015 -12.298 -35.714 1.00 30.19 686 ARG A O 1
ATOM 5224 N N . PRO A 1 687 ? 48.962 -14.434 -36.460 1.00 35.78 687 PRO A N 1
ATOM 5225 C CA . PRO A 1 687 ? 48.585 -14.226 -37.856 1.00 35.78 687 PRO A CA 1
ATOM 5226 C C . PRO A 1 687 ? 47.172 -13.652 -38.069 1.00 35.78 687 PRO A C 1
ATOM 5228 O O . PRO A 1 687 ? 46.238 -13.953 -37.335 1.00 35.78 687 PRO A O 1
ATOM 5231 N N . ASN A 1 688 ? 47.096 -12.814 -39.108 1.00 35.38 688 ASN A N 1
ATOM 5232 C CA . ASN A 1 688 ? 45.982 -12.151 -39.809 1.00 35.38 688 ASN A CA 1
ATOM 5233 C C . ASN A 1 688 ? 44.569 -12.072 -39.139 1.00 35.38 688 ASN A C 1
ATOM 5235 O O . ASN A 1 688 ? 43.863 -13.078 -39.045 1.00 35.38 688 ASN A O 1
ATOM 5239 N N . PRO A 1 689 ? 44.077 -10.868 -38.766 1.00 35.62 689 PRO A N 1
ATOM 5240 C CA . PRO A 1 689 ? 42.861 -10.655 -37.964 1.00 35.62 689 PRO A CA 1
ATOM 5241 C C . PRO A 1 689 ? 41.519 -10.604 -38.735 1.00 35.62 689 PRO A C 1
ATOM 5243 O O . PRO A 1 689 ? 40.589 -9.928 -38.294 1.00 35.62 689 PRO A O 1
ATOM 5246 N N . SER A 1 690 ? 41.347 -11.310 -39.856 1.00 40.31 690 SER A N 1
ATOM 5247 C CA . SER A 1 690 ? 40.147 -11.146 -40.705 1.00 40.31 690 SER A CA 1
ATOM 5248 C C . SER A 1 690 ? 39.000 -12.157 -40.513 1.00 40.31 690 SER A C 1
ATOM 5250 O O . SER A 1 690 ? 38.007 -12.061 -41.228 1.00 40.31 690 SER A O 1
ATOM 5252 N N . LYS A 1 691 ? 39.044 -13.099 -39.553 1.00 43.44 691 LYS A N 1
ATOM 5253 C CA . LYS A 1 691 ? 37.982 -14.138 -39.420 1.00 43.44 691 LYS A CA 1
ATOM 5254 C C . LYS A 1 691 ? 37.386 -14.364 -38.018 1.00 43.44 691 LYS A C 1
ATOM 5256 O O . LYS A 1 691 ? 36.779 -15.398 -37.770 1.00 43.44 691 LYS A O 1
ATOM 5261 N N . GLY A 1 692 ? 37.511 -13.406 -37.094 1.00 44.69 692 GLY A N 1
ATOM 5262 C CA . GLY A 1 692 ? 37.034 -13.561 -35.702 1.00 44.69 692 GLY A CA 1
ATOM 5263 C C . GLY A 1 692 ? 35.837 -12.701 -35.271 1.00 44.69 692 GLY A C 1
ATOM 5264 O O . GLY A 1 692 ? 35.361 -12.850 -34.148 1.00 44.69 692 GLY A O 1
ATOM 5265 N N . ARG A 1 693 ? 35.346 -11.781 -36.110 1.00 60.03 693 ARG A N 1
ATOM 5266 C CA . ARG A 1 693 ? 34.164 -10.953 -35.809 1.00 60.03 693 ARG A CA 1
ATOM 5267 C C . ARG A 1 693 ? 33.108 -11.154 -36.886 1.00 60.03 693 ARG A C 1
ATOM 5269 O O . ARG A 1 693 ? 33.435 -11.159 -38.070 1.00 60.03 693 ARG A O 1
ATOM 5276 N N . PHE A 1 694 ? 31.854 -11.317 -36.467 1.00 69.31 694 PHE A N 1
ATOM 5277 C CA . PHE A 1 694 ? 30.724 -11.270 -37.393 1.00 69.31 694 PHE A CA 1
ATOM 5278 C C . PHE A 1 694 ? 30.720 -9.909 -38.112 1.00 69.31 694 PHE A C 1
ATOM 5280 O O . PHE A 1 694 ? 31.035 -8.902 -37.464 1.00 69.31 694 PHE A O 1
ATOM 5287 N N . PRO A 1 695 ? 30.390 -9.853 -39.414 1.00 78.62 695 PRO A N 1
ATOM 5288 C CA . PRO A 1 695 ? 30.267 -8.597 -40.142 1.00 78.62 695 PRO A CA 1
ATOM 5289 C C . PRO A 1 695 ? 29.370 -7.591 -39.416 1.00 78.62 695 PRO A C 1
ATOM 5291 O O . PRO A 1 695 ? 28.314 -7.947 -38.891 1.00 78.62 695 PRO A O 1
ATOM 5294 N N . ALA A 1 696 ? 29.784 -6.322 -39.382 1.00 66.88 696 ALA A N 1
ATOM 5295 C CA . ALA A 1 696 ? 29.080 -5.281 -38.631 1.00 66.88 696 ALA A CA 1
ATOM 5296 C C . ALA A 1 696 ? 27.615 -5.115 -39.082 1.00 66.88 696 ALA A C 1
ATOM 5298 O O . ALA A 1 696 ? 26.735 -4.894 -38.248 1.00 66.88 696 ALA A O 1
ATOM 5299 N N . HIS A 1 697 ? 27.331 -5.308 -40.378 1.00 74.12 697 HIS A N 1
ATOM 5300 C CA . HIS A 1 697 ? 25.984 -5.198 -40.952 1.00 74.12 697 HIS A CA 1
ATOM 5301 C C . HIS A 1 697 ? 25.041 -6.348 -40.566 1.00 74.12 697 HIS A C 1
ATOM 5303 O O . HIS A 1 697 ? 23.836 -6.256 -40.801 1.00 74.12 697 HIS A O 1
ATOM 5309 N N . TRP A 1 698 ? 25.544 -7.421 -39.946 1.00 78.19 698 TRP A N 1
ATOM 5310 C CA . TRP A 1 698 ? 24.702 -8.508 -39.427 1.00 78.19 698 TRP A CA 1
ATOM 5311 C C . TRP A 1 698 ? 24.028 -8.146 -38.099 1.00 78.19 698 TRP A C 1
ATOM 5313 O O . TRP A 1 698 ? 23.034 -8.772 -37.725 1.00 78.19 698 TRP A O 1
ATOM 5323 N N . GLY A 1 699 ? 24.529 -7.118 -37.406 1.00 69.19 699 GLY A N 1
ATOM 5324 C CA . GLY A 1 699 ? 24.065 -6.722 -36.081 1.00 69.19 699 GLY A CA 1
ATOM 5325 C C . GLY A 1 699 ? 24.568 -7.642 -34.963 1.00 69.19 699 GLY A C 1
ATOM 5326 O O . GLY A 1 699 ? 25.402 -8.525 -35.164 1.00 69.19 699 GLY A O 1
ATOM 5327 N N . ALA A 1 700 ? 24.079 -7.416 -33.741 1.00 70.00 700 ALA A N 1
ATOM 5328 C CA . ALA A 1 700 ? 24.498 -8.195 -32.579 1.00 70.00 700 ALA A CA 1
ATOM 5329 C C . ALA A 1 700 ? 23.925 -9.630 -32.616 1.00 70.00 700 ALA A C 1
ATOM 5331 O O . ALA A 1 700 ? 22.742 -9.800 -32.929 1.00 70.00 700 ALA A O 1
ATOM 5332 N N . PRO A 1 701 ? 24.712 -10.656 -32.238 1.00 80.25 701 PRO A N 1
ATOM 5333 C CA . PRO A 1 701 ? 24.222 -12.028 -32.177 1.00 80.25 701 PRO A CA 1
ATOM 5334 C C . PRO A 1 701 ? 23.149 -12.203 -31.081 1.00 80.25 701 PRO A C 1
ATOM 5336 O O . PRO A 1 701 ? 23.079 -11.403 -30.138 1.00 80.25 701 PRO A O 1
ATOM 5339 N N . PRO A 1 702 ? 22.322 -13.266 -31.152 1.00 76.94 702 PRO A N 1
ATOM 5340 C CA . PRO A 1 702 ? 21.296 -13.552 -30.154 1.00 76.94 702 PRO A CA 1
ATOM 5341 C C . PRO A 1 702 ? 21.866 -13.604 -28.729 1.00 76.94 702 PRO A C 1
ATOM 5343 O O . PRO A 1 702 ? 22.832 -14.319 -28.455 1.00 76.94 702 PRO A O 1
ATOM 5346 N N . ARG A 1 703 ? 21.249 -12.847 -27.808 1.00 70.12 703 ARG A N 1
ATOM 5347 C CA . ARG A 1 703 ? 21.672 -12.750 -26.394 1.00 70.12 703 ARG A CA 1
ATOM 5348 C C . ARG A 1 703 ? 21.306 -13.983 -25.568 1.00 70.12 703 ARG A C 1
ATOM 5350 O O . ARG A 1 703 ? 21.967 -14.262 -24.575 1.00 70.12 703 ARG A O 1
ATOM 5357 N N . LEU A 1 704 ? 20.242 -14.682 -25.957 1.00 63.47 704 LEU A N 1
ATOM 5358 C CA . LEU A 1 704 ? 19.820 -15.946 -25.363 1.00 63.47 704 LEU A CA 1
ATOM 5359 C C . LEU A 1 704 ? 20.206 -17.062 -26.328 1.00 63.47 704 LEU A C 1
ATOM 5361 O O . LEU A 1 704 ? 19.671 -17.149 -27.432 1.00 63.47 704 LEU A O 1
ATOM 5365 N N . GLN A 1 705 ? 21.166 -17.876 -25.912 1.00 80.69 705 GLN A N 1
ATOM 5366 C CA . GLN A 1 705 ? 21.711 -18.975 -26.696 1.00 80.69 705 GLN A CA 1
ATOM 5367 C C . GLN A 1 705 ? 21.446 -20.294 -25.983 1.00 80.69 705 GLN A C 1
ATOM 5369 O O . GLN A 1 705 ? 21.449 -20.361 -24.752 1.00 80.69 705 GLN A O 1
ATOM 5374 N N . THR A 1 706 ? 21.201 -21.340 -26.761 1.00 77.62 706 THR A N 1
ATOM 5375 C CA . THR A 1 706 ? 21.119 -22.706 -26.251 1.00 77.62 706 THR A CA 1
ATOM 5376 C C . THR A 1 706 ? 22.487 -23.162 -25.740 1.00 77.62 706 THR A C 1
ATOM 5378 O O . THR A 1 706 ? 23.528 -22.657 -26.157 1.00 77.62 706 THR A O 1
ATOM 5381 N N . ARG A 1 707 ? 22.501 -24.104 -24.791 1.00 75.88 707 ARG A N 1
ATOM 5382 C CA . ARG A 1 707 ? 23.734 -24.562 -24.122 1.00 75.88 707 ARG A CA 1
ATOM 5383 C C . ARG A 1 707 ? 24.502 -25.637 -24.901 1.00 75.88 707 ARG A C 1
ATOM 5385 O O . ARG A 1 707 ? 25.410 -26.251 -24.350 1.00 75.88 707 ARG A O 1
ATOM 5392 N N . ASP A 1 708 ? 24.093 -25.910 -26.134 1.00 76.69 708 ASP A N 1
ATOM 5393 C CA . ASP A 1 708 ? 24.724 -26.887 -27.012 1.00 76.69 708 ASP A CA 1
ATOM 5394 C C . ASP A 1 708 ? 25.944 -26.293 -27.724 1.00 76.69 708 ASP A C 1
ATOM 5396 O O . ASP A 1 708 ? 26.059 -25.080 -27.880 1.00 76.69 708 ASP A O 1
ATOM 5400 N N . LEU A 1 709 ? 26.873 -27.152 -28.146 1.00 79.31 709 LEU A N 1
ATOM 5401 C CA . LEU A 1 709 ? 28.092 -26.740 -28.836 1.00 79.31 709 LEU A CA 1
ATOM 5402 C C . LEU A 1 709 ? 28.218 -27.514 -30.148 1.00 79.31 709 LEU A C 1
ATOM 5404 O O . LEU A 1 709 ? 28.415 -28.727 -30.142 1.00 79.31 709 LEU A O 1
ATOM 5408 N N . ARG A 1 710 ? 28.095 -26.812 -31.274 1.00 81.62 710 ARG A N 1
ATOM 5409 C CA . ARG A 1 710 ? 28.131 -27.373 -32.631 1.00 81.62 710 ARG A CA 1
ATOM 5410 C C . ARG A 1 710 ? 29.054 -26.558 -33.537 1.00 81.62 710 ARG A C 1
ATOM 5412 O O . ARG A 1 710 ? 29.327 -25.401 -33.220 1.00 81.62 710 ARG A O 1
ATOM 5419 N N . PRO A 1 711 ? 29.530 -27.123 -34.657 1.00 84.56 711 PRO A N 1
ATOM 5420 C CA . PRO A 1 711 ? 30.224 -26.356 -35.688 1.00 84.56 711 PRO A CA 1
ATOM 5421 C C . PRO A 1 711 ? 29.333 -25.227 -36.222 1.00 84.56 711 PRO A C 1
ATOM 5423 O O . PRO A 1 711 ? 28.163 -25.453 -36.533 1.00 84.56 711 PRO A O 1
ATOM 5426 N N . LEU A 1 712 ? 29.875 -24.012 -36.297 1.00 86.19 712 LEU A N 1
ATOM 5427 C CA . LEU A 1 712 ? 29.184 -22.855 -36.858 1.00 86.19 712 LEU A CA 1
ATOM 5428 C C . LEU A 1 712 ? 29.417 -22.792 -38.378 1.00 86.19 712 LEU A C 1
ATOM 5430 O O . LEU A 1 712 ? 30.541 -23.041 -38.827 1.00 86.19 712 LEU A O 1
ATOM 5434 N N . PRO A 1 713 ? 28.400 -22.424 -39.177 1.00 80.25 713 PRO A N 1
ATOM 5435 C CA . PRO A 1 713 ? 28.553 -22.243 -40.620 1.00 80.25 713 PRO A CA 1
ATOM 5436 C C . PRO A 1 713 ? 29.554 -21.129 -40.944 1.00 80.25 713 PRO A C 1
ATOM 5438 O O . PRO A 1 713 ? 29.728 -20.212 -40.147 1.00 80.25 713 PRO A O 1
ATOM 5441 N N . GLY A 1 714 ? 30.206 -21.172 -42.108 1.00 71.88 714 GLY A N 1
ATOM 5442 C CA . GLY A 1 714 ? 31.068 -20.073 -42.576 1.00 71.88 714 GLY A CA 1
ATOM 5443 C C . GLY A 1 714 ? 32.428 -19.939 -41.874 1.00 71.88 714 GLY A C 1
ATOM 5444 O O . GLY A 1 714 ? 33.063 -18.894 -41.976 1.00 71.88 714 GLY A O 1
ATOM 5445 N N . GLY A 1 715 ? 32.895 -20.975 -41.164 1.00 76.25 715 GLY A N 1
ATOM 5446 C CA . GLY A 1 715 ? 34.242 -21.006 -40.574 1.00 76.25 715 GLY A CA 1
ATOM 5447 C C . GLY A 1 715 ? 34.393 -20.246 -39.250 1.00 76.25 715 GLY A C 1
ATOM 5448 O O . GLY A 1 715 ? 35.513 -20.052 -38.788 1.00 76.25 715 GLY A O 1
ATOM 5449 N N . TYR A 1 716 ? 33.288 -19.856 -38.605 1.00 77.50 716 TYR A N 1
ATOM 5450 C CA . TYR A 1 716 ? 33.284 -19.098 -37.343 1.00 77.50 716 TYR A CA 1
ATOM 5451 C C . TYR A 1 716 ? 33.537 -19.948 -36.076 1.00 77.50 716 TYR A C 1
ATOM 5453 O O . TYR A 1 716 ? 33.278 -19.498 -34.960 1.00 77.50 716 TYR A O 1
ATOM 5461 N N . GLY A 1 717 ? 34.046 -21.176 -36.208 1.00 80.31 717 GLY A N 1
ATOM 5462 C CA . GLY A 1 717 ? 34.384 -22.042 -35.073 1.00 80.31 717 GLY A CA 1
ATOM 5463 C C . GLY A 1 717 ? 33.201 -22.867 -34.555 1.00 80.31 717 GLY A C 1
ATOM 5464 O O . GLY A 1 717 ? 32.485 -23.485 -35.340 1.00 80.31 717 GLY A O 1
ATOM 5465 N N . ARG A 1 718 ? 33.015 -22.944 -33.230 1.00 79.81 718 ARG A N 1
ATOM 5466 C CA . ARG A 1 718 ? 31.936 -23.719 -32.585 1.00 79.81 718 ARG A CA 1
ATOM 5467 C C . ARG A 1 718 ? 31.081 -22.837 -31.672 1.00 79.81 718 ARG A C 1
ATOM 5469 O O . ARG A 1 718 ? 31.606 -21.947 -31.013 1.00 79.81 718 ARG A O 1
ATOM 5476 N N . GLY A 1 719 ? 29.777 -23.102 -31.603 1.00 83.88 719 GLY A N 1
ATOM 5477 C CA . GLY A 1 719 ? 28.830 -22.330 -30.795 1.00 83.88 719 GLY A CA 1
ATOM 5478 C C . GLY A 1 719 ? 27.447 -22.973 -30.694 1.00 83.88 719 GLY A C 1
ATOM 5479 O O . GLY A 1 719 ? 27.255 -24.121 -31.093 1.00 83.88 719 GLY A O 1
ATOM 5480 N N . SER A 1 720 ? 26.486 -22.236 -30.138 1.00 88.25 720 SER A N 1
ATOM 5481 C CA . SER A 1 720 ? 25.112 -22.718 -29.938 1.00 88.25 720 SER A CA 1
ATOM 5482 C C . SER A 1 720 ? 24.356 -22.929 -31.249 1.00 88.25 720 SER A C 1
ATOM 5484 O O . SER A 1 720 ? 24.621 -22.241 -32.236 1.00 88.25 720 SER A O 1
ATOM 5486 N N . SER A 1 721 ? 23.369 -23.831 -31.277 1.00 84.38 721 SER A N 1
ATOM 5487 C CA . SER A 1 721 ? 22.508 -24.002 -32.464 1.00 84.38 721 SER A CA 1
ATOM 5488 C C . SER A 1 721 ? 21.717 -22.736 -32.808 1.00 84.38 721 SER A C 1
ATOM 5490 O O . SER A 1 721 ? 21.522 -22.436 -33.987 1.00 84.38 721 SER A O 1
ATOM 5492 N N . THR A 1 722 ? 21.340 -21.935 -31.806 1.00 83.81 722 THR A N 1
ATOM 5493 C CA . THR A 1 722 ? 20.744 -20.607 -32.020 1.00 83.81 722 THR A CA 1
ATOM 5494 C C . THR A 1 722 ? 21.703 -19.660 -32.744 1.00 83.81 722 THR A C 1
ATOM 5496 O O . THR A 1 722 ? 21.287 -18.940 -33.652 1.00 83.81 722 THR A O 1
ATOM 5499 N N . LEU A 1 723 ? 22.990 -19.671 -32.376 1.00 87.00 723 LEU A N 1
ATOM 5500 C CA . LEU A 1 723 ? 24.021 -18.879 -33.046 1.00 87.00 723 LEU A CA 1
ATOM 5501 C C . LEU A 1 723 ? 24.306 -19.408 -34.457 1.00 87.00 723 LEU A C 1
ATOM 5503 O O . LEU A 1 723 ? 24.375 -18.618 -35.392 1.00 87.00 723 LEU A O 1
ATOM 5507 N N . ALA A 1 724 ? 24.386 -20.729 -34.632 1.00 86.56 724 ALA A N 1
ATOM 5508 C CA . ALA A 1 724 ? 24.591 -21.373 -35.929 1.00 86.56 724 ALA A CA 1
ATOM 5509 C C . ALA A 1 724 ? 23.498 -20.988 -36.935 1.00 86.56 724 ALA A C 1
ATOM 5511 O O . ALA A 1 724 ? 23.792 -20.577 -38.055 1.00 86.56 724 ALA A O 1
ATOM 5512 N N . ARG A 1 725 ? 22.230 -21.042 -36.510 1.00 87.06 725 ARG A N 1
ATOM 5513 C CA . ARG A 1 725 ? 21.084 -20.683 -37.352 1.00 87.06 725 ARG A CA 1
ATOM 5514 C C . ARG A 1 725 ? 21.058 -19.192 -37.693 1.00 87.06 725 ARG A C 1
ATOM 5516 O O . ARG A 1 725 ? 20.717 -18.827 -38.814 1.00 87.06 725 ARG A O 1
ATOM 5523 N N . TRP A 1 726 ? 21.438 -18.332 -36.749 1.00 88.81 726 TRP A N 1
ATOM 5524 C CA . TRP A 1 726 ? 21.546 -16.891 -36.985 1.00 88.81 726 TRP A CA 1
ATOM 5525 C C . TRP A 1 726 ? 22.669 -16.538 -37.974 1.00 88.81 726 TRP A C 1
ATOM 5527 O O . TRP A 1 726 ? 22.478 -15.670 -38.826 1.00 88.81 726 TRP A O 1
ATOM 5537 N N . ILE A 1 727 ? 23.812 -17.229 -37.900 1.00 85.62 727 ILE A N 1
ATOM 5538 C CA . ILE A 1 727 ? 24.915 -17.080 -38.861 1.00 85.62 727 ILE A CA 1
ATOM 5539 C C . ILE A 1 727 ? 24.464 -17.528 -40.250 1.00 85.62 727 ILE A C 1
ATOM 5541 O O . ILE A 1 727 ? 24.608 -16.762 -41.199 1.00 85.62 727 ILE A O 1
ATOM 5545 N N . GLN A 1 728 ? 23.860 -18.718 -40.361 1.00 86.38 728 GLN A N 1
ATOM 5546 C CA . GLN A 1 728 ? 23.372 -19.238 -41.640 1.00 86.38 728 GLN A CA 1
ATOM 5547 C C . GLN A 1 728 ? 22.402 -18.258 -42.301 1.00 86.38 728 GLN A C 1
ATOM 5549 O O . GLN A 1 728 ? 22.587 -17.878 -43.448 1.00 86.38 728 GLN A O 1
ATOM 5554 N N . GLN A 1 729 ? 21.441 -17.736 -41.538 1.00 86.00 729 GLN A N 1
ATOM 5555 C CA . GLN A 1 729 ? 20.457 -16.797 -42.063 1.00 86.00 729 GLN A CA 1
ATOM 5556 C C . GLN A 1 729 ? 21.079 -15.481 -42.563 1.00 86.00 729 GLN A C 1
ATOM 5558 O O . GLN A 1 729 ? 20.531 -14.851 -43.467 1.00 86.00 729 GLN A O 1
ATOM 5563 N N . ASN A 1 730 ? 22.183 -15.016 -41.972 1.00 85.75 730 ASN A N 1
ATOM 5564 C CA . ASN A 1 730 ? 22.873 -13.827 -42.470 1.00 85.75 730 ASN A CA 1
ATOM 5565 C C . ASN A 1 730 ? 23.756 -14.126 -43.682 1.00 85.75 730 ASN A C 1
ATOM 5567 O O . ASN A 1 730 ? 23.780 -13.301 -44.590 1.00 85.75 730 ASN A O 1
ATOM 5571 N N . LEU A 1 731 ? 24.388 -15.300 -43.735 1.00 85.75 731 LEU A N 1
ATOM 5572 C CA . LEU A 1 731 ? 25.088 -15.783 -44.927 1.00 85.75 731 LEU A CA 1
ATOM 5573 C C . LEU A 1 731 ? 24.130 -15.918 -46.115 1.00 85.75 731 LEU A C 1
ATOM 5575 O O . LEU A 1 731 ? 24.439 -15.433 -47.197 1.00 85.75 731 LEU A O 1
ATOM 5579 N N . ASP A 1 732 ? 22.943 -16.489 -45.906 1.00 83.38 732 ASP A N 1
ATOM 5580 C CA . ASP A 1 732 ? 21.927 -16.647 -46.953 1.00 83.38 732 ASP A CA 1
ATOM 5581 C C . ASP A 1 732 ? 21.443 -15.285 -47.472 1.00 83.38 732 ASP A C 1
ATOM 5583 O O . ASP A 1 732 ? 21.267 -15.086 -48.672 1.00 83.38 732 ASP A O 1
ATOM 5587 N N . LYS A 1 733 ? 21.279 -14.306 -46.575 1.00 79.50 733 LYS A N 1
ATOM 5588 C CA . LYS A 1 733 ? 20.892 -12.933 -46.935 1.00 79.50 733 LYS A CA 1
ATOM 5589 C C . LYS A 1 733 ? 22.006 -12.151 -47.631 1.00 79.50 733 LYS A C 1
ATOM 5591 O O . LYS A 1 733 ? 21.704 -11.305 -48.464 1.00 79.50 733 LYS A O 1
ATOM 5596 N N . ASP A 1 734 ? 23.265 -12.402 -47.290 1.00 78.81 734 ASP A N 1
ATOM 5597 C CA . ASP A 1 734 ? 24.412 -11.803 -47.978 1.00 78.81 734 ASP A CA 1
ATOM 5598 C C . ASP A 1 734 ? 24.626 -12.442 -49.352 1.00 78.81 734 ASP A C 1
ATOM 5600 O O . ASP A 1 734 ? 24.954 -11.748 -50.309 1.00 78.81 734 ASP A O 1
ATOM 5604 N N . LYS A 1 735 ? 24.347 -13.744 -49.479 1.00 81.31 735 LYS A N 1
ATOM 5605 C CA . LYS A 1 735 ? 24.302 -14.442 -50.767 1.00 81.31 735 LYS A CA 1
ATOM 5606 C C . LYS A 1 735 ? 23.167 -13.913 -51.652 1.00 81.31 735 LYS A C 1
ATOM 5608 O O . LYS A 1 735 ? 23.369 -13.738 -52.847 1.00 81.31 735 LYS A O 1
ATOM 5613 N N . ALA A 1 736 ? 22.003 -13.615 -51.069 1.00 75.25 736 ALA A N 1
ATOM 5614 C CA . ALA A 1 736 ? 20.861 -13.032 -51.778 1.00 75.25 736 ALA A CA 1
ATOM 5615 C C . ALA A 1 736 ? 21.041 -11.539 -52.122 1.00 75.25 736 ALA A C 1
ATOM 5617 O O . ALA A 1 736 ? 20.414 -11.044 -53.053 1.00 75.25 736 ALA A O 1
ATOM 5618 N N . ASN A 1 737 ? 21.878 -10.805 -51.381 1.00 68.88 737 ASN A N 1
ATOM 5619 C CA . ASN A 1 737 ? 22.212 -9.410 -51.662 1.00 68.88 737 ASN A CA 1
ATOM 5620 C C . ASN A 1 737 ? 23.703 -9.138 -51.373 1.00 68.88 737 ASN A C 1
ATOM 5622 O O . ASN A 1 737 ? 24.048 -8.712 -50.263 1.00 68.88 737 ASN A O 1
ATOM 5626 N N . PRO A 1 738 ? 24.583 -9.299 -52.379 1.00 70.88 738 PRO A N 1
ATOM 5627 C CA . PRO A 1 738 ? 26.030 -9.114 -52.232 1.00 70.88 738 PRO A CA 1
ATOM 5628 C C . PRO A 1 738 ? 26.458 -7.693 -51.823 1.00 70.88 738 PRO A C 1
ATOM 5630 O O . PRO A 1 738 ? 27.600 -7.477 -51.416 1.00 70.88 738 PRO A O 1
ATOM 5633 N N . ASN A 1 739 ? 25.559 -6.706 -51.919 1.00 62.53 739 ASN A N 1
ATOM 5634 C CA . ASN A 1 739 ? 25.824 -5.304 -51.587 1.00 62.53 739 ASN A CA 1
ATOM 5635 C C . ASN A 1 739 ? 25.341 -4.903 -50.181 1.00 62.53 739 ASN A C 1
ATOM 5637 O O . ASN A 1 739 ? 25.514 -3.755 -49.781 1.00 62.53 739 ASN A O 1
ATOM 5641 N N . ARG A 1 740 ? 24.788 -5.836 -49.395 1.00 58.53 740 ARG A N 1
ATOM 5642 C CA . ARG A 1 740 ? 24.168 -5.589 -48.077 1.00 58.53 740 ARG A CA 1
ATOM 5643 C C . ARG A 1 740 ? 25.109 -5.010 -47.000 1.00 58.53 740 ARG A C 1
ATOM 5645 O O . ARG A 1 740 ? 24.621 -4.499 -45.995 1.00 58.53 740 ARG A O 1
ATOM 5652 N N . GLY A 1 741 ? 26.427 -5.071 -47.205 1.00 54.50 741 GLY A N 1
ATOM 5653 C CA . GLY A 1 741 ? 27.453 -4.540 -46.293 1.00 54.50 741 GLY A CA 1
ATOM 5654 C C . GLY A 1 741 ? 28.415 -3.519 -46.911 1.00 54.50 741 GLY A C 1
ATOM 5655 O O . GLY A 1 741 ? 29.348 -3.090 -46.236 1.00 54.50 741 GLY A O 1
ATOM 5656 N N . LYS A 1 742 ? 28.226 -3.120 -48.177 1.00 52.41 742 LYS A N 1
ATOM 5657 C CA . LYS A 1 742 ? 29.035 -2.053 -48.780 1.00 52.41 742 LYS A CA 1
ATOM 5658 C C . LYS A 1 742 ? 28.436 -0.715 -48.365 1.00 52.41 742 LYS A C 1
ATOM 5660 O O . LYS A 1 742 ? 27.283 -0.437 -48.682 1.00 52.41 742 LYS A O 1
ATOM 5665 N N . SER A 1 743 ? 29.212 0.118 -47.672 1.00 40.81 743 SER A N 1
ATOM 5666 C CA . SER A 1 743 ? 28.873 1.530 -47.511 1.00 40.81 743 SER A CA 1
ATOM 5667 C C . SER A 1 743 ? 28.784 2.132 -48.908 1.00 40.81 743 SER A C 1
ATOM 5669 O O . SER A 1 743 ? 29.807 2.329 -49.570 1.00 40.81 743 SER A O 1
ATOM 5671 N N . SER A 1 744 ? 27.566 2.390 -49.376 1.00 38.97 744 SER A N 1
ATOM 5672 C CA . SER A 1 744 ? 27.364 3.318 -50.474 1.00 38.97 744 SER A CA 1
ATOM 5673 C C . SER A 1 744 ? 28.079 4.603 -50.074 1.00 38.97 744 SER A C 1
ATOM 5675 O O . SER A 1 744 ? 27.737 5.192 -49.047 1.00 38.97 744 SER A O 1
ATOM 5677 N N . LYS A 1 745 ? 29.083 5.016 -50.857 1.00 36.38 745 LYS A N 1
ATOM 5678 C CA . LYS A 1 745 ? 29.462 6.429 -50.905 1.00 36.38 745 LYS A CA 1
ATOM 5679 C C . LYS A 1 745 ? 28.158 7.215 -50.977 1.00 36.38 745 LYS A C 1
ATOM 5681 O O . LYS A 1 745 ? 27.287 6.846 -51.770 1.00 36.38 745 LYS A O 1
ATOM 5686 N N . ASP A 1 746 ? 28.021 8.209 -50.105 1.00 36.59 746 ASP A N 1
ATOM 5687 C CA . ASP A 1 746 ? 26.869 9.099 -50.083 1.00 36.59 746 ASP A CA 1
ATOM 5688 C C . ASP A 1 746 ? 26.485 9.459 -51.522 1.00 36.59 746 ASP A C 1
ATOM 5690 O O . ASP A 1 746 ? 27.357 9.900 -52.285 1.00 36.59 746 ASP A O 1
ATOM 5694 N N . PRO A 1 747 ? 25.218 9.279 -51.934 1.00 37.62 747 PRO A N 1
ATOM 5695 C CA . PRO A 1 747 ? 24.769 9.945 -53.132 1.00 37.62 747 PRO A CA 1
ATOM 5696 C C . PRO A 1 747 ? 24.879 11.440 -52.833 1.00 37.62 747 PRO A C 1
ATOM 5698 O O . PRO A 1 747 ? 24.113 11.990 -52.036 1.00 37.62 747 PRO A O 1
ATOM 5701 N N . LYS A 1 748 ? 25.877 12.095 -53.438 1.00 40.69 748 LYS A N 1
ATOM 5702 C CA . LYS A 1 748 ? 25.899 13.550 -53.579 1.00 40.69 748 LYS A CA 1
ATOM 5703 C C . LYS A 1 748 ? 24.544 13.937 -54.186 1.00 40.69 748 LYS A C 1
ATOM 5705 O O . LYS A 1 748 ? 24.321 13.678 -55.362 1.00 40.69 748 LYS A O 1
ATOM 5710 N N . GLY A 1 749 ? 23.630 14.468 -53.367 1.00 48.56 749 GLY A N 1
ATOM 5711 C CA . GLY A 1 749 ? 22.308 14.930 -53.816 1.00 48.56 749 GLY A CA 1
ATOM 5712 C C . GLY A 1 749 ? 21.077 14.515 -52.993 1.00 48.56 749 GLY A C 1
ATOM 5713 O O . GLY A 1 749 ? 19.965 14.778 -53.434 1.00 48.56 749 GLY A O 1
ATOM 5714 N N . GLY A 1 750 ? 21.209 13.883 -51.820 1.00 55.78 750 GLY A N 1
ATOM 5715 C CA . GLY A 1 750 ? 20.052 13.578 -50.956 1.00 55.78 750 GLY A CA 1
ATOM 5716 C C . GLY A 1 750 ? 19.393 14.820 -50.325 1.00 55.78 750 GLY A C 1
ATOM 5717 O O . GLY A 1 750 ? 20.075 15.719 -49.828 1.00 55.78 750 GLY A O 1
ATOM 5718 N N . VAL A 1 751 ? 18.053 14.859 -50.282 1.00 73.69 751 VAL A N 1
ATOM 5719 C CA . VAL A 1 751 ? 17.270 15.943 -49.655 1.00 73.69 751 VAL A CA 1
ATOM 5720 C C . VAL A 1 751 ? 17.532 16.035 -48.151 1.00 73.69 751 VAL A C 1
ATOM 5722 O O . VAL A 1 751 ? 17.438 17.127 -47.613 1.00 73.69 751 VAL A O 1
ATOM 5725 N N . LEU A 1 752 ? 17.921 14.960 -47.459 1.00 78.00 752 LEU A N 1
ATOM 5726 C CA . LEU A 1 752 ? 18.401 14.983 -46.068 1.00 78.00 752 LEU A CA 1
ATOM 5727 C C . LEU A 1 752 ? 19.725 14.213 -45.938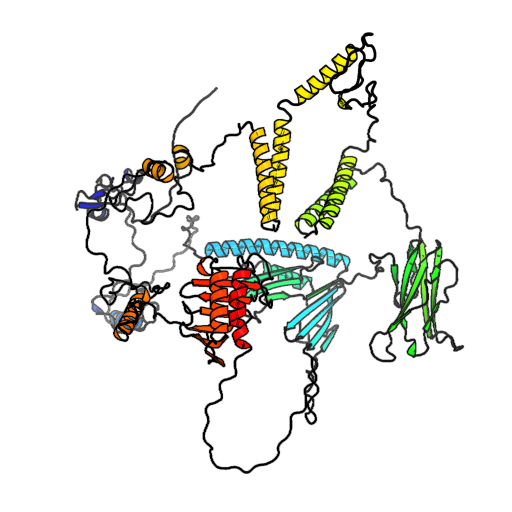 1.00 78.00 752 LEU A C 1
ATOM 5729 O O . LEU A 1 752 ? 19.917 13.245 -46.661 1.00 78.00 752 LEU A O 1
ATOM 5733 N N . PRO A 1 753 ? 20.619 14.572 -44.995 1.00 77.56 753 PRO A N 1
ATOM 5734 C CA . PRO A 1 753 ? 21.919 13.907 -44.848 1.00 77.56 753 PRO A CA 1
ATOM 5735 C C . PRO A 1 753 ? 21.813 12.465 -44.328 1.00 77.56 753 PRO A C 1
ATOM 5737 O O . PRO A 1 753 ? 22.648 11.626 -44.643 1.00 77.56 753 PRO A O 1
ATOM 5740 N N . LYS A 1 754 ? 20.799 12.157 -43.509 1.00 86.94 754 LYS A N 1
ATOM 5741 C CA . LYS A 1 754 ? 20.539 10.816 -42.967 1.00 86.94 754 LYS A CA 1
ATOM 5742 C C . LYS A 1 754 ? 19.036 10.592 -42.822 1.00 86.94 754 LYS A C 1
ATOM 5744 O O . LYS A 1 754 ? 18.260 11.535 -42.680 1.00 86.94 754 LYS A O 1
ATOM 5749 N N . LYS A 1 755 ? 18.633 9.321 -42.786 1.00 90.38 755 LYS A N 1
ATOM 5750 C CA . LYS A 1 755 ? 17.263 8.912 -42.453 1.00 90.38 755 LYS A CA 1
ATOM 5751 C C . LYS A 1 755 ? 16.903 9.351 -41.031 1.00 90.38 755 LYS A C 1
ATOM 5753 O O . LYS A 1 755 ? 17.676 9.107 -40.101 1.00 90.38 755 LYS A O 1
ATOM 5758 N N . ILE A 1 756 ? 15.713 9.925 -40.858 1.00 91.88 756 ILE A N 1
ATOM 5759 C CA . ILE A 1 756 ? 15.202 10.361 -39.555 1.00 91.88 756 ILE A CA 1
ATOM 5760 C C . ILE A 1 756 ? 13.813 9.779 -39.282 1.00 91.88 756 ILE A C 1
ATOM 5762 O O . ILE A 1 756 ? 12.969 9.690 -40.172 1.00 91.88 756 ILE A O 1
ATOM 5766 N N . SER A 1 757 ? 13.557 9.350 -38.048 1.00 92.25 757 SER A N 1
ATOM 5767 C CA . SER A 1 757 ? 12.233 8.878 -37.639 1.00 92.25 757 SER A CA 1
ATOM 5768 C C . SER A 1 757 ? 11.868 9.330 -36.235 1.00 92.25 757 SER A C 1
ATOM 5770 O O . SER A 1 757 ? 12.700 9.257 -35.329 1.00 92.25 757 SER A O 1
ATOM 5772 N N . LEU A 1 758 ? 10.608 9.708 -36.050 1.00 94.12 758 LEU A N 1
ATOM 5773 C CA . LEU A 1 758 ? 10.019 10.048 -34.762 1.00 94.12 758 LEU A CA 1
ATOM 5774 C C . LEU A 1 758 ? 8.927 9.035 -34.424 1.00 94.12 758 LEU A C 1
ATOM 5776 O O . LEU A 1 758 ? 7.946 8.906 -35.156 1.00 94.12 758 LEU A O 1
ATOM 5780 N N . LYS A 1 759 ? 9.090 8.335 -33.302 1.00 93.38 759 LYS A N 1
ATOM 5781 C CA . LYS A 1 759 ? 8.085 7.441 -32.725 1.00 93.38 759 LYS A CA 1
ATOM 5782 C C . LYS A 1 759 ? 7.498 8.080 -31.469 1.00 93.38 759 LYS A C 1
ATOM 5784 O O . LYS A 1 759 ? 8.199 8.234 -30.477 1.00 93.38 759 LYS A O 1
ATOM 5789 N N . ASP A 1 760 ? 6.223 8.424 -31.524 1.00 91.69 760 ASP A N 1
ATOM 5790 C CA . ASP A 1 760 ? 5.415 8.990 -30.443 1.00 91.69 760 ASP A CA 1
ATOM 5791 C C . ASP A 1 760 ? 4.555 7.871 -29.842 1.00 91.69 760 ASP A C 1
ATOM 5793 O O . ASP A 1 760 ? 3.773 7.250 -30.562 1.00 91.69 760 ASP A O 1
ATOM 5797 N N . ALA A 1 761 ? 4.768 7.543 -28.563 1.00 90.94 761 ALA A N 1
ATOM 5798 C CA . ALA A 1 761 ? 4.191 6.381 -27.897 1.00 90.94 761 ALA A CA 1
ATOM 5799 C C . ALA A 1 761 ? 3.530 6.742 -26.561 1.00 90.94 761 ALA A C 1
ATOM 5801 O O . ALA A 1 761 ? 4.212 7.046 -25.585 1.00 90.94 761 ALA A O 1
ATOM 5802 N N . GLN A 1 762 ? 2.215 6.586 -26.455 1.00 90.56 762 GLN A N 1
ATOM 5803 C CA . GLN A 1 762 ? 1.490 6.683 -25.192 1.00 90.56 762 GLN A CA 1
ATOM 5804 C C . GLN A 1 762 ? 1.342 5.293 -24.564 1.00 90.56 762 GLN A C 1
ATOM 5806 O O . GLN A 1 762 ? 0.754 4.383 -25.156 1.00 90.56 762 GLN A O 1
ATOM 5811 N N . GLY A 1 763 ? 1.875 5.122 -23.353 1.00 84.50 763 GLY A N 1
ATOM 5812 C CA . GLY A 1 763 ? 1.670 3.919 -22.553 1.00 84.50 763 GLY A CA 1
ATOM 5813 C C . GLY A 1 763 ? 0.242 3.848 -22.009 1.00 84.50 763 GLY A C 1
ATOM 5814 O O . GLY A 1 763 ? -0.287 4.849 -21.526 1.00 84.50 763 GLY A O 1
ATOM 5815 N N . GLY A 1 764 ? -0.366 2.666 -22.072 1.00 80.38 764 GLY A N 1
ATOM 5816 C CA . GLY A 1 764 ? -1.662 2.335 -21.482 1.00 80.38 764 GLY A CA 1
ATOM 5817 C C . GLY A 1 764 ? -1.680 0.901 -20.944 1.00 80.38 764 GLY A C 1
ATOM 5818 O O . GLY A 1 764 ? -0.695 0.172 -21.049 1.00 80.38 764 GLY A O 1
ATOM 5819 N N . PHE A 1 765 ? -2.817 0.474 -20.386 1.00 70.25 765 PHE A N 1
ATOM 5820 C CA . PHE A 1 765 ? -2.964 -0.845 -19.747 1.00 70.25 765 PHE A CA 1
ATOM 5821 C C . PHE A 1 765 ? -2.633 -2.028 -20.682 1.00 70.25 765 PHE A C 1
ATOM 5823 O O . PHE A 1 765 ? -2.064 -3.017 -20.237 1.00 70.25 765 PHE A O 1
ATOM 5830 N N . ALA A 1 766 ? -2.927 -1.903 -21.980 1.00 71.50 766 ALA A N 1
ATOM 5831 C CA . ALA A 1 766 ? -2.668 -2.932 -22.994 1.00 71.50 766 ALA A CA 1
ATOM 5832 C C . ALA A 1 766 ? -1.317 -2.769 -23.735 1.00 71.50 766 ALA A C 1
ATOM 5834 O O . ALA A 1 766 ? -1.042 -3.489 -24.699 1.00 71.50 766 ALA A O 1
ATOM 5835 N N . GLY A 1 767 ? -0.471 -1.821 -23.309 1.00 81.69 767 GLY A N 1
ATOM 5836 C CA . GLY A 1 767 ? 0.833 -1.538 -23.915 1.00 81.69 767 GLY A CA 1
ATOM 5837 C C . GLY A 1 767 ? 0.952 -0.141 -24.538 1.00 81.69 767 GLY A C 1
ATOM 5838 O O . GLY A 1 767 ? 0.220 0.777 -24.171 1.00 81.69 767 GLY A O 1
ATOM 5839 N N . PHE A 1 768 ? 1.917 0.048 -25.442 1.00 86.50 768 PHE A N 1
ATOM 5840 C CA . PHE A 1 768 ? 2.213 1.343 -26.067 1.00 86.50 768 PHE A CA 1
ATOM 5841 C C . PHE A 1 768 ? 1.469 1.514 -27.383 1.00 86.50 768 PHE A C 1
ATOM 5843 O O . PHE A 1 768 ? 1.583 0.680 -28.276 1.00 86.50 768 PHE A O 1
ATOM 5850 N N . THR A 1 769 ? 0.781 2.635 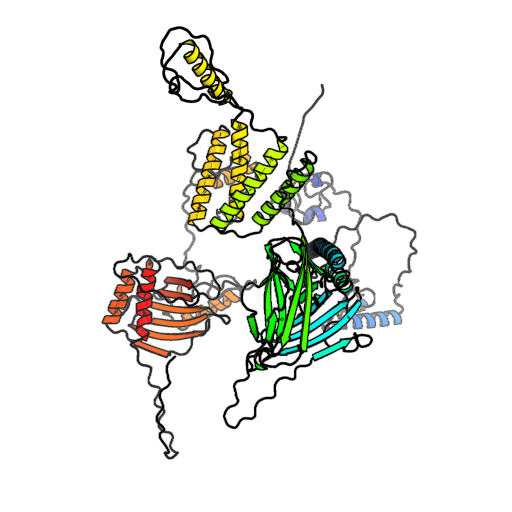-27.543 1.00 87.69 769 THR A N 1
ATOM 5851 C CA . THR A 1 769 ? 0.087 2.980 -28.789 1.00 87.69 769 THR A CA 1
ATOM 5852 C C . THR A 1 769 ? 0.515 4.352 -29.259 1.00 87.69 769 THR A C 1
ATOM 5854 O O . THR A 1 769 ? 0.808 5.218 -28.437 1.00 87.69 769 THR A O 1
ATOM 5857 N N . GLY A 1 770 ? 0.581 4.560 -30.568 1.00 89.25 770 GLY A N 1
ATOM 5858 C CA . GLY A 1 770 ? 0.882 5.883 -31.093 1.00 89.25 770 GLY A CA 1
ATOM 5859 C C . GLY A 1 770 ? 1.315 5.867 -32.546 1.00 89.25 770 GLY A C 1
ATOM 5860 O O . GLY A 1 770 ? 0.845 5.047 -33.332 1.00 89.25 770 GLY A O 1
ATOM 5861 N N . TRP A 1 771 ? 2.190 6.797 -32.910 1.00 90.19 771 TRP A N 1
ATOM 5862 C CA . TRP A 1 771 ? 2.531 7.099 -34.295 1.00 90.19 771 TRP A CA 1
ATOM 5863 C C . TRP A 1 771 ? 4.021 6.978 -34.551 1.00 90.19 771 TRP A C 1
ATOM 5865 O O . TRP A 1 771 ? 4.837 7.374 -33.725 1.00 90.19 771 TRP A O 1
ATOM 5875 N N . VAL A 1 772 ? 4.385 6.498 -35.734 1.00 91.56 772 VAL A N 1
ATOM 5876 C CA . VAL A 1 772 ? 5.750 6.616 -36.243 1.00 91.56 772 VAL A CA 1
ATOM 5877 C C . VAL A 1 772 ? 5.737 7.380 -37.558 1.00 91.56 772 VAL A C 1
ATOM 5879 O O . VAL A 1 772 ? 5.025 7.005 -38.489 1.00 91.56 772 VAL A O 1
ATOM 5882 N N . THR A 1 773 ? 6.521 8.452 -37.614 1.00 92.38 773 THR A N 1
ATOM 5883 C CA . THR A 1 773 ? 6.814 9.219 -38.827 1.00 92.38 773 THR A CA 1
ATOM 5884 C C . THR A 1 773 ? 8.247 8.909 -39.236 1.00 92.38 773 THR A C 1
ATOM 5886 O O . THR A 1 773 ? 9.154 9.028 -38.416 1.00 92.38 773 THR A O 1
ATOM 5889 N N . THR A 1 774 ? 8.462 8.487 -40.478 1.00 91.12 774 THR A N 1
ATOM 5890 C CA . THR A 1 774 ? 9.788 8.174 -41.029 1.00 91.12 774 THR A CA 1
ATOM 5891 C C . THR A 1 774 ? 10.025 9.023 -42.263 1.00 91.12 774 THR A C 1
ATOM 5893 O O . THR A 1 774 ? 9.161 9.044 -43.131 1.00 91.12 774 THR A O 1
ATOM 5896 N N . ILE A 1 775 ? 11.184 9.673 -42.349 1.00 90.31 775 ILE A N 1
ATOM 5897 C CA . ILE A 1 775 ? 11.645 10.428 -43.515 1.00 90.31 775 ILE A CA 1
ATOM 5898 C C . ILE A 1 775 ? 12.941 9.788 -44.012 1.00 90.31 775 ILE A C 1
ATOM 5900 O O . ILE A 1 775 ? 13.889 9.592 -43.246 1.00 90.31 775 ILE A O 1
ATOM 5904 N N . ASN A 1 776 ? 12.964 9.431 -45.287 1.00 87.31 776 ASN A N 1
ATOM 5905 C CA . ASN A 1 776 ? 14.115 8.868 -45.971 1.00 87.31 776 ASN A CA 1
ATOM 5906 C C . ASN A 1 776 ? 15.051 9.979 -46.487 1.00 87.31 776 ASN A C 1
ATOM 5908 O O . ASN A 1 776 ? 14.714 11.161 -46.502 1.00 87.31 776 ASN A O 1
ATOM 5912 N N . VAL A 1 777 ? 16.253 9.580 -46.905 1.00 86.38 777 VAL A N 1
ATOM 5913 C CA . VAL A 1 777 ? 17.316 10.474 -47.409 1.00 86.38 777 VAL A CA 1
ATOM 5914 C C . VAL A 1 777 ? 16.882 11.227 -48.677 1.00 86.38 777 VAL A C 1
ATOM 5916 O O . VAL A 1 777 ? 17.272 12.372 -48.885 1.00 86.38 777 VAL A O 1
ATOM 5919 N N . ASP A 1 778 ? 16.019 10.617 -49.489 1.00 80.19 778 ASP A N 1
ATOM 5920 C CA . ASP A 1 778 ? 15.431 11.179 -50.714 1.00 80.19 778 ASP A CA 1
ATOM 5921 C C . ASP A 1 778 ? 14.297 12.199 -50.457 1.00 80.19 778 ASP A C 1
ATOM 5923 O O . ASP A 1 778 ? 13.710 12.733 -51.399 1.00 80.19 778 ASP A O 1
ATOM 5927 N N . GLY A 1 779 ? 13.968 12.469 -49.187 1.00 79.50 779 GLY A N 1
ATOM 5928 C CA . GLY A 1 779 ? 12.890 13.374 -48.791 1.00 79.50 779 GLY A CA 1
ATOM 5929 C C . GLY A 1 779 ? 11.493 12.751 -48.840 1.00 79.50 779 GLY A C 1
ATOM 5930 O O . GLY A 1 779 ? 10.516 13.443 -48.553 1.00 79.50 779 GLY A O 1
ATOM 5931 N N . THR A 1 780 ? 11.358 11.460 -49.160 1.00 86.62 780 THR A N 1
ATOM 5932 C CA . THR A 1 780 ? 10.081 10.748 -49.017 1.00 86.62 780 THR A CA 1
ATOM 5933 C C . THR A 1 780 ? 9.797 10.476 -47.546 1.00 86.62 780 THR A C 1
ATOM 5935 O O . THR A 1 780 ? 10.684 10.095 -46.780 1.00 86.62 780 THR A O 1
ATOM 5938 N N . TRP A 1 781 ? 8.551 10.660 -47.120 1.00 90.44 781 TRP A N 1
ATOM 5939 C CA . TRP A 1 781 ? 8.143 10.398 -45.750 1.00 90.44 781 TRP A CA 1
ATOM 5940 C C . TRP A 1 781 ? 6.853 9.595 -45.685 1.00 90.44 781 TRP A C 1
ATOM 5942 O O . TRP A 1 781 ? 5.984 9.697 -46.545 1.00 90.44 781 TRP A O 1
ATOM 5952 N N . ASN A 1 782 ? 6.724 8.790 -44.635 1.00 89.56 782 ASN A N 1
ATOM 5953 C CA . ASN A 1 782 ? 5.509 8.055 -44.318 1.00 89.56 782 ASN A CA 1
ATOM 5954 C C . ASN A 1 782 ? 5.178 8.159 -42.832 1.00 89.56 782 ASN A C 1
ATOM 5956 O O . ASN A 1 782 ? 6.048 8.364 -41.981 1.00 89.56 782 ASN A O 1
ATOM 5960 N N . ARG A 1 783 ? 3.893 8.013 -42.522 1.00 88.06 783 ARG A N 1
ATOM 5961 C CA . ARG A 1 783 ? 3.352 8.021 -41.173 1.00 88.06 783 ARG A CA 1
ATOM 5962 C C . ARG A 1 783 ? 2.347 6.893 -41.008 1.00 88.06 783 ARG A C 1
ATOM 5964 O O . ARG A 1 783 ? 1.444 6.716 -41.824 1.00 88.06 783 ARG A O 1
ATOM 5971 N N . ARG A 1 784 ? 2.510 6.138 -39.927 1.00 90.00 784 ARG A N 1
ATOM 5972 C CA . ARG A 1 784 ? 1.676 4.977 -39.598 1.00 90.00 784 ARG A CA 1
ATOM 5973 C C . ARG A 1 784 ? 1.445 4.872 -38.101 1.00 90.00 784 ARG A C 1
ATOM 5975 O O . ARG A 1 784 ? 2.294 5.280 -37.303 1.00 90.00 784 ARG A O 1
ATOM 5982 N N . GLN A 1 785 ? 0.299 4.320 -37.733 1.00 88.81 785 GLN A N 1
ATOM 5983 C CA . GLN A 1 785 ? -0.013 3.985 -36.349 1.00 88.81 785 GLN A CA 1
ATOM 5984 C C . GLN A 1 785 ? 0.687 2.691 -35.937 1.00 88.81 785 GLN A C 1
ATOM 5986 O O . GLN A 1 785 ? 0.980 1.830 -36.770 1.00 88.81 785 GLN A O 1
ATOM 5991 N N . PHE A 1 786 ? 0.925 2.525 -34.642 1.00 88.88 786 PHE A N 1
ATOM 5992 C CA . PHE A 1 786 ? 1.416 1.272 -34.091 1.00 88.88 786 PHE A CA 1
ATOM 5993 C C . PHE A 1 786 ? 0.711 0.907 -32.788 1.00 88.88 786 PHE A C 1
ATOM 5995 O O . PHE A 1 786 ? 0.304 1.769 -32.006 1.00 88.88 786 PHE A O 1
ATOM 6002 N N . PHE A 1 787 ? 0.620 -0.400 -32.558 1.00 85.31 787 PHE A N 1
ATOM 6003 C CA . PHE A 1 787 ? 0.208 -1.003 -31.300 1.00 85.31 787 PHE A CA 1
ATOM 6004 C C . PHE A 1 787 ? 1.333 -1.938 -30.844 1.00 85.31 787 PHE A C 1
ATOM 6006 O O . PHE A 1 787 ? 1.646 -2.935 -31.493 1.00 85.31 787 PHE A O 1
ATOM 6013 N N . ASN A 1 788 ? 1.999 -1.589 -29.748 1.00 81.88 788 ASN A N 1
ATOM 6014 C CA . ASN A 1 788 ? 3.219 -2.223 -29.258 1.00 81.88 788 ASN A CA 1
ATOM 6015 C C . ASN A 1 788 ? 4.338 -2.273 -30.318 1.00 81.88 788 ASN A C 1
ATOM 6017 O O . ASN A 1 788 ? 4.976 -1.255 -30.611 1.00 81.88 788 ASN A O 1
ATOM 6021 N N . GLN A 1 789 ? 4.604 -3.459 -30.867 1.00 75.94 789 GLN A N 1
ATOM 6022 C CA . GLN A 1 789 ? 5.585 -3.679 -31.935 1.00 75.94 789 GLN A CA 1
ATOM 6023 C C . GLN A 1 789 ? 4.933 -3.788 -33.321 1.00 75.94 789 GLN A C 1
ATOM 6025 O O . GLN A 1 789 ? 5.635 -3.714 -34.325 1.00 75.94 789 GLN A O 1
ATOM 6030 N N . GLN A 1 790 ? 3.607 -3.936 -33.390 1.00 80.38 790 GLN A N 1
ATOM 6031 C CA . GLN A 1 790 ? 2.876 -4.092 -34.643 1.00 80.38 790 GLN A CA 1
ATOM 6032 C C . GLN A 1 790 ? 2.620 -2.726 -35.283 1.00 80.38 790 GLN A C 1
ATOM 6034 O O . GLN A 1 790 ? 2.045 -1.829 -34.664 1.00 80.38 790 GLN A O 1
ATOM 6039 N N . LEU A 1 791 ? 3.053 -2.578 -36.534 1.00 84.75 791 LEU A N 1
ATOM 6040 C CA . LEU A 1 791 ? 2.852 -1.387 -37.353 1.00 84.75 791 LEU A CA 1
ATOM 6041 C C . LEU A 1 791 ? 1.605 -1.588 -38.217 1.00 84.75 791 LEU A C 1
ATOM 6043 O O . LEU A 1 791 ? 1.477 -2.618 -38.876 1.00 84.75 791 LEU A O 1
ATOM 6047 N N . ARG A 1 792 ? 0.700 -0.611 -38.226 1.00 83.44 792 ARG A N 1
ATOM 6048 C CA . ARG A 1 792 ? -0.439 -0.588 -39.152 1.00 83.44 792 ARG A CA 1
ATOM 6049 C C . ARG A 1 792 ? 0.021 -0.186 -40.566 1.00 83.44 792 ARG A C 1
ATOM 6051 O O . ARG A 1 792 ? 1.141 0.325 -40.709 1.00 83.44 792 ARG A O 1
ATOM 6058 N N . PRO A 1 793 ? -0.817 -0.402 -41.601 1.00 85.69 793 PRO A N 1
ATOM 6059 C CA . PRO A 1 793 ? -0.567 0.119 -42.942 1.00 85.69 793 PRO A CA 1
ATOM 6060 C C . PRO A 1 793 ? -0.266 1.623 -42.941 1.00 85.69 793 PRO A C 1
ATOM 6062 O O . PRO A 1 793 ? -0.615 2.347 -42.005 1.00 85.69 793 PRO A O 1
ATOM 6065 N N . ILE A 1 794 ? 0.423 2.082 -43.986 1.00 82.88 794 ILE A N 1
ATOM 6066 C CA . ILE A 1 794 ? 0.779 3.494 -44.150 1.00 82.88 794 ILE A CA 1
ATOM 6067 C C . ILE A 1 794 ? -0.509 4.309 -44.278 1.00 82.88 794 ILE A C 1
ATOM 6069 O O . ILE A 1 794 ? -1.309 4.068 -45.172 1.00 82.88 794 ILE A O 1
ATOM 6073 N N . GLU A 1 795 ? -0.700 5.268 -43.375 1.00 80.12 795 GLU A N 1
ATOM 6074 C CA . GLU A 1 795 ? -1.905 6.102 -43.346 1.00 80.12 795 GLU A CA 1
ATOM 6075 C C . GLU A 1 795 ? -1.696 7.400 -44.129 1.00 80.12 795 GLU A C 1
ATOM 6077 O O . GLU A 1 795 ? -2.593 7.877 -44.818 1.00 80.12 795 GLU A O 1
ATOM 6082 N N . LYS A 1 796 ? -0.487 7.968 -44.045 1.00 82.25 796 LYS A N 1
ATOM 6083 C CA . LYS A 1 796 ? -0.083 9.138 -44.827 1.00 82.25 796 LYS A CA 1
ATOM 6084 C C . LYS A 1 796 ? 1.336 8.969 -45.342 1.00 82.25 796 LYS A C 1
ATOM 6086 O O . LYS A 1 796 ? 2.191 8.448 -44.629 1.00 82.25 796 LYS A O 1
ATOM 6091 N N . GLN A 1 797 ? 1.589 9.455 -46.546 1.00 85.50 797 GLN A N 1
ATOM 6092 C CA . GLN A 1 797 ? 2.922 9.541 -47.128 1.00 85.50 797 GLN A CA 1
ATOM 6093 C C . GLN A 1 797 ? 3.008 10.749 -48.054 1.00 85.50 797 GLN A C 1
ATOM 6095 O O . GLN A 1 797 ? 1.985 11.241 -48.523 1.00 85.50 797 GLN A O 1
ATOM 6100 N N . GLY A 1 798 ? 4.217 11.227 -48.305 1.00 85.19 798 GLY A N 1
ATOM 6101 C CA . GLY A 1 798 ? 4.454 12.359 -49.188 1.00 85.19 798 GLY A CA 1
ATOM 6102 C C . GLY A 1 798 ? 5.938 12.577 -49.439 1.00 85.19 798 GLY A C 1
ATOM 6103 O O . GLY A 1 798 ? 6.779 11.796 -48.993 1.00 85.19 798 GLY A O 1
ATOM 6104 N N . LYS A 1 799 ? 6.257 13.659 -50.145 1.00 85.12 799 LYS A N 1
ATOM 6105 C CA . LYS A 1 799 ? 7.624 14.136 -50.363 1.00 85.12 799 LYS A CA 1
ATOM 6106 C C . LYS A 1 799 ? 7.772 15.501 -49.694 1.00 85.12 799 LYS A C 1
ATOM 6108 O O . LYS A 1 799 ? 6.818 16.276 -49.686 1.00 85.12 799 LYS A O 1
ATOM 6113 N N . LEU A 1 800 ? 8.916 15.757 -49.068 1.00 84.56 800 LEU A N 1
ATOM 6114 C CA . LEU A 1 800 ? 9.213 17.061 -48.477 1.00 84.56 800 LEU A CA 1
ATOM 6115 C C . LEU A 1 800 ? 9.301 18.128 -49.572 1.00 84.56 800 LEU A C 1
ATOM 6117 O O . LEU A 1 800 ? 9.890 17.877 -50.622 1.00 84.56 800 LEU A O 1
ATOM 6121 N N . THR A 1 801 ? 8.752 19.312 -49.305 1.00 84.31 801 THR A N 1
ATOM 6122 C CA . THR A 1 801 ? 9.051 20.508 -50.107 1.00 84.31 801 THR A CA 1
ATOM 6123 C C . THR A 1 801 ? 10.441 21.039 -49.762 1.00 84.31 801 THR A C 1
ATOM 6125 O O . THR A 1 801 ? 10.961 20.755 -48.680 1.00 84.31 801 THR A O 1
ATOM 6128 N N . ASP A 1 802 ? 11.034 21.855 -50.633 1.00 76.25 802 ASP A N 1
ATOM 6129 C CA . ASP A 1 802 ? 12.366 22.425 -50.386 1.00 76.25 802 ASP A CA 1
ATOM 6130 C C . ASP A 1 802 ? 12.405 23.271 -49.107 1.00 76.25 802 ASP A C 1
ATOM 6132 O O . ASP A 1 802 ? 13.325 23.132 -48.301 1.00 76.25 802 ASP A O 1
ATOM 6136 N N . ALA A 1 803 ? 11.349 24.048 -48.844 1.00 76.00 803 ALA A N 1
ATOM 6137 C CA . ALA A 1 803 ? 11.196 24.808 -47.603 1.00 76.00 803 ALA A CA 1
ATOM 6138 C C . ALA A 1 803 ? 11.126 23.900 -46.358 1.00 76.00 803 ALA A C 1
ATOM 6140 O O . ALA A 1 803 ? 11.767 24.174 -45.343 1.00 76.00 803 ALA A O 1
ATOM 6141 N N . GLN A 1 804 ? 10.398 22.777 -46.428 1.00 83.56 804 GLN A N 1
ATOM 6142 C CA . GLN A 1 804 ? 10.330 21.806 -45.328 1.00 83.56 804 GLN A CA 1
ATOM 6143 C C . GLN A 1 804 ? 11.666 21.089 -45.121 1.00 83.56 804 GLN A C 1
ATOM 6145 O O . GLN A 1 804 ? 12.090 20.876 -43.986 1.00 83.56 804 GLN A O 1
ATOM 6150 N N . ALA A 1 805 ? 12.346 20.728 -46.209 1.00 82.81 805 ALA A N 1
ATOM 6151 C CA . ALA A 1 805 ? 13.658 20.106 -46.157 1.00 82.81 805 ALA A CA 1
ATOM 6152 C C . ALA A 1 805 ? 14.698 21.050 -45.540 1.00 82.81 805 ALA A C 1
ATOM 6154 O O . ALA A 1 805 ? 15.482 20.617 -44.696 1.00 82.81 805 ALA A O 1
ATOM 6155 N N . GLN A 1 806 ? 14.680 22.335 -45.903 1.00 81.31 806 GLN A N 1
ATOM 6156 C CA . GLN A 1 806 ? 15.536 23.360 -45.305 1.00 81.31 806 GLN A CA 1
ATOM 6157 C C . GLN A 1 806 ? 15.220 23.572 -43.819 1.00 81.31 806 GLN A C 1
ATOM 6159 O O . GLN A 1 806 ? 16.147 23.552 -43.010 1.00 81.31 806 GLN A O 1
ATOM 6164 N N . SER A 1 807 ? 13.940 23.671 -43.437 1.00 82.75 807 SER A N 1
ATOM 6165 C CA . SER A 1 807 ? 13.524 23.793 -42.030 1.00 82.75 807 SER A CA 1
ATOM 6166 C C . SER A 1 807 ? 14.011 22.611 -41.185 1.00 82.75 807 SER A C 1
ATOM 6168 O O . SER A 1 807 ? 14.645 22.789 -40.145 1.00 82.75 807 SER A O 1
ATOM 6170 N N . ILE A 1 808 ? 13.817 21.379 -41.669 1.00 86.75 808 ILE A N 1
ATOM 6171 C CA . ILE A 1 808 ? 14.253 20.165 -40.965 1.00 86.75 808 ILE A CA 1
ATOM 6172 C C . ILE A 1 808 ? 15.785 20.093 -40.882 1.00 86.75 808 ILE A C 1
ATOM 6174 O O . ILE A 1 808 ? 16.319 19.748 -39.827 1.00 86.75 808 ILE A O 1
ATOM 6178 N N . LYS A 1 809 ? 16.515 20.448 -41.950 1.00 86.62 809 LYS A N 1
ATOM 6179 C CA . LYS A 1 809 ? 17.988 20.537 -41.921 1.00 86.62 809 LYS A CA 1
ATOM 6180 C C . LYS A 1 809 ? 18.470 21.548 -40.886 1.00 86.62 809 LYS A C 1
ATOM 6182 O O . LYS A 1 809 ? 19.347 21.219 -40.088 1.00 86.62 809 LYS A O 1
ATOM 6187 N N . ALA A 1 810 ? 17.880 22.742 -40.879 1.00 83.94 810 ALA A N 1
ATOM 6188 C CA . ALA A 1 810 ? 18.205 23.799 -39.931 1.00 83.94 810 ALA A CA 1
ATOM 6189 C C . ALA A 1 810 ? 17.903 23.361 -38.491 1.00 83.94 810 ALA A C 1
ATOM 6191 O O . ALA A 1 810 ? 18.742 23.532 -37.608 1.00 83.94 810 ALA A O 1
ATOM 6192 N N . ALA A 1 811 ? 16.760 22.711 -38.251 1.00 85.44 811 ALA A N 1
ATOM 6193 C CA . ALA A 1 811 ? 16.401 22.172 -36.943 1.00 85.44 811 ALA A CA 1
ATOM 6194 C C . ALA A 1 811 ? 17.394 21.097 -36.467 1.00 85.44 811 ALA A C 1
ATOM 6196 O O . ALA A 1 811 ? 17.819 21.128 -35.313 1.00 85.44 811 ALA A O 1
ATOM 6197 N N . ILE A 1 812 ? 17.810 20.172 -37.342 1.00 86.88 812 ILE A N 1
ATOM 6198 C CA . ILE A 1 812 ? 18.793 19.122 -37.015 1.00 86.88 812 ILE A CA 1
ATOM 6199 C C . ILE A 1 812 ? 20.165 19.727 -36.685 1.00 86.88 812 ILE A C 1
ATOM 6201 O O . ILE A 1 812 ? 20.791 19.316 -35.702 1.00 86.88 812 ILE A O 1
ATOM 6205 N N . ALA A 1 813 ? 20.624 20.695 -37.484 1.00 84.62 813 ALA A N 1
ATOM 6206 C CA . ALA A 1 813 ? 21.902 21.375 -37.282 1.00 84.62 813 ALA A CA 1
ATOM 6207 C C . ALA A 1 813 ? 21.913 22.167 -35.965 1.00 84.62 813 ALA A C 1
ATOM 6209 O O . ALA A 1 813 ? 22.813 21.992 -35.141 1.00 84.62 813 ALA A O 1
ATOM 6210 N N . THR A 1 814 ? 20.866 22.959 -35.724 1.00 82.81 814 THR A N 1
ATOM 6211 C CA . THR A 1 814 ? 20.713 23.781 -34.517 1.00 82.81 814 THR A CA 1
ATOM 6212 C C . THR A 1 814 ? 20.571 22.926 -33.256 1.00 82.81 814 THR A C 1
ATOM 6214 O O . THR A 1 814 ? 21.190 23.220 -32.235 1.00 82.81 814 THR A O 1
ATOM 6217 N N . ALA A 1 815 ? 19.815 21.825 -33.313 1.00 83.12 815 ALA A N 1
ATOM 6218 C CA . ALA A 1 815 ? 19.604 20.938 -32.168 1.00 83.12 815 ALA A CA 1
ATOM 6219 C C . ALA A 1 815 ? 20.833 20.092 -31.791 1.00 83.12 815 ALA A C 1
ATOM 6221 O O . ALA A 1 815 ? 20.826 19.455 -30.735 1.00 83.12 815 ALA A O 1
ATOM 6222 N N . GLN A 1 816 ? 21.863 20.036 -32.648 1.00 83.62 816 GLN A N 1
ATOM 6223 C CA . GLN A 1 816 ? 23.076 19.232 -32.455 1.00 83.62 816 GLN A CA 1
ATOM 6224 C C . GLN A 1 816 ? 22.756 17.816 -31.946 1.00 83.62 816 GLN A C 1
ATOM 6226 O O . GLN A 1 816 ? 23.290 17.358 -30.933 1.00 83.62 816 GLN A O 1
ATOM 6231 N N . ILE A 1 817 ? 21.864 17.108 -32.651 1.00 81.25 817 ILE A N 1
ATOM 6232 C CA . ILE A 1 817 ? 21.315 15.800 -32.238 1.00 81.25 817 ILE A CA 1
ATOM 6233 C C . ILE A 1 817 ? 22.428 14.802 -31.865 1.00 81.25 817 ILE A C 1
ATOM 6235 O O . ILE A 1 817 ? 22.308 14.032 -30.907 1.00 81.25 817 ILE A O 1
ATOM 6239 N N . GLU A 1 818 ? 23.564 14.860 -32.560 1.00 80.69 818 GLU A N 1
ATOM 6240 C CA . GLU A 1 818 ? 24.738 14.012 -32.321 1.00 80.69 818 GLU A CA 1
ATOM 6241 C C . GLU A 1 818 ? 25.416 14.247 -30.955 1.00 80.69 818 GLU A C 1
ATOM 6243 O O . GLU A 1 818 ? 26.081 13.345 -30.448 1.00 80.69 818 GLU A O 1
ATOM 6248 N N . LYS A 1 819 ? 25.149 15.364 -30.266 1.00 84.00 819 LYS A N 1
ATOM 6249 C CA . LYS A 1 819 ? 25.644 15.648 -28.904 1.00 84.00 819 LYS A CA 1
ATOM 6250 C C . LYS A 1 819 ? 24.621 15.385 -27.794 1.00 84.00 819 LYS A C 1
ATOM 6252 O O . LYS A 1 819 ? 24.991 15.337 -26.624 1.00 84.00 819 LYS A O 1
ATOM 6257 N N . LEU A 1 820 ? 23.346 15.166 -28.129 1.00 85.19 820 LEU A N 1
ATOM 6258 C CA . LEU A 1 820 ? 22.307 14.885 -27.130 1.00 85.19 820 LEU A CA 1
ATOM 6259 C C . LEU A 1 820 ? 22.508 13.514 -26.450 1.00 85.19 820 LEU A C 1
ATOM 6261 O O . LEU A 1 820 ? 22.937 12.557 -27.105 1.00 85.19 820 LEU A O 1
ATOM 6265 N N . PRO A 1 821 ? 22.179 13.372 -25.152 1.00 86.75 821 PRO A N 1
ATOM 6266 C CA . PRO A 1 821 ? 22.241 12.086 -24.466 1.00 86.75 821 PRO A CA 1
ATOM 6267 C C . PRO A 1 821 ? 21.162 11.131 -24.996 1.00 86.75 821 PRO A C 1
ATOM 6269 O O . PRO A 1 821 ? 20.074 11.551 -25.379 1.00 86.75 821 PRO A O 1
ATOM 6272 N N . ALA A 1 822 ? 21.426 9.821 -24.957 1.00 87.62 822 ALA A N 1
ATOM 6273 C CA . ALA A 1 822 ? 20.506 8.798 -25.475 1.00 87.62 822 ALA A CA 1
ATOM 6274 C C . ALA A 1 822 ? 19.151 8.733 -24.737 1.00 87.62 822 ALA A C 1
ATOM 6276 O O . ALA A 1 822 ? 18.188 8.159 -25.246 1.00 87.62 822 ALA A O 1
ATOM 6277 N N . ARG A 1 823 ? 19.062 9.290 -23.522 1.00 88.62 823 ARG A N 1
ATOM 6278 C CA . ARG A 1 823 ? 17.830 9.348 -22.728 1.00 88.62 823 ARG A CA 1
ATOM 6279 C C . ARG A 1 823 ? 17.631 10.742 -22.150 1.00 88.62 823 ARG A C 1
ATOM 6281 O O . ARG A 1 823 ? 18.527 11.279 -21.502 1.00 88.62 823 ARG A O 1
ATOM 6288 N N . LEU A 1 824 ? 16.437 11.276 -22.353 1.00 85.50 824 LEU A N 1
ATOM 6289 C CA . LEU A 1 824 ? 15.962 12.568 -21.884 1.00 85.50 824 LEU A CA 1
ATOM 6290 C C . LEU A 1 824 ? 14.662 12.373 -21.088 1.00 85.50 824 LEU A C 1
ATOM 6292 O O . LEU A 1 824 ? 13.923 11.405 -21.279 1.00 85.50 824 LEU A O 1
ATOM 6296 N N . GLY A 1 825 ? 14.372 13.302 -20.181 1.00 79.12 825 GLY A N 1
ATOM 6297 C CA . GLY A 1 825 ? 13.229 13.198 -19.272 1.00 79.12 825 GLY A CA 1
ATOM 6298 C C . GLY A 1 825 ? 13.516 12.345 -18.030 1.00 79.12 825 GLY A C 1
ATOM 6299 O O . GLY A 1 825 ? 14.343 11.434 -18.027 1.00 79.12 825 GLY A O 1
ATOM 6300 N N . LYS A 1 826 ? 12.852 12.691 -16.923 1.00 77.50 826 LYS A N 1
ATOM 6301 C CA . LYS A 1 826 ? 13.069 12.079 -15.596 1.00 77.50 826 LYS A CA 1
ATOM 6302 C C . LYS A 1 826 ? 11.851 11.299 -15.090 1.00 77.50 826 LYS A C 1
ATOM 6304 O O . LYS A 1 826 ? 11.887 10.766 -13.981 1.00 77.50 826 LYS A O 1
ATOM 6309 N N . PHE A 1 827 ? 10.773 11.241 -15.871 1.00 82.12 827 PHE A N 1
ATOM 6310 C CA . PHE A 1 827 ? 9.519 10.639 -15.434 1.00 82.12 827 PHE A CA 1
ATOM 6311 C C . PHE A 1 827 ? 9.642 9.114 -15.278 1.00 82.12 827 PHE A C 1
ATOM 6313 O O . PHE A 1 827 ? 10.144 8.418 -16.158 1.00 82.12 827 PHE A O 1
ATOM 6320 N N . ARG A 1 828 ? 9.177 8.599 -14.132 1.00 72.06 828 ARG A N 1
ATOM 6321 C CA . ARG A 1 828 ? 9.137 7.168 -13.778 1.00 72.06 828 ARG A CA 1
ATOM 6322 C C . ARG A 1 828 ? 7.794 6.814 -13.123 1.00 72.06 828 ARG A C 1
ATOM 6324 O O . ARG A 1 828 ? 7.758 6.379 -11.975 1.00 72.06 828 ARG A O 1
ATOM 6331 N N . GLY A 1 829 ? 6.693 7.076 -13.822 1.00 74.88 829 GLY A N 1
ATOM 6332 C CA . GLY A 1 829 ? 5.335 6.710 -13.401 1.00 74.88 829 GLY A CA 1
ATOM 6333 C C . GLY A 1 829 ? 4.696 5.661 -14.316 1.00 74.88 829 GLY A C 1
ATOM 6334 O O . GLY A 1 829 ? 5.288 5.253 -15.316 1.00 74.88 829 GLY A O 1
ATOM 6335 N N . ALA A 1 830 ? 3.490 5.210 -13.964 1.00 75.44 830 ALA A N 1
ATOM 6336 C CA . ALA A 1 830 ? 2.704 4.314 -14.812 1.00 75.44 830 ALA A CA 1
ATOM 6337 C C . ALA A 1 830 ? 2.281 5.032 -16.105 1.00 75.44 830 ALA A C 1
ATOM 6339 O O . ALA A 1 830 ? 2.051 6.236 -16.079 1.00 75.44 830 ALA A O 1
ATOM 6340 N N . ASN A 1 831 ? 2.152 4.300 -17.216 1.00 83.31 831 ASN A N 1
ATOM 6341 C CA . ASN A 1 831 ? 1.653 4.821 -18.497 1.00 83.31 831 ASN A CA 1
ATOM 6342 C C . ASN A 1 831 ? 2.399 6.074 -19.019 1.00 83.31 831 ASN A C 1
ATOM 6344 O O . ASN A 1 831 ? 1.770 7.111 -19.251 1.00 83.31 831 ASN A O 1
ATOM 6348 N N . PRO A 1 832 ? 3.736 6.029 -19.183 1.00 88.69 832 PRO A N 1
ATOM 6349 C CA . PRO A 1 832 ? 4.502 7.180 -19.657 1.00 88.69 832 PRO A CA 1
ATOM 6350 C C . PRO A 1 832 ? 4.186 7.519 -21.119 1.00 88.69 832 PRO A C 1
ATOM 6352 O O . PRO A 1 832 ? 3.863 6.633 -21.913 1.00 88.69 832 PRO A O 1
ATOM 6355 N N . HIS A 1 833 ? 4.344 8.792 -21.479 1.00 91.88 833 HIS A N 1
ATOM 6356 C CA . HIS A 1 833 ? 4.413 9.224 -22.872 1.00 91.88 833 HIS A CA 1
ATOM 6357 C C . HIS A 1 833 ? 5.887 9.221 -23.304 1.00 91.88 833 HIS A C 1
ATOM 6359 O O . HIS A 1 833 ? 6.717 9.916 -22.723 1.00 91.88 833 HIS A O 1
ATOM 6365 N N . VAL A 1 834 ? 6.243 8.386 -24.277 1.00 91.31 834 VAL A N 1
ATOM 6366 C CA . VAL A 1 834 ? 7.622 8.155 -24.715 1.00 91.31 834 VAL A CA 1
ATOM 6367 C C . VAL A 1 834 ? 7.778 8.582 -26.168 1.00 91.31 834 VAL A C 1
ATOM 6369 O O . VAL A 1 834 ? 7.159 8.014 -27.063 1.00 91.31 834 VAL A O 1
ATOM 6372 N N . LEU A 1 835 ? 8.661 9.546 -26.406 1.00 92.75 835 LEU A N 1
ATOM 6373 C CA . LEU A 1 835 ? 9.036 10.022 -27.732 1.00 92.75 835 LEU A CA 1
ATOM 6374 C C . LEU A 1 835 ? 10.431 9.501 -28.064 1.00 92.75 835 LEU A C 1
ATOM 6376 O O . LEU A 1 835 ? 11.372 9.695 -27.303 1.00 92.75 835 LEU A O 1
ATOM 6380 N N . THR A 1 836 ? 10.584 8.824 -29.194 1.00 92.69 836 THR A N 1
ATOM 6381 C CA . THR A 1 836 ? 11.869 8.286 -29.649 1.00 92.69 836 THR A CA 1
ATOM 6382 C C . THR A 1 836 ? 12.239 8.906 -30.984 1.00 92.69 836 THR A C 1
ATOM 6384 O O . THR A 1 836 ? 11.569 8.661 -31.986 1.00 92.69 836 THR A O 1
ATOM 6387 N N . LEU A 1 837 ? 13.316 9.686 -30.999 1.00 93.81 837 LEU A N 1
ATOM 6388 C CA . LEU A 1 837 ? 13.898 10.258 -32.207 1.00 93.81 837 LEU A CA 1
ATOM 6389 C C . LEU A 1 837 ? 15.087 9.398 -32.635 1.00 93.81 837 LEU A C 1
ATOM 6391 O O . LEU A 1 837 ? 15.959 9.091 -31.825 1.00 93.81 837 LEU A O 1
ATOM 6395 N N . THR A 1 838 ? 15.116 8.989 -33.898 1.00 91.69 838 THR A N 1
ATOM 6396 C CA . THR A 1 838 ? 16.218 8.213 -34.483 1.00 91.69 838 THR A CA 1
ATOM 6397 C C . THR A 1 838 ? 16.766 8.971 -35.680 1.00 91.69 838 THR A C 1
ATOM 6399 O O . THR A 1 838 ? 15.994 9.291 -36.578 1.00 91.69 838 THR A O 1
ATOM 6402 N N . HIS A 1 839 ? 18.065 9.262 -35.688 1.00 89.19 839 HIS A N 1
ATOM 6403 C CA . HIS A 1 839 ? 18.778 9.952 -36.764 1.00 89.19 839 HIS A CA 1
ATOM 6404 C C . HIS A 1 839 ? 19.991 9.105 -37.166 1.00 89.19 839 HIS A C 1
ATOM 6406 O O . HIS A 1 839 ? 20.946 8.976 -36.398 1.00 89.19 839 HIS A O 1
ATOM 6412 N N . GLY A 1 840 ? 19.933 8.463 -38.336 1.00 85.56 840 GLY A N 1
ATOM 6413 C CA . GLY A 1 840 ? 20.896 7.421 -38.708 1.00 85.56 840 GLY A CA 1
ATOM 6414 C C . GLY A 1 840 ? 20.913 6.275 -37.687 1.00 85.56 840 GLY A C 1
ATOM 6415 O O . GLY A 1 840 ? 19.880 5.664 -37.422 1.00 85.56 840 GLY A O 1
ATOM 6416 N N . GLU A 1 841 ? 22.077 6.007 -37.091 1.00 82.62 841 GLU A N 1
ATOM 6417 C CA . GLU A 1 841 ? 22.257 4.988 -36.042 1.00 82.62 841 GLU A CA 1
ATOM 6418 C C . GLU A 1 841 ? 21.950 5.503 -34.627 1.00 82.62 841 GLU A C 1
ATOM 6420 O O . GLU A 1 841 ? 21.810 4.718 -33.685 1.00 82.62 841 GLU A O 1
ATOM 6425 N N . LYS A 1 842 ? 21.837 6.826 -34.448 1.00 84.88 842 LYS A N 1
ATOM 6426 C CA . LYS A 1 842 ? 21.658 7.427 -33.130 1.00 84.88 842 LYS A CA 1
ATOM 6427 C C . LYS A 1 842 ? 20.188 7.450 -32.736 1.00 84.88 842 LYS A C 1
ATOM 6429 O O . LYS A 1 842 ? 19.353 8.010 -33.443 1.00 84.88 842 LYS A O 1
ATOM 6434 N N . GLN A 1 843 ? 19.885 6.904 -31.559 1.00 91.75 843 GLN A N 1
ATOM 6435 C CA . GLN A 1 843 ? 18.547 6.905 -30.971 1.00 91.75 843 GLN A CA 1
ATOM 6436 C C . GLN A 1 843 ? 18.520 7.687 -29.654 1.00 91.75 843 GLN A C 1
ATOM 6438 O O . GLN A 1 843 ? 19.347 7.468 -28.767 1.00 91.75 843 GLN A O 1
ATOM 6443 N N . ILE A 1 844 ? 17.540 8.580 -29.523 1.00 91.62 844 ILE A N 1
ATOM 6444 C CA . ILE A 1 844 ? 17.307 9.410 -28.340 1.00 91.62 844 ILE A CA 1
ATOM 6445 C C . ILE A 1 844 ? 15.871 9.196 -27.869 1.00 91.62 844 ILE A C 1
ATOM 6447 O O . ILE A 1 844 ? 14.927 9.330 -28.647 1.00 91.62 844 ILE A O 1
ATOM 6451 N N . VAL A 1 845 ? 15.705 8.873 -26.587 1.00 93.44 845 VAL A N 1
ATOM 6452 C CA . VAL A 1 845 ? 14.404 8.578 -25.974 1.00 93.44 845 VAL A CA 1
ATOM 6453 C C . VAL A 1 845 ? 14.057 9.645 -24.942 1.00 93.44 845 VAL A C 1
ATOM 6455 O O . VAL A 1 845 ? 14.728 9.742 -23.918 1.00 93.44 845 VAL A O 1
ATOM 6458 N N . LEU A 1 846 ? 12.989 10.404 -25.173 1.00 91.69 846 LEU A N 1
ATOM 6459 C CA . LEU A 1 846 ? 12.404 11.359 -24.237 1.00 91.69 846 LEU A CA 1
ATOM 6460 C C . LEU A 1 846 ? 11.203 10.731 -23.515 1.00 91.69 846 LEU A C 1
ATOM 6462 O O . LEU A 1 846 ? 10.253 10.287 -24.153 1.00 91.69 846 LEU A O 1
ATOM 6466 N N . THR A 1 847 ? 11.237 10.702 -22.180 1.00 90.75 847 THR A N 1
ATOM 6467 C CA . THR A 1 847 ? 10.138 10.181 -21.346 1.00 90.75 847 THR A CA 1
ATOM 6468 C C . THR A 1 847 ? 9.420 11.310 -20.609 1.00 90.75 847 THR A C 1
ATOM 6470 O O . THR A 1 847 ? 10.007 11.967 -19.745 1.00 90.75 847 THR A O 1
ATOM 6473 N N . LEU A 1 848 ? 8.139 11.490 -20.921 1.00 89.62 848 LEU A N 1
ATOM 6474 C CA . LEU A 1 848 ? 7.239 12.492 -20.360 1.00 89.62 848 LEU A CA 1
ATOM 6475 C C . LEU A 1 848 ? 6.153 11.842 -19.473 1.00 89.62 848 LEU A C 1
ATOM 6477 O O . LEU A 1 848 ? 5.890 10.636 -19.593 1.00 89.62 848 LEU A O 1
ATOM 6481 N N . PRO A 1 849 ? 5.522 12.614 -18.568 1.00 87.81 849 PRO A N 1
ATOM 6482 C CA . PRO A 1 849 ? 4.360 12.160 -17.809 1.00 87.81 849 PRO A CA 1
ATOM 6483 C C . PRO A 1 849 ? 3.187 11.685 -18.683 1.00 87.81 849 PRO A C 1
ATOM 6485 O O . PRO A 1 849 ? 3.109 11.934 -19.884 1.00 87.81 849 PRO A O 1
ATOM 6488 N N . THR A 1 850 ? 2.249 10.964 -18.074 1.00 86.06 850 THR A N 1
ATOM 6489 C CA . THR A 1 850 ? 1.058 10.455 -18.766 1.00 86.06 850 THR A CA 1
ATOM 6490 C C . THR A 1 850 ? 0.218 11.600 -19.329 1.00 86.06 850 THR A C 1
ATOM 6492 O O . THR A 1 850 ? -0.186 12.489 -18.584 1.00 86.06 850 THR A O 1
ATOM 6495 N N . GLY A 1 851 ? -0.074 11.567 -20.633 1.00 77.69 851 GLY A N 1
ATOM 6496 C CA . GLY A 1 851 ? -0.967 12.532 -21.282 1.00 77.69 851 GLY A CA 1
ATOM 6497 C C . GLY A 1 851 ? -0.381 13.930 -21.513 1.00 77.69 851 GLY A C 1
ATOM 6498 O O . GLY A 1 851 ? -1.059 14.769 -22.105 1.00 77.69 851 GLY A O 1
ATOM 6499 N N . THR A 1 852 ? 0.861 14.205 -21.099 1.00 84.00 852 THR A N 1
ATOM 6500 C CA . THR A 1 852 ? 1.510 15.498 -21.375 1.00 84.00 852 THR A CA 1
ATOM 6501 C C . THR A 1 852 ? 1.933 15.586 -22.834 1.00 84.00 852 THR A C 1
ATOM 6503 O O . THR A 1 852 ? 2.570 14.664 -23.344 1.00 84.00 852 THR A O 1
ATOM 6506 N N . LYS A 1 853 ? 1.621 16.697 -23.504 1.00 83.69 853 LYS A N 1
ATOM 6507 C CA . LYS A 1 853 ? 2.085 16.976 -24.870 1.00 83.69 853 LYS A CA 1
ATOM 6508 C C . LYS A 1 853 ? 3.534 17.468 -24.849 1.00 83.69 853 LYS A C 1
ATOM 6510 O O . LYS A 1 853 ? 4.001 17.975 -23.836 1.00 83.69 853 LYS A O 1
ATOM 6515 N N . LEU A 1 854 ? 4.235 17.315 -25.971 1.00 84.12 854 LEU A N 1
ATOM 6516 C CA . LEU A 1 854 ? 5.556 17.909 -26.147 1.00 84.12 854 LEU A CA 1
ATOM 6517 C C . LEU A 1 854 ? 5.412 19.432 -26.271 1.00 84.12 854 LEU A C 1
ATOM 6519 O O . LEU A 1 854 ? 4.746 19.905 -27.193 1.00 84.12 854 LEU A O 1
ATOM 6523 N N . GLU A 1 855 ? 6.008 20.181 -25.347 1.00 81.88 855 GLU A N 1
ATOM 6524 C CA . GLU A 1 855 ? 6.015 21.649 -25.373 1.00 81.88 855 GLU A CA 1
ATOM 6525 C C . GLU A 1 855 ? 6.873 22.170 -26.533 1.00 81.88 855 GLU A C 1
ATOM 6527 O O . GLU A 1 855 ? 7.783 21.482 -27.001 1.00 81.88 855 GLU A O 1
ATOM 6532 N N . GLN A 1 856 ? 6.535 23.345 -27.065 1.00 76.50 856 GLN A N 1
ATOM 6533 C CA . GLN A 1 856 ? 7.343 23.997 -28.097 1.00 76.50 856 GLN A CA 1
ATOM 6534 C C . GLN A 1 856 ? 8.503 24.752 -27.436 1.00 76.50 856 GLN A C 1
ATOM 6536 O O . GLN A 1 856 ? 8.293 25.360 -26.385 1.00 76.50 856 GLN A O 1
ATOM 6541 N N . PRO A 1 857 ? 9.712 24.726 -28.022 1.00 74.31 857 PRO A N 1
ATOM 6542 C CA . PRO A 1 857 ? 10.834 25.499 -27.498 1.00 74.31 857 PRO A CA 1
ATOM 6543 C C . PRO A 1 857 ? 10.507 27.002 -27.528 1.00 74.31 857 PRO A C 1
ATOM 6545 O O . PRO A 1 857 ? 9.959 27.496 -28.514 1.00 74.31 857 PRO A O 1
ATOM 6548 N N . GLN A 1 858 ? 10.824 27.726 -26.449 1.00 62.12 858 GLN A N 1
ATOM 6549 C CA . GLN A 1 858 ? 10.558 29.166 -26.365 1.00 62.12 858 GLN A CA 1
ATOM 6550 C C . GLN A 1 858 ? 11.511 29.978 -27.268 1.00 62.12 858 GLN A C 1
ATOM 6552 O O . GLN A 1 858 ? 12.706 29.659 -27.320 1.00 62.12 858 GLN A O 1
ATOM 6557 N N . PRO A 1 859 ? 11.031 31.042 -27.947 1.00 57.56 859 PRO A N 1
ATOM 6558 C CA . PRO A 1 859 ? 11.881 31.917 -28.756 1.00 57.56 859 PRO A CA 1
ATOM 6559 C C . PRO A 1 859 ? 12.980 32.569 -27.901 1.00 57.56 859 PRO A C 1
ATOM 6561 O O . PRO A 1 859 ? 12.688 33.148 -26.859 1.00 57.56 859 PRO A O 1
ATOM 6564 N N . GLY A 1 860 ? 14.245 32.471 -28.323 1.00 55.78 860 GLY A N 1
ATOM 6565 C CA . GLY A 1 860 ? 15.387 33.110 -27.645 1.00 55.78 860 GLY A CA 1
ATOM 6566 C C . GLY A 1 860 ? 15.996 32.345 -26.456 1.00 55.78 860 GLY A C 1
ATOM 6567 O O . GLY A 1 860 ? 16.981 32.805 -25.881 1.00 55.78 860 GLY A O 1
ATOM 6568 N N . GLY A 1 861 ? 15.470 31.169 -26.089 1.00 57.44 861 GLY A N 1
ATOM 6569 C CA . GLY A 1 861 ? 16.039 30.317 -25.035 1.00 57.44 861 GLY A CA 1
ATOM 6570 C C . GLY A 1 861 ? 17.261 29.499 -25.488 1.00 57.44 861 GLY A C 1
ATOM 6571 O O . GLY A 1 861 ? 17.401 29.148 -26.660 1.00 57.44 861 GLY A O 1
ATOM 6572 N N . LYS A 1 862 ? 18.153 29.129 -24.553 1.00 59.94 862 LYS A N 1
ATOM 6573 C CA . LYS A 1 862 ? 19.259 28.191 -24.838 1.00 59.94 862 LYS A CA 1
ATOM 6574 C C . LYS A 1 862 ? 18.695 26.799 -25.157 1.00 59.94 862 LYS A C 1
ATOM 6576 O O . LYS A 1 862 ? 18.227 26.105 -24.261 1.00 59.94 862 LYS A O 1
ATOM 6581 N N . LEU A 1 863 ? 18.808 26.367 -26.414 1.00 69.44 863 LEU A N 1
ATOM 6582 C CA . LEU A 1 863 ? 18.372 25.049 -26.894 1.00 69.44 863 LEU A CA 1
ATOM 6583 C C . LEU A 1 863 ? 19.261 23.920 -26.338 1.00 69.44 863 LEU A C 1
ATOM 6585 O O . LEU A 1 863 ? 20.195 23.464 -26.995 1.00 69.44 863 LEU A O 1
ATOM 6589 N N . ILE A 1 864 ? 18.990 23.460 -25.113 1.00 69.62 864 ILE A N 1
ATOM 6590 C CA . ILE A 1 864 ? 19.761 22.394 -24.454 1.00 69.62 864 ILE A CA 1
ATOM 6591 C C . ILE A 1 864 ? 18.826 21.257 -24.026 1.00 69.62 864 ILE A C 1
ATOM 6593 O O . ILE A 1 864 ? 17.783 21.467 -23.415 1.00 69.62 864 ILE A O 1
ATOM 6597 N N . GLY A 1 865 ? 19.219 20.012 -24.311 1.00 80.94 865 GLY A N 1
ATOM 6598 C CA . GLY A 1 865 ? 18.517 18.828 -23.814 1.00 80.94 865 GLY A CA 1
ATOM 6599 C C . GLY A 1 865 ? 17.133 18.634 -24.441 1.00 80.94 865 GLY A C 1
ATOM 6600 O O . GLY A 1 865 ? 17.031 18.230 -25.598 1.00 80.94 865 GLY A O 1
ATOM 6601 N N . THR A 1 866 ? 16.071 18.848 -23.660 1.00 83.88 866 THR A N 1
ATOM 6602 C CA . THR A 1 866 ? 14.677 18.618 -24.082 1.00 83.88 866 THR A CA 1
ATOM 6603 C C . THR A 1 866 ? 14.209 19.595 -25.151 1.00 83.88 866 THR A C 1
ATOM 6605 O O . THR A 1 866 ? 13.476 19.178 -26.042 1.00 83.88 866 THR A O 1
ATOM 6608 N N . ASP A 1 867 ? 14.680 20.841 -25.123 1.00 83.00 867 ASP A N 1
ATOM 6609 C CA . ASP A 1 867 ? 14.215 21.891 -26.041 1.00 83.00 867 ASP A CA 1
ATOM 6610 C C . ASP A 1 867 ? 14.799 21.694 -27.446 1.00 83.00 867 ASP A C 1
ATOM 6612 O O . ASP A 1 867 ? 14.101 21.823 -28.450 1.00 83.00 867 ASP A O 1
ATOM 6616 N N . ALA A 1 868 ? 16.057 21.244 -27.514 1.00 85.38 868 ALA A N 1
ATOM 6617 C CA . ALA A 1 868 ? 16.700 20.812 -28.753 1.00 85.38 868 ALA A CA 1
ATOM 6618 C C . ALA A 1 868 ? 16.009 19.575 -29.360 1.00 85.38 868 ALA A C 1
ATOM 6620 O O . ALA A 1 868 ? 15.796 19.504 -30.570 1.00 85.38 868 ALA A O 1
ATOM 6621 N N . PHE A 1 869 ? 15.606 18.609 -28.524 1.00 89.81 869 PHE A N 1
ATOM 6622 C CA . PHE A 1 869 ? 14.798 17.471 -28.973 1.00 89.81 869 PHE A CA 1
ATOM 6623 C C . PHE A 1 869 ? 13.424 17.924 -29.491 1.00 89.81 869 PHE A C 1
ATOM 6625 O O . PHE A 1 869 ? 12.963 17.444 -30.529 1.00 89.81 869 PHE A O 1
ATOM 6632 N N . ALA A 1 870 ? 12.772 18.843 -28.773 1.00 88.19 870 ALA A N 1
ATOM 6633 C CA . ALA A 1 870 ? 11.440 19.332 -29.098 1.00 88.19 870 ALA A CA 1
ATOM 6634 C C . ALA A 1 870 ? 11.403 20.074 -30.437 1.00 88.19 870 ALA A C 1
ATOM 6636 O O . ALA A 1 870 ? 10.477 19.841 -31.212 1.00 88.19 870 ALA A O 1
ATOM 6637 N N . LEU A 1 871 ? 12.424 20.880 -30.745 1.00 87.88 871 LEU A N 1
ATOM 6638 C CA . LEU A 1 871 ? 12.550 21.595 -32.019 1.00 87.88 871 LEU A CA 1
ATOM 6639 C C . LEU A 1 871 ? 12.411 20.645 -33.221 1.00 87.88 871 LEU A C 1
ATOM 6641 O O . LEU A 1 871 ? 11.551 20.828 -34.077 1.00 87.88 871 LEU A O 1
ATOM 6645 N N . VAL A 1 872 ? 13.201 19.570 -33.239 1.00 88.44 872 VAL A N 1
ATOM 6646 C CA . VAL A 1 872 ? 13.204 18.595 -34.343 1.00 88.44 872 VAL A CA 1
ATOM 6647 C C . VAL A 1 872 ? 11.923 17.761 -34.350 1.00 88.44 872 VAL A C 1
ATOM 6649 O O . VAL A 1 872 ? 11.355 17.474 -35.403 1.00 88.44 872 VAL A O 1
ATOM 6652 N N . ALA A 1 873 ? 11.441 17.363 -33.172 1.00 89.81 873 ALA A N 1
ATOM 6653 C CA . ALA A 1 873 ? 10.228 16.567 -33.063 1.00 89.81 873 ALA A CA 1
ATOM 6654 C C . ALA A 1 873 ? 8.983 17.328 -33.555 1.00 89.81 873 ALA A C 1
ATOM 6656 O O . ALA A 1 873 ? 8.140 16.720 -34.215 1.00 89.81 873 ALA A O 1
ATOM 6657 N N . HIS A 1 874 ? 8.872 18.637 -33.299 1.00 88.06 874 HIS A N 1
ATOM 6658 C CA . HIS A 1 874 ? 7.753 19.453 -33.789 1.00 88.06 874 HIS A CA 1
ATOM 6659 C C . HIS A 1 874 ? 7.754 19.599 -35.310 1.00 88.06 874 HIS A C 1
ATOM 6661 O O . HIS A 1 874 ? 6.686 19.462 -35.905 1.00 88.06 874 HIS A O 1
ATOM 6667 N N . GLU A 1 875 ? 8.916 19.757 -35.951 1.00 87.44 875 GLU A N 1
ATOM 6668 C CA . GLU A 1 875 ? 9.020 19.757 -37.420 1.00 87.44 875 GLU A CA 1
ATOM 6669 C C . GLU A 1 875 ? 8.480 18.449 -38.019 1.00 87.44 875 GLU A C 1
ATOM 6671 O O . GLU A 1 875 ? 7.615 18.456 -38.898 1.00 87.44 875 GLU A O 1
ATOM 6676 N N . LEU A 1 876 ? 8.889 17.302 -37.462 1.00 87.44 876 LEU A N 1
ATOM 6677 C CA . LEU A 1 876 ? 8.405 15.988 -37.902 1.00 87.44 876 LEU A CA 1
ATOM 6678 C C . LEU A 1 876 ? 6.912 15.774 -37.604 1.00 87.44 876 LEU A C 1
ATOM 6680 O O . LEU A 1 876 ? 6.212 15.104 -38.368 1.00 87.44 876 LEU A O 1
ATOM 6684 N N . MET A 1 877 ? 6.402 16.319 -36.496 1.00 85.31 877 MET A N 1
ATOM 6685 C CA . MET A 1 877 ? 4.977 16.264 -36.170 1.00 85.31 877 MET A CA 1
ATOM 6686 C C . MET A 1 877 ? 4.145 17.168 -37.083 1.00 85.31 877 MET A C 1
ATOM 6688 O O . MET A 1 877 ? 3.016 16.799 -37.406 1.00 85.31 877 MET A O 1
ATOM 6692 N N . ASN A 1 878 ? 4.662 18.320 -37.511 1.00 83.19 878 ASN A N 1
ATOM 6693 C CA . ASN A 1 878 ? 3.943 19.289 -38.340 1.00 83.19 878 ASN A CA 1
ATOM 6694 C C . ASN A 1 878 ? 3.721 18.804 -39.779 1.00 83.19 878 ASN A C 1
ATOM 6696 O O . ASN A 1 878 ? 2.708 19.175 -40.375 1.00 83.19 878 ASN A O 1
ATOM 6700 N N . LEU A 1 879 ? 4.528 17.859 -40.280 1.00 75.44 879 LEU A N 1
ATOM 6701 C CA . LEU A 1 879 ? 4.280 17.168 -41.559 1.00 75.44 879 LEU A CA 1
ATOM 6702 C C . LEU A 1 879 ? 2.881 16.529 -41.643 1.00 75.44 879 LEU A C 1
ATOM 6704 O O . LEU A 1 879 ? 2.333 16.352 -42.728 1.00 75.44 879 LEU A O 1
ATOM 6708 N N . ARG A 1 880 ? 2.241 16.235 -40.500 1.00 67.75 880 ARG A N 1
ATOM 6709 C CA . ARG A 1 880 ? 0.870 15.696 -40.458 1.00 67.75 880 ARG A CA 1
ATOM 6710 C C . ARG A 1 880 ? -0.217 16.682 -40.888 1.00 67.75 880 ARG A C 1
ATOM 6712 O O . ARG A 1 880 ? -1.296 16.224 -41.272 1.00 67.75 880 ARG A O 1
ATOM 6719 N N . LYS A 1 881 ? 0.026 17.987 -40.717 1.00 61.78 881 LYS A N 1
ATOM 6720 C CA . LYS A 1 881 ? -0.979 19.046 -40.895 1.00 61.78 881 LYS A CA 1
ATOM 6721 C C . LYS A 1 881 ? -1.198 19.378 -42.373 1.00 61.78 881 LYS A C 1
ATOM 6723 O O . LYS A 1 881 ? -2.312 19.725 -42.733 1.00 61.78 881 LYS A O 1
ATOM 6728 N N . ASN A 1 882 ? -0.188 19.151 -43.218 1.00 52.41 882 ASN A N 1
ATOM 6729 C CA . ASN A 1 882 ? -0.177 19.588 -44.621 1.00 52.41 882 ASN A CA 1
ATOM 6730 C C . ASN A 1 882 ? -0.259 18.423 -45.629 1.00 52.41 882 ASN A C 1
ATOM 6732 O O . ASN A 1 882 ? 0.086 18.588 -46.793 1.00 52.41 882 ASN A O 1
ATOM 6736 N N . ALA A 1 883 ? -0.670 17.228 -45.193 1.00 51.81 883 ALA A N 1
ATOM 6737 C CA . ALA A 1 883 ? -0.643 16.019 -46.017 1.00 51.81 883 ALA A CA 1
ATOM 6738 C C . ALA A 1 883 ? -2.050 15.508 -46.351 1.00 51.81 883 ALA A C 1
ATOM 6740 O O . ALA A 1 883 ? -2.786 15.078 -45.445 1.00 51.81 883 ALA A O 1
ATOM 6741 N N . ALA A 1 884 ? -2.385 15.529 -47.645 1.00 46.53 884 ALA A N 1
ATOM 6742 C CA . ALA A 1 884 ? -3.584 14.915 -48.208 1.00 46.53 884 ALA A CA 1
ATOM 6743 C C . ALA A 1 884 ? -3.554 13.384 -48.033 1.00 46.53 884 ALA A C 1
ATOM 6745 O O . ALA A 1 884 ? -2.491 12.762 -48.072 1.00 46.53 884 ALA A O 1
ATOM 6746 N N . ALA A 1 885 ? -4.719 12.782 -47.786 1.00 39.69 885 ALA A N 1
ATOM 6747 C CA . ALA A 1 885 ? -4.862 11.329 -47.705 1.00 39.69 885 ALA A CA 1
ATOM 6748 C C . ALA A 1 885 ? -4.627 10.688 -49.089 1.00 39.69 885 ALA A C 1
ATOM 6750 O O . ALA A 1 885 ? -4.960 11.312 -50.100 1.00 39.69 885 ALA A O 1
ATOM 6751 N N . PRO A 1 886 ? -4.079 9.461 -49.167 1.00 39.50 886 PRO A N 1
ATOM 6752 C CA . PRO A 1 886 ? -3.997 8.750 -50.437 1.00 39.50 886 PRO A CA 1
ATOM 6753 C C . PRO A 1 886 ? -5.410 8.519 -50.992 1.00 39.50 886 PRO A C 1
ATOM 6755 O O . PRO A 1 886 ? -6.291 8.052 -50.266 1.00 39.50 886 PRO A O 1
ATOM 6758 N N . LYS A 1 887 ? -5.632 8.851 -52.272 1.00 34.31 887 LYS A N 1
ATOM 6759 C CA . LYS A 1 887 ? -6.853 8.440 -52.980 1.00 34.31 887 LYS A CA 1
ATOM 6760 C C . LYS A 1 887 ? -6.909 6.903 -52.975 1.00 34.31 887 LYS A C 1
ATOM 6762 O O . LYS A 1 887 ? -5.876 6.282 -53.243 1.00 34.31 887 LYS A O 1
ATOM 6767 N N . PRO A 1 888 ? -8.059 6.284 -52.651 1.00 34.28 888 PRO A N 1
ATOM 6768 C CA . PRO A 1 888 ? -8.199 4.837 -52.760 1.00 34.28 888 PRO A CA 1
ATOM 6769 C C . PRO A 1 888 ? -7.961 4.403 -54.216 1.00 34.28 888 PRO A C 1
ATOM 6771 O O . PRO A 1 888 ? -8.205 5.200 -55.129 1.00 34.28 888 PRO A O 1
ATOM 6774 N N . PRO A 1 889 ? -7.473 3.172 -54.453 1.00 33.31 889 PRO A N 1
ATOM 6775 C CA . PRO A 1 889 ? -7.350 2.652 -55.805 1.00 33.31 889 PRO A CA 1
ATOM 6776 C C . PRO A 1 889 ? -8.726 2.683 -56.473 1.00 33.31 889 PRO A C 1
ATOM 6778 O O . PRO A 1 889 ? -9.725 2.283 -55.873 1.00 33.31 889 PRO A O 1
ATOM 6781 N N . VAL A 1 890 ? -8.763 3.204 -57.698 1.00 34.47 890 VAL A N 1
ATOM 6782 C CA . VAL A 1 890 ? -9.943 3.182 -58.559 1.00 34.47 890 VAL A CA 1
ATOM 6783 C C . VAL A 1 890 ? -10.275 1.715 -58.816 1.00 34.47 890 VAL A C 1
ATOM 6785 O O . VAL A 1 890 ? -9.589 1.039 -59.576 1.00 34.47 890 VAL A O 1
ATOM 6788 N N . ILE A 1 891 ? -11.296 1.210 -58.131 1.00 36.28 891 ILE A N 1
ATOM 6789 C CA . ILE A 1 891 ? -11.973 -0.018 -58.528 1.00 36.28 891 ILE A CA 1
ATOM 6790 C C . ILE A 1 891 ? -12.888 0.403 -59.678 1.00 36.28 891 ILE A C 1
ATOM 6792 O O . ILE A 1 891 ? -13.741 1.273 -59.497 1.00 36.28 891 ILE A O 1
ATOM 6796 N N . GLY A 1 892 ? -12.641 -0.144 -60.869 1.00 34.88 892 GLY A N 1
ATOM 6797 C CA . GLY A 1 892 ? -13.502 0.052 -62.034 1.00 34.88 892 GLY A CA 1
ATOM 6798 C C . GLY A 1 892 ? -14.946 -0.389 -61.748 1.00 34.88 892 GLY A C 1
ATOM 6799 O O . GLY A 1 892 ? -15.180 -1.173 -60.825 1.00 34.88 892 GLY A O 1
ATOM 6800 N N . PRO A 1 893 ? -15.928 0.131 -62.498 1.00 34.22 893 PRO A N 1
ATOM 6801 C CA . PRO A 1 893 ? -17.336 -0.080 -62.194 1.00 34.22 893 PRO A CA 1
ATOM 6802 C C . PRO A 1 893 ? -17.722 -1.553 -62.391 1.00 34.22 893 PRO A C 1
ATOM 6804 O O . PRO A 1 893 ? -17.578 -2.100 -63.481 1.00 34.22 893 PRO A O 1
ATOM 6807 N N . PHE A 1 894 ? -18.248 -2.182 -61.338 1.00 33.91 894 PHE A N 1
ATOM 6808 C CA . PHE A 1 894 ? -19.095 -3.366 -61.476 1.00 33.91 894 PHE A CA 1
ATOM 6809 C C . PHE A 1 894 ? -20.492 -2.907 -61.936 1.00 33.91 894 PHE A C 1
ATOM 6811 O O . PHE A 1 894 ? -21.035 -1.968 -61.346 1.00 33.91 894 PHE A O 1
ATOM 6818 N N . PRO A 1 895 ? -21.078 -3.521 -62.977 1.00 37.72 895 PRO A N 1
ATOM 6819 C CA . PRO A 1 895 ? -22.373 -3.115 -63.501 1.00 37.72 895 PRO A CA 1
ATOM 6820 C C . PRO A 1 895 ? -23.509 -3.685 -62.643 1.00 37.72 895 PRO A C 1
ATOM 6822 O O . PRO A 1 895 ? -23.519 -4.870 -62.322 1.00 37.72 895 PRO A O 1
ATOM 6825 N N . GLY A 1 896 ? -24.490 -2.834 -62.330 1.00 41.25 896 GLY A N 1
ATOM 6826 C CA . GLY A 1 896 ? -25.834 -3.256 -61.929 1.00 41.25 896 GLY A CA 1
ATOM 6827 C C . GLY A 1 896 ? -26.247 -2.894 -60.504 1.00 41.25 896 GLY A C 1
ATOM 6828 O O . GLY A 1 896 ? -26.030 -3.682 -59.593 1.00 41.25 896 GLY A O 1
ATOM 6829 N N . LEU A 1 897 ? -26.894 -1.731 -60.337 1.00 32.69 897 LEU A N 1
ATOM 6830 C CA . LEU A 1 897 ? -28.131 -1.517 -59.553 1.00 32.69 897 LEU A CA 1
ATOM 6831 C C . LEU A 1 897 ? -28.553 -0.021 -59.622 1.00 32.69 897 LEU A C 1
ATOM 6833 O O . LEU A 1 897 ? -27.678 0.848 -59.624 1.00 32.69 897 LEU A O 1
ATOM 6837 N N . PRO A 1 898 ? -29.863 0.296 -59.726 1.00 37.12 898 PRO A N 1
ATOM 6838 C CA . PRO A 1 898 ? -30.379 1.632 -60.054 1.00 37.12 898 PRO A CA 1
ATOM 6839 C C . PRO A 1 898 ? -30.451 2.596 -58.844 1.00 37.12 898 PRO A C 1
ATOM 6841 O O . PRO A 1 898 ? -30.357 2.158 -57.694 1.00 37.12 898 PRO A O 1
ATOM 6844 N N . PRO A 1 899 ? -30.599 3.919 -59.083 1.00 36.53 899 PRO A N 1
ATOM 6845 C CA . PRO A 1 899 ? -30.323 4.969 -58.104 1.00 36.53 899 PRO A CA 1
ATOM 6846 C C . PRO A 1 899 ? -31.559 5.360 -57.279 1.00 36.53 899 PRO A C 1
ATOM 6848 O O . PRO A 1 899 ? -32.661 5.474 -57.807 1.00 36.53 899 PRO A O 1
ATOM 6851 N N . GLY A 1 900 ? -31.368 5.659 -55.990 1.00 34.84 900 GLY A N 1
ATOM 6852 C CA . GLY A 1 900 ? -32.442 6.173 -55.141 1.00 34.84 900 GLY A CA 1
ATOM 6853 C C . GLY A 1 900 ? -31.958 6.856 -53.861 1.00 34.84 900 GLY A C 1
ATOM 6854 O O . GLY A 1 900 ? -31.470 6.203 -52.947 1.00 34.84 900 GLY A O 1
ATOM 6855 N N . ALA A 1 901 ? -32.182 8.171 -53.809 1.00 35.66 901 ALA A N 1
ATOM 6856 C CA . ALA A 1 901 ? -32.285 9.040 -52.631 1.00 35.66 901 ALA A CA 1
ATOM 6857 C C . ALA A 1 901 ? -31.006 9.415 -51.845 1.00 35.66 901 ALA A C 1
ATOM 6859 O O . ALA A 1 901 ? -30.570 8.788 -50.881 1.00 35.66 901 ALA A O 1
ATOM 6860 N N . ILE A 1 902 ? -30.495 10.585 -52.227 1.00 39.81 902 ILE A N 1
ATOM 6861 C CA . ILE A 1 902 ? -29.555 11.454 -51.517 1.00 39.81 902 ILE A CA 1
ATOM 6862 C C . ILE A 1 902 ? -30.201 11.980 -50.220 1.00 39.81 902 ILE A C 1
ATOM 6864 O O . ILE A 1 902 ? -31.240 12.634 -50.268 1.00 39.81 902 ILE A O 1
ATOM 6868 N N . GLY A 1 903 ? -29.547 11.782 -49.070 1.00 34.38 903 GLY A N 1
ATOM 6869 C CA . GLY A 1 903 ? -29.875 12.443 -47.800 1.00 34.38 903 GLY A CA 1
ATOM 6870 C C . GLY A 1 903 ? -28.659 13.181 -47.235 1.00 34.38 903 GLY A C 1
ATOM 6871 O O . GLY A 1 903 ? -27.677 12.556 -46.837 1.00 34.38 903 GLY A O 1
ATOM 6872 N N . LYS A 1 904 ? -28.704 14.520 -47.224 1.00 34.25 904 LYS A N 1
ATOM 6873 C CA . LYS A 1 904 ? -27.658 15.407 -46.676 1.00 34.25 904 LYS A CA 1
ATOM 6874 C C . LYS A 1 904 ? -27.418 15.149 -45.170 1.00 34.25 904 LYS A C 1
ATOM 6876 O O . LYS A 1 904 ? -28.383 14.935 -44.438 1.00 34.25 904 LYS A O 1
ATOM 6881 N N . PRO A 1 905 ? -26.172 15.238 -44.664 1.00 33.88 905 PRO A N 1
ATOM 6882 C CA . PRO A 1 905 ? -25.888 15.079 -43.240 1.00 33.88 905 PRO A CA 1
ATOM 6883 C C . PRO A 1 905 ? -26.216 16.354 -42.445 1.00 33.88 905 PRO A C 1
ATOM 6885 O O . PRO A 1 905 ? -25.730 17.440 -42.759 1.00 33.88 905 PRO A O 1
ATOM 6888 N N . ALA A 1 906 ? -27.000 16.207 -41.374 1.00 33.91 906 ALA A N 1
ATOM 6889 C CA . ALA A 1 906 ? -27.247 17.256 -40.385 1.00 33.91 906 ALA A CA 1
ATOM 6890 C C . ALA A 1 906 ? -26.014 17.486 -39.473 1.00 33.91 906 ALA A C 1
ATOM 6892 O O . ALA A 1 906 ? -25.283 16.535 -39.163 1.00 33.91 906 ALA A O 1
ATOM 6893 N N . PRO A 1 907 ? -25.766 18.729 -39.017 1.00 38.38 907 PRO A N 1
ATOM 6894 C CA . PRO A 1 907 ? -24.579 19.083 -38.245 1.00 38.38 907 PRO A CA 1
ATOM 6895 C C . PRO A 1 907 ? -24.655 18.570 -36.799 1.00 38.38 907 PRO A C 1
ATOM 6897 O O . PRO A 1 907 ? -25.671 18.698 -36.118 1.00 38.38 907 PRO A O 1
ATOM 6900 N N . ARG A 1 908 ? -23.544 18.016 -36.296 1.00 33.50 908 ARG A N 1
ATOM 6901 C CA . ARG A 1 908 ? -23.396 17.663 -34.874 1.00 33.50 908 ARG A CA 1
ATOM 6902 C C . ARG A 1 908 ? -23.201 18.929 -34.029 1.00 33.50 908 ARG A C 1
ATOM 6904 O O . ARG A 1 908 ? -22.327 19.729 -34.371 1.00 33.50 908 ARG A O 1
ATOM 6911 N N . PRO A 1 909 ? -23.896 19.084 -32.889 1.00 40.09 909 PRO A N 1
ATOM 6912 C CA . PRO A 1 909 ? -23.543 20.097 -31.911 1.00 40.09 909 PRO A CA 1
ATOM 6913 C C . PRO A 1 909 ? -22.261 19.698 -31.170 1.00 40.09 909 PRO A C 1
ATOM 6915 O O . PRO A 1 909 ? -22.013 18.529 -30.861 1.00 40.09 909 PRO A O 1
ATOM 6918 N N . ARG A 1 910 ? -21.430 20.710 -30.921 1.00 36.72 910 ARG A N 1
ATOM 6919 C CA . ARG A 1 910 ? -20.134 20.626 -30.246 1.00 36.72 910 ARG A CA 1
ATOM 6920 C C . ARG A 1 910 ? -20.274 20.167 -28.790 1.00 36.72 910 ARG A C 1
ATOM 6922 O O . ARG A 1 910 ? -21.110 20.688 -28.054 1.00 36.72 910 ARG A O 1
ATOM 6929 N N . ARG A 1 911 ? -19.351 19.305 -28.362 1.00 32.06 911 ARG A N 1
ATOM 6930 C CA . ARG A 1 911 ? -18.687 19.379 -27.055 1.00 32.06 911 ARG A CA 1
ATOM 6931 C C . ARG A 1 911 ? -17.222 19.019 -27.215 1.00 32.06 911 ARG A C 1
ATOM 6933 O O . ARG A 1 911 ? -16.951 18.037 -27.941 1.00 32.06 911 ARG A O 1
#

Radius of gyration: 46.46 Å; chains: 1; bounding box: 114×130×112 Å

Sequence (911 aa):
MKKTNLLLAVALAVFTLNAWADLCPKCSKLAFISSIGKCSKCENHTSSGAFKLCNKCSAKSDKCEACQKPVAGKPIAAQPGGRKAFPKHWGAPPRLQTKDLRPLPGGYGLGSSTVAKWIQKNLDKDAKNGVPVPAPAPPIAIDPVAPRPVDPPAFDPNAKARELAERQAKVDTAKIKEGIKGWEAAKAKCKGNYSYKIGFQSWVGFGHETTIVVRNNKVAERHFRTFNRARPIAPPRPGGGAPAQPKTISWVETGKAIGTNKGGAPAKTLDELYKIALETAQKPLKQFERRSIRSDKQGLLVSCYIMDRRIADDAPRNGLIVSSITLNKVGTASTGETGVTQLTAKDNGKTITVKAGQRIEISLAGNPTTGFTWNNVTRGHEMKLLGEITHKAGGRALGAPGMSTATFQAMKLGKNEISLEYRRVFEKNPPVKTFKVTVAVAEGGTGSAKPAAGNNQARIAELKNEIARMKDFARRARFTPEGLRKHNAKLAELEKELATLQAGGGKPGNVKVYRAPNGKPFPTHWGAPPRIGTRDLRPFPGGYGQGSGTIAKWIQKNMDADKAKGGPGNKQARIAVLEKEIARMKDFARRARFTPEGFQKHKAQLAALEKELAELKGGKPGSGKQTDVPTFEEWVKGGMKIPSGRVFIGGSPWFDERKGERRSPREVYKMLHGGEKPPVIKPRPRPNPSKGRFPAHWGAPPRLQTRDLRPLPGGYGRGSSTLARWIQQNLDKDKANPNRGKSSKDPKGGVLPKKISLKDAQGGFAGFTGWVTTINVDGTWNRRQFFNQQLRPIEKQGKLTDAQAQSIKAAIATAQIEKLPARLGKFRGANPHVLTLTHGEKQIVLTLPTGTKLEQPQPGGKLIGTDAFALVAHELMNLRKNAAAPKPPVIGPFPGLPPGAIGKPAPRPRR

pLDDT: mean 73.02, std 18.1, range [24.47, 94.12]

Secondary structure (DSSP, 8-state):
------------------------TTTTTS------EE-TTT-PEESSTT-SS-HHHHHTTTB-TTT--B-------PPS-PPPPPPGGG-PPPSS--S--EEPGGG--EE-HHHHHHHHHHHHHHHHTTPPPPPPPPPPP------PPPPPPP--TTHHHHHHHHHHHHHHHHHHHHHHHHHHHHHHHHTT-EEEEEEEE-TTSEEEEEEEEEETTEEEEEEEEEEE---PPPPPPTTPPPPPPP---EEEEEGGGTT--SSSS----HHHHHHHHHHHHHSPPPTTEEEEEEE-TTS-EEEEEEEETTS-TT---EEEE-SEEEE---SS----SSSEEEEEGGGTT-EEEEETT-EEEEEEEEBGGGTBEEEE---STTEEE-S--EEEESSSSTT--EEEEEEEEE-SSEEEEEEEEEE-TTS-SPPSEEEEEEEEEE----------SS-HHHHHHHHHHHHHHHHHHHHH----HHHHHHHHHHHHHHHHHHHHHHTTS---------B-TTSPBPPGGG-PPPSS--S--EEPGGG--EE-HHHHHHHHHHHHHHHHHTSTTHHHHHHHHHHHHHHHHHHHHHH----HHHHHHHHHHHHHHHHHHHHTTT-------------HHHHHHTT-PPPTT---SSS-TTEETTTTEEPPHHHHHHHHH---PPP--PPPP----SSSS--GGG-SPPSS--S--EEPGGG--EE-HHHHHHHHHHHHHHHH-TTTTS-----TT-SSSS-EEEEEEEEETTEEEEEEEEE-TTSEEEEEEEETTEEPPP-EEEE--HHHHHHHHHHHHHHTGGGS-SEE----SSS-EEEEEEETTEEEEEEE-TTPPPPPPPTTS---THHHHHHHHHHHHHTTTS-PPPPPP-PPPPP--------PPPPPPP-

Foldseek 3Di:
DDDDDDDDDDDDDDDDDDPDFLAAPVCVPDDFDQDWDAACPPRDTARGNQFNHHRVVCVVQCAGRRPGHHRPDDDDDDDPDDQPDPPVVLPDQDPDFDPDWDQAPLRRGIDGPSRNVSNVVVVVVCVVVPNDRDDDDDDDDDDDDDDDDDDDDDDDPCPVVLVVLQVQLVVLLVLLVVLVVLVVVLCVQLLFWKKFKFKDADPQAKMKIWIFTTDNVAGFKIKIKIDRPHDDDPPDDVPDDDPDDPDIDIDMDGDPRQQVDPDDDHNDGVVVQSVQLSVLSNDRDDPQKDWDWDDDPSSHTADTFIFGNVDPPPTDTRGHHTPDMGRDRDDDFDPPPPLEGEAEPVQFPEEDEHAAFGKYKYKYKDFCLVLKDKDWPWDDPQKDWDDDFDWDFPDPDVRGITITMIMITGHDADWGKTKIFTDNPPDPDGGPDIGIYIYGHDHPDPPPPPDDPPPLPVVLVVLVVVLVVLVVCVVVDDDDPVRVVVSVVVSVVSVVVSVCSVVPPDDPPPLPFDAAPVRHTDPSVLDDQDPDFDQDWQQAPPRRGIDGPSSSVSNVVVVVVVVVVVDDPCLVVLLVVLVVVLVVLVVCVVPDDDDPVRNVVSVVVSVVSVVVNCVSVVDDDDPDPPPVQDPLVVCVVVVVDQDPPDDDDPDDLQADPVVRDGDDSVVSSCVRHNPDDDDDDDDDDDDDDDQADDQVLLPDADPDFDPDWDQAPPRNGIDGPSRNVSNVVVVVVCVVPVCSRPPDPPPPDFLAPFKKKKDKWWQDPQGTWDKMWIAGRNQKIFMFIDDHPRTDPTFFIDGDDSVLSVQLNVLCVLLVLVPEDQEAEDDDDHGWTWMWMDTHPRIHIYTHHHPDDQDAQDPPDDNDHSNSVSSNVVSSVCVVVPTDTDDPPDDDDDDDDDDDDDDDDDDDDDD